Protein AF-0000000084496172 (afdb_homodimer)

Radius of gyration: 30.67 Å; Cα contacts (8 Å, |Δi|>4): 1629; chains: 2; bounding box: 56×95×80 Å

Nearest PDB structures (foldseek):
  6nhi-assembly1_A-2  TM=8.237E-01  e=1.685E-39  Elizabethkingia meningoseptica
  4yrc-assembly1_A  TM=8.584E-01  e=1.586E-34  Trypanosoma cruzi strain CL Brener
  4yrk-assembly1_A  TM=8.515E-01  e=6.785E-34  Trypanosoma cruzi strain CL Brener
  4yrp-assembly1_A  TM=8.514E-01  e=1.720E-33  Trypanosoma cruzi strain CL Brener
  4yrl-assembly1_A-2  TM=8.604E-01  e=9.283E-33  Trypanosoma cruzi strain CL Brener

Solvent-accessible surface area (backbone atoms only — not comparable to full-atom values): 44711 Å² total; per-residue (Å²): 110,81,64,54,89,81,67,70,35,88,40,45,61,71,30,52,42,74,58,30,51,52,49,50,50,53,50,48,51,45,48,56,46,42,36,28,58,48,31,35,46,39,46,68,57,52,64,33,40,35,69,66,64,64,33,92,53,28,60,42,75,69,48,59,70,16,49,42,49,35,48,50,94,84,64,46,62,27,20,47,37,64,57,71,60,63,58,46,32,50,50,53,57,74,36,78,80,64,64,72,54,39,43,34,30,36,74,48,74,27,30,36,62,59,85,70,49,94,71,36,51,24,51,43,40,41,40,35,38,40,39,36,49,40,80,59,46,62,58,56,40,50,52,52,51,49,49,52,53,37,32,52,76,70,72,46,64,58,34,34,38,30,29,31,46,29,27,47,53,24,49,41,45,72,39,65,45,56,79,89,44,44,68,60,51,41,45,46,47,53,38,32,87,80,64,30,67,68,51,40,52,50,52,44,51,73,73,64,56,52,69,69,32,52,50,48,49,50,50,53,74,66,40,89,51,54,72,41,74,73,64,48,48,71,53,25,76,77,27,69,40,21,33,52,22,48,53,49,50,52,53,29,48,50,45,29,51,73,64,68,42,47,92,40,42,42,73,34,69,59,61,50,64,80,46,70,37,54,63,29,47,33,39,37,28,30,46,64,82,48,84,49,80,59,66,41,24,37,39,32,22,31,26,49,35,35,18,49,52,59,34,44,90,49,71,44,33,26,38,36,40,35,34,34,50,57,35,47,47,49,53,37,59,69,68,66,61,55,78,72,84,66,48,77,42,56,35,40,38,41,48,49,95,27,61,64,60,45,52,41,49,45,52,53,46,37,75,74,68,39,18,31,30,67,58,73,45,91,68,53,67,69,58,51,51,48,50,34,57,75,52,56,37,47,29,38,30,60,35,36,63,65,28,53,75,67,26,30,42,42,39,32,30,64,82,83,64,48,72,46,80,44,80,45,88,60,88,132,110,78,64,53,88,80,66,70,36,88,41,44,61,72,29,52,41,73,59,30,50,52,48,48,51,53,50,49,50,46,49,53,46,42,36,28,57,48,32,35,45,42,47,65,57,52,63,33,41,35,68,69,64,63,34,90,51,27,60,40,74,70,47,60,70,16,50,42,48,34,46,52,93,84,65,44,64,27,20,48,35,62,56,70,60,63,58,47,32,49,52,52,56,75,37,78,79,64,62,71,55,38,44,33,31,36,75,46,73,27,29,36,62,58,85,69,51,94,71,37,50,25,52,44,40,40,40,33,37,38,38,36,48,41,80,59,46,62,58,56,39,51,53,52,51,50,49,52,53,37,32,52,75,69,70,47,64,56,34,33,38,31,30,33,48,28,27,49,53,25,48,41,46,73,39,64,46,55,78,88,45,45,68,60,51,41,45,48,47,50,38,33,88,81,63,29,68,69,52,40,53,51,51,45,51,73,73,63,56,53,70,68,32,52,50,48,50,49,48,53,74,65,41,89,51,55,72,40,74,73,61,47,49,72,53,26,77,77,28,68,40,22,34,52,23,48,52,49,49,52,50,28,48,52,44,29,50,72,62,70,42,48,90,41,44,41,72,34,73,58,61,52,65,82,45,70,36,53,62,28,47,33,38,37,29,30,45,65,81,48,85,48,80,60,63,41,26,38,40,33,21,31,26,50,35,34,17,48,51,59,34,44,89,48,72,44,34,25,38,35,40,33,35,34,51,56,35,46,47,50,52,37,59,70,68,66,61,56,76,75,84,65,48,77,42,54,34,40,37,41,49,49,94,28,62,63,58,44,52,42,50,46,52,53,46,38,76,75,69,39,18,30,30,68,58,72,45,89,68,54,68,69,59,51,52,49,49,34,57,75,51,56,38,46,29,37,30,60,36,36,65,65,27,53,74,66,27,31,42,42,39,31,30,64,82,82,63,50,72,44,79,44,82,44,86,62,88,130

Secondary structure (DSSP, 8-state):
-------PPTT---B-HHHHHHHHHHHHHHHHHHHHTTPEE-B--SEEEHHHHTSTTSS-HHHHHT--EEE-TT--EEEE-S-SHHHHHHHHHH-TTSPSSEEEEEEEEEE--S--BTTB-SEEEEEEEEEES--STHHHHHHHHHHHHHHHHTT--EEEEEEEHHHHHHHHHHTT--GGGHHHHHHHHTTHHHH-HHHHHHHHHHHT--HHHHHHHHHHHH-TTTTSGGGGHHHHTT-HHHHHHHHHHHHHHHHHHHHT-TTTEEE-TT--TT-TT--SEEEEEEETT-SS-S-SEEEEE-TTHHHHHHTS-----EEEEEEEHHHHHHHHHHTT-------S-SEEEEESS-HHHHHHHHHHHHHTT--EEE--S---HHHHHHHHHHTT-SEEEEE-HHHHHHTEEEEEETTT--EEEEE-----/-------PPTT---B-HHHHHHHHHHHHHHHHHHHHTTPEE-B--SEEEHHHHTSTTSS-HHHHHT--EEE-TT--EEEE-S-SHHHHHHHHHH-TTSPSSEEEEEEEEEE--S--BTTB-SEEEEEEEEEES--STHHHHHHHHHHHHHHHHTT--EEEEEEEHHHHHHHHHHTT--GGGHHHHHHHHTTHHHH-HHHHHHHHHHHT--HHHHHHHHHHHH-TTTTSGGGGHHHHTT-HHHHHHHHHHHHHHHHHHHHT-TTTEEE-TT--TT-TT--SEEEEEEETT-SS-S-SEEEEE-TTHHHHHHTS-----EEEEEEEHHHHHHHHHHTT-------S-SEEEEESS-HHHHHHHHHHHHHTT--EEE--S---HHHHHHHHHHTT-SEEEEE-HHHHHHTEEEEEETTT--EEEEE-----

Structure (mmCIF, N/CA/C/O backbone):
data_AF-0000000084496172-model_v1
#
loop_
_entity.id
_entity.type
_entity.pdbx_description
1 polymer 'Histidine--tRNA ligase'
#
loop_
_atom_site.group_PDB
_atom_site.id
_atom_site.type_symbol
_atom_site.label_atom_id
_atom_site.label_alt_id
_atom_site.label_comp_id
_atom_site.label_asym_id
_atom_site.label_entity_id
_atom_site.label_seq_id
_atom_site.pdbx_PDB_ins_code
_atom_site.Cartn_x
_atom_site.Cartn_y
_atom_site.Cartn_z
_atom_site.occupancy
_atom_site.B_iso_or_equiv
_atom_site.auth_seq_id
_atom_site.auth_comp_id
_atom_site.auth_asym_id
_atom_site.auth_atom_id
_atom_site.pdbx_PDB_model_num
ATOM 1 N N . MET A 1 1 ? 13.523 -9.641 -33.438 1 44.16 1 MET A N 1
ATOM 2 C CA . MET A 1 1 ? 12.398 -9.008 -32.75 1 44.16 1 MET A CA 1
ATOM 3 C C . MET A 1 1 ? 12.805 -7.676 -32.125 1 44.16 1 MET A C 1
ATOM 5 O O . MET A 1 1 ? 13.953 -7.512 -31.703 1 44.16 1 MET A O 1
ATOM 9 N N . ARG A 1 2 ? 12.211 -6.703 -32.5 1 50.66 2 ARG A N 1
ATOM 10 C CA . ARG A 1 2 ? 12.594 -5.344 -32.125 1 50.66 2 ARG A CA 1
ATOM 11 C C . ARG A 1 2 ? 12.672 -5.188 -30.609 1 50.66 2 ARG A C 1
ATOM 13 O O . ARG A 1 2 ? 11.734 -5.551 -29.891 1 50.66 2 ARG A O 1
ATOM 20 N N . LYS A 1 3 ? 13.977 -4.965 -30.109 1 61.38 3 LYS A N 1
ATOM 21 C CA . LYS A 1 3 ? 14.219 -4.703 -28.703 1 61.38 3 LYS A CA 1
ATOM 22 C C . LYS A 1 3 ? 13.312 -3.588 -28.188 1 61.38 3 LYS A C 1
ATOM 24 O O . LYS A 1 3 ? 13.25 -2.51 -28.781 1 61.38 3 LYS A O 1
ATOM 29 N N . MET A 1 4 ? 12.375 -4.051 -27.281 1 73.19 4 MET A N 1
ATOM 30 C CA . MET A 1 4 ? 11.516 -3.033 -26.672 1 73.19 4 MET A CA 1
ATOM 31 C C . MET A 1 4 ? 12.32 -2.133 -25.75 1 73.19 4 MET A C 1
ATOM 33 O O . MET A 1 4 ? 13.289 -2.578 -25.125 1 73.19 4 MET A O 1
ATOM 37 N N . ASN A 1 5 ? 12.188 -0.819 -25.922 1 82.12 5 ASN A N 1
ATOM 38 C CA . ASN A 1 5 ? 12.773 0.101 -24.953 1 82.12 5 ASN A CA 1
ATOM 39 C C . ASN A 1 5 ? 12.133 -0.043 -23.578 1 82.12 5 ASN A C 1
ATOM 41 O O . ASN A 1 5 ? 11.117 0.586 -23.297 1 82.12 5 ASN A O 1
ATOM 45 N N . ILE A 1 6 ? 12.711 -0.988 -22.781 1 90.19 6 ILE A N 1
ATOM 46 C CA . ILE A 1 6 ? 12.172 -1.268 -21.453 1 90.19 6 ILE A CA 1
ATOM 47 C C . ILE A 1 6 ? 12.711 -0.246 -20.453 1 90.19 6 ILE A C 1
ATOM 49 O O . ILE A 1 6 ? 13.922 -0.149 -20.25 1 90.19 6 ILE A O 1
ATOM 53 N N . GLN A 1 7 ? 11.836 0.554 -19.953 1 93.81 7 GLN A N 1
ATOM 54 C CA . GLN A 1 7 ? 12.203 1.57 -18.984 1 93.81 7 GLN A CA 1
ATOM 55 C C . GLN A 1 7 ? 11 1.988 -18.141 1 93.81 7 GLN A C 1
ATOM 57 O O . GLN A 1 7 ? 9.852 1.734 -18.516 1 93.81 7 GLN A O 1
ATOM 62 N N . ASN A 1 8 ? 11.258 2.527 -17.047 1 96.12 8 ASN A N 1
ATOM 63 C CA . ASN A 1 8 ? 10.211 3.139 -16.25 1 96.12 8 ASN A CA 1
ATOM 64 C C . ASN A 1 8 ? 9.703 4.434 -16.875 1 96.12 8 ASN A C 1
ATOM 66 O O . ASN A 1 8 ? 10.445 5.125 -17.562 1 96.12 8 ASN A O 1
ATOM 70 N N . VAL A 1 9 ? 8.445 4.691 -16.641 1 96.75 9 VAL A N 1
ATOM 71 C CA . VAL A 1 9 ? 7.926 6.008 -17 1 96.75 9 VAL A CA 1
ATOM 72 C C . VAL A 1 9 ? 8.719 7.086 -16.266 1 96.75 9 VAL A C 1
ATOM 74 O O . VAL A 1 9 ? 9.094 6.91 -15.102 1 96.75 9 VAL A O 1
ATOM 77 N N . LYS A 1 10 ? 8.922 8.188 -16.984 1 93.75 10 LYS A N 1
ATOM 78 C CA . LYS A 1 10 ? 9.609 9.312 -16.359 1 93.75 10 LYS A CA 1
ATOM 79 C C . LYS A 1 10 ? 8.93 9.711 -15.047 1 93.75 10 LYS A C 1
ATOM 81 O O . LYS A 1 10 ? 7.711 9.852 -14.992 1 93.75 10 LYS A O 1
ATOM 86 N N . GLY A 1 11 ? 9.703 9.867 -13.992 1 95.75 11 GLY A N 1
ATOM 87 C CA . GLY A 1 11 ? 9.164 10.289 -12.711 1 95.75 11 GLY A CA 1
ATOM 88 C C . GLY A 1 11 ? 8.672 9.125 -11.867 1 95.75 11 GLY A C 1
ATOM 89 O O . GLY A 1 11 ? 8.094 9.328 -10.797 1 95.75 11 GLY A O 1
ATOM 90 N N . THR A 1 12 ? 8.82 7.879 -12.32 1 97.19 12 THR A N 1
ATOM 91 C CA . THR A 1 12 ? 8.492 6.684 -11.547 1 97.19 12 THR A CA 1
ATOM 92 C C . THR A 1 12 ? 9.734 5.832 -11.32 1 97.19 12 THR A C 1
ATOM 94 O O . THR A 1 12 ? 10.75 6.004 -12.008 1 97.19 12 THR A O 1
ATOM 97 N N . GLN A 1 13 ? 9.703 4.984 -10.305 1 95.19 13 GLN A N 1
ATOM 98 C CA . GLN A 1 13 ? 10.883 4.18 -10.008 1 95.19 13 GLN A CA 1
ATOM 99 C C . GLN A 1 13 ? 10.492 2.816 -9.453 1 95.19 13 GLN A C 1
ATOM 101 O O . GLN A 1 13 ? 9.477 2.686 -8.766 1 95.19 13 GLN A O 1
ATOM 106 N N . ASP A 1 14 ? 11.297 1.806 -9.812 1 97.69 14 ASP A N 1
ATOM 107 C CA . ASP A 1 14 ? 11.25 0.52 -9.125 1 97.69 14 ASP A CA 1
ATOM 108 C C . ASP A 1 14 ? 12.008 0.577 -7.797 1 97.69 14 ASP A C 1
ATOM 110 O O . ASP A 1 14 ? 13.07 1.196 -7.711 1 97.69 14 ASP A O 1
ATOM 114 N N . TYR A 1 15 ? 11.453 0.007 -6.816 1 97.31 15 TYR A N 1
ATOM 115 C CA . TYR A 1 15 ? 12.195 -0.184 -5.578 1 97.31 15 TYR A CA 1
ATOM 116 C C . TYR A 1 15 ? 12.578 -1.647 -5.391 1 97.31 15 TYR A C 1
ATOM 118 O O . TYR A 1 15 ? 11.742 -2.477 -5.039 1 97.31 15 TYR A O 1
ATOM 126 N N . LEU A 1 16 ? 13.836 -1.941 -5.598 1 96.69 16 LEU A N 1
ATOM 127 C CA . LEU A 1 16 ? 14.391 -3.281 -5.438 1 96.69 16 LEU A CA 1
ATOM 128 C C . LEU A 1 16 ? 14.438 -3.68 -3.967 1 96.69 16 LEU A C 1
ATOM 130 O O . LEU A 1 16 ? 14.148 -2.863 -3.09 1 96.69 16 LEU A O 1
ATOM 134 N N . PRO A 1 17 ? 14.75 -4.855 -3.598 1 94.69 17 PRO A N 1
ATOM 135 C CA . PRO A 1 17 ? 14.539 -5.406 -2.256 1 94.69 17 PRO A CA 1
ATOM 136 C C . PRO A 1 17 ? 15.188 -4.559 -1.163 1 94.69 17 PRO A C 1
ATOM 138 O O . PRO A 1 17 ? 14.547 -4.238 -0.162 1 94.69 17 PRO A O 1
ATOM 141 N N . ASN A 1 18 ? 16.438 -4.164 -1.331 1 91.62 18 ASN A N 1
ATOM 142 C CA . ASN A 1 18 ? 17.094 -3.383 -0.296 1 91.62 18 ASN A CA 1
ATOM 143 C C . ASN A 1 18 ? 16.375 -2.059 -0.047 1 91.62 18 ASN A C 1
ATOM 145 O O . ASN A 1 18 ? 16.141 -1.686 1.102 1 91.62 18 ASN A O 1
ATOM 149 N N . ALA A 1 19 ? 16.078 -1.377 -1.138 1 93.94 19 ALA A N 1
ATOM 150 C CA . ALA A 1 19 ? 15.352 -0.112 -1.031 1 93.94 19 ALA A CA 1
ATOM 151 C C . ALA A 1 19 ? 13.969 -0.322 -0.433 1 93.94 19 ALA A C 1
ATOM 153 O O . ALA A 1 19 ? 13.539 0.439 0.437 1 93.94 19 ALA A O 1
ATOM 154 N N . GLU A 1 20 ? 13.25 -1.341 -0.913 1 96.06 20 GLU A N 1
ATOM 155 C CA . GLU A 1 20 ? 11.883 -1.57 -0.469 1 96.06 20 GLU A CA 1
ATOM 156 C C . GLU A 1 20 ? 11.836 -2.01 0.992 1 96.06 20 GLU A C 1
ATOM 158 O O . GLU A 1 20 ? 10.891 -1.693 1.715 1 96.06 20 GLU A O 1
ATOM 163 N N . MET A 1 21 ? 12.844 -2.729 1.462 1 93.94 21 MET A N 1
ATOM 164 C CA . MET A 1 21 ? 12.922 -3.107 2.871 1 93.94 21 MET A CA 1
ATOM 165 C C . MET A 1 21 ? 12.992 -1.872 3.762 1 93.94 21 MET A C 1
ATOM 167 O O . MET A 1 21 ? 12.336 -1.81 4.801 1 93.94 21 MET A O 1
ATOM 171 N N . VAL A 1 22 ? 13.82 -0.904 3.336 1 94.56 22 VAL A N 1
ATOM 172 C CA . VAL A 1 22 ? 13.945 0.335 4.098 1 94.56 22 VAL A CA 1
ATOM 173 C C . VAL A 1 22 ? 12.617 1.09 4.074 1 94.56 22 VAL A C 1
ATOM 175 O O . VAL A 1 22 ? 12.148 1.565 5.109 1 94.56 22 VAL A O 1
ATOM 178 N N . ARG A 1 23 ? 12 1.19 2.906 1 96.44 23 ARG A N 1
ATOM 179 C CA . ARG A 1 23 ? 10.727 1.89 2.764 1 96.44 23 ARG A CA 1
ATOM 180 C C . ARG A 1 23 ? 9.648 1.245 3.627 1 96.44 23 ARG A C 1
ATOM 182 O O . ARG A 1 23 ? 8.836 1.942 4.238 1 96.44 23 ARG A O 1
ATOM 189 N N . LYS A 1 24 ? 9.633 -0.032 3.664 1 95.94 24 LYS A N 1
ATOM 190 C CA . LYS A 1 24 ? 8.672 -0.75 4.492 1 95.94 24 LYS A CA 1
ATOM 191 C C . LYS A 1 24 ? 8.906 -0.476 5.973 1 95.94 24 LYS A C 1
ATOM 193 O O . LYS A 1 24 ? 7.949 -0.37 6.75 1 95.94 24 LYS A O 1
ATOM 198 N N . GLU A 1 25 ? 10.141 -0.403 6.387 1 94.81 25 GLU A N 1
ATOM 199 C CA . GLU A 1 25 ? 10.453 -0.078 7.777 1 94.81 25 GLU A CA 1
ATOM 200 C C . GLU A 1 25 ? 9.961 1.32 8.141 1 94.81 25 GLU A C 1
ATOM 202 O O . GLU A 1 25 ? 9.391 1.526 9.211 1 94.81 25 GLU A O 1
ATOM 207 N N . ILE A 1 26 ? 10.219 2.279 7.258 1 97.25 26 ILE A N 1
ATOM 208 C CA . ILE A 1 26 ? 9.727 3.637 7.469 1 97.25 26 ILE A CA 1
ATOM 209 C C . ILE A 1 26 ? 8.203 3.617 7.602 1 97.25 26 ILE A C 1
ATOM 211 O O . ILE A 1 26 ? 7.648 4.215 8.523 1 97.25 26 ILE A O 1
ATOM 215 N N . THR A 1 27 ? 7.566 2.928 6.664 1 98.25 27 THR A N 1
ATOM 216 C CA . THR A 1 27 ? 6.109 2.832 6.656 1 98.25 27 THR A CA 1
ATOM 217 C C . THR A 1 27 ? 5.602 2.234 7.965 1 98.25 27 THR A C 1
ATOM 219 O O . THR A 1 27 ? 4.617 2.713 8.531 1 98.25 27 THR A O 1
ATOM 222 N N . LYS A 1 28 ? 6.238 1.233 8.414 1 97.12 28 LYS A N 1
ATOM 223 C CA . LYS A 1 28 ? 5.863 0.571 9.656 1 97.12 28 LYS A CA 1
ATOM 224 C C . LYS A 1 28 ? 5.957 1.531 10.844 1 97.12 28 LYS A C 1
ATOM 226 O O . LYS A 1 28 ? 5.039 1.603 11.664 1 97.12 28 LYS A O 1
ATOM 231 N N . ILE A 1 29 ? 7.016 2.246 10.922 1 97.81 29 ILE A N 1
ATOM 232 C CA . ILE A 1 29 ? 7.238 3.188 12.016 1 97.81 29 ILE A CA 1
ATOM 233 C C . ILE A 1 29 ? 6.16 4.27 11.984 1 97.81 29 ILE A C 1
ATOM 235 O O . ILE A 1 29 ? 5.582 4.605 13.023 1 97.81 29 ILE A O 1
ATOM 239 N N . LEU A 1 30 ? 5.871 4.824 10.828 1 98.75 30 LEU A N 1
ATOM 240 C CA . LEU A 1 30 ? 4.836 5.84 10.695 1 98.75 30 LEU A CA 1
ATOM 241 C C . LEU A 1 30 ? 3.477 5.289 11.109 1 98.75 30 LEU A C 1
ATOM 243 O O . LEU A 1 30 ? 2.77 5.902 11.906 1 98.75 30 LEU A O 1
ATOM 247 N N . GLU A 1 31 ? 3.166 4.18 10.594 1 98.38 31 GLU A N 1
ATOM 248 C CA . GLU A 1 31 ? 1.865 3.582 10.875 1 98.38 31 GLU A CA 1
ATOM 249 C C . GLU A 1 31 ? 1.7 3.303 12.367 1 98.38 31 GLU A C 1
ATOM 251 O O . GLU A 1 31 ? 0.648 3.586 12.945 1 98.38 31 GLU A O 1
ATOM 256 N N . GLU A 1 32 ? 2.723 2.686 12.961 1 97.81 32 GLU A N 1
ATOM 257 C CA . GLU A 1 32 ? 2.666 2.404 14.391 1 97.81 32 GLU A CA 1
ATOM 258 C C . GLU A 1 32 ? 2.477 3.686 15.203 1 97.81 32 GLU A C 1
ATOM 260 O O . GLU A 1 32 ? 1.755 3.693 16.203 1 97.81 32 GLU A O 1
ATOM 265 N N . THR A 1 33 ? 3.127 4.727 14.781 1 98.69 33 THR A N 1
ATOM 266 C CA . THR A 1 33 ? 2.973 6.012 15.461 1 98.69 33 THR A CA 1
ATOM 267 C C . THR A 1 33 ? 1.552 6.543 15.297 1 98.69 33 THR A C 1
ATOM 269 O O . THR A 1 33 ? 0.954 7.039 16.25 1 98.69 33 THR A O 1
ATOM 272 N N . PHE A 1 34 ? 0.99 6.469 14.062 1 98.69 34 PHE A N 1
ATOM 273 C CA . PHE A 1 34 ? -0.376 6.914 13.812 1 98.69 34 PHE A CA 1
ATOM 274 C C . PHE A 1 34 ? -1.355 6.184 14.727 1 98.69 34 PHE A C 1
ATOM 276 O O . PHE A 1 34 ? -2.24 6.805 15.32 1 98.69 34 PHE A O 1
ATOM 283 N N . VAL A 1 35 ? -1.142 4.914 14.852 1 97.5 35 VAL A N 1
ATOM 284 C CA . VAL A 1 35 ? -2.014 4.078 15.664 1 97.5 35 VAL A CA 1
ATOM 285 C C . VAL A 1 35 ? -1.889 4.477 17.141 1 97.5 35 VAL A C 1
ATOM 287 O O . VAL A 1 35 ? -2.883 4.5 17.859 1 97.5 35 VAL A O 1
ATOM 290 N N . GLN A 1 36 ? -0.702 4.812 17.547 1 98 36 GLN A N 1
ATOM 291 C CA . GLN A 1 36 ? -0.458 5.238 18.922 1 98 36 GLN A CA 1
ATOM 292 C C . GLN A 1 36 ? -1.277 6.48 19.266 1 98 36 GLN A C 1
ATOM 294 O O . GLN A 1 36 ? -1.621 6.699 20.438 1 98 36 GLN A O 1
ATOM 299 N N . TYR A 1 37 ? -1.605 7.23 18.281 1 98.31 37 TYR A N 1
ATOM 300 C CA . TYR A 1 37 ? -2.354 8.469 18.484 1 98.31 37 TYR A CA 1
ATOM 301 C C . TYR A 1 37 ? -3.842 8.25 18.234 1 98.31 37 TYR A C 1
ATOM 303 O O . TYR A 1 37 ? -4.609 9.211 18.141 1 98.31 37 TYR A O 1
ATOM 311 N N . GLY A 1 38 ? -4.23 7.008 18.047 1 95.69 38 GLY A N 1
ATOM 312 C CA . GLY A 1 38 ? -5.641 6.668 17.938 1 95.69 38 GLY A CA 1
ATOM 313 C C . GLY A 1 38 ? -6.191 6.832 16.531 1 95.69 38 GLY A C 1
ATOM 314 O O . GLY A 1 38 ? -7.406 6.863 16.344 1 95.69 38 GLY A O 1
ATOM 315 N N . CYS A 1 39 ? -5.34 6.988 15.523 1 97.44 39 CYS A N 1
ATOM 316 C CA . CYS A 1 39 ? -5.789 7.113 14.141 1 97.44 39 CYS A CA 1
ATOM 317 C C . CYS A 1 39 ? -6.203 5.762 13.578 1 97.44 39 CYS A C 1
ATOM 319 O O . CYS A 1 39 ? -5.531 4.754 13.812 1 97.44 39 CYS A O 1
ATOM 321 N N . LYS A 1 40 ? -7.289 5.742 12.875 1 96.38 40 LYS A N 1
ATOM 322 C CA . LYS A 1 40 ? -7.805 4.516 12.273 1 96.38 40 LYS A CA 1
ATOM 323 C C . LYS A 1 40 ? -7.461 4.449 10.789 1 96.38 40 LYS A C 1
ATOM 325 O O . LYS A 1 40 ? -7.422 5.477 10.109 1 96.38 40 LYS A O 1
ATOM 330 N N . PRO A 1 41 ? -7.215 3.254 10.289 1 97.44 41 PRO A N 1
ATOM 331 C CA . PRO A 1 41 ? -6.852 3.127 8.875 1 97.44 41 PRO A CA 1
ATOM 332 C C . PRO A 1 41 ? -8.031 3.373 7.938 1 97.44 41 PRO A C 1
ATOM 334 O O . PRO A 1 41 ? -9.172 3.051 8.281 1 97.44 41 PRO A O 1
ATOM 337 N N . LEU A 1 42 ? -7.777 3.957 6.816 1 98.31 42 LEU A N 1
ATOM 338 C CA . LEU A 1 42 ? -8.711 4.242 5.738 1 98.31 42 LEU A CA 1
ATOM 339 C C . LEU A 1 42 ? -8.039 4.113 4.375 1 98.31 42 LEU A C 1
ATOM 341 O O . LEU A 1 42 ? -6.867 4.48 4.223 1 98.31 42 LEU A O 1
ATOM 345 N N . GLU A 1 43 ? -8.68 3.543 3.416 1 98.5 43 GLU A N 1
ATOM 346 C CA . GLU A 1 43 ? -8.141 3.467 2.059 1 98.5 43 GLU A CA 1
ATOM 347 C C . GLU A 1 43 ? -9.148 3.98 1.038 1 98.5 43 GLU A C 1
ATOM 349 O O . GLU A 1 43 ? -10.32 3.578 1.052 1 98.5 43 GLU A O 1
ATOM 354 N N . THR A 1 44 ? -8.727 4.863 0.205 1 98.75 44 THR A N 1
ATOM 355 C CA . THR A 1 44 ? -9.57 5.426 -0.844 1 98.75 44 THR A CA 1
ATOM 356 C C . THR A 1 44 ? -9.047 5.039 -2.225 1 98.75 44 THR A C 1
ATOM 358 O O . THR A 1 44 ? -7.875 4.68 -2.371 1 98.75 44 THR A O 1
ATOM 361 N N . PRO A 1 45 ? -9.844 5.078 -3.23 1 98.56 45 PRO A N 1
ATOM 362 C CA . PRO A 1 45 ? -9.438 4.684 -4.582 1 98.56 45 PRO A CA 1
ATOM 363 C C . PRO A 1 45 ? -8.438 5.66 -5.203 1 98.56 45 PRO A C 1
ATOM 365 O O . PRO A 1 45 ? -8.469 6.855 -4.898 1 98.56 45 PRO A O 1
ATOM 368 N N . ILE A 1 46 ? -7.621 5.098 -6.066 1 98.81 46 ILE A N 1
ATOM 369 C CA . ILE A 1 46 ? -6.707 5.879 -6.891 1 98.81 46 ILE A CA 1
ATOM 370 C C . ILE A 1 46 ? -7.477 6.523 -8.047 1 98.81 46 ILE A C 1
ATOM 372 O O . ILE A 1 46 ? -7.23 7.68 -8.391 1 98.81 46 ILE A O 1
ATOM 376 N N . LEU A 1 47 ? -8.391 5.805 -8.641 1 98.69 47 LEU A N 1
ATOM 377 C CA . LEU A 1 47 ? -9.266 6.309 -9.695 1 98.69 47 LEU A CA 1
ATOM 378 C C . LEU A 1 47 ? -10.398 7.137 -9.109 1 98.69 47 LEU A C 1
ATOM 380 O O . LEU A 1 47 ? -11.148 6.656 -8.25 1 98.69 47 LEU A O 1
ATOM 384 N N . ASN A 1 48 ? -10.547 8.367 -9.539 1 98 48 ASN A N 1
ATOM 385 C CA . ASN A 1 48 ? -11.641 9.258 -9.156 1 98 48 ASN A CA 1
ATOM 386 C C . ASN A 1 48 ? -12.258 9.945 -10.367 1 98 48 ASN A C 1
ATOM 388 O O . ASN A 1 48 ? -11.656 9.984 -11.445 1 98 48 ASN A O 1
ATOM 392 N N . TYR A 1 49 ? -13.516 10.375 -10.195 1 97 49 TYR A N 1
ATOM 393 C CA . TYR A 1 49 ? -14.062 11.25 -11.227 1 97 49 TYR A CA 1
ATOM 394 C C . TYR A 1 49 ? -13.297 12.562 -11.289 1 97 49 TYR A C 1
ATOM 396 O O . TYR A 1 49 ? -12.969 13.141 -10.258 1 97 49 TYR A O 1
ATOM 404 N N . THR A 1 50 ? -13.031 13.008 -12.516 1 95.81 50 THR A N 1
ATOM 405 C CA . THR A 1 50 ? -12.281 14.242 -12.719 1 95.81 50 THR A CA 1
ATOM 406 C C . THR A 1 50 ? -12.953 15.414 -12 1 95.81 50 THR A C 1
ATOM 408 O O . THR A 1 50 ? -12.273 16.266 -11.414 1 95.81 50 THR A O 1
ATOM 411 N N . GLU A 1 51 ? -14.234 15.469 -12.039 1 93.69 51 GLU A N 1
ATOM 412 C CA . GLU A 1 51 ? -15.008 16.562 -11.438 1 93.69 51 GLU A CA 1
ATOM 413 C C . GLU A 1 51 ? -14.742 16.656 -9.938 1 93.69 51 GLU A C 1
ATOM 415 O O . GLU A 1 51 ? -14.656 17.766 -9.398 1 93.69 51 GLU A O 1
ATOM 420 N N . LEU A 1 52 ? -14.57 15.555 -9.297 1 94.31 52 LEU A N 1
ATOM 421 C CA . LEU A 1 52 ? -14.297 15.539 -7.863 1 94.31 52 LEU A CA 1
ATOM 422 C C . LEU A 1 52 ? -12.945 16.156 -7.559 1 94.31 52 LEU A C 1
ATOM 424 O O . LEU A 1 52 ? -12.836 17.031 -6.688 1 94.31 52 LEU A O 1
ATOM 428 N N . LEU A 1 53 ? -11.953 15.75 -8.312 1 93.62 53 LEU A N 1
ATOM 429 C CA . LEU A 1 53 ? -10.586 16.203 -8.062 1 93.62 53 LEU A CA 1
ATOM 430 C C . LEU A 1 53 ? -10.391 17.641 -8.5 1 93.62 53 LEU A C 1
ATOM 432 O O . LEU A 1 53 ? -9.523 18.344 -7.98 1 93.62 53 LEU A O 1
ATOM 436 N N . ALA A 1 54 ? -11.227 18.109 -9.398 1 90 54 ALA A N 1
ATOM 437 C CA . ALA A 1 54 ? -11.117 19.469 -9.938 1 90 54 ALA A CA 1
ATOM 438 C C . ALA A 1 54 ? -12 20.438 -9.156 1 90 54 ALA A C 1
ATOM 440 O O . ALA A 1 54 ? -12.156 21.594 -9.555 1 90 54 ALA A O 1
ATOM 441 N N . SER A 1 55 ? -12.562 19.953 -8.18 1 85.44 55 SER A N 1
ATOM 442 C CA . SER A 1 55 ? -13.406 20.844 -7.387 1 85.44 55 SER A CA 1
ATOM 443 C C . SER A 1 55 ? -12.609 22.031 -6.855 1 85.44 55 SER A C 1
ATOM 445 O O . SER A 1 55 ? -11.398 21.938 -6.652 1 85.44 55 SER A O 1
ATOM 447 N N . LYS A 1 56 ? -13.266 23.141 -6.625 1 74.69 56 LYS A N 1
ATOM 448 C CA . LYS A 1 56 ? -12.617 24.375 -6.176 1 74.69 56 LYS A CA 1
ATOM 449 C C . LYS A 1 56 ? -12.031 24.203 -4.777 1 74.69 56 LYS A C 1
ATOM 451 O O . LYS A 1 56 ? -11.25 25.047 -4.32 1 74.69 56 LYS A O 1
ATOM 456 N N . TYR A 1 57 ? -12.375 23.219 -4.164 1 69.44 57 TYR A N 1
ATOM 457 C CA . TYR A 1 57 ? -11.914 22.938 -2.809 1 69.44 57 TYR A CA 1
ATOM 458 C C . TYR A 1 57 ? -10.664 22.062 -2.822 1 69.44 57 TYR A C 1
ATOM 460 O O . TYR A 1 57 ? -10.133 21.719 -1.767 1 69.44 57 TYR A O 1
ATOM 468 N N . GLY A 1 58 ? -10.25 21.75 -4.031 1 68.81 58 GLY A N 1
ATOM 469 C CA . GLY A 1 58 ? -9.078 20.906 -4.188 1 68.81 58 GLY A CA 1
ATOM 470 C C . GLY A 1 58 ? -7.785 21.688 -4.285 1 68.81 58 GLY A C 1
ATOM 471 O O . GLY A 1 58 ? -7.617 22.703 -3.605 1 68.81 58 GLY A O 1
ATOM 472 N N . GLY A 1 59 ? -6.723 21.188 -4.914 1 64.62 59 GLY A N 1
ATOM 473 C CA . GLY A 1 59 ? -5.324 21.594 -4.926 1 64.62 59 GLY A CA 1
ATOM 474 C C . GLY A 1 59 ? -5.09 22.922 -5.617 1 64.62 59 GLY A C 1
ATOM 475 O O . GLY A 1 59 ? -3.992 23.469 -5.555 1 64.62 59 GLY A O 1
ATOM 476 N N . GLY A 1 60 ? -6.078 23.578 -6.137 1 70.75 60 GLY A N 1
ATOM 477 C CA . GLY A 1 60 ? -5.855 24.828 -6.82 1 70.75 60 GLY A CA 1
ATOM 478 C C . GLY A 1 60 ? -5.52 24.672 -8.289 1 70.75 60 GLY A C 1
ATOM 479 O O . GLY A 1 60 ? -5.441 23.547 -8.789 1 70.75 60 GLY A O 1
ATOM 480 N N . ALA A 1 61 ? -5.289 25.781 -8.938 1 72 61 ALA A N 1
ATOM 481 C CA . ALA A 1 61 ? -5.113 25.812 -10.391 1 72 61 ALA A CA 1
ATOM 482 C C . ALA A 1 61 ? -3.83 25.094 -10.805 1 72 61 ALA A C 1
ATOM 484 O O . ALA A 1 61 ? -3.801 24.391 -11.812 1 72 61 ALA A O 1
ATOM 485 N N . GLU A 1 62 ? -2.854 25.172 -10.031 1 74.88 62 GLU A N 1
ATOM 486 C CA . GLU A 1 62 ? -1.563 24.594 -10.398 1 74.88 62 GLU A CA 1
ATOM 487 C C . GLU A 1 62 ? -1.612 23.062 -10.359 1 74.88 62 GLU A C 1
ATOM 489 O O . GLU A 1 62 ? -1.074 22.391 -11.242 1 74.88 62 GLU A O 1
ATOM 494 N N . ILE A 1 63 ? -2.23 22.516 -9.391 1 83.12 63 ILE A N 1
ATOM 495 C CA . ILE A 1 63 ? -2.291 21.062 -9.25 1 83.12 63 ILE A CA 1
ATOM 496 C C . ILE A 1 63 ? -3.166 20.469 -10.352 1 83.12 63 ILE A C 1
ATOM 498 O O . ILE A 1 63 ? -2.92 19.359 -10.82 1 83.12 63 ILE A O 1
ATOM 502 N N . LEU A 1 64 ? -4.141 21.234 -10.75 1 86.19 64 LEU A N 1
ATOM 503 C CA . LEU A 1 64 ? -5.051 20.766 -11.789 1 86.19 64 LEU A CA 1
ATOM 504 C C . LEU A 1 64 ? -4.316 20.578 -13.109 1 86.19 64 LEU A C 1
ATOM 506 O O . LEU A 1 64 ? -4.652 19.688 -13.891 1 86.19 64 LEU A O 1
ATOM 510 N N . GLU A 1 65 ? -3.262 21.375 -13.195 1 88 65 GLU A N 1
ATOM 511 C CA . GLU A 1 65 ? -2.459 21.266 -14.406 1 88 65 GLU A CA 1
ATOM 512 C C . GLU A 1 65 ? -1.622 19.984 -14.398 1 88 65 GLU A C 1
ATOM 514 O O . GLU A 1 65 ? -1.227 19.484 -15.453 1 88 65 GLU A O 1
ATOM 519 N N . GLU A 1 66 ? -1.422 19.453 -13.25 1 92.75 66 GLU A N 1
ATOM 520 C CA . GLU A 1 66 ? -0.543 18.297 -13.117 1 92.75 66 GLU A CA 1
ATOM 521 C C . GLU A 1 66 ? -1.347 17.016 -12.914 1 92.75 66 GLU A C 1
ATOM 523 O O . GLU A 1 66 ? -0.781 15.969 -12.602 1 92.75 66 GLU A O 1
ATOM 528 N N . MET A 1 67 ? -2.633 17.156 -13.164 1 95.19 67 MET A N 1
ATOM 529 C CA . MET A 1 67 ? -3.5 15.992 -12.938 1 95.19 67 MET A CA 1
ATOM 530 C C . MET A 1 67 ? -3.422 15.023 -14.109 1 95.19 67 MET A C 1
ATOM 532 O O . MET A 1 67 ? -3.484 15.438 -15.266 1 95.19 67 MET A O 1
ATOM 536 N N . TYR A 1 68 ? -3.191 13.703 -13.859 1 97.69 68 TYR A N 1
ATOM 537 C CA . TYR A 1 68 ? -3.344 12.68 -14.883 1 97.69 68 TYR A CA 1
ATOM 538 C C . TYR A 1 68 ? -4.816 12.383 -15.141 1 97.69 68 TYR A C 1
ATOM 540 O O . TYR A 1 68 ? -5.535 11.953 -14.242 1 97.69 68 TYR A O 1
ATOM 548 N N . THR A 1 69 ? -5.227 12.578 -16.328 1 96.94 69 THR A N 1
ATOM 549 C CA . THR A 1 69 ? -6.617 12.312 -16.688 1 96.94 69 THR A CA 1
ATOM 550 C C . THR A 1 69 ? -6.723 11.109 -17.625 1 96.94 69 THR A C 1
ATOM 552 O O . THR A 1 69 ? -5.773 10.797 -18.344 1 96.94 69 THR A O 1
ATOM 555 N N . LEU A 1 70 ? -7.809 10.398 -17.516 1 97.62 70 LEU A N 1
ATOM 556 C CA . LEU A 1 70 ? -8.086 9.242 -18.375 1 97.62 70 LEU A CA 1
ATOM 557 C C . LEU A 1 70 ? -9.594 9.023 -18.516 1 97.62 70 LEU A C 1
ATOM 559 O O . LEU A 1 70 ? -10.391 9.781 -17.953 1 97.62 70 LEU A O 1
ATOM 563 N N . SER A 1 71 ? -9.945 8.117 -19.328 1 95.94 71 SER A N 1
ATOM 564 C CA . SER A 1 71 ? -11.336 7.707 -19.5 1 95.94 71 SER A CA 1
ATOM 565 C C . SER A 1 71 ? -11.477 6.188 -19.438 1 95.94 71 SER A C 1
ATOM 567 O O . SER A 1 71 ? -10.492 5.461 -19.594 1 95.94 71 SER A O 1
ATOM 569 N N . ASP A 1 72 ? -12.641 5.797 -19.125 1 95.06 72 ASP A N 1
ATOM 570 C CA . ASP A 1 72 ? -12.898 4.363 -19.156 1 95.06 72 ASP A CA 1
ATOM 571 C C . ASP A 1 72 ? -13.695 3.98 -20.406 1 95.06 72 ASP A C 1
ATOM 573 O O . ASP A 1 72 ? -13.914 4.812 -21.281 1 95.06 72 ASP A O 1
ATOM 577 N N . ARG A 1 73 ? -14.039 2.672 -20.484 1 92.12 73 ARG A N 1
ATOM 578 C CA . ARG A 1 73 ? -14.758 2.16 -21.656 1 92.12 73 ARG A CA 1
ATOM 579 C C . ARG A 1 73 ? -16.141 2.801 -21.781 1 92.12 73 ARG A C 1
ATOM 581 O O . ARG A 1 73 ? -16.703 2.867 -22.875 1 92.12 73 ARG A O 1
ATOM 588 N N . GLY A 1 74 ? -16.672 3.309 -20.672 1 92.5 74 GLY A N 1
ATOM 589 C CA . GLY A 1 74 ? -17.938 4.043 -20.672 1 92.5 74 GLY A CA 1
ATOM 590 C C . GLY A 1 74 ? -17.766 5.516 -20.984 1 92.5 74 GLY A C 1
ATOM 591 O O . GLY A 1 74 ? -18.719 6.293 -20.891 1 92.5 74 GLY A O 1
ATOM 592 N N . GLU A 1 75 ? -16.547 5.922 -21.219 1 94.38 75 GLU A N 1
ATOM 593 C CA . GLU A 1 75 ? -16.188 7.281 -21.609 1 94.38 75 GLU A CA 1
ATOM 594 C C . GLU A 1 75 ? -16.422 8.266 -20.453 1 94.38 75 GLU A C 1
ATOM 596 O O . GLU A 1 75 ? -16.828 9.406 -20.688 1 94.38 75 GLU A O 1
ATOM 601 N N . ARG A 1 76 ? -16.328 7.832 -19.312 1 95.38 76 ARG A N 1
ATOM 602 C CA . ARG A 1 76 ? -16.391 8.719 -18.156 1 95.38 76 ARG A CA 1
ATOM 603 C C . ARG A 1 76 ? -15.062 9.43 -17.938 1 95.38 76 ARG A C 1
ATOM 605 O O . ARG A 1 76 ? -14 8.852 -18.172 1 95.38 76 ARG A O 1
ATOM 612 N N . ASP A 1 77 ? -15.172 10.695 -17.484 1 96.88 77 ASP A N 1
ATOM 613 C CA . ASP A 1 77 ? -13.977 11.484 -17.219 1 96.88 77 ASP A CA 1
ATOM 614 C C . ASP A 1 77 ? -13.383 11.133 -15.852 1 96.88 77 ASP A C 1
ATOM 616 O O . ASP A 1 77 ? -13.953 11.461 -14.812 1 96.88 77 ASP A O 1
ATOM 620 N N . LEU A 1 78 ? -12.242 10.469 -15.914 1 98.12 78 LEU A N 1
ATOM 621 C CA . LEU A 1 78 ? -11.578 10.008 -14.703 1 98.12 78 LEU A CA 1
ATOM 622 C C . LEU A 1 78 ? -10.203 10.664 -14.547 1 98.12 78 LEU A C 1
ATOM 624 O O . LEU A 1 78 ? -9.664 11.219 -15.508 1 98.12 78 LEU A O 1
ATOM 628 N N . ALA A 1 79 ? -9.688 10.641 -13.352 1 97.62 79 ALA A N 1
ATOM 629 C CA . ALA A 1 79 ? -8.344 11.125 -13.055 1 97.62 79 ALA A CA 1
ATOM 630 C C . ALA A 1 79 ? -7.715 10.336 -11.914 1 97.62 79 ALA A C 1
ATOM 632 O O . ALA A 1 79 ? -8.422 9.742 -11.102 1 97.62 79 ALA A O 1
ATOM 633 N N . LEU A 1 80 ? -6.406 10.258 -11.977 1 98.5 80 LEU A N 1
ATOM 634 C CA . LEU A 1 80 ? -5.68 9.719 -10.828 1 98.5 80 LEU A CA 1
ATOM 635 C C . LEU A 1 80 ? -5.594 10.742 -9.711 1 98.5 80 LEU A C 1
ATOM 637 O O . LEU A 1 80 ? -5.379 11.93 -9.969 1 98.5 80 LEU A O 1
ATOM 641 N N . ARG A 1 81 ? -5.812 10.289 -8.469 1 98.06 81 ARG A N 1
ATOM 642 C CA . ARG A 1 81 ? -5.711 11.219 -7.352 1 98.06 81 ARG A CA 1
ATOM 643 C C . ARG A 1 81 ? -4.312 11.828 -7.273 1 98.06 81 ARG A C 1
ATOM 645 O O . ARG A 1 81 ? -3.318 11.141 -7.508 1 98.06 81 ARG A O 1
ATOM 652 N N . TYR A 1 82 ? -4.195 13.133 -6.914 1 96.44 82 TYR A N 1
ATOM 653 C CA . TYR A 1 82 ? -2.914 13.812 -6.789 1 96.44 82 TYR A CA 1
ATOM 654 C C . TYR A 1 82 ? -2.553 14.039 -5.328 1 96.44 82 TYR A C 1
ATOM 656 O O . TYR A 1 82 ? -1.484 14.57 -5.02 1 96.44 82 TYR A O 1
ATOM 664 N N . ASP A 1 83 ? -3.443 13.727 -4.438 1 95.44 83 ASP A N 1
ATOM 665 C CA . ASP A 1 83 ? -3.248 13.734 -2.99 1 95.44 83 ASP A CA 1
ATOM 666 C C . ASP A 1 83 ? -4.246 12.812 -2.297 1 95.44 83 ASP A C 1
ATOM 668 O O . ASP A 1 83 ? -5.043 12.141 -2.957 1 95.44 83 ASP A O 1
ATOM 672 N N . LEU A 1 84 ? -4.172 12.703 -1.02 1 97.69 84 LEU A N 1
ATOM 673 C CA . LEU A 1 84 ? -5.078 11.852 -0.258 1 97.69 84 LEU A CA 1
ATOM 674 C C . LEU A 1 84 ? -6.141 12.688 0.452 1 97.69 84 LEU A C 1
ATOM 676 O O . LEU A 1 84 ? -7.02 12.141 1.121 1 97.69 84 LEU A O 1
ATOM 680 N N . THR A 1 85 ? -6.145 14 0.283 1 96.12 85 THR A N 1
ATOM 681 C CA . THR A 1 85 ? -7.004 14.922 1.024 1 96.12 85 THR A CA 1
ATOM 682 C C . THR A 1 85 ? -8.414 14.938 0.442 1 96.12 85 THR A C 1
ATOM 684 O O . THR A 1 85 ? -9.391 14.781 1.174 1 96.12 85 THR A O 1
ATOM 687 N N . ILE A 1 86 ? -8.531 15.078 -0.857 1 95.06 86 ILE A N 1
ATOM 688 C CA . ILE A 1 86 ? -9.828 15.234 -1.496 1 95.06 86 ILE A CA 1
ATOM 689 C C . ILE A 1 86 ? -10.602 13.914 -1.41 1 95.06 86 ILE A C 1
ATOM 691 O O . ILE A 1 86 ? -11.789 13.906 -1.086 1 95.06 86 ILE A O 1
ATOM 695 N N . PRO A 1 87 ? -9.922 12.773 -1.689 1 97.25 87 PRO A N 1
ATOM 696 C CA . PRO A 1 87 ? -10.648 11.516 -1.493 1 97.25 87 PRO A CA 1
ATOM 697 C C . PRO A 1 87 ? -11.141 11.336 -0.059 1 97.25 87 PRO A C 1
ATOM 699 O O . PRO A 1 87 ? -12.227 10.805 0.159 1 97.25 87 PRO A O 1
ATOM 702 N N . PHE A 1 88 ? -10.352 11.789 0.898 1 97.94 88 PHE A N 1
ATOM 703 C CA . PHE A 1 88 ? -10.805 11.703 2.285 1 97.94 88 PHE A CA 1
ATOM 704 C C . PHE A 1 88 ? -12.031 12.578 2.51 1 97.94 88 PHE A C 1
ATOM 706 O O . PHE A 1 88 ? -12.992 12.148 3.145 1 97.94 88 PHE A O 1
ATOM 713 N N . ALA A 1 89 ? -11.938 13.812 2.031 1 96.5 89 ALA A N 1
ATOM 714 C CA . ALA A 1 89 ? -13.086 14.703 2.146 1 96.5 89 ALA A CA 1
ATOM 715 C C . ALA A 1 89 ? -14.344 14.062 1.559 1 96.5 89 ALA A C 1
ATOM 717 O O . ALA A 1 89 ? -15.43 14.172 2.133 1 96.5 89 ALA A O 1
ATOM 718 N N . LYS A 1 90 ? -14.18 13.398 0.444 1 96.94 90 LYS A N 1
ATOM 719 C CA . LYS A 1 90 ? -15.289 12.68 -0.184 1 96.94 90 LYS A CA 1
ATOM 720 C C . LYS A 1 90 ? -15.852 11.617 0.753 1 96.94 90 LYS A C 1
ATOM 722 O O . LYS A 1 90 ? -17.078 11.469 0.872 1 96.94 90 LYS A O 1
ATOM 727 N N . VAL A 1 91 ? -14.992 10.844 1.414 1 98.31 91 VAL A N 1
ATOM 728 C CA . VAL A 1 91 ? -15.422 9.773 2.309 1 98.31 91 VAL A CA 1
ATOM 729 C C . VAL A 1 91 ? -16.297 10.352 3.426 1 98.31 91 VAL A C 1
ATOM 731 O O . VAL A 1 91 ? -17.359 9.805 3.734 1 98.31 91 VAL A O 1
ATOM 734 N N . VAL A 1 92 ? -15.836 11.43 4.043 1 97.69 92 VAL A N 1
ATOM 735 C CA . VAL A 1 92 ? -16.578 12.023 5.152 1 97.69 92 VAL A CA 1
ATOM 736 C C . VAL A 1 92 ? -17.922 12.555 4.648 1 97.69 92 VAL A C 1
ATOM 738 O O . VAL A 1 92 ? -18.953 12.359 5.293 1 97.69 92 VAL A O 1
ATOM 741 N N . ALA A 1 93 ? -17.922 13.195 3.486 1 95.75 93 ALA A N 1
ATOM 742 C CA . ALA A 1 93 ? -19.141 13.734 2.902 1 95.75 93 ALA A CA 1
ATOM 743 C C . ALA A 1 93 ? -20.141 12.625 2.617 1 95.75 93 ALA A C 1
ATOM 745 O O . ALA A 1 93 ? -21.359 12.82 2.791 1 95.75 93 ALA A O 1
ATOM 746 N N . MET A 1 94 ? -19.656 11.477 2.203 1 96.06 94 MET A N 1
ATOM 747 C CA . MET A 1 94 ? -20.516 10.367 1.796 1 96.06 94 MET A CA 1
ATOM 748 C C . MET A 1 94 ? -20.984 9.57 3.008 1 96.06 94 MET A C 1
ATOM 750 O O . MET A 1 94 ? -21.891 8.742 2.896 1 96.06 94 MET A O 1
ATOM 754 N N . ASN A 1 95 ? -20.359 9.797 4.168 1 96.31 95 ASN A N 1
ATOM 755 C CA . ASN A 1 95 ? -20.656 8.992 5.352 1 96.31 95 ASN A CA 1
ATOM 756 C C . ASN A 1 95 ? -20.969 9.867 6.559 1 96.31 95 ASN A C 1
ATOM 758 O O . ASN A 1 95 ? -20.219 9.891 7.531 1 96.31 95 ASN A O 1
ATOM 762 N N . PRO A 1 96 ? -22.109 10.438 6.594 1 92.25 96 PRO A N 1
ATOM 763 C CA . PRO A 1 96 ? -22.484 11.352 7.68 1 92.25 96 PRO A CA 1
ATOM 764 C C . PRO A 1 96 ? -22.547 10.656 9.039 1 92.25 96 PRO A C 1
ATOM 766 O O . PRO A 1 96 ? -22.547 11.32 10.078 1 92.25 96 PRO A O 1
ATOM 769 N N . ALA A 1 97 ? -22.547 9.336 9.047 1 92.25 97 ALA A N 1
ATOM 770 C CA . ALA A 1 97 ? -22.672 8.57 10.289 1 92.25 97 ALA A CA 1
ATOM 771 C C . ALA A 1 97 ? -21.312 8.453 10.984 1 92.25 97 ALA A C 1
ATOM 773 O O . ALA A 1 97 ? -21.234 8.039 12.148 1 92.25 97 ALA A O 1
ATOM 774 N N . ILE A 1 98 ? -20.266 8.867 10.367 1 93.62 98 ILE A N 1
ATOM 775 C CA . ILE A 1 98 ? -18.953 8.844 11.008 1 93.62 98 ILE A CA 1
ATOM 776 C C . ILE A 1 98 ? -18.984 9.695 12.273 1 93.62 98 ILE A C 1
ATOM 778 O O . ILE A 1 98 ? -19.375 10.859 12.234 1 93.62 98 ILE A O 1
ATOM 782 N N . ARG A 1 99 ? -18.562 9.109 13.328 1 89.44 99 ARG A N 1
ATOM 783 C CA . ARG A 1 99 ? -18.562 9.82 14.602 1 89.44 99 ARG A CA 1
ATOM 784 C C . ARG A 1 99 ? -17.406 10.812 14.68 1 89.44 99 ARG A C 1
ATOM 786 O O . ARG A 1 99 ? -16.266 10.469 14.375 1 89.44 99 ARG A O 1
ATOM 793 N N . MET A 1 100 ? -17.719 11.992 15.148 1 92.88 100 MET A N 1
ATOM 794 C CA . MET A 1 100 ? -16.719 13.039 15.297 1 92.88 100 MET A CA 1
ATOM 795 C C . MET A 1 100 ? -16.25 13.148 16.75 1 92.88 100 MET A C 1
ATOM 797 O O . MET A 1 100 ? -17.031 12.914 17.672 1 92.88 100 MET A O 1
ATOM 801 N N . PRO A 1 101 ? -15.078 13.508 17.047 1 95.62 101 PRO A N 1
ATOM 802 C CA . PRO A 1 101 ? -13.992 13.664 16.078 1 95.62 101 PRO A CA 1
ATOM 803 C C . PRO A 1 101 ? -13.539 12.336 15.477 1 95.62 101 PRO A C 1
ATOM 805 O O . PRO A 1 101 ? -13.609 11.305 16.141 1 95.62 101 PRO A O 1
ATOM 808 N N . PHE A 1 102 ? -13.156 12.375 14.266 1 96.31 102 PHE A N 1
ATOM 809 C CA . PHE A 1 102 ? -12.68 11.211 13.531 1 96.31 102 PHE A CA 1
ATOM 810 C C . PHE A 1 102 ? -11.227 11.391 13.102 1 96.31 102 PHE A C 1
ATOM 812 O O . PHE A 1 102 ? -10.891 12.359 12.422 1 96.31 102 PHE A O 1
ATOM 819 N N . LYS A 1 103 ? -10.328 10.492 13.555 1 97.56 103 LYS A N 1
ATOM 820 C CA . LYS A 1 103 ? -8.914 10.469 13.188 1 97.56 103 LYS A CA 1
ATOM 821 C C . LYS A 1 103 ? -8.609 9.297 12.266 1 97.56 103 LYS A C 1
ATOM 823 O O . LYS A 1 103 ? -8.836 8.141 12.625 1 97.56 103 LYS A O 1
ATOM 828 N N . ARG A 1 104 ? -8.031 9.609 11.125 1 98.44 104 ARG A N 1
ATOM 829 C CA . ARG A 1 104 ? -7.715 8.531 10.195 1 98.44 104 ARG A CA 1
ATOM 830 C C . ARG A 1 104 ? -6.293 8.664 9.664 1 98.44 104 ARG A C 1
ATOM 832 O O . ARG A 1 104 ? -5.711 9.75 9.695 1 98.44 104 ARG A O 1
ATOM 839 N N . TYR A 1 105 ? -5.723 7.543 9.227 1 98.75 105 TYR A N 1
ATOM 840 C CA . TYR A 1 105 ? -4.508 7.594 8.414 1 98.75 105 TYR A CA 1
ATOM 841 C C . TYR A 1 105 ? -4.668 6.785 7.137 1 98.75 105 TYR A C 1
ATOM 843 O O . TYR A 1 105 ? -5.5 5.875 7.066 1 98.75 105 TYR A O 1
ATOM 851 N N . GLU A 1 106 ? -3.967 7.176 6.156 1 98.88 106 GLU A N 1
ATOM 852 C CA . GLU A 1 106 ? -3.857 6.465 4.887 1 98.88 106 GLU A CA 1
ATOM 853 C C . GLU A 1 106 ? -2.455 6.598 4.297 1 98.88 106 GLU A C 1
ATOM 855 O O . GLU A 1 106 ? -1.877 7.688 4.301 1 98.88 106 GLU A O 1
ATOM 860 N N . ILE A 1 107 ? -1.907 5.477 3.93 1 98.75 107 ILE A N 1
ATOM 861 C CA . ILE A 1 107 ? -0.647 5.438 3.195 1 98.75 107 ILE A CA 1
ATOM 862 C C . ILE A 1 107 ? -0.889 4.918 1.781 1 98.75 107 ILE A C 1
ATOM 864 O O . ILE A 1 107 ? -1.353 3.789 1.599 1 98.75 107 ILE A O 1
ATOM 868 N N . GLY A 1 108 ? -0.667 5.715 0.815 1 98.5 108 GLY A N 1
ATOM 869 C CA . GLY A 1 108 ? -0.982 5.293 -0.541 1 98.5 108 GLY A CA 1
ATOM 870 C C . GLY A 1 108 ? -0.319 6.148 -1.601 1 98.5 108 GLY A C 1
ATOM 871 O O . GLY A 1 108 ? 0.155 7.25 -1.31 1 98.5 108 GLY A O 1
ATOM 872 N N . LYS A 1 109 ? -0.272 5.66 -2.861 1 98.56 109 LYS A N 1
ATOM 873 C CA . LYS A 1 109 ? 0.317 6.34 -4.012 1 98.56 109 LYS A CA 1
ATOM 874 C C . LYS A 1 109 ? -0.555 7.508 -4.465 1 98.56 109 LYS A C 1
ATOM 876 O O . LYS A 1 109 ? -1.784 7.418 -4.441 1 98.56 109 LYS A O 1
ATOM 881 N N . VAL A 1 110 ? 0.071 8.555 -4.887 1 98.19 110 VAL A N 1
ATOM 882 C CA . VAL A 1 110 ? -0.56 9.703 -5.539 1 98.19 110 VAL A CA 1
ATOM 883 C C . VAL A 1 110 ? 0.247 10.102 -6.77 1 98.19 110 VAL A C 1
ATOM 885 O O . VAL A 1 110 ? 1.384 9.656 -6.949 1 98.19 110 VAL A O 1
ATOM 888 N N . PHE A 1 111 ? -0.33 10.938 -7.625 1 98.06 111 PHE A N 1
ATOM 889 C CA . PHE A 1 111 ? 0.232 11.164 -8.953 1 98.06 111 PHE A CA 1
ATOM 890 C C . PHE A 1 111 ? 0.198 12.648 -9.312 1 98.06 111 PHE A C 1
ATOM 892 O O . PHE A 1 111 ? -0.839 13.297 -9.18 1 98.06 111 PHE A O 1
ATOM 899 N N . ARG A 1 112 ? 1.28 13.18 -9.719 1 96.44 112 ARG A N 1
ATOM 900 C CA . ARG A 1 112 ? 1.378 14.547 -10.234 1 96.44 112 ARG A CA 1
ATOM 901 C C . ARG A 1 112 ? 2.25 14.594 -11.477 1 96.44 112 ARG A C 1
ATOM 903 O O . ARG A 1 112 ? 3.443 14.289 -11.422 1 96.44 112 ARG A O 1
ATOM 910 N N . ASP A 1 113 ? 1.676 14.977 -12.57 1 96.38 113 ASP A N 1
ATOM 911 C CA . ASP A 1 113 ? 2.369 15.07 -13.852 1 96.38 113 ASP A CA 1
ATOM 912 C C . ASP A 1 113 ? 3.146 16.375 -13.961 1 96.38 113 ASP A C 1
ATOM 914 O O . ASP A 1 113 ? 2.93 17.156 -14.883 1 96.38 113 ASP A O 1
ATOM 918 N N . GLY A 1 114 ? 4.027 16.594 -13.07 1 92.69 114 GLY A N 1
ATOM 919 C CA . GLY A 1 114 ? 4.82 17.812 -13 1 92.69 114 GLY A CA 1
ATOM 920 C C . GLY A 1 114 ? 6.301 17.578 -13.219 1 92.69 114 GLY A C 1
ATOM 921 O O . GLY A 1 114 ? 6.707 16.484 -13.617 1 92.69 114 GLY A O 1
ATOM 922 N N . PRO A 1 115 ? 7.062 18.625 -13.055 1 89.31 115 PRO A N 1
ATOM 923 C CA . PRO A 1 115 ? 8.516 18.469 -13.195 1 89.31 115 PRO A CA 1
ATOM 924 C C . PRO A 1 115 ? 9.109 17.531 -12.148 1 89.31 115 PRO A C 1
ATOM 926 O O . PRO A 1 115 ? 8.617 17.453 -11.023 1 89.31 115 PRO A O 1
ATOM 929 N N . ILE A 1 116 ? 10.203 16.906 -12.57 1 89.12 116 ILE A N 1
ATOM 930 C CA . ILE A 1 116 ? 10.852 15.93 -11.703 1 89.12 116 ILE A CA 1
ATOM 931 C C . ILE A 1 116 ? 12.102 16.547 -11.078 1 89.12 116 ILE A C 1
ATOM 933 O O . ILE A 1 116 ? 12.844 17.266 -11.75 1 89.12 116 ILE A O 1
ATOM 937 N N . LYS A 1 117 ? 12.32 16.422 -9.805 1 79.88 117 LYS A N 1
ATOM 938 C CA . LYS A 1 117 ? 13.523 16.797 -9.078 1 79.88 117 LYS A CA 1
ATOM 939 C C . LYS A 1 117 ? 13.898 15.727 -8.055 1 79.88 117 LYS A C 1
ATOM 941 O O . LYS A 1 117 ? 13.219 14.703 -7.938 1 79.88 117 LYS A O 1
ATOM 946 N N . ALA A 1 118 ? 15.078 15.938 -7.453 1 73.88 118 ALA A N 1
ATOM 947 C CA . ALA A 1 118 ? 15.477 14.984 -6.422 1 73.88 118 ALA A CA 1
ATOM 948 C C . ALA A 1 118 ? 14.414 14.875 -5.332 1 73.88 118 ALA A C 1
ATOM 950 O O . ALA A 1 118 ? 14.039 15.883 -4.719 1 73.88 118 ALA A O 1
ATOM 951 N N . GLY A 1 119 ? 13.82 13.711 -5.18 1 75.12 119 GLY A N 1
ATOM 952 C CA . GLY A 1 119 ? 12.812 13.492 -4.156 1 75.12 119 GLY A CA 1
ATOM 953 C C . GLY A 1 119 ? 11.406 13.812 -4.621 1 75.12 119 GLY A C 1
ATOM 954 O O . GLY A 1 119 ? 10.438 13.609 -3.889 1 75.12 119 GLY A O 1
ATOM 955 N N . ARG A 1 120 ? 11.352 14.43 -5.848 1 84.19 120 ARG A N 1
ATOM 956 C CA . ARG A 1 120 ? 10.039 14.742 -6.418 1 84.19 120 ARG A CA 1
ATOM 957 C C . ARG A 1 120 ? 9.75 13.852 -7.625 1 84.19 120 ARG A C 1
ATOM 959 O O . ARG A 1 120 ? 10.352 14.016 -8.688 1 84.19 120 ARG A O 1
ATOM 966 N N . PHE A 1 121 ? 8.781 13 -7.414 1 95.19 121 PHE A N 1
ATOM 967 C CA . PHE A 1 121 ? 8.398 12.039 -8.438 1 95.19 121 PHE A CA 1
ATOM 968 C C . PHE A 1 121 ? 6.984 12.312 -8.938 1 95.19 121 PHE A C 1
ATOM 970 O O . PHE A 1 121 ? 6.277 13.156 -8.375 1 95.19 121 PHE A O 1
ATOM 977 N N . ARG A 1 122 ? 6.672 11.75 -10.039 1 97.62 122 ARG A N 1
ATOM 978 C CA . ARG A 1 122 ? 5.32 11.883 -10.57 1 97.62 122 ARG A CA 1
ATOM 979 C C . ARG A 1 122 ? 4.387 10.836 -9.969 1 97.62 122 ARG A C 1
ATOM 981 O O . ARG A 1 122 ? 3.164 11 -10.008 1 97.62 122 ARG A O 1
ATOM 988 N N . GLU A 1 123 ? 4.918 9.773 -9.555 1 98.25 123 GLU A N 1
ATOM 989 C CA . GLU A 1 123 ? 4.281 8.75 -8.727 1 98.25 123 GLU A CA 1
ATOM 990 C C . GLU A 1 123 ? 5.016 8.57 -7.406 1 98.25 123 GLU A C 1
ATOM 992 O O . GLU A 1 123 ? 6.188 8.188 -7.387 1 98.25 123 GLU A O 1
ATOM 997 N N . PHE A 1 124 ? 4.363 8.906 -6.301 1 97.56 124 PHE A N 1
ATOM 998 C CA . PHE A 1 124 ? 5.031 8.828 -5.008 1 97.56 124 PHE A CA 1
ATOM 999 C C . PHE A 1 124 ? 4.043 8.484 -3.904 1 97.56 124 PHE A C 1
ATOM 1001 O O . PHE A 1 124 ? 2.836 8.406 -4.148 1 97.56 124 PHE A O 1
ATOM 1008 N N . THR A 1 125 ? 4.523 8.18 -2.725 1 98.31 125 THR A N 1
ATOM 1009 C CA . THR A 1 125 ? 3.68 7.68 -1.644 1 98.31 125 THR A CA 1
ATOM 1010 C C . THR A 1 125 ? 3.486 8.75 -0.573 1 98.31 125 THR A C 1
ATOM 1012 O O . THR A 1 125 ? 4.461 9.297 -0.047 1 98.31 125 THR A O 1
ATOM 1015 N N . GLN A 1 126 ? 2.242 9.078 -0.292 1 98.31 126 GLN A N 1
ATOM 1016 C CA . GLN A 1 126 ? 1.889 9.938 0.829 1 98.31 126 GLN A CA 1
ATOM 1017 C C . GLN A 1 126 ? 1.441 9.125 2.035 1 98.31 126 GLN A C 1
ATOM 1019 O O . GLN A 1 126 ? 0.801 8.078 1.883 1 98.31 126 GLN A O 1
ATOM 1024 N N . CYS A 1 127 ? 1.814 9.539 3.176 1 98.88 127 CYS A N 1
ATOM 1025 C CA . CYS A 1 127 ? 1.348 9.023 4.457 1 98.88 127 CYS A CA 1
ATOM 1026 C C . CYS A 1 127 ? 0.59 10.094 5.234 1 98.88 127 CYS A C 1
ATOM 1028 O O . CYS A 1 127 ? 1.194 10.883 5.965 1 98.88 127 CYS A O 1
ATOM 1030 N N . ASP A 1 128 ? -0.739 9.977 5.168 1 98.88 128 ASP A N 1
ATOM 1031 C CA . ASP A 1 128 ? -1.56 11.094 5.633 1 98.88 128 ASP A CA 1
ATOM 1032 C C . ASP A 1 128 ? -2.271 10.742 6.941 1 98.88 128 ASP A C 1
ATOM 1034 O O . ASP A 1 128 ? -2.717 9.609 7.125 1 98.88 128 ASP A O 1
ATOM 1038 N N . VAL A 1 129 ? -2.365 11.703 7.785 1 98.88 129 VAL A N 1
ATOM 1039 C CA . VAL A 1 129 ? -3.242 11.688 8.953 1 98.88 129 VAL A CA 1
ATOM 1040 C C . VAL A 1 129 ? -4.16 12.914 8.922 1 98.88 129 VAL A C 1
ATOM 1042 O O . VAL A 1 129 ? -3.707 14.031 8.68 1 98.88 129 VAL A O 1
ATOM 1045 N N . ASP A 1 130 ? -5.441 12.672 9.141 1 98.81 130 ASP A N 1
ATOM 1046 C CA . ASP A 1 130 ? -6.398 13.773 9.219 1 98.81 130 ASP A CA 1
ATOM 1047 C C . ASP A 1 130 ? -7.316 13.617 10.43 1 98.81 130 ASP A C 1
ATOM 1049 O O . ASP A 1 130 ? -7.617 12.5 10.844 1 98.81 130 ASP A O 1
ATOM 1053 N N . ILE A 1 131 ? -7.695 14.75 10.984 1 98.62 131 ILE A N 1
ATOM 1054 C CA . ILE A 1 131 ? -8.656 14.844 12.078 1 98.62 131 ILE A CA 1
ATOM 1055 C C . ILE A 1 131 ? -9.82 15.742 11.664 1 98.62 131 ILE A C 1
ATOM 1057 O O . ILE A 1 131 ? -9.625 16.906 11.32 1 98.62 131 ILE A O 1
ATOM 1061 N N . VAL A 1 132 ? -11.016 15.234 11.672 1 98.19 132 VAL A N 1
ATOM 1062 C CA . VAL A 1 132 ? -12.195 16.047 11.391 1 98.19 132 VAL A CA 1
ATOM 1063 C C . VAL A 1 132 ? -13.07 16.141 12.648 1 98.19 132 VAL A C 1
ATOM 1065 O O . VAL A 1 132 ? -13.203 15.18 13.398 1 98.19 132 VAL A O 1
ATOM 1068 N N . GLY A 1 133 ? -13.57 17.328 12.906 1 96.94 133 GLY A N 1
ATOM 1069 C CA . GLY A 1 133 ? -14.508 17.531 14 1 96.94 133 GLY A CA 1
ATOM 1070 C C . GLY A 1 133 ? -13.883 18.219 15.203 1 96.94 133 GLY A C 1
ATOM 1071 O O . GLY A 1 133 ? -14.422 18.156 16.312 1 96.94 133 GLY A O 1
ATOM 1072 N N . VAL A 1 134 ? -12.758 18.844 15.07 1 97.56 134 VAL A N 1
ATOM 1073 C CA . VAL A 1 134 ? -12.086 19.516 16.172 1 97.56 134 VAL A CA 1
ATOM 1074 C C . VAL A 1 134 ? -11.789 20.969 15.781 1 97.56 134 VAL A C 1
ATOM 1076 O O . VAL A 1 134 ? -10.938 21.219 14.914 1 97.56 134 VAL A O 1
ATOM 1079 N N . GLU A 1 135 ? -12.359 21.906 16.406 1 95.56 135 GLU A N 1
ATOM 1080 C CA . GLU A 1 135 ? -12.227 23.328 16.062 1 95.56 135 GLU A CA 1
ATOM 1081 C C . GLU A 1 135 ? -10.969 23.938 16.688 1 95.56 135 GLU A C 1
ATOM 1083 O O . GLU A 1 135 ? -10.32 24.781 16.078 1 95.56 135 GLU A O 1
ATOM 1088 N N . SER A 1 136 ? -10.688 23.5 17.891 1 96.12 136 SER A N 1
ATOM 1089 C CA . SER A 1 136 ? -9.578 24.094 18.641 1 96.12 136 SER A CA 1
ATOM 1090 C C . SER A 1 136 ? -8.242 23.719 18 1 96.12 136 SER A C 1
ATOM 1092 O O . SER A 1 136 ? -8.141 22.734 17.266 1 96.12 136 SER A O 1
ATOM 1094 N N . GLN A 1 137 ? -7.172 24.484 18.312 1 98.19 137 GLN A N 1
ATOM 1095 C CA . GLN A 1 137 ? -5.836 24.297 17.766 1 98.19 137 GLN A CA 1
ATOM 1096 C C . GLN A 1 137 ? -5.133 23.109 18.422 1 98.19 137 GLN A C 1
ATOM 1098 O O . GLN A 1 137 ? -4.027 22.734 18.016 1 98.19 137 GLN A O 1
ATOM 1103 N N . ILE A 1 138 ? -5.816 22.438 19.344 1 98.25 138 ILE A N 1
ATOM 1104 C CA . ILE A 1 138 ? -5.238 21.266 20 1 98.25 138 ILE A CA 1
ATOM 1105 C C . ILE A 1 138 ? -4.988 20.172 18.984 1 98.25 138 ILE A C 1
ATOM 1107 O O . ILE A 1 138 ? -4.055 19.375 19.125 1 98.25 138 ILE A O 1
ATOM 1111 N N . ALA A 1 139 ? -5.836 20.141 17.922 1 98.44 139 ALA A N 1
ATOM 1112 C CA . ALA A 1 139 ? -5.656 19.141 16.859 1 98.44 139 ALA A CA 1
ATOM 1113 C C . ALA A 1 139 ? -4.332 19.359 16.141 1 98.44 139 ALA A C 1
ATOM 1115 O O . ALA A 1 139 ? -3.611 18.391 15.852 1 98.44 139 ALA A O 1
ATOM 1116 N N . GLU A 1 140 ? -3.998 20.625 15.859 1 98.75 140 GLU A N 1
ATOM 1117 C CA . GLU A 1 140 ? -2.709 20.938 15.258 1 98.75 140 GLU A CA 1
ATOM 1118 C C . GLU A 1 140 ? -1.555 20.531 16.172 1 98.75 140 GLU A C 1
ATOM 1120 O O . GLU A 1 140 ? -0.578 19.938 15.711 1 98.75 140 GLU A O 1
ATOM 1125 N N . ALA A 1 141 ? -1.715 20.875 17.406 1 98.69 141 ALA A N 1
ATOM 1126 C CA . ALA A 1 141 ? -0.663 20.547 18.359 1 98.69 141 ALA A CA 1
ATOM 1127 C C . ALA A 1 141 ? -0.426 19.031 18.422 1 98.69 141 ALA A C 1
ATOM 1129 O O . ALA A 1 141 ? 0.719 18.578 18.5 1 98.69 141 ALA A O 1
ATOM 1130 N N . GLU A 1 142 ? -1.496 18.297 18.453 1 98.69 142 GLU A N 1
ATOM 1131 C CA . GLU A 1 142 ? -1.374 16.844 18.516 1 98.69 142 GLU A CA 1
ATOM 1132 C C . GLU A 1 142 ? -0.665 16.312 17.266 1 98.69 142 GLU A C 1
ATOM 1134 O O . GLU A 1 142 ? 0.205 15.438 17.375 1 98.69 142 GLU A O 1
ATOM 1139 N N . LEU A 1 143 ? -1.056 16.797 16.094 1 98.81 143 LEU A N 1
ATOM 1140 C CA . LEU A 1 143 ? -0.449 16.328 14.852 1 98.81 143 LEU A CA 1
ATOM 1141 C C . LEU A 1 143 ? 1.03 16.703 14.797 1 98.81 143 LEU A C 1
ATOM 1143 O O . LEU A 1 143 ? 1.853 15.906 14.32 1 98.81 143 LEU A O 1
ATOM 1147 N N . MET A 1 144 ? 1.334 17.891 15.234 1 98.81 144 MET A N 1
ATOM 1148 C CA . MET A 1 144 ? 2.729 18.328 15.258 1 98.81 144 MET A CA 1
ATOM 1149 C C . MET A 1 144 ? 3.551 17.469 16.203 1 98.81 144 MET A C 1
ATOM 1151 O O . MET A 1 144 ? 4.66 17.047 15.867 1 98.81 144 MET A O 1
ATOM 1155 N N . LYS A 1 145 ? 3.01 17.188 17.422 1 98.81 145 LYS A N 1
ATOM 1156 C CA . LYS A 1 145 ? 3.691 16.312 18.359 1 98.81 145 LYS A CA 1
ATOM 1157 C C . LYS A 1 145 ? 3.863 14.906 17.797 1 98.81 145 LYS A C 1
ATOM 1159 O O . LYS A 1 145 ? 4.918 14.289 17.953 1 98.81 145 LYS A O 1
ATOM 1164 N N . MET A 1 146 ? 2.846 14.406 17.125 1 98.81 146 MET A N 1
ATOM 1165 C CA . MET A 1 146 ? 2.902 13.094 16.484 1 98.81 146 MET A CA 1
ATOM 1166 C C . MET A 1 146 ? 4.027 13.039 15.461 1 98.81 146 MET A C 1
ATOM 1168 O O . MET A 1 146 ? 4.766 12.055 15.391 1 98.81 146 MET A O 1
ATOM 1172 N N . ALA A 1 147 ? 4.133 14.102 14.68 1 98.88 147 ALA A N 1
ATOM 1173 C CA . ALA A 1 147 ? 5.191 14.172 13.68 1 98.88 147 ALA A CA 1
ATOM 1174 C C . ALA A 1 147 ? 6.57 14.117 14.328 1 98.88 147 ALA A C 1
ATOM 1176 O O . ALA A 1 147 ? 7.453 13.391 13.867 1 98.88 147 ALA A O 1
ATOM 1177 N N . LEU A 1 148 ? 6.742 14.859 15.383 1 98.75 148 LEU A N 1
ATOM 1178 C CA . LEU A 1 148 ? 8.023 14.859 16.094 1 98.75 148 LEU A CA 1
ATOM 1179 C C . LEU A 1 148 ? 8.344 13.477 16.641 1 98.75 148 LEU A C 1
ATOM 1181 O O . LEU A 1 148 ? 9.484 13.016 16.562 1 98.75 148 LEU A O 1
ATOM 1185 N N . ASP A 1 149 ? 7.352 12.805 17.203 1 98.75 149 ASP A N 1
ATOM 1186 C CA . ASP A 1 149 ? 7.551 11.453 17.734 1 98.75 149 ASP A CA 1
ATOM 1187 C C . ASP A 1 149 ? 7.938 10.484 16.609 1 98.75 149 ASP A C 1
ATOM 1189 O O . ASP A 1 149 ? 8.828 9.648 16.797 1 98.75 149 ASP A O 1
ATOM 1193 N N . ALA A 1 150 ? 7.262 10.586 15.492 1 98.62 150 ALA A N 1
ATOM 1194 C CA . ALA A 1 150 ? 7.562 9.719 14.352 1 98.62 150 ALA A CA 1
ATOM 1195 C C . ALA A 1 150 ? 9 9.914 13.883 1 98.62 150 ALA A C 1
ATOM 1197 O O . ALA A 1 150 ? 9.727 8.938 13.68 1 98.62 150 ALA A O 1
ATOM 1198 N N . PHE A 1 151 ? 9.422 11.133 13.719 1 98.19 151 PHE A N 1
ATOM 1199 C CA . PHE A 1 151 ? 10.742 11.406 13.18 1 98.19 151 PHE A CA 1
ATOM 1200 C C . PHE A 1 151 ? 11.828 11.07 14.195 1 98.19 151 PHE A C 1
ATOM 1202 O O . PHE A 1 151 ? 12.938 10.688 13.828 1 98.19 151 PHE A O 1
ATOM 1209 N N . LYS A 1 152 ? 11.5 11.203 15.484 1 97.62 152 LYS A N 1
ATOM 1210 C CA . LYS A 1 152 ? 12.422 10.727 16.516 1 97.62 152 LYS A CA 1
ATOM 1211 C C . LYS A 1 152 ? 12.688 9.227 16.359 1 97.62 152 LYS A C 1
ATOM 1213 O O . LYS A 1 152 ? 13.828 8.781 16.422 1 97.62 152 LYS A O 1
ATOM 1218 N N . LYS A 1 153 ? 11.625 8.484 16.172 1 97.19 153 LYS A N 1
ATOM 1219 C CA . LYS A 1 153 ? 11.758 7.039 15.977 1 97.19 153 LYS A CA 1
ATOM 1220 C C . LYS A 1 153 ? 12.547 6.723 14.711 1 97.19 153 LYS A C 1
ATOM 1222 O O . LYS A 1 153 ? 13.25 5.711 14.656 1 97.19 153 LYS A O 1
ATOM 1227 N N . LEU A 1 154 ? 12.453 7.543 13.711 1 96.31 154 LEU A N 1
ATOM 1228 C CA . LEU A 1 154 ? 13.172 7.367 12.453 1 96.31 154 LEU A CA 1
ATOM 1229 C C . LEU A 1 154 ? 14.602 7.887 12.57 1 96.31 154 LEU A C 1
ATOM 1231 O O . LEU A 1 154 ? 15.375 7.812 11.609 1 96.31 154 LEU A O 1
ATOM 1235 N N . GLU A 1 155 ? 14.914 8.516 13.711 1 94.69 155 GLU A N 1
ATOM 1236 C CA . GLU A 1 155 ? 16.234 9.078 13.992 1 94.69 155 GLU A CA 1
ATOM 1237 C C . GLU A 1 155 ? 16.562 10.203 13.023 1 94.69 155 GLU A C 1
ATOM 1239 O O . GLU A 1 155 ? 17.688 10.273 12.5 1 94.69 155 GLU A O 1
ATOM 1244 N N . LEU A 1 156 ? 15.648 11 12.711 1 95.38 156 LEU A N 1
ATOM 1245 C CA . LEU A 1 156 ? 15.812 12.211 11.914 1 95.38 156 LEU A CA 1
ATOM 1246 C C . LEU A 1 156 ? 15.5 13.453 12.742 1 95.38 156 LEU A C 1
ATOM 1248 O O . LEU A 1 156 ? 14.414 13.57 13.305 1 95.38 156 LEU A O 1
ATOM 1252 N N . ASN A 1 157 ? 16.391 14.328 12.852 1 96.19 157 ASN A N 1
ATOM 1253 C CA . ASN A 1 157 ? 16.156 15.609 13.516 1 96.19 157 ASN A CA 1
ATOM 1254 C C . ASN A 1 157 ? 15.43 16.594 12.602 1 96.19 157 ASN A C 1
ATOM 1256 O O . ASN A 1 157 ? 15.922 16.922 11.523 1 96.19 157 ASN A O 1
ATOM 1260 N N . VAL A 1 158 ? 14.273 17.109 13.062 1 98 158 VAL A N 1
ATOM 1261 C CA . VAL A 1 158 ? 13.461 17.938 12.172 1 98 158 VAL A CA 1
ATOM 1262 C C . VAL A 1 158 ? 13.039 19.203 12.883 1 98 158 VAL A C 1
ATOM 1264 O O . VAL A 1 158 ? 13.117 19.297 14.109 1 98 158 VAL A O 1
ATOM 1267 N N . ILE A 1 159 ? 12.672 20.172 12.086 1 98.19 159 ILE A N 1
ATOM 1268 C CA . ILE A 1 159 ? 12.047 21.406 12.523 1 98.19 159 ILE A CA 1
ATOM 1269 C C . ILE A 1 159 ? 10.711 21.594 11.812 1 98.19 159 ILE A C 1
ATOM 1271 O O . ILE A 1 159 ? 10.617 21.406 10.602 1 98.19 159 ILE A O 1
ATOM 1275 N N . ILE A 1 160 ? 9.711 21.938 12.609 1 98.62 160 ILE A N 1
ATOM 1276 C CA . ILE A 1 160 ? 8.406 22.234 12.039 1 98.62 160 ILE A CA 1
ATOM 1277 C C . ILE A 1 160 ? 8.195 23.75 11.992 1 98.62 160 ILE A C 1
ATOM 1279 O O . ILE A 1 160 ? 8.266 24.422 13.023 1 98.62 160 ILE A O 1
ATOM 1283 N N . GLN A 1 161 ? 8.008 24.25 10.812 1 97.25 161 GLN A N 1
ATOM 1284 C CA . GLN A 1 161 ? 7.613 25.656 10.648 1 97.25 161 GLN A CA 1
ATOM 1285 C C . GLN A 1 161 ? 6.109 25.781 10.445 1 97.25 161 GLN A C 1
ATOM 1287 O O . GLN A 1 161 ? 5.504 24.969 9.734 1 97.25 161 GLN A O 1
ATOM 1292 N N . TYR A 1 162 ? 5.535 26.688 11.164 1 97.94 162 TYR A N 1
ATOM 1293 C CA . TYR A 1 162 ? 4.09 26.812 11.023 1 97.94 162 TYR A CA 1
ATOM 1294 C C . TYR A 1 162 ? 3.691 28.281 10.867 1 97.94 162 TYR A C 1
ATOM 1296 O O . TYR A 1 162 ? 4.465 29.172 11.203 1 97.94 162 TYR A O 1
ATOM 1304 N N . ASN A 1 163 ? 2.602 28.516 10.234 1 97 163 ASN A N 1
ATOM 1305 C CA . ASN A 1 163 ? 1.941 29.797 10.031 1 97 163 ASN A CA 1
ATOM 1306 C C . ASN A 1 163 ? 0.422 29.656 10.031 1 97 163 ASN A C 1
ATOM 1308 O O . ASN A 1 163 ? -0.108 28.625 10.438 1 97 163 ASN A O 1
ATOM 1312 N N . ASN A 1 164 ? -0.21 30.719 9.773 1 97.38 164 ASN A N 1
ATOM 1313 C CA . ASN A 1 164 ? -1.668 30.734 9.711 1 97.38 164 ASN A CA 1
ATOM 1314 C C . ASN A 1 164 ? -2.168 31.484 8.477 1 97.38 164 ASN A C 1
ATOM 1316 O O . ASN A 1 164 ? -1.813 32.656 8.266 1 97.38 164 ASN A O 1
ATOM 1320 N N . ARG A 1 165 ? -2.939 30.797 7.742 1 94.94 165 ARG A N 1
ATOM 1321 C CA . ARG A 1 165 ? -3.432 31.344 6.48 1 94.94 165 ARG A CA 1
ATOM 1322 C C . ARG A 1 165 ? -4.23 32.625 6.715 1 94.94 165 ARG A C 1
ATOM 1324 O O . ARG A 1 165 ? -4.125 33.562 5.938 1 94.94 165 ARG A O 1
ATOM 1331 N N . LYS A 1 166 ? -5.098 32.719 7.754 1 96.25 166 LYS A N 1
ATOM 1332 C CA . LYS A 1 166 ? -5.863 33.938 8.07 1 96.25 166 LYS A CA 1
ATOM 1333 C C . LYS A 1 166 ? -4.941 35.094 8.383 1 96.25 166 LYS A C 1
ATOM 1335 O O . LYS A 1 166 ? -5.188 36.219 7.934 1 96.25 166 LYS A O 1
ATOM 1340 N N . LEU A 1 167 ? -3.93 34.781 9.117 1 97 167 LEU A N 1
ATOM 1341 C CA . LEU A 1 167 ? -2.99 35.844 9.469 1 97 167 LEU A CA 1
ATOM 1342 C C . LEU A 1 167 ? -2.338 36.438 8.227 1 97 167 LEU A C 1
ATOM 1344 O O . LEU A 1 167 ? -2.307 37.656 8.055 1 97 167 LEU A O 1
ATOM 1348 N N . LEU A 1 168 ? -1.8 35.594 7.371 1 95.06 168 LEU A N 1
ATOM 1349 C CA . LEU A 1 168 ? -1.094 36.031 6.176 1 95.06 168 LEU A CA 1
ATOM 1350 C C . LEU A 1 168 ? -2.031 36.812 5.242 1 95.06 168 LEU A C 1
ATOM 1352 O O . LEU A 1 168 ? -1.695 37.875 4.77 1 95.06 168 LEU A O 1
ATOM 1356 N N . THR A 1 169 ? -3.168 36.25 4.992 1 94.06 169 THR A N 1
ATOM 1357 C CA . THR A 1 169 ? -4.16 36.875 4.129 1 94.06 169 THR A CA 1
ATOM 1358 C C . THR A 1 169 ? -4.609 38.219 4.723 1 94.06 169 THR A C 1
ATOM 1360 O O . THR A 1 169 ? -4.727 39.219 4.008 1 94.06 169 THR A O 1
ATOM 1363 N N . GLY A 1 170 ? -4.875 38.219 5.996 1 96.38 170 GLY A N 1
ATOM 1364 C CA . GLY A 1 170 ? -5.281 39.438 6.68 1 96.38 170 GLY A CA 1
ATOM 1365 C C . GLY A 1 170 ? -4.238 40.531 6.609 1 96.38 170 GLY A C 1
ATOM 1366 O O . GLY A 1 170 ? -4.574 41.719 6.438 1 96.38 170 GLY A O 1
ATOM 1367 N N . MET A 1 171 ? -2.998 40.188 6.766 1 96.69 171 MET A N 1
ATOM 1368 C CA . MET A 1 171 ? -1.917 41.156 6.664 1 96.69 171 MET A CA 1
ATOM 1369 C C . MET A 1 171 ? -1.86 41.781 5.262 1 96.69 171 MET A C 1
ATOM 1371 O O . MET A 1 171 ? -1.661 42.969 5.109 1 96.69 171 MET A O 1
ATOM 1375 N N . LEU A 1 172 ? -2.029 40.906 4.289 1 95.69 172 LEU A N 1
ATOM 1376 C CA . LEU A 1 172 ? -2.014 41.406 2.914 1 95.69 172 LEU A CA 1
ATOM 1377 C C . LEU A 1 172 ? -3.189 42.344 2.658 1 95.69 172 LEU A C 1
ATOM 1379 O O . LEU A 1 172 ? -3.047 43.344 1.955 1 95.69 172 LEU A O 1
ATOM 1383 N N . GLU A 1 173 ? -4.324 42 3.227 1 95.94 173 GLU A N 1
ATOM 1384 C CA . GLU A 1 173 ? -5.465 42.906 3.156 1 95.94 173 GLU A CA 1
ATOM 1385 C C . GLU A 1 173 ? -5.16 44.25 3.852 1 95.94 173 GLU A C 1
ATOM 1387 O O . GLU A 1 173 ? -5.492 45.312 3.338 1 95.94 173 GLU A O 1
ATOM 1392 N N . PHE A 1 174 ? -4.602 44.062 4.957 1 96 174 PHE A N 1
ATOM 1393 C CA . PHE A 1 174 ? -4.23 45.25 5.746 1 96 174 PHE A CA 1
ATOM 1394 C C . PHE A 1 174 ? -3.275 46.156 4.969 1 96 174 PHE A C 1
ATOM 1396 O O . PHE A 1 174 ? -3.311 47.375 5.113 1 96 174 PHE A O 1
ATOM 1403 N N . PHE A 1 175 ? -2.449 45.531 4.121 1 95.88 175 PHE A N 1
ATOM 1404 C CA . PHE A 1 175 ? -1.525 46.25 3.268 1 95.88 175 PHE A CA 1
ATOM 1405 C C . PHE A 1 175 ? -2.225 46.75 2 1 95.88 175 PHE A C 1
ATOM 1407 O O . PHE A 1 175 ? -1.568 47.156 1.041 1 95.88 175 PHE A O 1
ATOM 1414 N N . GLU A 1 176 ? -3.453 46.562 1.883 1 94.31 176 GLU A N 1
ATOM 1415 C CA . GLU A 1 176 ? -4.305 47.094 0.811 1 94.31 176 GLU A CA 1
ATOM 1416 C C . GLU A 1 176 ? -4.086 46.312 -0.483 1 94.31 176 GLU A C 1
ATOM 1418 O O . GLU A 1 176 ? -4.117 46.875 -1.573 1 94.31 176 GLU A O 1
ATOM 1423 N N . THR A 1 177 ? -3.748 45.125 -0.28 1 94.81 177 THR A N 1
ATOM 1424 C CA . THR A 1 177 ? -3.711 44.219 -1.441 1 94.81 177 THR A CA 1
ATOM 1425 C C . THR A 1 177 ? -5.125 43.938 -1.931 1 94.81 177 THR A C 1
ATOM 1427 O O . THR A 1 177 ? -5.996 43.562 -1.14 1 94.81 177 THR A O 1
ATOM 1430 N N . ASP A 1 178 ? -5.316 43.969 -3.236 1 91.94 178 ASP A N 1
ATOM 1431 C CA . ASP A 1 178 ? -6.605 43.625 -3.814 1 91.94 178 ASP A CA 1
ATOM 1432 C C . ASP A 1 178 ? -6.945 42.156 -3.527 1 91.94 178 ASP A C 1
ATOM 1434 O O . ASP A 1 178 ? -6.102 41.281 -3.684 1 91.94 178 ASP A O 1
ATOM 1438 N N . ASN A 1 179 ? -8.172 41.969 -3.121 1 89.25 179 ASN A N 1
ATOM 1439 C CA . ASN A 1 179 ? -8.633 40.625 -2.75 1 89.25 179 ASN A CA 1
ATOM 1440 C C . ASN A 1 179 ? -8.414 39.625 -3.879 1 89.25 179 ASN A C 1
ATOM 1442 O O . ASN A 1 179 ? -8.078 38.469 -3.631 1 89.25 179 ASN A O 1
ATOM 1446 N N . LYS A 1 180 ? -8.516 40.062 -5.047 1 89 180 LYS A N 1
ATOM 1447 C CA . LYS A 1 180 ? -8.391 39.188 -6.211 1 89 180 LYS A CA 1
ATOM 1448 C C . LYS A 1 180 ? -6.945 38.75 -6.43 1 89 180 LYS A C 1
ATOM 1450 O O . LYS A 1 180 ? -6.68 37.75 -7.113 1 89 180 LYS A O 1
ATOM 1455 N N . GLN A 1 181 ? -6.055 39.469 -5.82 1 91.75 181 GLN A N 1
ATOM 1456 C CA . GLN A 1 181 ? -4.641 39.219 -6.066 1 91.75 181 GLN A CA 1
ATOM 1457 C C . GLN A 1 181 ? -3.996 38.531 -4.879 1 91.75 181 GLN A C 1
ATOM 1459 O O . GLN A 1 181 ? -2.834 38.125 -4.945 1 91.75 181 GLN A O 1
ATOM 1464 N N . ILE A 1 182 ? -4.719 38.344 -3.875 1 90.25 182 ILE A N 1
ATOM 1465 C CA . ILE A 1 182 ? -4.152 37.844 -2.627 1 90.25 182 ILE A CA 1
ATOM 1466 C C . ILE A 1 182 ? -3.521 36.469 -2.861 1 90.25 182 ILE A C 1
ATOM 1468 O O . ILE A 1 182 ? -2.375 36.219 -2.475 1 90.25 182 ILE A O 1
ATOM 1472 N N . ASN A 1 183 ? -4.215 35.562 -3.496 1 84.94 183 ASN A N 1
ATOM 1473 C CA . ASN A 1 183 ? -3.686 34.219 -3.719 1 84.94 183 ASN A CA 1
ATOM 1474 C C . ASN A 1 183 ? -2.404 34.25 -4.547 1 84.94 183 ASN A C 1
ATOM 1476 O O . ASN A 1 183 ? -1.479 33.5 -4.297 1 84.94 183 ASN A O 1
ATOM 1480 N N . LYS A 1 184 ? -2.352 35.062 -5.488 1 87.69 184 LYS A N 1
ATOM 1481 C CA . LYS A 1 184 ? -1.155 35.219 -6.312 1 87.69 184 LYS A CA 1
ATOM 1482 C C . LYS A 1 184 ? 0.017 35.75 -5.492 1 87.69 184 LYS A C 1
ATOM 1484 O O . LYS A 1 184 ? 1.153 35.281 -5.664 1 87.69 184 LYS A O 1
ATOM 1489 N N . VAL A 1 185 ? -0.301 36.719 -4.668 1 90.88 185 VAL A N 1
ATOM 1490 C CA . VAL A 1 185 ? 0.732 37.281 -3.818 1 90.88 185 VAL A CA 1
ATOM 1491 C C . VAL A 1 185 ? 1.27 36.25 -2.855 1 90.88 185 VAL A C 1
ATOM 1493 O O . VAL A 1 185 ? 2.479 36.156 -2.625 1 90.88 185 VAL A O 1
ATOM 1496 N N . VAL A 1 186 ? 0.391 35.438 -2.309 1 86.94 186 VAL A N 1
ATOM 1497 C CA . VAL A 1 186 ? 0.781 34.344 -1.401 1 86.94 186 VAL A CA 1
ATOM 1498 C C . VAL A 1 186 ? 1.736 33.406 -2.111 1 86.94 186 VAL A C 1
ATOM 1500 O O . VAL A 1 186 ? 2.75 33 -1.542 1 86.94 186 VAL A O 1
ATOM 1503 N N . LEU A 1 187 ? 1.478 33.031 -3.295 1 83.69 187 LEU A N 1
ATOM 1504 C CA . LEU A 1 187 ? 2.316 32.125 -4.078 1 83.69 187 LEU A CA 1
ATOM 1505 C C . LEU A 1 187 ? 3.697 32.75 -4.309 1 83.69 187 LEU A C 1
ATOM 1507 O O . LEU A 1 187 ? 4.699 32.031 -4.316 1 83.69 187 LEU A O 1
ATOM 1511 N N . ILE A 1 188 ? 3.719 34.031 -4.52 1 87.75 188 ILE A N 1
ATOM 1512 C CA . ILE A 1 188 ? 4.977 34.75 -4.727 1 87.75 188 ILE A CA 1
ATOM 1513 C C . ILE A 1 188 ? 5.785 34.75 -3.43 1 87.75 188 ILE A C 1
ATOM 1515 O O . ILE A 1 188 ? 6.996 34.531 -3.447 1 87.75 188 ILE A O 1
ATOM 1519 N N . LEU A 1 189 ? 5.117 35 -2.314 1 87.88 189 LEU A N 1
ATOM 1520 C CA . LEU A 1 189 ? 5.781 35.031 -1.016 1 87.88 189 LEU A CA 1
ATOM 1521 C C . LEU A 1 189 ? 6.348 33.656 -0.646 1 87.88 189 LEU A C 1
ATOM 1523 O O . LEU A 1 189 ? 7.355 33.562 0.061 1 87.88 189 LEU A O 1
ATOM 1527 N N . ASP A 1 190 ? 5.668 32.594 -1.086 1 83.44 190 ASP A N 1
ATOM 1528 C CA . ASP A 1 190 ? 6.09 31.203 -0.821 1 83.44 190 ASP A CA 1
ATOM 1529 C C . ASP A 1 190 ? 7.488 30.953 -1.374 1 83.44 190 ASP A C 1
ATOM 1531 O O . ASP A 1 190 ? 8.188 30.047 -0.903 1 83.44 190 ASP A O 1
ATOM 1535 N N . LYS A 1 191 ? 7.965 31.828 -2.305 1 84.62 191 LYS A N 1
ATOM 1536 C CA . LYS A 1 191 ? 9.258 31.656 -2.967 1 84.62 191 LYS A CA 1
ATOM 1537 C C . LYS A 1 191 ? 10.352 32.438 -2.25 1 84.62 191 LYS A C 1
ATOM 1539 O O . LYS A 1 191 ? 11.523 32.375 -2.625 1 84.62 191 LYS A O 1
ATOM 1544 N N . LEU A 1 192 ? 10.023 33.156 -1.267 1 87.69 192 LEU A N 1
ATOM 1545 C CA . LEU A 1 192 ? 10.922 34.125 -0.64 1 87.69 192 LEU A CA 1
ATOM 1546 C C . LEU A 1 192 ? 12.25 33.469 -0.267 1 87.69 192 LEU A C 1
ATOM 1548 O O . LEU A 1 192 ? 13.312 34 -0.586 1 87.69 192 LEU A O 1
ATOM 1552 N N . GLU A 1 193 ? 12.172 32.312 0.369 1 81.5 193 GLU A N 1
ATOM 1553 C CA . GLU A 1 193 ? 13.383 31.641 0.825 1 81.5 193 GLU A CA 1
ATOM 1554 C C . GLU A 1 193 ? 14.227 31.172 -0.354 1 81.5 193 GLU A C 1
ATOM 1556 O O . GLU A 1 193 ? 15.461 31.172 -0.28 1 81.5 193 GLU A O 1
ATOM 1561 N N . LYS A 1 194 ? 13.648 30.844 -1.351 1 81.38 194 LYS A N 1
ATOM 1562 C CA . LYS A 1 194 ? 14.32 30.25 -2.504 1 81.38 194 LYS A CA 1
ATOM 1563 C C . LYS A 1 194 ? 14.93 31.328 -3.398 1 81.38 194 LYS A C 1
ATOM 1565 O O . LYS A 1 194 ? 16.047 31.156 -3.908 1 81.38 194 LYS A O 1
ATOM 1570 N N . VAL A 1 195 ? 14.172 32.5 -3.615 1 89.5 195 VAL A N 1
ATOM 1571 C CA . VAL A 1 195 ? 14.578 33.406 -4.672 1 89.5 195 VAL A CA 1
ATOM 1572 C C . VAL A 1 195 ? 15.078 34.719 -4.051 1 89.5 195 VAL A C 1
ATOM 1574 O O . VAL A 1 195 ? 15.703 35.531 -4.73 1 89.5 195 VAL A O 1
ATOM 1577 N N . GLY A 1 196 ? 14.711 35 -2.883 1 91.44 196 GLY A N 1
ATOM 1578 C CA . GLY A 1 196 ? 15.203 36.188 -2.189 1 91.44 196 GLY A CA 1
ATOM 1579 C C . GLY A 1 196 ? 14.242 37.375 -2.264 1 91.44 196 GLY A C 1
ATOM 1580 O O . GLY A 1 196 ? 13.32 37.375 -3.078 1 91.44 196 GLY A O 1
ATOM 1581 N N . LEU A 1 197 ? 14.57 38.375 -1.478 1 93.56 197 LEU A N 1
ATOM 1582 C CA . LEU A 1 197 ? 13.695 39.531 -1.294 1 93.56 197 LEU A CA 1
ATOM 1583 C C . LEU A 1 197 ? 13.562 40.312 -2.59 1 93.56 197 LEU A C 1
ATOM 1585 O O . LEU A 1 197 ? 12.453 40.656 -2.998 1 93.56 197 LEU A O 1
ATOM 1589 N N . GLU A 1 198 ? 14.648 40.562 -3.25 1 94.81 198 GLU A N 1
ATOM 1590 C CA . GLU A 1 198 ? 14.641 41.375 -4.457 1 94.81 198 GLU A CA 1
ATOM 1591 C C . GLU A 1 198 ? 13.789 40.719 -5.551 1 94.81 198 GLU A C 1
ATOM 1593 O O . GLU A 1 198 ? 13.008 41.406 -6.219 1 94.81 198 GLU A O 1
ATOM 1598 N N . ALA A 1 199 ? 13.977 39.531 -5.668 1 95.31 199 ALA A N 1
ATOM 1599 C CA . ALA A 1 199 ? 13.211 38.781 -6.68 1 95.31 199 ALA A CA 1
ATOM 1600 C C . ALA A 1 199 ? 11.719 38.812 -6.359 1 95.31 199 ALA A C 1
ATOM 1602 O O . ALA A 1 199 ? 10.891 38.938 -7.254 1 95.31 199 ALA A O 1
ATOM 1603 N N . VAL A 1 200 ? 11.375 38.688 -5.121 1 94.69 200 VAL A N 1
ATOM 1604 C CA . VAL A 1 200 ? 9.984 38.656 -4.684 1 94.69 200 VAL A CA 1
ATOM 1605 C C . VAL A 1 200 ? 9.359 40.031 -4.934 1 94.69 200 VAL A C 1
ATOM 1607 O O . VAL A 1 200 ? 8.266 40.125 -5.488 1 94.69 200 VAL A O 1
ATOM 1610 N N . LEU A 1 201 ? 10.078 41.094 -4.652 1 95.56 201 LEU A N 1
ATOM 1611 C CA . LEU A 1 201 ? 9.555 42.438 -4.855 1 95.56 201 LEU A CA 1
ATOM 1612 C C . LEU A 1 201 ? 9.375 42.719 -6.34 1 95.56 201 LEU A C 1
ATOM 1614 O O . LEU A 1 201 ? 8.406 43.375 -6.734 1 95.56 201 LEU A O 1
ATOM 1618 N N . SER A 1 202 ? 10.273 42.25 -7.09 1 96.25 202 SER A N 1
ATOM 1619 C CA . SER A 1 202 ? 10.172 42.406 -8.539 1 96.25 202 SER A CA 1
ATOM 1620 C C . SER A 1 202 ? 8.938 41.719 -9.086 1 96.25 202 SER A C 1
ATOM 1622 O O . SER A 1 202 ? 8.234 42.25 -9.938 1 96.25 202 SER A O 1
ATOM 1624 N N . GLU A 1 203 ? 8.703 40.5 -8.594 1 95.69 203 GLU A N 1
ATOM 1625 C CA . GLU A 1 203 ? 7.535 39.75 -9.039 1 95.69 203 GLU A CA 1
ATOM 1626 C C . GLU A 1 203 ? 6.242 40.438 -8.609 1 95.69 203 GLU A C 1
ATOM 1628 O O . GLU A 1 203 ? 5.254 40.438 -9.344 1 95.69 203 GLU A O 1
ATOM 1633 N N . LEU A 1 204 ? 6.238 41.031 -7.453 1 95.88 204 LEU A N 1
ATOM 1634 C CA . LEU A 1 204 ? 5.066 41.75 -6.973 1 95.88 204 LEU A CA 1
ATOM 1635 C C . LEU A 1 204 ? 4.797 42.969 -7.832 1 95.88 204 LEU A C 1
ATOM 1637 O O . LEU A 1 204 ? 3.641 43.312 -8.109 1 95.88 204 LEU A O 1
ATOM 1641 N N . THR A 1 205 ? 5.84 43.625 -8.273 1 95.69 205 THR A N 1
ATOM 1642 C CA . THR A 1 205 ? 5.719 44.781 -9.156 1 95.69 205 THR A CA 1
ATOM 1643 C C . THR A 1 205 ? 5.141 44.344 -10.508 1 95.69 205 THR A C 1
ATOM 1645 O O . THR A 1 205 ? 4.254 45.031 -11.039 1 95.69 205 THR A O 1
ATOM 1648 N N . LYS A 1 206 ? 5.578 43.312 -10.977 1 95.75 206 LYS A N 1
ATOM 1649 C CA . LYS A 1 206 ? 5.105 42.781 -12.266 1 95.75 206 LYS A CA 1
ATOM 1650 C C . LYS A 1 206 ? 3.635 42.406 -12.195 1 95.75 206 LYS A C 1
ATOM 1652 O O . LYS A 1 206 ? 2.92 42.469 -13.195 1 95.75 206 LYS A O 1
ATOM 1657 N N . LEU A 1 207 ? 3.236 41.938 -11.016 1 94.19 207 LEU A N 1
ATOM 1658 C CA . LEU A 1 207 ? 1.847 41.562 -10.805 1 94.19 207 LEU A CA 1
ATOM 1659 C C . LEU A 1 207 ? 0.923 42.781 -10.867 1 94.19 207 LEU A C 1
ATOM 1661 O O . LEU A 1 207 ? -0.287 42.625 -11.055 1 94.19 207 LEU A O 1
ATOM 1665 N N . GLY A 1 208 ? 1.479 44.062 -10.734 1 93.5 208 GLY A N 1
ATOM 1666 C CA . GLY A 1 208 ? 0.711 45.281 -10.867 1 93.5 208 GLY A CA 1
ATOM 1667 C C . GLY A 1 208 ? 0.231 45.844 -9.539 1 93.5 208 GLY A C 1
ATOM 1668 O O . GLY A 1 208 ? -0.741 46.594 -9.484 1 93.5 208 GLY A O 1
ATOM 1669 N N . LEU A 1 209 ? 0.804 45.406 -8.469 1 95 209 LEU A N 1
ATOM 1670 C CA . LEU A 1 209 ? 0.437 45.969 -7.172 1 95 209 LEU A CA 1
ATOM 1671 C C . LEU A 1 209 ? 0.842 47.438 -7.074 1 95 209 LEU A C 1
ATOM 1673 O O . LEU A 1 209 ? 1.819 47.875 -7.695 1 95 209 LEU A O 1
ATOM 1677 N N . GLN A 1 210 ? 0.106 48.156 -6.324 1 94.69 210 GLN A N 1
ATOM 1678 C CA . GLN A 1 210 ? 0.451 49.562 -6.074 1 94.69 210 GLN A CA 1
ATOM 1679 C C . GLN A 1 210 ? 1.784 49.688 -5.344 1 94.69 210 GLN A C 1
ATOM 1681 O O . GLN A 1 210 ? 2.115 48.844 -4.508 1 94.69 210 GLN A O 1
ATOM 1686 N N . ALA A 1 211 ? 2.496 50.719 -5.625 1 95 211 ALA A N 1
ATOM 1687 C CA . ALA A 1 211 ? 3.803 50.969 -5.02 1 95 211 ALA A CA 1
ATOM 1688 C C . ALA A 1 211 ? 3.697 51.031 -3.498 1 95 211 ALA A C 1
ATOM 1690 O O . ALA A 1 211 ? 4.582 50.562 -2.783 1 95 211 ALA A O 1
ATOM 1691 N N . SER A 1 212 ? 2.67 51.656 -3.062 1 96.12 212 SER A N 1
ATOM 1692 C CA . SER A 1 212 ? 2.467 51.781 -1.622 1 96.12 212 SER A CA 1
ATOM 1693 C C . SER A 1 212 ? 2.283 50.406 -0.98 1 96.12 212 SER A C 1
ATOM 1695 O O . SER A 1 212 ? 2.82 50.156 0.098 1 96.12 212 SER A O 1
ATOM 1697 N N . THR A 1 213 ? 1.524 49.562 -1.622 1 96.38 213 THR A N 1
ATOM 1698 C CA . THR A 1 213 ? 1.297 48.188 -1.15 1 96.38 213 THR A CA 1
ATOM 1699 C C . THR A 1 213 ? 2.605 47.406 -1.107 1 96.38 213 THR A C 1
ATOM 1701 O O . THR A 1 213 ? 2.891 46.719 -0.125 1 96.38 213 THR A O 1
ATOM 1704 N N . ILE A 1 214 ? 3.391 47.5 -2.119 1 96.81 214 ILE A N 1
ATOM 1705 C CA . ILE A 1 214 ? 4.66 46.781 -2.223 1 96.81 214 ILE A CA 1
ATOM 1706 C C . ILE A 1 214 ? 5.59 47.25 -1.095 1 96.81 214 ILE A C 1
ATOM 1708 O O . ILE A 1 214 ? 6.293 46.406 -0.501 1 96.81 214 ILE A O 1
ATOM 1712 N N . LYS A 1 215 ? 5.59 48.531 -0.855 1 96.31 215 LYS A N 1
ATOM 1713 C CA . LYS A 1 215 ? 6.434 49.062 0.209 1 96.31 215 LYS A CA 1
ATOM 1714 C C . LYS A 1 215 ? 6.035 48.5 1.567 1 96.31 215 LYS A C 1
ATOM 1716 O O . LYS A 1 215 ? 6.895 48.188 2.393 1 96.31 215 LYS A O 1
ATOM 1721 N N . LEU A 1 216 ? 4.738 48.469 1.805 1 95.94 216 LEU A N 1
ATOM 1722 C CA . LEU A 1 216 ? 4.246 47.906 3.061 1 95.94 216 LEU A CA 1
ATOM 1723 C C . LEU A 1 216 ? 4.629 46.438 3.189 1 95.94 216 LEU A C 1
ATOM 1725 O O . LEU A 1 216 ? 5.039 46 4.266 1 95.94 216 LEU A O 1
ATOM 1729 N N . ILE A 1 217 ? 4.508 45.656 2.129 1 95.88 217 ILE A N 1
ATOM 1730 C CA . ILE A 1 217 ? 4.883 44.25 2.123 1 95.88 217 ILE A CA 1
ATOM 1731 C C . ILE A 1 217 ? 6.383 44.125 2.371 1 95.88 217 ILE A C 1
ATOM 1733 O O . ILE A 1 217 ? 6.816 43.281 3.148 1 95.88 217 ILE A O 1
ATOM 1737 N N . GLU A 1 218 ? 7.133 44.906 1.717 1 96.12 218 GLU A N 1
ATOM 1738 C CA . GLU A 1 218 ? 8.578 44.906 1.912 1 96.12 218 GLU A CA 1
ATOM 1739 C C . GLU A 1 218 ? 8.938 45.156 3.375 1 96.12 218 GLU A C 1
ATOM 1741 O O . GLU A 1 218 ? 9.797 44.469 3.932 1 96.12 218 GLU A O 1
ATOM 1746 N N . GLN A 1 219 ? 8.344 46.156 3.932 1 95.75 219 GLN A N 1
ATOM 1747 C CA . GLN A 1 219 ? 8.594 46.469 5.336 1 95.75 219 GLN A CA 1
ATOM 1748 C C . GLN A 1 219 ? 8.258 45.25 6.227 1 95.75 219 GLN A C 1
ATOM 1750 O O . GLN A 1 219 ? 8.977 44.969 7.188 1 95.75 219 GLN A O 1
ATOM 1755 N N . PHE A 1 220 ? 7.164 44.625 5.945 1 95.5 220 PHE A N 1
ATOM 1756 C CA . PHE A 1 220 ? 6.754 43.438 6.668 1 95.5 220 PHE A CA 1
ATOM 1757 C C . PHE A 1 220 ? 7.82 42.344 6.57 1 95.5 220 PHE A C 1
ATOM 1759 O O . PHE A 1 220 ? 8.195 41.75 7.578 1 95.5 220 PHE A O 1
ATOM 1766 N N . LEU A 1 221 ? 8.391 42.188 5.395 1 94.12 221 LEU A N 1
ATOM 1767 C CA . LEU A 1 221 ? 9.336 41.094 5.121 1 94.12 221 LEU A CA 1
ATOM 1768 C C . LEU A 1 221 ? 10.672 41.344 5.809 1 94.12 221 LEU A C 1
ATOM 1770 O O . LEU A 1 221 ? 11.367 40.406 6.203 1 94.12 221 LEU A O 1
ATOM 1774 N N . ILE A 1 222 ? 11.008 42.594 6.039 1 94.38 222 ILE A N 1
ATOM 1775 C CA . ILE A 1 222 ? 12.359 42.875 6.508 1 94.38 222 ILE A CA 1
ATOM 1776 C C . ILE A 1 222 ? 12.32 43.281 7.984 1 94.38 222 ILE A C 1
ATOM 1778 O O . ILE A 1 222 ? 13.359 43.375 8.641 1 94.38 222 ILE A O 1
ATOM 1782 N N . ASP A 1 223 ? 11.125 43.5 8.477 1 95.31 223 ASP A N 1
ATOM 1783 C CA . ASP A 1 223 ? 11.031 43.938 9.859 1 95.31 223 ASP A CA 1
ATOM 1784 C C . ASP A 1 223 ? 11.641 42.938 10.812 1 95.31 223 ASP A C 1
ATOM 1786 O O . ASP A 1 223 ? 11.383 41.719 10.695 1 95.31 223 ASP A O 1
ATOM 1790 N N . LYS A 1 224 ? 12.391 43.344 11.781 1 93.75 224 LYS A N 1
ATOM 1791 C CA . LYS A 1 224 ? 13.094 42.469 12.703 1 93.75 224 LYS A CA 1
ATOM 1792 C C . LYS A 1 224 ? 12.125 41.812 13.688 1 93.75 224 LYS A C 1
ATOM 1794 O O . LYS A 1 224 ? 12.438 40.781 14.273 1 93.75 224 LYS A O 1
ATOM 1799 N N . ASN A 1 225 ? 10.93 42.375 13.852 1 94.75 225 ASN A N 1
ATOM 1800 C CA . ASN A 1 225 ? 9.969 41.875 14.836 1 94.75 225 ASN A CA 1
ATOM 1801 C C . ASN A 1 225 ? 8.852 41.094 14.18 1 94.75 225 ASN A C 1
ATOM 1803 O O . ASN A 1 225 ? 7.879 40.719 14.836 1 94.75 225 ASN A O 1
ATOM 1807 N N . ASN A 1 226 ? 8.984 40.812 12.914 1 93.75 226 ASN A N 1
ATOM 1808 C CA . ASN A 1 226 ? 7.883 40.219 12.156 1 93.75 226 ASN A CA 1
ATOM 1809 C C . ASN A 1 226 ? 7.629 38.781 12.57 1 93.75 226 ASN A C 1
ATOM 1811 O O . ASN A 1 226 ? 6.66 38.156 12.117 1 93.75 226 ASN A O 1
ATOM 1815 N N . LYS A 1 227 ? 8.414 38.188 13.5 1 94.25 227 LYS A N 1
ATOM 1816 C CA . LYS A 1 227 ? 8.195 36.844 13.984 1 94.25 227 LYS A CA 1
ATOM 1817 C C . LYS A 1 227 ? 7.555 36.844 15.367 1 94.25 227 LYS A C 1
ATOM 1819 O O . LYS A 1 227 ? 7.266 35.781 15.93 1 94.25 227 LYS A O 1
ATOM 1824 N N . ASN A 1 228 ? 7.363 38.062 15.867 1 96.31 228 ASN A N 1
ATOM 1825 C CA . ASN A 1 228 ? 6.703 38.219 17.156 1 96.31 228 ASN A CA 1
ATOM 1826 C C . ASN A 1 228 ? 5.211 38.5 16.984 1 96.31 228 ASN A C 1
ATOM 1828 O O . ASN A 1 228 ? 4.809 39.281 16.141 1 96.31 228 ASN A O 1
ATOM 1832 N N . TYR A 1 229 ? 4.426 37.875 17.859 1 96.94 229 TYR A N 1
ATOM 1833 C CA . TYR A 1 229 ? 2.977 38.031 17.781 1 96.94 229 TYR A CA 1
ATOM 1834 C C . TYR A 1 229 ? 2.572 39.5 17.984 1 96.94 229 TYR A C 1
ATOM 1836 O O . TYR A 1 229 ? 1.583 39.969 17.406 1 96.94 229 TYR A O 1
ATOM 1844 N N . SER A 1 230 ? 3.369 40.219 18.781 1 96.69 230 SER A N 1
ATOM 1845 C CA . SER A 1 230 ? 3.055 41.594 19.078 1 96.69 230 SER A CA 1
ATOM 1846 C C . SER A 1 230 ? 3.102 42.469 17.828 1 96.69 230 SER A C 1
ATOM 1848 O O . SER A 1 230 ? 2.434 43.5 17.75 1 96.69 230 SER A O 1
ATOM 1850 N N . TYR A 1 231 ? 3.877 42.031 16.859 1 97.25 231 TYR A N 1
ATOM 1851 C CA . TYR A 1 231 ? 3.992 42.75 15.602 1 97.25 231 TYR A CA 1
ATOM 1852 C C . TYR A 1 231 ? 2.641 42.844 14.898 1 97.25 231 TYR A C 1
ATOM 1854 O O . TYR A 1 231 ? 2.354 43.844 14.219 1 97.25 231 TYR A O 1
ATOM 1862 N N . PHE A 1 232 ? 1.78 41.938 15.109 1 98.06 232 PHE A N 1
ATOM 1863 C CA . PHE A 1 232 ? 0.543 41.812 14.344 1 98.06 232 PHE A CA 1
ATOM 1864 C C . PHE A 1 232 ? -0.624 42.438 15.094 1 98.06 232 PHE A C 1
ATOM 1866 O O . PHE A 1 232 ? -1.717 42.594 14.547 1 98.06 232 PHE A O 1
ATOM 1873 N N . GLU A 1 233 ? -0.458 42.875 16.344 1 97.31 233 GLU A N 1
ATOM 1874 C CA . GLU A 1 233 ? -1.524 43.344 17.219 1 97.31 233 GLU A CA 1
ATOM 1875 C C . GLU A 1 233 ? -2.207 44.562 16.641 1 97.31 233 GLU A C 1
ATOM 1877 O O . GLU A 1 233 ? -3.436 44.688 16.656 1 97.31 233 GLU A O 1
ATOM 1882 N N . PRO A 1 234 ? -1.399 45.562 16.141 1 96.56 234 PRO A N 1
ATOM 1883 C CA . PRO A 1 234 ? -2.068 46.719 15.555 1 96.56 234 PRO A CA 1
ATOM 1884 C C . PRO A 1 234 ? -2.992 46.344 14.398 1 96.56 234 PRO A C 1
ATOM 1886 O O . PRO A 1 234 ? -4.113 46.844 14.312 1 96.56 234 PRO A O 1
ATOM 1889 N N . ALA A 1 235 ? -2.539 45.531 13.539 1 97.25 235 ALA A N 1
ATOM 1890 C CA . ALA A 1 235 ? -3.35 45.062 12.406 1 97.25 235 ALA A CA 1
ATOM 1891 C C . ALA A 1 235 ? -4.562 44.281 12.883 1 97.25 235 ALA A C 1
ATOM 1893 O O . ALA A 1 235 ? -5.629 44.344 12.266 1 97.25 235 ALA A O 1
ATOM 1894 N N . SER A 1 236 ? -4.41 43.5 13.977 1 97.81 236 SER A N 1
ATOM 1895 C CA . SER A 1 236 ? -5.484 42.656 14.492 1 97.81 236 SER A CA 1
ATOM 1896 C C . SER A 1 236 ? -6.672 43.469 14.953 1 97.81 236 SER A C 1
ATOM 1898 O O . SER A 1 236 ? -7.805 43 14.984 1 97.81 236 SER A O 1
ATOM 1900 N N . LYS A 1 237 ? -6.492 44.719 15.273 1 97.44 237 LYS A N 1
ATOM 1901 C CA . LYS A 1 237 ? -7.555 45.625 15.719 1 97.44 237 LYS A CA 1
ATOM 1902 C C . LYS A 1 237 ? -8.367 46.125 14.531 1 97.44 237 LYS A C 1
ATOM 1904 O O . LYS A 1 237 ? -9.516 46.562 14.695 1 97.44 237 LYS A O 1
ATOM 1909 N N . LYS A 1 238 ? -7.809 46.031 13.375 1 97.25 238 LYS A N 1
ATOM 1910 C CA . LYS A 1 238 ? -8.43 46.656 12.211 1 97.25 238 LYS A CA 1
ATOM 1911 C C . LYS A 1 238 ? -8.875 45.594 11.203 1 97.25 238 LYS A C 1
ATOM 1913 O O . LYS A 1 238 ? -9.68 45.875 10.312 1 97.25 238 LYS A O 1
ATOM 1918 N N . ASN A 1 239 ? -8.32 44.406 11.32 1 97.56 239 ASN A N 1
ATOM 1919 C CA . ASN A 1 239 ? -8.602 43.344 10.383 1 97.56 239 ASN A CA 1
ATOM 1920 C C . ASN A 1 239 ? -9 42.062 11.094 1 97.56 239 ASN A C 1
ATOM 1922 O O . ASN A 1 239 ? -8.203 41.5 11.852 1 97.56 239 ASN A O 1
ATOM 1926 N N . ASP A 1 240 ? -10.172 41.562 10.766 1 97.69 240 ASP A N 1
ATOM 1927 C CA . ASP A 1 240 ? -10.742 40.406 11.469 1 97.69 240 ASP A CA 1
ATOM 1928 C C . ASP A 1 240 ? -9.938 39.156 11.188 1 97.69 240 ASP A C 1
ATOM 1930 O O . ASP A 1 240 ? -9.82 38.281 12.055 1 97.69 240 ASP A O 1
ATOM 1934 N N . LEU A 1 241 ? -9.469 39 9.992 1 97.31 241 LEU A N 1
ATOM 1935 C CA . LEU A 1 241 ? -8.664 37.812 9.664 1 97.31 241 LEU A CA 1
ATOM 1936 C C . LEU A 1 241 ? -7.375 37.781 10.469 1 97.31 241 LEU A C 1
ATOM 1938 O O . LEU A 1 241 ? -6.977 36.75 10.977 1 97.31 241 LEU A O 1
ATOM 1942 N N . VAL A 1 242 ? -6.715 38.938 10.586 1 98.19 242 VAL A N 1
ATOM 1943 C CA . VAL A 1 242 ? -5.496 39.031 11.383 1 98.19 242 VAL A CA 1
ATOM 1944 C C . VAL A 1 242 ? -5.809 38.656 12.836 1 98.19 242 VAL A C 1
ATOM 1946 O O . VAL A 1 242 ? -5.055 37.906 13.469 1 98.19 242 VAL A O 1
ATOM 1949 N N . LYS A 1 243 ? -6.941 39.188 13.32 1 98.5 243 LYS A N 1
ATOM 1950 C CA . LYS A 1 243 ? -7.352 38.906 14.695 1 98.5 243 LYS A CA 1
ATOM 1951 C C . LYS A 1 243 ? -7.539 37.406 14.914 1 98.5 243 LYS A C 1
ATOM 1953 O O . LYS A 1 243 ? -6.98 36.844 15.859 1 98.5 243 LYS A O 1
ATOM 1958 N N . GLN A 1 244 ? -8.273 36.812 14.039 1 98.25 244 GLN A N 1
ATOM 1959 C CA . GLN A 1 244 ? -8.547 35.375 14.148 1 98.25 244 GLN A CA 1
ATOM 1960 C C . GLN A 1 244 ? -7.262 34.562 14.031 1 98.25 244 GLN A C 1
ATOM 1962 O O . GLN A 1 244 ? -7.039 33.625 14.812 1 98.25 244 GLN A O 1
ATOM 1967 N N . GLY A 1 245 ? -6.449 34.875 13.023 1 98.31 245 GLY A N 1
ATOM 1968 C CA . GLY A 1 245 ? -5.191 34.156 12.828 1 98.31 245 GLY A CA 1
ATOM 1969 C C . GLY A 1 245 ? -4.262 34.25 14.023 1 98.31 245 GLY A C 1
ATOM 1970 O O . GLY A 1 245 ? -3.648 33.25 14.414 1 98.31 245 GLY A O 1
ATOM 1971 N N . LEU A 1 246 ? -4.16 35.406 14.562 1 98.44 246 LEU A N 1
ATOM 1972 C CA . LEU A 1 246 ? -3.305 35.656 15.727 1 98.44 246 LEU A CA 1
ATOM 1973 C C . LEU A 1 246 ? -3.801 34.844 16.938 1 98.44 246 LEU A C 1
ATOM 1975 O O . LEU A 1 246 ? -3 34.281 17.672 1 98.44 246 LEU A O 1
ATOM 1979 N N . GLU A 1 247 ? -5.102 34.875 17.156 1 98.38 247 GLU A N 1
ATOM 1980 C CA . GLU A 1 247 ? -5.688 34.094 18.25 1 98.38 247 GLU A CA 1
ATOM 1981 C C . GLU A 1 247 ? -5.398 32.625 18.109 1 98.38 247 GLU A C 1
ATOM 1983 O O . GLU A 1 247 ? -5.047 31.938 19.094 1 98.38 247 GLU A O 1
ATOM 1988 N N . GLU A 1 248 ? -5.551 32.094 16.906 1 98.62 248 GLU A N 1
ATOM 1989 C CA . GLU A 1 248 ? -5.281 30.672 16.641 1 98.62 248 GLU A CA 1
ATOM 1990 C C . GLU A 1 248 ? -3.807 30.344 16.859 1 98.62 248 GLU A C 1
ATOM 1992 O O . GLU A 1 248 ? -3.477 29.297 17.422 1 98.62 248 GLU A O 1
ATOM 1997 N N . LEU A 1 249 ? -2.951 31.219 16.438 1 98.62 249 LEU A N 1
ATOM 1998 C CA . LEU A 1 249 ? -1.516 31.016 16.609 1 98.62 249 LEU A CA 1
ATOM 1999 C C . LEU A 1 249 ? -1.142 31.016 18.094 1 98.62 249 LEU A C 1
ATOM 2001 O O . LEU A 1 249 ? -0.35 30.188 18.531 1 98.62 249 LEU A O 1
ATOM 2005 N N . LYS A 1 250 ? -1.685 31.953 18.828 1 98.38 250 LYS A N 1
ATOM 2006 C CA . LYS A 1 250 ? -1.398 32.031 20.25 1 98.38 250 LYS A CA 1
ATOM 2007 C C . LYS A 1 250 ? -1.888 30.781 20.969 1 98.38 250 LYS A C 1
ATOM 2009 O O . LYS A 1 250 ? -1.209 30.266 21.875 1 98.38 250 LYS A O 1
ATOM 2014 N N . GLU A 1 251 ? -3.07 30.359 20.594 1 98.31 251 GLU A N 1
ATOM 2015 C CA . GLU A 1 251 ? -3.586 29.125 21.188 1 98.31 251 GLU A CA 1
ATOM 2016 C C . GLU A 1 251 ? -2.666 27.938 20.891 1 98.31 251 GLU A C 1
ATOM 2018 O O . GLU A 1 251 ? -2.35 27.156 21.781 1 98.31 251 GLU A O 1
ATOM 2023 N N . LEU A 1 252 ? -2.254 27.766 19.641 1 98.69 252 LEU A N 1
ATOM 2024 C CA . LEU A 1 252 ? -1.35 26.703 19.25 1 98.69 252 LEU A CA 1
ATOM 2025 C C . LEU A 1 252 ? -0.041 26.781 20.016 1 98.69 252 LEU A C 1
ATOM 2027 O O . LEU A 1 252 ? 0.446 25.766 20.531 1 98.69 252 LEU A O 1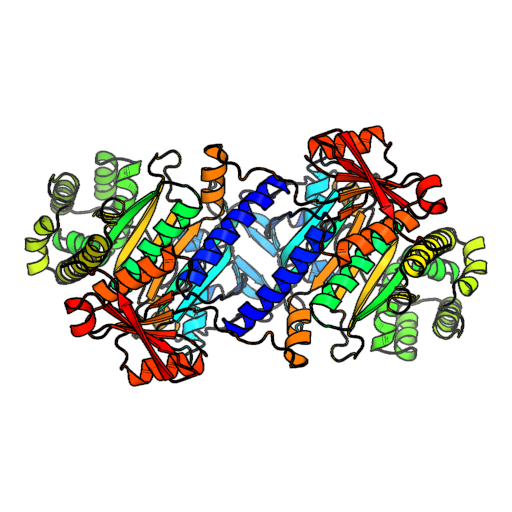
ATOM 2031 N N . ASP A 1 253 ? 0.476 27.969 20.094 1 98.06 253 ASP A N 1
ATOM 2032 C CA . ASP A 1 253 ? 1.74 28.188 20.797 1 98.06 253 ASP A CA 1
ATOM 2033 C C . ASP A 1 253 ? 1.639 27.766 22.25 1 98.06 253 ASP A C 1
ATOM 2035 O O . ASP A 1 253 ? 2.592 27.219 22.812 1 98.06 253 ASP A O 1
ATOM 2039 N N . MET A 1 254 ? 0.528 28.062 22.859 1 97.62 254 MET A N 1
ATOM 2040 C CA . MET A 1 254 ? 0.297 27.656 24.234 1 97.62 254 MET A CA 1
ATOM 2041 C C . MET A 1 254 ? 0.425 26.156 24.406 1 97.62 254 MET A C 1
ATOM 2043 O O . MET A 1 254 ? 1.08 25.672 25.328 1 97.62 254 MET A O 1
ATOM 2047 N N . TYR A 1 255 ? -0.196 25.344 23.531 1 98.19 255 TYR A N 1
ATOM 2048 C CA . TYR A 1 255 ? -0.096 23.875 23.578 1 98.19 255 TYR A CA 1
ATOM 2049 C C . TYR A 1 255 ? 1.34 23.422 23.344 1 98.19 255 TYR A C 1
ATOM 2051 O O . TYR A 1 255 ? 1.826 22.516 24.031 1 98.19 255 TYR A O 1
ATOM 2059 N N . LEU A 1 256 ? 2.043 24.031 22.359 1 98.5 256 LEU A N 1
ATOM 2060 C CA . LEU A 1 256 ? 3.408 23.641 22.016 1 98.5 256 LEU A CA 1
ATOM 2061 C C . LEU A 1 256 ? 4.348 23.906 23.203 1 98.5 256 LEU A C 1
ATOM 2063 O O . LEU A 1 256 ? 5.223 23.078 23.484 1 98.5 256 LEU A O 1
ATOM 2067 N N . GLU A 1 257 ? 4.152 25.031 23.828 1 97.69 257 GLU A N 1
ATOM 2068 C CA . GLU A 1 257 ? 4.949 25.375 25 1 97.69 257 GLU A CA 1
ATOM 2069 C C . GLU A 1 257 ? 4.691 24.391 26.141 1 97.69 257 GLU A C 1
ATOM 2071 O O . GLU A 1 257 ? 5.629 23.969 26.828 1 97.69 257 GLU A O 1
ATOM 2076 N N . TYR A 1 258 ? 3.428 24.125 26.328 1 97.62 258 TYR A N 1
ATOM 2077 C CA . TYR A 1 258 ? 3.074 23.219 27.422 1 97.62 258 TYR A CA 1
ATOM 2078 C C . TYR A 1 258 ? 3.66 21.828 27.188 1 97.62 258 TYR A C 1
ATOM 2080 O O . TYR A 1 258 ? 4.012 21.125 28.141 1 97.62 258 TYR A O 1
ATOM 2088 N N . LEU A 1 259 ? 3.789 21.391 25.938 1 97.69 259 LEU A N 1
ATOM 2089 C CA . LEU A 1 259 ? 4.379 20.109 25.562 1 97.69 259 LEU A CA 1
ATOM 2090 C C . LEU A 1 259 ? 5.902 20.188 25.562 1 97.69 259 LEU A C 1
ATOM 2092 O O . LEU A 1 259 ? 6.586 19.172 25.453 1 97.69 259 LEU A O 1
ATOM 2096 N N . ASP A 1 260 ? 6.484 21.391 25.656 1 96.81 260 ASP A N 1
ATOM 2097 C CA . ASP A 1 260 ? 7.918 21.656 25.656 1 96.81 260 ASP A CA 1
ATOM 2098 C C . ASP A 1 260 ? 8.531 21.281 24.297 1 96.81 260 ASP A C 1
ATOM 2100 O O . ASP A 1 260 ? 9.562 20.609 24.25 1 96.81 260 ASP A O 1
ATOM 2104 N N . ILE A 1 261 ? 7.781 21.656 23.219 1 97.25 261 ILE A N 1
ATOM 2105 C CA . ILE A 1 261 ? 8.312 21.328 21.906 1 97.25 261 ILE A CA 1
ATOM 2106 C C . ILE A 1 261 ? 8.469 22.609 21.078 1 97.25 261 ILE A C 1
ATOM 2108 O O . ILE A 1 261 ? 8.672 22.547 19.859 1 97.25 261 ILE A O 1
ATOM 2112 N N . ASN A 1 262 ? 8.398 23.719 21.672 1 93.75 262 ASN A N 1
ATOM 2113 C CA . ASN A 1 262 ? 8.516 25 20.984 1 93.75 262 ASN A CA 1
ATOM 2114 C C . ASN A 1 262 ? 9.906 25.188 20.391 1 93.75 262 ASN A C 1
ATOM 2116 O O . ASN A 1 262 ? 10.094 25.984 19.484 1 93.75 262 ASN A O 1
ATOM 2120 N N . GLY A 1 263 ? 10.898 24.422 20.859 1 95.25 263 GLY A N 1
ATOM 2121 C CA . GLY A 1 263 ? 12.234 24.484 20.297 1 95.25 263 GLY A CA 1
ATOM 2122 C C . GLY A 1 263 ? 12.312 23.891 18.906 1 95.25 263 GLY A C 1
ATOM 2123 O O . GLY A 1 263 ? 13.164 24.281 18.094 1 95.25 263 GLY A O 1
ATOM 2124 N N . GLN A 1 264 ? 11.398 23.016 18.594 1 97.81 264 GLN A N 1
ATOM 2125 C CA . GLN A 1 264 ? 11.398 22.359 17.297 1 97.81 264 GLN A CA 1
ATOM 2126 C C . GLN A 1 264 ? 10.25 22.859 16.422 1 97.81 264 GLN A C 1
ATOM 2128 O O . GLN A 1 264 ? 10.133 22.469 15.258 1 97.81 264 GLN A O 1
ATOM 2133 N N . CYS A 1 265 ? 9.391 23.641 16.953 1 98.38 265 CYS A N 1
ATOM 2134 C CA . CYS A 1 265 ? 8.281 24.25 16.219 1 98.38 265 CYS A CA 1
ATOM 2135 C C . CYS A 1 265 ? 8.438 25.766 16.141 1 98.38 265 CYS A C 1
ATOM 2137 O O . CYS A 1 265 ? 8.336 26.453 17.156 1 98.38 265 CYS A O 1
ATOM 2139 N N . VAL A 1 266 ? 8.578 26.234 14.93 1 97.06 266 VAL A N 1
ATOM 2140 C CA . VAL A 1 266 ? 8.961 27.641 14.773 1 97.06 266 VAL A CA 1
ATOM 2141 C C . VAL A 1 266 ? 7.91 28.375 13.938 1 97.06 266 VAL A C 1
ATOM 2143 O O . VAL A 1 266 ? 7.562 27.938 12.836 1 97.06 266 VAL A O 1
ATOM 2146 N N . PHE A 1 267 ? 7.484 29.469 14.477 1 97.38 267 PHE A N 1
ATOM 2147 C CA . PHE A 1 267 ? 6.574 30.344 13.727 1 97.38 267 PHE A CA 1
ATOM 2148 C C . PHE A 1 267 ? 7.312 31.062 12.602 1 97.38 267 PHE A C 1
ATOM 2150 O O . PHE A 1 267 ? 8.336 31.703 12.836 1 97.38 267 PHE A O 1
ATOM 2157 N N . ASN A 1 268 ? 6.871 30.859 11.375 1 95.12 268 ASN A N 1
ATOM 2158 C CA . ASN A 1 268 ? 7.355 31.547 10.18 1 95.12 268 ASN A CA 1
ATOM 2159 C C . ASN A 1 268 ? 6.227 32.281 9.453 1 95.12 268 ASN A C 1
ATOM 2161 O O . ASN A 1 268 ? 5.477 31.672 8.688 1 95.12 268 ASN A O 1
ATOM 2165 N N . PRO A 1 269 ? 6.129 33.594 9.656 1 93.81 269 PRO A N 1
ATOM 2166 C CA . PRO A 1 269 ? 4.996 34.344 9.117 1 93.81 269 PRO A CA 1
ATOM 2167 C C . PRO A 1 269 ? 4.961 34.312 7.586 1 93.81 269 PRO A C 1
ATOM 2169 O O . PRO A 1 269 ? 3.973 34.75 6.988 1 93.81 269 PRO A O 1
ATOM 2172 N N . PHE A 1 270 ? 5.945 33.781 6.914 1 89.88 270 PHE A N 1
ATOM 2173 C CA . PHE A 1 270 ? 6.027 33.812 5.457 1 89.88 270 PHE A CA 1
ATOM 2174 C C . PHE A 1 270 ? 5.742 32.438 4.852 1 89.88 270 PHE A C 1
ATOM 2176 O O . PHE A 1 270 ? 5.688 32.312 3.631 1 89.88 270 PHE A O 1
ATOM 2183 N N . LEU A 1 271 ? 5.531 31.516 5.727 1 91.88 271 LEU A N 1
ATOM 2184 C CA . LEU A 1 271 ? 5.129 30.203 5.238 1 91.88 271 LEU A CA 1
ATOM 2185 C C . LEU A 1 271 ? 3.74 30.25 4.605 1 91.88 271 LEU A C 1
ATOM 2187 O O . LEU A 1 271 ? 2.773 30.656 5.262 1 91.88 271 LEU A O 1
ATOM 2191 N N . ALA A 1 272 ? 3.486 29.969 3.35 1 83.88 272 ALA A N 1
ATOM 2192 C CA . ALA A 1 272 ? 2.215 30.188 2.664 1 83.88 272 ALA A CA 1
ATOM 2193 C C . ALA A 1 272 ? 1.682 28.891 2.07 1 83.88 272 ALA A C 1
ATOM 2195 O O . ALA A 1 272 ? 0.478 28.75 1.841 1 83.88 272 ALA A O 1
ATOM 2196 N N . ARG A 1 273 ? 2.414 27.906 1.808 1 74.31 273 ARG A N 1
ATOM 2197 C CA . ARG A 1 273 ? 1.994 26.688 1.15 1 74.31 273 ARG A CA 1
ATOM 2198 C C . ARG A 1 273 ? 1.007 26.969 0.025 1 74.31 273 ARG A C 1
ATOM 2200 O O . ARG A 1 273 ? -0.207 26.859 0.215 1 74.31 273 ARG A O 1
ATOM 2207 N N . GLY A 1 274 ? 1.224 27.141 -1.09 1 64.69 274 GLY A N 1
ATOM 2208 C CA . GLY A 1 274 ? 0.496 27.672 -2.23 1 64.69 274 GLY A CA 1
ATOM 2209 C C . GLY A 1 274 ? -0.792 26.922 -2.518 1 64.69 274 GLY A C 1
ATOM 2210 O O . GLY A 1 274 ? -1.14 26.703 -3.68 1 64.69 274 GLY A O 1
ATOM 2211 N N . LEU A 1 275 ? -1.496 26.406 -1.476 1 66.94 275 LEU A N 1
ATOM 2212 C CA . LEU A 1 275 ? -2.758 25.734 -1.783 1 66.94 275 LEU A CA 1
ATOM 2213 C C . LEU A 1 275 ? -3.939 26.531 -1.238 1 66.94 275 LEU A C 1
ATOM 2215 O O . LEU A 1 275 ? -3.865 27.094 -0.139 1 66.94 275 LEU A O 1
ATOM 2219 N N . GLU A 1 276 ? -4.953 26.531 -1.96 1 76.5 276 GLU A N 1
ATOM 2220 C CA . GLU A 1 276 ? -6.145 27.312 -1.641 1 76.5 276 GLU A CA 1
ATOM 2221 C C . GLU A 1 276 ? -7.047 26.562 -0.66 1 76.5 276 GLU A C 1
ATOM 2223 O O . GLU A 1 276 ? -8.008 27.141 -0.139 1 76.5 276 GLU A O 1
ATOM 2228 N N . ILE A 1 277 ? -6.648 25.469 -0.285 1 84.12 277 ILE A N 1
ATOM 2229 C CA . ILE A 1 277 ? -7.547 24.625 0.496 1 84.12 277 ILE A CA 1
ATOM 2230 C C . ILE A 1 277 ? -7.473 25.031 1.969 1 84.12 277 ILE A C 1
ATOM 2232 O O . ILE A 1 277 ? -8.406 24.781 2.732 1 84.12 277 ILE A O 1
ATOM 2236 N N . TYR A 1 278 ? -6.414 25.672 2.344 1 91.06 278 TYR A N 1
ATOM 2237 C CA . TYR A 1 278 ? -6.156 25.859 3.766 1 91.06 278 TYR A CA 1
ATOM 2238 C C . TYR A 1 278 ? -6.945 27.047 4.309 1 91.06 278 TYR A C 1
ATOM 2240 O O . TYR A 1 278 ? -7.066 28.078 3.637 1 91.06 278 TYR A O 1
ATOM 2248 N N . THR A 1 279 ? -7.441 26.938 5.535 1 93.75 279 THR A N 1
ATOM 2249 C CA . THR A 1 279 ? -8.328 27.938 6.121 1 93.75 279 THR A CA 1
ATOM 2250 C C . THR A 1 279 ? -7.773 28.438 7.449 1 93.75 279 THR A C 1
ATOM 2252 O O . THR A 1 279 ? -8.359 29.312 8.078 1 93.75 279 THR A O 1
ATOM 2255 N N . GLY A 1 280 ? -6.645 27.891 7.887 1 96.31 280 GLY A N 1
ATOM 2256 C CA . GLY A 1 280 ? -6.074 28.281 9.164 1 96.31 280 GLY A CA 1
ATOM 2257 C C . GLY A 1 280 ? -4.594 27.969 9.281 1 96.31 280 GLY A C 1
ATOM 2258 O O . GLY A 1 280 ? -3.803 28.359 8.422 1 96.31 280 GLY A O 1
ATOM 2259 N N . THR A 1 281 ? -4.23 27.219 10.336 1 98.19 281 THR A N 1
ATOM 2260 C CA . THR A 1 281 ? -2.838 26.859 10.594 1 98.19 281 THR A CA 1
ATOM 2261 C C . THR A 1 281 ? -2.291 25.984 9.469 1 98.19 281 THR A C 1
ATOM 2263 O O . THR A 1 281 ? -2.979 25.078 8.992 1 98.19 281 THR A O 1
ATOM 2266 N N . ILE A 1 282 ? -1.091 26.266 9.023 1 96.88 282 ILE A N 1
ATOM 2267 C CA . ILE A 1 282 ? -0.344 25.453 8.086 1 96.88 282 ILE A CA 1
ATOM 2268 C C . ILE A 1 282 ? 1.04 25.141 8.648 1 96.88 282 ILE A C 1
ATOM 2270 O O . ILE A 1 282 ? 1.544 25.875 9.508 1 96.88 282 ILE A O 1
ATOM 2274 N N . TYR A 1 283 ? 1.624 24.078 8.25 1 97.75 283 TYR A N 1
ATOM 2275 C CA . TYR A 1 283 ? 2.971 23.75 8.711 1 97.75 283 TYR A CA 1
ATOM 2276 C C . TYR A 1 283 ? 3.713 22.922 7.676 1 97.75 283 TYR A C 1
ATOM 2278 O O . TYR A 1 283 ? 3.094 22.266 6.832 1 97.75 283 TYR A O 1
ATOM 2286 N N . GLU A 1 284 ? 5.016 22.984 7.727 1 96.69 284 GLU A N 1
ATOM 2287 C CA . GLU A 1 284 ? 5.965 22.188 6.949 1 96.69 284 GLU A CA 1
ATOM 2288 C C . GLU A 1 284 ? 7.078 21.625 7.84 1 96.69 284 GLU A C 1
ATOM 2290 O O . GLU A 1 284 ? 7.477 22.266 8.812 1 96.69 284 GLU A O 1
ATOM 2295 N N . ILE A 1 285 ? 7.504 20.5 7.516 1 97.88 285 ILE A N 1
ATOM 2296 C CA . ILE A 1 285 ? 8.555 19.812 8.266 1 97.88 285 ILE A CA 1
ATOM 2297 C C . ILE A 1 285 ? 9.836 19.766 7.441 1 97.88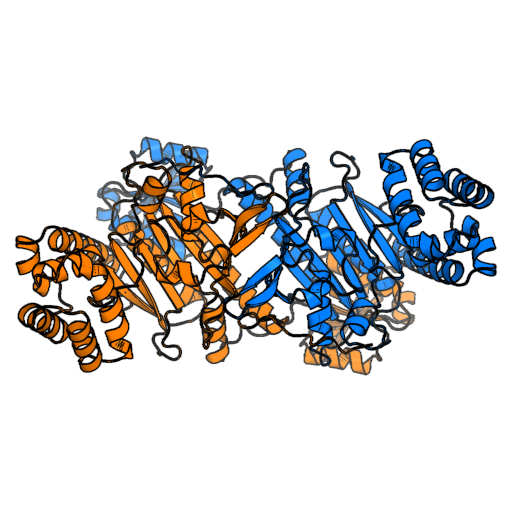 285 ILE A C 1
ATOM 2299 O O . ILE A 1 285 ? 9.828 19.312 6.297 1 97.88 285 ILE A O 1
ATOM 2303 N N . PHE A 1 286 ? 10.898 20.219 8.047 1 96.19 286 PHE A N 1
ATOM 2304 C CA . PHE A 1 286 ? 12.195 20.234 7.379 1 96.19 286 PHE A CA 1
ATOM 2305 C C . PHE A 1 286 ? 13.234 19.453 8.188 1 96.19 286 PHE A C 1
ATOM 2307 O O . PHE A 1 286 ? 13.141 19.375 9.414 1 96.19 286 PHE A O 1
ATOM 2314 N N . LEU A 1 287 ? 14.211 18.922 7.477 1 95.25 287 LEU A N 1
ATOM 2315 C CA . LEU A 1 287 ? 15.375 18.406 8.18 1 95.25 287 LEU A CA 1
ATOM 2316 C C . LEU A 1 287 ? 16.156 19.547 8.828 1 95.25 287 LEU A C 1
ATOM 2318 O O . LEU A 1 287 ? 16.422 20.578 8.195 1 95.25 287 LEU A O 1
ATOM 2322 N N . ALA A 1 288 ? 16.531 19.312 10.023 1 95 288 ALA A N 1
ATOM 2323 C CA . ALA A 1 288 ? 17.25 20.359 10.758 1 95 288 ALA A CA 1
ATOM 2324 C C . ALA A 1 288 ? 18.594 20.656 10.117 1 95 288 ALA A C 1
ATOM 2326 O O . ALA A 1 288 ? 19.062 21.797 10.133 1 95 288 ALA A O 1
ATOM 2327 N N . ASP A 1 289 ? 19.219 19.641 9.539 1 90.94 289 ASP A N 1
ATOM 2328 C CA . ASP A 1 289 ? 20.547 19.797 8.961 1 90.94 289 ASP A CA 1
ATOM 2329 C C . ASP A 1 289 ? 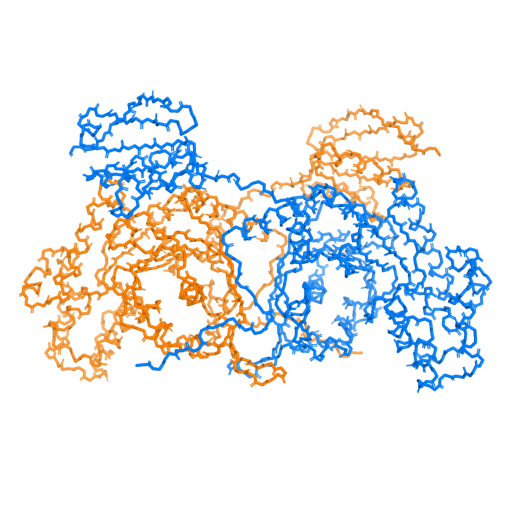20.453 20.359 7.543 1 90.94 289 ASP A C 1
ATOM 2331 O O . ASP A 1 289 ? 21.484 20.672 6.93 1 90.94 289 ASP A O 1
ATOM 2335 N N . GLN A 1 290 ? 19.328 20.453 6.961 1 85.81 290 GLN A N 1
ATOM 2336 C CA . GLN A 1 290 ? 19.031 21.062 5.672 1 85.81 290 GLN A CA 1
ATOM 2337 C C . GLN A 1 290 ? 19.734 20.328 4.535 1 85.81 290 GLN A C 1
ATOM 2339 O O . GLN A 1 290 ? 20.047 20.922 3.5 1 85.81 290 GLN A O 1
ATOM 2344 N N . LEU A 1 291 ? 20.078 19.062 4.852 1 83.81 291 LEU A N 1
ATOM 2345 C CA . LEU A 1 291 ? 20.625 18.234 3.773 1 83.81 291 LEU A CA 1
ATOM 2346 C C . LEU A 1 291 ? 19.656 18.188 2.598 1 83.81 291 LEU A C 1
ATOM 2348 O O . LEU A 1 291 ? 20.078 18.125 1.44 1 83.81 291 LEU A O 1
ATOM 2352 N N . ILE A 1 292 ? 18.469 18.062 2.973 1 85.81 292 ILE A N 1
ATOM 2353 C CA . ILE A 1 292 ? 17.375 18.219 2.02 1 85.81 292 ILE A CA 1
ATOM 2354 C C . ILE A 1 292 ? 16.594 19.484 2.33 1 85.81 292 ILE A C 1
ATOM 2356 O O . ILE A 1 292 ? 16.078 19.656 3.438 1 85.81 292 ILE A O 1
ATOM 2360 N N . LYS A 1 293 ? 16.484 20.344 1.346 1 85.12 293 LYS A N 1
ATOM 2361 C CA . LYS A 1 293 ? 15.906 21.656 1.563 1 85.12 293 LYS A CA 1
ATOM 2362 C C . LYS A 1 293 ? 14.383 21.609 1.457 1 85.12 293 LYS A C 1
ATOM 2364 O O . LYS A 1 293 ? 13.688 22.453 2.029 1 85.12 293 LYS A O 1
ATOM 2369 N N . SER A 1 294 ? 13.953 20.625 0.698 1 87.56 294 SER A N 1
ATOM 2370 C CA . SER A 1 294 ? 12.508 20.5 0.548 1 87.56 294 SER A CA 1
ATOM 2371 C C . SER A 1 294 ? 11.867 19.938 1.812 1 87.56 294 SER A C 1
ATOM 2373 O O . SER A 1 294 ? 12.531 19.266 2.602 1 87.56 294 SER A O 1
ATOM 2375 N N . SER A 1 295 ? 10.648 20.312 2.002 1 92.25 295 SER A N 1
ATOM 2376 C CA . SER A 1 295 ? 9.93 19.766 3.143 1 92.25 295 SER A CA 1
ATOM 2377 C C . SER A 1 295 ? 9.758 18.25 3.012 1 92.25 295 SER A C 1
ATOM 2379 O O . SER A 1 295 ? 9.594 17.734 1.905 1 92.25 295 SER A O 1
ATOM 2381 N N . ILE A 1 296 ? 9.781 17.547 4.102 1 94.94 296 ILE A N 1
ATOM 2382 C CA . ILE A 1 296 ? 9.625 16.094 4.09 1 94.94 296 ILE A CA 1
ATOM 2383 C C . ILE A 1 296 ? 8.242 15.727 4.625 1 94.94 296 ILE A C 1
ATOM 2385 O O . ILE A 1 296 ? 7.887 14.547 4.691 1 94.94 296 ILE A O 1
ATOM 2389 N N . GLY A 1 297 ? 7.457 16.703 4.973 1 95.94 297 GLY A N 1
ATOM 2390 C CA . GLY A 1 297 ? 6.066 16.625 5.387 1 95.94 297 GLY A CA 1
ATOM 2391 C C . GLY A 1 297 ? 5.391 17.969 5.488 1 95.94 297 GLY A C 1
ATOM 2392 O O . GLY A 1 297 ? 6.062 19 5.598 1 95.94 297 GLY A O 1
ATOM 2393 N N . SER A 1 298 ? 4.09 18 5.406 1 96.5 298 SER A N 1
ATOM 2394 C CA . SER A 1 298 ? 3.354 19.25 5.48 1 96.5 298 SER A CA 1
ATOM 2395 C C . SER A 1 298 ? 1.873 19 5.754 1 96.5 298 SER A C 1
ATOM 2397 O O . SER A 1 298 ? 1.407 17.859 5.711 1 96.5 298 SER A O 1
ATOM 2399 N N . GLY A 1 299 ? 1.177 20.078 6.094 1 96.31 299 GLY A N 1
ATOM 2400 C CA . GLY A 1 299 ? -0.254 19.984 6.336 1 96.31 299 GLY A CA 1
ATOM 2401 C C . GLY A 1 299 ? -0.857 21.281 6.832 1 96.31 299 GLY A C 1
ATOM 2402 O O . GLY A 1 299 ? -0.249 22.344 6.691 1 96.31 299 GLY A O 1
ATOM 2403 N N . GLY A 1 300 ? -2.086 21.172 7.262 1 97.19 300 GLY A N 1
ATOM 2404 C CA . GLY A 1 300 ? -2.799 22.328 7.773 1 97.19 300 GLY A CA 1
ATOM 2405 C C . GLY A 1 300 ? -4.297 22.109 7.863 1 97.19 300 GLY A C 1
ATOM 2406 O O . GLY A 1 300 ? -4.793 21.016 7.574 1 97.19 300 GLY A O 1
ATOM 2407 N N . ARG A 1 301 ? -4.895 23.203 8.336 1 97.62 301 ARG A N 1
ATOM 2408 C CA . ARG A 1 301 ? -6.344 23.188 8.516 1 97.62 301 ARG A CA 1
ATOM 2409 C C . ARG A 1 301 ? -7.062 23.531 7.219 1 97.62 301 ARG A C 1
ATOM 2411 O O . ARG A 1 301 ? -6.695 24.5 6.539 1 97.62 301 ARG A O 1
ATOM 2418 N N . TYR A 1 302 ? -8.094 22.75 6.848 1 95.25 302 TYR A N 1
ATOM 2419 C CA . TYR A 1 302 ? -8.883 22.969 5.641 1 95.25 302 TYR A CA 1
ATOM 2420 C C . TYR A 1 302 ? -10.359 22.703 5.898 1 95.25 302 TYR A C 1
ATOM 2422 O O . TYR A 1 302 ? -10.922 21.734 5.402 1 95.25 302 TYR A O 1
ATOM 2430 N N . ASP A 1 303 ? -11.062 23.625 6.434 1 96.25 303 ASP A N 1
ATOM 2431 C CA . ASP A 1 303 ? -12.383 23.453 7.027 1 96.25 303 ASP A CA 1
ATOM 2432 C C . ASP A 1 303 ? -13.477 23.469 5.957 1 96.25 303 ASP A C 1
ATOM 2434 O O . ASP A 1 303 ? -14.617 23.094 6.219 1 96.25 303 ASP A O 1
ATOM 2438 N N . ASN A 1 304 ? -13.141 23.859 4.77 1 93.06 304 ASN A N 1
ATOM 2439 C CA . ASN A 1 304 ? -14.203 24.125 3.811 1 93.06 304 ASN A CA 1
ATOM 2440 C C . ASN A 1 304 ? -14.344 23 2.795 1 93.06 304 ASN A C 1
ATOM 2442 O O . ASN A 1 304 ? -15.32 22.953 2.047 1 93.06 304 ASN A O 1
ATOM 2446 N N . ALA A 1 305 ? -13.414 22.094 2.77 1 92.25 305 ALA A N 1
ATOM 2447 C CA . ALA A 1 305 ? -13.367 21.094 1.701 1 92.25 305 ALA A CA 1
ATOM 2448 C C . ALA A 1 305 ? -14.586 20.188 1.754 1 92.25 305 ALA A C 1
ATOM 2450 O O . ALA A 1 305 ? -15.25 19.969 0.739 1 92.25 305 ALA A O 1
ATOM 2451 N N . ILE A 1 306 ? -14.93 19.641 2.932 1 94.69 306 ILE A N 1
ATOM 2452 C CA . ILE A 1 306 ? -16 18.656 3.088 1 94.69 306 ILE A CA 1
ATOM 2453 C C . ILE A 1 306 ? -17.344 19.328 2.797 1 94.69 306 ILE A C 1
ATOM 2455 O O . ILE A 1 306 ? -18.141 18.812 2.002 1 94.69 306 ILE A O 1
ATOM 2459 N N . GLY A 1 307 ? -17.641 20.453 3.443 1 92.62 307 GLY A N 1
ATOM 2460 C CA . GLY A 1 307 ? -18.875 21.172 3.16 1 92.62 307 GLY A CA 1
ATOM 2461 C C . GLY A 1 307 ? -19 21.578 1.705 1 92.62 307 GLY A C 1
ATOM 2462 O O . GLY A 1 307 ? -20.094 21.531 1.132 1 92.62 307 GLY A O 1
ATOM 2463 N N . GLY A 1 308 ? -17.891 22.016 1.156 1 89.81 308 GLY A N 1
ATOM 2464 C CA . GLY A 1 308 ? -17.859 22.375 -0.254 1 89.81 308 GLY A CA 1
ATOM 2465 C C . GLY A 1 308 ? -18.266 21.219 -1.161 1 89.81 308 GLY A C 1
ATOM 2466 O O . GLY A 1 308 ? -19.047 21.406 -2.098 1 89.81 308 GLY A O 1
ATOM 2467 N N . LEU A 1 309 ? -17.75 20.094 -0.915 1 90.81 309 LEU A N 1
ATOM 2468 C CA . LEU A 1 309 ? -18.094 18.922 -1.714 1 90.81 309 LEU A CA 1
ATOM 2469 C C . LEU A 1 309 ? -19.578 18.562 -1.553 1 90.81 309 LEU A C 1
ATOM 2471 O O . LEU A 1 309 ? -20.203 18.047 -2.486 1 90.81 309 LEU A O 1
ATOM 2475 N N . MET A 1 310 ? -20.047 18.797 -0.369 1 90.94 310 MET A N 1
ATOM 2476 C CA . MET A 1 310 ? -21.453 18.516 -0.084 1 90.94 310 MET A CA 1
ATOM 2477 C C . MET A 1 310 ? -22.359 19.562 -0.705 1 90.94 310 MET A C 1
ATOM 2479 O O . MET A 1 310 ? -23.578 19.391 -0.739 1 90.94 310 MET A O 1
ATOM 2483 N N . GLY A 1 311 ? -21.812 20.625 -1.194 1 87.5 311 GLY A N 1
ATOM 2484 C CA . GLY A 1 311 ? -22.609 21.703 -1.771 1 87.5 311 GLY A CA 1
ATOM 2485 C C . GLY A 1 311 ? -23.266 22.578 -0.729 1 87.5 311 GLY A C 1
ATOM 2486 O O . GLY A 1 311 ? -24.328 23.156 -0.983 1 87.5 311 GLY A O 1
ATOM 2487 N N . THR A 1 312 ? -22.719 22.484 0.427 1 88.38 312 THR A N 1
ATOM 2488 C CA . THR A 1 312 ? -23.266 23.297 1.514 1 88.38 312 THR A CA 1
ATOM 2489 C C . THR A 1 312 ? -22.234 24.328 1.987 1 88.38 312 THR A C 1
ATOM 2491 O O . THR A 1 312 ? -21.094 24.312 1.55 1 88.38 312 THR A O 1
ATOM 2494 N N . ASN A 1 313 ? -22.719 25.203 2.811 1 85.88 313 ASN A N 1
ATOM 2495 C CA . ASN A 1 313 ? -21.828 26.188 3.42 1 85.88 313 ASN A CA 1
ATOM 2496 C C . ASN A 1 313 ? -21.391 25.75 4.816 1 85.88 313 ASN A C 1
ATOM 2498 O O . ASN A 1 313 ? -20.812 26.547 5.57 1 85.88 313 ASN A O 1
ATOM 2502 N N . GLU A 1 314 ? -21.656 24.484 4.988 1 88.44 314 GLU A N 1
ATOM 2503 C CA . GLU A 1 314 ? -21.25 23.969 6.289 1 88.44 314 GLU A CA 1
ATOM 2504 C C . GLU A 1 314 ? -19.734 23.812 6.383 1 88.44 314 GLU A C 1
ATOM 2506 O O . GLU A 1 314 ? -19.094 23.469 5.395 1 88.44 314 GLU A O 1
ATOM 2511 N N . SER A 1 315 ? -19.266 24.188 7.543 1 91.12 315 SER A N 1
ATOM 2512 C CA . SER A 1 315 ? -17.844 23.984 7.812 1 91.12 315 SER A CA 1
ATOM 2513 C C . SER A 1 315 ? -17.609 22.75 8.672 1 91.12 315 SER A C 1
ATOM 2515 O O . SER A 1 315 ? -18.328 22.531 9.656 1 91.12 315 SER A O 1
ATOM 2517 N N . PHE A 1 316 ? -16.719 21.953 8.203 1 95.19 316 PHE A N 1
ATOM 2518 C CA . PHE A 1 316 ? -16.219 20.812 8.984 1 95.19 316 PHE A CA 1
ATOM 2519 C C . PHE A 1 316 ? -14.789 21.062 9.438 1 95.19 316 PHE A C 1
ATOM 2521 O O . PHE A 1 316 ? -13.859 21.062 8.625 1 95.19 316 PHE A O 1
ATOM 2528 N N . SER A 1 317 ? -14.609 21.375 10.711 1 97.25 317 SER A N 1
ATOM 2529 C CA . SER A 1 317 ? -13.266 21.594 11.227 1 97.25 317 SER A CA 1
ATOM 2530 C C . SER A 1 317 ? -12.367 20.391 10.945 1 97.25 317 SER A C 1
ATOM 2532 O O . SER A 1 317 ? -12.539 19.328 11.531 1 97.25 317 SER A O 1
ATOM 2534 N N . THR A 1 318 ? -11.406 20.547 9.992 1 97.88 318 THR A N 1
ATOM 2535 C CA . THR A 1 318 ? -10.555 19.453 9.539 1 97.88 318 THR A CA 1
ATOM 2536 C C . THR A 1 318 ? -9.102 19.891 9.445 1 97.88 318 THR A C 1
ATOM 2538 O O . THR A 1 318 ? -8.812 20.984 8.93 1 97.88 318 THR A O 1
ATOM 2541 N N . VAL A 1 319 ? -8.219 19.156 10.039 1 98.44 319 VAL A N 1
ATOM 2542 C CA . VAL A 1 319 ? -6.793 19.438 9.961 1 98.44 319 VAL A CA 1
ATOM 2543 C C . VAL A 1 319 ? -6.039 18.156 9.609 1 98.44 319 VAL A C 1
ATOM 2545 O O . VAL A 1 319 ? -6.449 17.062 10 1 98.44 319 VAL A O 1
ATOM 2548 N N . GLY A 1 320 ? -4.965 18.266 8.797 1 98.19 320 GLY A N 1
ATOM 2549 C CA . GLY A 1 320 ? -4.211 17.094 8.391 1 98.19 320 GLY A CA 1
ATOM 2550 C C . GLY A 1 320 ? -2.717 17.344 8.297 1 98.19 320 GLY A C 1
ATOM 2551 O O . GLY A 1 320 ? -2.27 18.484 8.352 1 98.19 320 GLY A O 1
ATOM 2552 N N . ILE A 1 321 ? -2.006 16.281 8.219 1 98.56 321 ILE A N 1
ATOM 2553 C CA . ILE A 1 321 ? -0.563 16.281 8.008 1 98.56 321 ILE A CA 1
ATOM 2554 C C . ILE A 1 321 ? -0.175 15.109 7.098 1 98.56 321 ILE A C 1
ATOM 2556 O O . ILE A 1 321 ? -0.756 14.031 7.188 1 98.56 321 ILE A O 1
ATOM 2560 N N . SER A 1 322 ? 0.732 15.352 6.191 1 98.19 322 SER A N 1
ATOM 2561 C CA . SER A 1 322 ? 1.198 14.352 5.23 1 98.19 322 SER A CA 1
ATOM 2562 C C . SER A 1 322 ? 2.711 14.18 5.305 1 98.19 322 SER A C 1
ATOM 2564 O O . SER A 1 322 ? 3.449 15.164 5.398 1 98.19 322 SER A O 1
ATOM 2566 N N . PHE A 1 323 ? 3.143 12.961 5.332 1 98.5 323 PHE A N 1
ATOM 2567 C CA . PHE A 1 323 ? 4.551 12.602 5.258 1 98.5 323 PHE A CA 1
ATOM 2568 C C . PHE A 1 323 ? 4.895 12.023 3.885 1 98.5 323 PHE A C 1
ATOM 2570 O O . PHE A 1 323 ? 4.176 11.164 3.371 1 98.5 323 PHE A O 1
ATOM 2577 N N . GLY A 1 324 ? 5.93 12.547 3.301 1 97.25 324 GLY A N 1
ATOM 2578 C CA . GLY A 1 324 ? 6.387 11.977 2.043 1 97.25 324 GLY A CA 1
ATOM 2579 C C . GLY A 1 324 ? 7.316 10.789 2.229 1 97.25 324 GLY A C 1
ATOM 2580 O O . GLY A 1 324 ? 8.492 10.961 2.557 1 97.25 324 GLY A O 1
ATOM 2581 N N . LEU A 1 325 ? 6.875 9.617 1.935 1 97.62 325 LEU A N 1
ATOM 2582 C CA . LEU A 1 325 ? 7.672 8.422 2.156 1 97.62 325 LEU A CA 1
ATOM 2583 C C . LEU A 1 325 ? 8.961 8.469 1.346 1 97.62 325 LEU A C 1
ATOM 2585 O O . LEU A 1 325 ? 10.039 8.133 1.855 1 97.62 325 LEU A O 1
ATOM 2589 N N . ASP A 1 326 ? 8.891 8.891 0.126 1 95.62 326 ASP A N 1
ATOM 2590 C CA . ASP A 1 326 ? 10.023 8.852 -0.792 1 95.62 326 ASP A CA 1
ATOM 2591 C C . ASP A 1 326 ? 11.109 9.844 -0.369 1 95.62 326 ASP A C 1
ATOM 2593 O O . ASP A 1 326 ? 12.305 9.547 -0.462 1 95.62 326 ASP A O 1
ATOM 2597 N N . VAL A 1 327 ? 10.688 11.016 0.06 1 94.31 327 VAL A N 1
ATOM 2598 C CA . VAL A 1 327 ? 11.68 12.008 0.489 1 94.31 327 VAL A CA 1
ATOM 2599 C C . VAL A 1 327 ? 12.297 11.578 1.816 1 94.31 327 VAL A C 1
ATOM 2601 O O . VAL A 1 327 ? 13.484 11.797 2.053 1 94.31 327 VAL A O 1
ATOM 2604 N N . ILE A 1 328 ? 11.523 11.008 2.719 1 95.69 328 ILE A N 1
ATOM 2605 C CA . ILE A 1 328 ? 12.047 10.492 3.979 1 95.69 328 ILE A CA 1
ATOM 2606 C C . ILE A 1 328 ? 13.055 9.375 3.701 1 95.69 328 ILE A C 1
ATOM 2608 O O . ILE A 1 328 ? 14.117 9.32 4.328 1 95.69 328 ILE A O 1
ATOM 2612 N N . TYR A 1 329 ? 12.688 8.461 2.754 1 95 329 TYR A N 1
ATOM 2613 C CA . TYR A 1 329 ? 13.617 7.418 2.328 1 95 329 TYR A CA 1
ATOM 2614 C C . TYR A 1 329 ? 14.938 8.016 1.864 1 95 329 TYR A C 1
ATOM 2616 O O . TYR A 1 329 ? 16.016 7.535 2.24 1 95 329 TYR A O 1
ATOM 2624 N N . SER A 1 330 ? 14.844 9.062 1.062 1 92.12 330 SER A N 1
ATOM 2625 C CA . SER A 1 330 ? 16.047 9.727 0.568 1 92.12 330 SER A CA 1
ATOM 2626 C C . SER A 1 330 ? 16.859 10.32 1.714 1 92.12 330 SER A C 1
ATOM 2628 O O . SER A 1 330 ? 18.094 10.234 1.711 1 92.12 330 SER A O 1
ATOM 2630 N N . ALA A 1 331 ? 16.203 10.898 2.682 1 92.12 331 ALA A N 1
ATOM 2631 C CA . ALA A 1 331 ? 16.875 11.5 3.832 1 92.12 331 ALA A CA 1
ATOM 2632 C C . ALA A 1 331 ? 17.625 10.445 4.633 1 92.12 331 ALA A C 1
ATOM 2634 O O . ALA A 1 331 ? 18.781 10.664 5.039 1 92.12 331 ALA A O 1
ATOM 2635 N N . ILE A 1 332 ? 17.031 9.328 4.836 1 92.5 332 ILE A N 1
ATOM 2636 C CA . ILE A 1 332 ? 17.609 8.258 5.648 1 92.5 332 ILE A CA 1
ATOM 2637 C C . ILE A 1 332 ? 18.797 7.641 4.914 1 92.5 332 ILE A C 1
ATOM 2639 O O . ILE A 1 332 ? 19.828 7.379 5.52 1 92.5 332 ILE A O 1
ATOM 2643 N N . THR A 1 333 ? 18.625 7.391 3.609 1 88.62 333 THR A N 1
ATOM 2644 C CA . THR A 1 333 ? 19.672 6.727 2.848 1 88.62 333 THR A CA 1
ATOM 2645 C C . THR A 1 333 ? 20.859 7.664 2.633 1 88.62 333 THR A C 1
ATOM 2647 O O . THR A 1 333 ? 22 7.211 2.521 1 88.62 333 THR A O 1
ATOM 2650 N N . SER A 1 334 ? 20.625 8.906 2.607 1 84.44 334 SER A N 1
ATOM 2651 C CA . SER A 1 334 ? 21.703 9.875 2.443 1 84.44 334 SER A CA 1
ATOM 2652 C C . SER A 1 334 ? 22.5 10.047 3.734 1 84.44 334 SER A C 1
ATOM 2654 O O . SER A 1 334 ? 23.688 10.398 3.701 1 84.44 334 SER A O 1
ATOM 2656 N N . SER A 1 335 ? 21.906 9.883 4.816 1 78.06 335 SER A N 1
ATOM 2657 C CA . SER A 1 335 ? 22.562 10.078 6.105 1 78.06 335 SER A CA 1
ATOM 2658 C C . SER A 1 335 ? 23.391 8.852 6.5 1 78.06 335 SER A C 1
ATOM 2660 O O . SER A 1 335 ? 24.156 8.891 7.469 1 78.06 335 SER A O 1
ATOM 2662 N N . GLY A 1 336 ? 23.391 7.852 5.656 1 71.31 336 GLY A N 1
ATOM 2663 C CA . GLY A 1 336 ? 24.125 6.641 5.961 1 71.31 336 GLY A CA 1
ATOM 2664 C C . GLY A 1 336 ? 23.469 5.773 7.008 1 71.31 336 GLY A C 1
ATOM 2665 O O . GLY A 1 336 ? 24.016 4.75 7.418 1 71.31 336 GLY A O 1
ATOM 2666 N N . ASN A 1 337 ? 22.422 6.242 7.66 1 62.12 337 ASN A N 1
ATOM 2667 C CA . ASN A 1 337 ? 21.688 5.496 8.68 1 62.12 337 ASN A CA 1
ATOM 2668 C C . ASN A 1 337 ? 20.859 4.371 8.062 1 62.12 337 ASN A C 1
ATOM 2670 O O . ASN A 1 337 ? 19.656 4.531 7.836 1 62.12 337 ASN A O 1
ATOM 2674 N N . ILE A 1 338 ? 21.453 3.504 7.375 1 63.06 338 ILE A N 1
ATOM 2675 C CA . ILE A 1 338 ? 20.688 2.463 6.707 1 63.06 338 ILE A CA 1
ATOM 2676 C C . ILE A 1 338 ? 20.25 1.408 7.719 1 63.06 338 ILE A C 1
ATOM 2678 O O . ILE A 1 338 ? 21.062 0.934 8.516 1 63.06 338 ILE A O 1
ATOM 2682 N N . PHE A 1 339 ? 18.922 1.356 7.957 1 61.34 339 PHE A N 1
ATOM 2683 C CA . PHE A 1 339 ? 18.406 0.236 8.734 1 61.34 339 PHE A CA 1
ATOM 2684 C C . PHE A 1 339 ? 19.156 -1.045 8.406 1 61.34 339 PHE A C 1
ATOM 2686 O O . PHE A 1 339 ? 19.484 -1.301 7.246 1 61.34 339 PHE A O 1
ATOM 2693 N N . LEU A 1 340 ? 20.141 -1.319 9.273 1 56.72 340 LEU A N 1
ATOM 2694 C CA . LEU A 1 340 ? 21.031 -2.469 9.109 1 56.72 340 LEU A CA 1
ATOM 2695 C C . LEU A 1 340 ? 20.297 -3.631 8.453 1 56.72 340 LEU A C 1
ATOM 2697 O O . LEU A 1 340 ? 19.125 -3.898 8.781 1 56.72 340 LEU A O 1
ATOM 2701 N N . GLU A 1 341 ? 20.828 -3.982 7.297 1 58.34 341 GLU A N 1
ATOM 2702 C CA . GLU A 1 341 ? 20.469 -5.102 6.426 1 58.34 341 GLU A CA 1
ATOM 2703 C C . GLU A 1 341 ? 20.547 -6.426 7.18 1 58.34 341 GLU A C 1
ATOM 2705 O O . GLU A 1 341 ? 21.625 -7.004 7.332 1 58.34 341 GLU A O 1
ATOM 2710 N N . ASN A 1 342 ? 19.844 -6.613 8.383 1 60.94 342 ASN A N 1
ATOM 2711 C CA . ASN A 1 342 ? 19.875 -7.992 8.859 1 60.94 342 ASN A CA 1
ATOM 2712 C C . ASN A 1 342 ? 18.984 -8.891 8 1 60.94 342 ASN A C 1
ATOM 2714 O O . ASN A 1 342 ? 17.953 -8.453 7.496 1 60.94 342 ASN A O 1
ATOM 2718 N N . SER A 1 343 ? 19.656 -9.953 7.637 1 74 343 SER A N 1
ATOM 2719 C CA . SER A 1 343 ? 18.875 -10.945 6.902 1 74 343 SER A CA 1
ATOM 2720 C C . SER A 1 343 ? 17.656 -11.383 7.695 1 74 343 SER A C 1
ATOM 2722 O O . SER A 1 343 ? 17.719 -11.539 8.914 1 74 343 SER A O 1
ATOM 2724 N N . ASN A 1 344 ? 16.516 -11.375 7.066 1 85.56 344 ASN A N 1
ATOM 2725 C CA . ASN A 1 344 ? 15.297 -11.883 7.684 1 85.56 344 ASN A CA 1
ATOM 2726 C C . ASN A 1 344 ? 15.219 -13.406 7.594 1 85.56 344 ASN A C 1
ATOM 2728 O O . ASN A 1 344 ? 14.203 -14 7.961 1 85.56 344 ASN A O 1
ATOM 2732 N N . VAL A 1 345 ? 16.422 -14.086 7.199 1 93.69 345 VAL A N 1
ATOM 2733 C CA . VAL A 1 345 ? 16.422 -15.531 7.027 1 93.69 345 VAL A CA 1
ATOM 2734 C C . VAL A 1 345 ? 17.062 -16.188 8.242 1 93.69 345 VAL A C 1
ATOM 2736 O O . VAL A 1 345 ? 18.234 -15.938 8.555 1 93.69 345 VAL A O 1
ATOM 2739 N N . ASP A 1 346 ? 16.344 -17.094 8.898 1 95.75 346 ASP A N 1
ATOM 2740 C CA . ASP A 1 346 ? 16.859 -17.828 10.055 1 95.75 346 ASP A CA 1
ATOM 2741 C C . ASP A 1 346 ? 17.703 -19.016 9.609 1 95.75 346 ASP A C 1
ATOM 2743 O O . ASP A 1 346 ? 18.734 -19.312 10.219 1 95.75 346 ASP A O 1
ATOM 2747 N N . PHE A 1 347 ? 17.234 -19.734 8.562 1 97.38 347 PHE A N 1
ATOM 2748 C CA . PHE A 1 347 ? 17.922 -20.922 8.047 1 97.38 347 PHE A CA 1
ATOM 2749 C C . PHE A 1 347 ? 17.984 -20.891 6.523 1 97.38 347 PHE A C 1
ATOM 2751 O O . PHE A 1 347 ? 17 -20.578 5.863 1 97.38 347 PHE A O 1
ATOM 2758 N N . TYR A 1 348 ? 19.156 -21.125 6.02 1 97.25 348 TYR A N 1
ATOM 2759 C CA . TYR A 1 348 ? 19.359 -21.359 4.594 1 97.25 348 TYR A CA 1
ATOM 2760 C C . TYR A 1 348 ? 19.688 -22.828 4.332 1 97.25 348 TYR A C 1
ATOM 2762 O O . TYR A 1 348 ? 20.703 -23.344 4.812 1 97.25 348 TYR A O 1
ATOM 2770 N N . ILE A 1 349 ? 18.812 -23.547 3.584 1 97.69 349 ILE A N 1
ATOM 2771 C CA . ILE A 1 349 ? 18.969 -24.969 3.355 1 97.69 349 ILE A CA 1
ATOM 2772 C C . ILE A 1 349 ? 19.516 -25.219 1.951 1 97.69 349 ILE A C 1
ATOM 2774 O O . ILE A 1 349 ? 18.969 -24.719 0.968 1 97.69 349 ILE A O 1
ATOM 2778 N N . ILE A 1 350 ? 20.562 -26.016 1.862 1 96.38 350 ILE A N 1
ATOM 2779 C CA . ILE A 1 350 ? 21.203 -26.375 0.604 1 96.38 350 ILE A CA 1
ATOM 2780 C C . ILE A 1 350 ? 21.062 -27.875 0.363 1 96.38 350 ILE A C 1
ATOM 2782 O O . ILE A 1 350 ? 21.734 -28.688 1.026 1 96.38 350 ILE A O 1
ATOM 2786 N N . PRO A 1 351 ? 20.281 -28.266 -0.599 1 96.25 351 PRO A N 1
ATOM 2787 C CA . PRO A 1 351 ? 20.156 -29.688 -0.912 1 96.25 351 PRO A CA 1
ATOM 2788 C C . PRO A 1 351 ? 21.312 -30.219 -1.742 1 96.25 351 PRO A C 1
ATOM 2790 O O . PRO A 1 351 ? 21.75 -29.562 -2.689 1 96.25 351 PRO A O 1
ATOM 2793 N N . LEU A 1 352 ? 21.828 -31.281 -1.425 1 94.5 352 LEU A N 1
ATOM 2794 C CA . LEU A 1 352 ? 22.734 -32.062 -2.25 1 94.5 352 LEU A CA 1
ATOM 2795 C C . LEU A 1 352 ? 22.078 -33.344 -2.742 1 94.5 352 LEU A C 1
ATOM 2797 O O . LEU A 1 352 ? 22.203 -34.406 -2.119 1 94.5 352 LEU A O 1
ATOM 2801 N N . ASN A 1 353 ? 21.391 -33.188 -3.863 1 93 353 ASN A N 1
ATOM 2802 C CA . ASN A 1 353 ? 20.609 -34.281 -4.465 1 93 353 ASN A CA 1
ATOM 2803 C C . ASN A 1 353 ? 19.5 -34.75 -3.539 1 93 353 ASN A C 1
ATOM 2805 O O . ASN A 1 353 ? 19.203 -35.938 -3.467 1 93 353 ASN A O 1
ATOM 2809 N N . THR A 1 354 ? 18.938 -33.844 -2.721 1 95.62 354 THR A N 1
ATOM 2810 C CA . THR A 1 354 ? 17.891 -34.156 -1.754 1 95.62 354 THR A CA 1
ATOM 2811 C C . THR A 1 354 ? 16.812 -33.062 -1.77 1 95.62 354 THR A C 1
ATOM 2813 O O . THR A 1 354 ? 16.406 -32.562 -0.717 1 95.62 354 THR A O 1
ATOM 2816 N N . LYS A 1 355 ? 16.344 -32.75 -2.904 1 95.81 355 LYS A N 1
ATOM 2817 C CA . LYS A 1 355 ? 15.43 -31.641 -3.076 1 95.81 355 LYS A CA 1
ATOM 2818 C C . LYS A 1 355 ? 14.133 -31.859 -2.305 1 95.81 355 LYS A C 1
ATOM 2820 O O . LYS A 1 355 ? 13.703 -31 -1.534 1 95.81 355 LYS A O 1
ATOM 2825 N N . LYS A 1 356 ? 13.5 -33.031 -2.455 1 96.31 356 LYS A N 1
ATOM 2826 C CA . LYS A 1 356 ? 12.203 -33.25 -1.81 1 96.31 356 LYS A CA 1
ATOM 2827 C C . LYS A 1 356 ? 12.359 -33.344 -0.294 1 96.31 356 LYS A C 1
ATOM 2829 O O . LYS A 1 356 ? 11.523 -32.812 0.451 1 96.31 356 LYS A O 1
ATOM 2834 N N . GLU A 1 357 ? 13.5 -33.938 0.185 1 97.31 357 GLU A N 1
ATOM 2835 C CA . GLU A 1 357 ? 13.773 -34.031 1.616 1 97.31 357 GLU A CA 1
ATOM 2836 C C . GLU A 1 357 ? 14.023 -32.656 2.211 1 97.31 357 GLU A C 1
ATOM 2838 O O . GLU A 1 357 ? 13.555 -32.344 3.311 1 97.31 357 GLU A O 1
ATOM 2843 N N . SER A 1 358 ? 14.773 -31.844 1.463 1 97.5 358 SER A N 1
ATOM 2844 C CA . SER A 1 358 ? 15.062 -30.484 1.91 1 97.5 358 SER A CA 1
ATOM 2845 C C . SER A 1 358 ? 13.797 -29.641 1.943 1 97.5 358 SER A C 1
ATOM 2847 O O . SER A 1 358 ? 13.625 -28.797 2.828 1 97.5 358 SER A O 1
ATOM 2849 N N . LEU A 1 359 ? 12.93 -29.859 0.923 1 98 359 LEU A N 1
ATOM 2850 C CA . LEU A 1 359 ? 11.641 -29.172 0.884 1 98 359 LEU A CA 1
ATOM 2851 C C . LEU A 1 359 ? 10.812 -29.516 2.121 1 98 359 LEU A C 1
ATOM 2853 O O . LEU A 1 359 ? 10.172 -28.641 2.701 1 98 359 LEU A O 1
ATOM 2857 N N . LEU A 1 360 ? 10.805 -30.766 2.527 1 98.19 360 LEU A N 1
ATOM 2858 C CA . LEU A 1 360 ? 10.078 -31.203 3.715 1 98.19 360 LEU A CA 1
ATOM 2859 C C . LEU A 1 360 ? 10.641 -30.547 4.973 1 98.19 360 LEU A C 1
ATOM 2861 O O . LEU A 1 360 ? 9.883 -30.094 5.828 1 98.19 360 LEU A O 1
ATOM 2865 N N . LEU A 1 361 ? 11.977 -30.5 5.09 1 98.12 361 LEU A N 1
ATOM 2866 C CA . LEU A 1 361 ? 12.602 -29.891 6.254 1 98.12 361 LEU A CA 1
ATOM 2867 C C . LEU A 1 361 ? 12.281 -28.406 6.324 1 98.12 361 LEU A C 1
ATOM 2869 O O . LEU A 1 361 ? 12.008 -27.859 7.402 1 98.12 361 LEU A O 1
ATOM 2873 N N . ALA A 1 362 ? 12.398 -27.75 5.172 1 98.44 362 ALA A N 1
ATOM 2874 C CA . ALA A 1 362 ? 12.055 -26.328 5.125 1 98.44 362 ALA A CA 1
ATOM 2875 C C . ALA A 1 362 ? 10.633 -26.094 5.637 1 98.44 362 ALA A C 1
ATOM 2877 O O . ALA A 1 362 ? 10.398 -25.188 6.43 1 98.44 362 ALA A O 1
ATOM 2878 N N . SER A 1 363 ? 9.719 -26.906 5.156 1 98.12 363 SER A N 1
ATOM 2879 C CA . SER A 1 363 ? 8.328 -26.812 5.586 1 98.12 363 SER A CA 1
ATOM 2880 C C . SER A 1 363 ? 8.203 -27.016 7.094 1 98.12 363 SER A C 1
ATOM 2882 O O . SER A 1 363 ? 7.48 -26.266 7.762 1 98.12 363 SER A O 1
ATOM 2884 N N . TYR A 1 364 ? 8.891 -27.969 7.605 1 97.62 364 TYR A N 1
ATOM 2885 C CA . TYR A 1 364 ? 8.867 -28.266 9.031 1 97.62 364 TYR A CA 1
ATOM 2886 C C . TYR A 1 364 ? 9.367 -27.078 9.852 1 97.62 364 TYR A C 1
ATOM 2888 O O . TYR A 1 364 ? 8.719 -26.672 10.812 1 97.62 364 TYR A O 1
ATOM 2896 N N . LEU A 1 365 ? 10.5 -26.516 9.453 1 98 365 LEU A N 1
ATOM 2897 C CA . LEU A 1 365 ? 11.086 -25.391 10.188 1 98 365 LEU A CA 1
ATOM 2898 C C . LEU A 1 365 ? 10.188 -24.172 10.133 1 98 365 LEU A C 1
ATOM 2900 O O . LEU A 1 365 ? 10.102 -23.406 11.094 1 98 365 LEU A O 1
ATOM 2904 N N . ARG A 1 366 ? 9.469 -23.984 9.031 1 98.19 366 ARG A N 1
ATOM 2905 C CA . ARG A 1 366 ? 8.547 -22.859 8.898 1 98.19 366 ARG A CA 1
ATOM 2906 C C . ARG A 1 366 ? 7.352 -23.031 9.828 1 98.19 366 ARG A C 1
ATOM 2908 O O . ARG A 1 366 ? 6.836 -22.047 10.359 1 98.19 366 ARG A O 1
ATOM 2915 N N . THR A 1 367 ? 6.875 -24.25 10.062 1 96.62 367 THR A N 1
ATOM 2916 C CA . THR A 1 367 ? 5.773 -24.484 10.992 1 96.62 367 THR A CA 1
ATOM 2917 C C . THR A 1 367 ? 6.184 -24.109 12.414 1 96.62 367 THR A C 1
ATOM 2919 O O . THR A 1 367 ? 5.332 -23.828 13.258 1 96.62 367 THR A O 1
ATOM 2922 N N . LYS A 1 368 ? 7.48 -24.109 12.68 1 96.81 368 LYS A N 1
ATOM 2923 C CA . LYS A 1 368 ? 7.996 -23.734 13.992 1 96.81 368 LYS A CA 1
ATOM 2924 C C . LYS A 1 368 ? 8.164 -22.219 14.094 1 96.81 368 LYS A C 1
ATOM 2926 O O . LYS A 1 368 ? 8.57 -21.703 15.141 1 96.81 368 LYS A O 1
ATOM 2931 N N . GLY A 1 369 ? 7.934 -21.531 12.992 1 96.5 369 GLY A N 1
ATOM 2932 C CA . GLY A 1 369 ? 7.926 -20.078 13.031 1 96.5 369 GLY A CA 1
ATOM 2933 C C . GLY A 1 369 ? 9.172 -19.453 12.43 1 96.5 369 GLY A C 1
ATOM 2934 O O . GLY A 1 369 ? 9.32 -18.234 12.414 1 96.5 369 GLY A O 1
ATOM 2935 N N . TYR A 1 370 ? 10.102 -20.234 11.836 1 97.56 370 TYR A N 1
ATOM 2936 C CA . TYR A 1 370 ? 11.359 -19.719 11.32 1 97.56 370 TYR A CA 1
ATOM 2937 C C . TYR A 1 370 ? 11.211 -19.234 9.883 1 97.56 370 TYR A C 1
ATOM 2939 O O . TYR A 1 370 ? 10.43 -19.812 9.117 1 97.56 370 TYR A O 1
ATOM 2947 N N . ASN A 1 371 ? 11.906 -18.203 9.547 1 97.88 371 ASN A N 1
ATOM 2948 C CA . ASN A 1 371 ? 12.102 -17.812 8.156 1 97.88 371 ASN A CA 1
ATOM 2949 C C . ASN A 1 371 ? 13.148 -18.703 7.477 1 97.88 371 ASN A C 1
ATOM 2951 O O . ASN A 1 371 ? 14.32 -18.672 7.859 1 97.88 371 ASN A O 1
ATOM 2955 N N . VAL A 1 372 ? 12.734 -19.453 6.449 1 98.12 372 VAL A N 1
ATOM 2956 C CA . VAL A 1 372 ? 13.625 -20.453 5.863 1 98.12 372 VAL A CA 1
ATOM 2957 C C . VAL A 1 372 ? 13.734 -20.234 4.359 1 98.12 372 VAL A C 1
ATOM 2959 O O . VAL A 1 372 ? 12.719 -20.219 3.65 1 98.12 372 VAL A O 1
ATOM 2962 N N . GLU A 1 373 ? 14.883 -20.031 3.883 1 97.06 373 GLU A N 1
ATOM 2963 C CA . GLU A 1 373 ? 15.141 -20 2.445 1 97.06 373 GLU A CA 1
ATOM 2964 C C . GLU A 1 373 ? 15.719 -21.344 1.974 1 97.06 373 GLU A C 1
ATOM 2966 O O . GLU A 1 373 ? 16.719 -21.812 2.521 1 97.06 373 GLU A O 1
ATOM 2971 N N . LEU A 1 374 ? 15.078 -21.953 1.06 1 97.5 374 LEU A N 1
ATOM 2972 C CA . LEU A 1 374 ? 15.547 -23.188 0.426 1 97.5 374 LEU A CA 1
ATOM 2973 C C . LEU A 1 374 ? 16.234 -22.875 -0.901 1 97.5 374 LEU A C 1
ATOM 2975 O O . LEU A 1 374 ? 15.68 -22.172 -1.745 1 97.5 374 LEU A O 1
ATOM 2979 N N . GLU A 1 375 ? 17.469 -23.359 -1.022 1 95.69 375 GLU A N 1
ATOM 2980 C CA . GLU A 1 375 ? 18.141 -23.234 -2.309 1 95.69 375 GLU A CA 1
ATOM 2981 C C . GLU A 1 375 ? 17.484 -24.094 -3.375 1 95.69 375 GLU A C 1
ATOM 2983 O O . GLU A 1 375 ? 17.562 -25.328 -3.336 1 95.69 375 GLU A O 1
ATOM 2988 N N . LEU A 1 376 ? 16.844 -23.438 -4.328 1 93.94 376 LEU A N 1
ATOM 2989 C CA . LEU A 1 376 ? 16.047 -24.141 -5.328 1 93.94 376 LEU A CA 1
ATOM 2990 C C . LEU A 1 376 ? 16.844 -24.328 -6.621 1 93.94 376 LEU A C 1
ATOM 2992 O O . LEU A 1 376 ? 16.453 -25.109 -7.484 1 93.94 376 LEU A O 1
ATOM 2996 N N . GLY A 1 377 ? 17.875 -23.609 -6.625 1 86.75 377 GLY A N 1
ATOM 2997 C CA . GLY A 1 377 ? 18.703 -23.703 -7.82 1 86.75 377 GLY A CA 1
ATOM 2998 C C . GLY A 1 377 ? 19.672 -24.859 -7.781 1 86.75 377 GLY A C 1
ATOM 2999 O O . GLY A 1 377 ? 19.656 -25.656 -6.844 1 86.75 377 GLY A O 1
ATOM 3000 N N . ASN A 1 378 ? 20.406 -25.234 -8.781 1 80.06 378 ASN A N 1
ATOM 3001 C CA . ASN A 1 378 ? 21.422 -26.281 -8.867 1 80.06 378 ASN A CA 1
ATOM 3002 C C . ASN A 1 378 ? 22.812 -25.734 -8.617 1 80.06 378 ASN A C 1
ATOM 3004 O O . ASN A 1 378 ? 23.781 -26.203 -9.219 1 80.06 378 ASN A O 1
ATOM 3008 N N . LYS A 1 379 ? 22.844 -24.844 -7.645 1 79.88 379 LYS A N 1
ATOM 3009 C CA . LYS A 1 379 ? 24.141 -24.234 -7.383 1 79.88 379 LYS A CA 1
ATOM 3010 C C . LYS A 1 379 ? 25.094 -25.219 -6.703 1 79.88 379 LYS A C 1
ATOM 3012 O O . LYS A 1 379 ? 24.656 -26.078 -5.938 1 79.88 379 LYS A O 1
ATOM 3017 N N . LYS A 1 380 ? 26.328 -24.891 -7.047 1 89 380 LYS A N 1
ATOM 3018 C CA . LYS A 1 380 ? 27.375 -25.578 -6.277 1 89 380 LYS A CA 1
ATOM 3019 C C . LYS A 1 380 ? 27.375 -25.109 -4.824 1 89 380 LYS A C 1
ATOM 3021 O O . LYS A 1 380 ? 27.016 -23.969 -4.531 1 89 380 LYS A O 1
ATOM 3026 N N . ILE A 1 381 ? 27.734 -25.953 -3.977 1 90.5 381 ILE A N 1
ATOM 3027 C CA . ILE A 1 381 ? 27.734 -25.688 -2.543 1 90.5 381 ILE A CA 1
ATOM 3028 C C . ILE A 1 381 ? 28.547 -24.422 -2.252 1 90.5 381 ILE A C 1
ATOM 3030 O O . ILE A 1 381 ? 28.125 -23.594 -1.441 1 90.5 381 ILE A O 1
ATOM 3034 N N . SER A 1 382 ? 29.641 -24.25 -2.951 1 91.56 382 SER A N 1
ATOM 3035 C CA . SER A 1 382 ? 30.5 -23.109 -2.711 1 91.56 382 SER A CA 1
ATOM 3036 C C . SER A 1 382 ? 29.797 -21.797 -3.031 1 91.56 382 SER A C 1
ATOM 3038 O O . SER A 1 382 ? 29.906 -20.812 -2.285 1 91.56 382 SER A O 1
ATOM 3040 N N . LYS A 1 383 ? 29.109 -21.828 -4.082 1 91.69 383 LYS A N 1
ATOM 3041 C CA . LYS A 1 383 ? 28.375 -20.625 -4.488 1 91.69 383 LYS A CA 1
ATOM 3042 C C . LYS A 1 383 ? 27.219 -20.328 -3.531 1 91.69 383 LYS A C 1
ATOM 3044 O O . LYS A 1 383 ? 26.922 -19.172 -3.262 1 91.69 383 LYS A O 1
ATOM 3049 N N . ALA A 1 384 ? 26.625 -21.391 -3.049 1 92.44 384 ALA A N 1
ATOM 3050 C CA . ALA A 1 384 ? 25.531 -21.234 -2.086 1 92.44 384 ALA A CA 1
ATOM 3051 C C . ALA A 1 384 ? 26.047 -20.656 -0.767 1 92.44 384 ALA A C 1
ATOM 3053 O O . ALA A 1 384 ? 25.406 -19.812 -0.158 1 92.44 384 ALA A O 1
ATOM 3054 N N . LEU A 1 385 ? 27.141 -21.109 -0.38 1 91.12 385 LEU A N 1
ATOM 3055 C CA . LEU A 1 385 ? 27.75 -20.625 0.852 1 91.12 385 LEU A CA 1
ATOM 3056 C C . LEU A 1 385 ? 28.188 -19.172 0.699 1 91.12 385 LEU A C 1
ATOM 3058 O O . LEU A 1 385 ? 28.094 -18.391 1.643 1 91.12 385 LEU A O 1
ATOM 3062 N N . ASP A 1 386 ? 28.656 -18.859 -0.466 1 91 386 ASP A N 1
ATOM 3063 C CA . ASP A 1 386 ? 29.016 -17.469 -0.758 1 91 386 ASP A CA 1
ATOM 3064 C C . ASP A 1 386 ? 27.797 -16.547 -0.663 1 91 386 ASP A C 1
ATOM 3066 O O . ASP A 1 386 ? 27.891 -15.445 -0.133 1 91 386 ASP A O 1
ATOM 3070 N N . LYS A 1 387 ? 26.781 -17.062 -1.213 1 88.94 387 LYS A N 1
ATOM 3071 C CA . LYS A 1 387 ? 25.531 -16.312 -1.113 1 88.94 387 LYS A CA 1
ATOM 3072 C C . LYS A 1 387 ? 25.125 -16.109 0.345 1 88.94 387 LYS A C 1
ATOM 3074 O O . LYS A 1 387 ? 24.734 -15.008 0.735 1 88.94 387 LYS A O 1
ATOM 3079 N N . ALA A 1 388 ? 25.172 -17.125 1.117 1 90.69 388 ALA A N 1
ATOM 3080 C CA . ALA A 1 388 ? 24.828 -17.062 2.533 1 90.69 388 ALA A CA 1
ATOM 3081 C C . ALA A 1 388 ? 25.688 -16.031 3.264 1 90.69 388 ALA A C 1
ATOM 3083 O O . ALA A 1 388 ? 25.188 -15.289 4.109 1 90.69 388 ALA A O 1
ATOM 3084 N N . ASN A 1 389 ? 26.922 -15.977 2.887 1 88.94 389 ASN A N 1
ATOM 3085 C CA . ASN A 1 389 ? 27.844 -15.016 3.49 1 88.94 389 ASN A CA 1
ATOM 3086 C C . ASN A 1 389 ? 27.484 -13.586 3.094 1 88.94 389 ASN A C 1
ATOM 3088 O O . ASN A 1 389 ? 27.453 -12.688 3.941 1 88.94 389 ASN A O 1
ATOM 3092 N N . LYS A 1 390 ? 27.281 -13.445 1.865 1 85.75 390 LYS A N 1
ATOM 3093 C CA . LYS A 1 390 ? 26.969 -12.117 1.341 1 85.75 390 LYS A CA 1
ATOM 3094 C C . LYS A 1 390 ? 25.672 -11.578 1.935 1 85.75 390 LYS A C 1
ATOM 3096 O O . LYS A 1 390 ? 25.547 -10.383 2.184 1 85.75 390 LYS A O 1
ATOM 3101 N N . GLU A 1 391 ? 24.781 -12.5 2.137 1 87.62 391 GLU A N 1
ATOM 3102 C CA . GLU A 1 391 ? 23.469 -12.086 2.65 1 87.62 391 GLU A CA 1
ATOM 3103 C C . GLU A 1 391 ? 23.438 -12.148 4.176 1 87.62 391 GLU A C 1
ATOM 3105 O O . GLU A 1 391 ? 22.391 -11.938 4.785 1 87.62 391 GLU A O 1
ATOM 3110 N N . LYS A 1 392 ? 24.5 -12.508 4.812 1 88.31 392 LYS A N 1
ATOM 3111 C CA . LYS A 1 392 ? 24.703 -12.523 6.258 1 88.31 392 LYS A CA 1
ATOM 3112 C C . LYS A 1 392 ? 23.703 -13.477 6.934 1 88.31 392 LYS A C 1
ATOM 3114 O O . LYS A 1 392 ? 23.109 -13.125 7.953 1 88.31 392 LYS A O 1
ATOM 3119 N N . VAL A 1 393 ? 23.531 -14.648 6.289 1 92.44 393 VAL A N 1
ATOM 3120 C CA . VAL A 1 393 ? 22.703 -15.688 6.906 1 92.44 393 VAL A CA 1
ATOM 3121 C C . VAL A 1 393 ? 23.5 -16.375 8.016 1 92.44 393 VAL A C 1
ATOM 3123 O O . VAL A 1 393 ? 24.625 -16.812 7.797 1 92.44 393 VAL A O 1
ATOM 3126 N N . ARG A 1 394 ? 22.938 -16.531 9.148 1 90.12 394 ARG A N 1
ATOM 3127 C CA . ARG A 1 394 ? 23.672 -17.031 10.305 1 90.12 394 ARG A CA 1
ATOM 3128 C C . ARG A 1 394 ? 23.734 -18.547 10.305 1 90.12 394 ARG A C 1
ATOM 3130 O O . ARG A 1 394 ? 24.75 -19.141 10.664 1 90.12 394 ARG A O 1
ATOM 3137 N N . ASN A 1 395 ? 22.625 -19.203 9.906 1 96.19 395 ASN A N 1
ATOM 3138 C CA . ASN A 1 395 ? 22.547 -20.656 9.992 1 96.19 395 ASN A CA 1
ATOM 3139 C C . ASN A 1 395 ? 22.328 -21.297 8.625 1 96.19 395 ASN A C 1
ATOM 3141 O O . ASN A 1 395 ? 21.344 -21.016 7.949 1 96.19 395 ASN A O 1
ATOM 3145 N N . VAL A 1 396 ? 23.219 -22.172 8.312 1 97.31 396 VAL A N 1
ATOM 3146 C CA . VAL A 1 396 ? 23.141 -22.906 7.047 1 97.31 396 VAL A CA 1
ATOM 3147 C C . VAL A 1 396 ? 22.969 -24.391 7.32 1 97.31 396 VAL A C 1
ATOM 3149 O O . VAL A 1 396 ? 23.594 -24.938 8.227 1 97.31 396 VAL A O 1
ATOM 3152 N N . ILE A 1 397 ? 22.109 -25.031 6.559 1 97.81 397 ILE A N 1
ATOM 3153 C CA . ILE A 1 397 ? 21.875 -26.469 6.648 1 97.81 397 ILE A CA 1
ATOM 3154 C C . ILE A 1 397 ? 22.188 -27.125 5.305 1 97.81 397 ILE A C 1
ATOM 3156 O O . ILE A 1 397 ? 21.594 -26.766 4.285 1 97.81 397 ILE A O 1
ATOM 3160 N N . ILE A 1 398 ? 23.062 -28.016 5.289 1 95.25 398 ILE A N 1
ATOM 3161 C CA . ILE A 1 398 ? 23.344 -28.812 4.098 1 95.25 398 ILE A CA 1
ATOM 3162 C C . ILE A 1 398 ? 22.766 -30.219 4.262 1 95.25 398 ILE A C 1
ATOM 3164 O O . ILE A 1 398 ? 23.062 -30.906 5.242 1 95.25 398 ILE A O 1
ATOM 3168 N N . ILE A 1 399 ? 21.922 -30.641 3.348 1 96.31 399 ILE A N 1
ATOM 3169 C CA . ILE A 1 399 ? 21.281 -31.953 3.438 1 96.31 399 ILE A CA 1
ATOM 3170 C C . ILE A 1 399 ? 21.766 -32.844 2.293 1 96.31 399 ILE A C 1
ATOM 3172 O O . ILE A 1 399 ? 21.453 -32.594 1.128 1 96.31 399 ILE A O 1
ATOM 3176 N N . GLY A 1 400 ? 22.484 -33.781 2.576 1 95 400 GLY A N 1
ATOM 3177 C CA . GLY A 1 400 ? 22.875 -34.812 1.638 1 95 400 GLY A CA 1
ATOM 3178 C C . GLY A 1 400 ? 22.219 -36.156 1.933 1 95 400 GLY A C 1
ATOM 3179 O O . GLY A 1 400 ? 21.297 -36.25 2.75 1 95 400 GLY A O 1
ATOM 3180 N N . GLU A 1 401 ? 22.688 -37.125 1.265 1 95.38 401 GLU A N 1
ATOM 3181 C CA . GLU A 1 401 ? 22.125 -38.469 1.394 1 95.38 401 GLU A CA 1
ATOM 3182 C C . GLU A 1 401 ? 22.359 -39.031 2.793 1 95.38 401 GLU A C 1
ATOM 3184 O O . GLU A 1 401 ? 21.5 -39.719 3.33 1 95.38 401 GLU A O 1
ATOM 3189 N N . ASP A 1 402 ? 23.484 -38.719 3.357 1 94.81 402 ASP A N 1
ATOM 3190 C CA . ASP A 1 402 ? 23.812 -39.219 4.691 1 94.81 402 ASP A CA 1
ATOM 3191 C C . ASP A 1 402 ? 22.859 -38.625 5.738 1 94.81 402 ASP A C 1
ATOM 3193 O O . ASP A 1 402 ? 22.406 -39.375 6.625 1 94.81 402 ASP A O 1
ATOM 3197 N N . GLU A 1 403 ? 22.609 -37.344 5.633 1 95.31 403 GLU A N 1
ATOM 3198 C CA . GLU A 1 403 ? 21.672 -36.719 6.551 1 95.31 403 GLU A CA 1
ATOM 3199 C C . GLU A 1 403 ? 20.297 -37.375 6.469 1 95.31 403 GLU A C 1
ATOM 3201 O O . GLU A 1 403 ? 19.656 -37.625 7.496 1 95.31 403 GLU A O 1
ATOM 3206 N N . VAL A 1 404 ? 19.844 -37.656 5.246 1 96.5 404 VAL A N 1
ATOM 3207 C CA . VAL A 1 404 ? 18.531 -38.25 5.02 1 96.5 404 VAL A CA 1
ATOM 3208 C C . VAL A 1 404 ? 18.5 -39.688 5.594 1 96.5 404 VAL A C 1
ATOM 3210 O O . VAL A 1 404 ? 17.562 -40.031 6.312 1 96.5 404 VAL A O 1
ATOM 3213 N N . LYS A 1 405 ? 19.531 -40.406 5.332 1 95.81 405 LYS A N 1
ATOM 3214 C CA . LYS A 1 405 ? 19.625 -41.781 5.793 1 95.81 405 LYS A CA 1
ATOM 3215 C C . LYS A 1 405 ? 19.641 -41.844 7.316 1 95.81 405 LYS A C 1
ATOM 3217 O O . LYS A 1 405 ? 19.016 -42.75 7.91 1 95.81 405 LYS A O 1
ATOM 3222 N N . ASN A 1 406 ? 20.328 -40.906 7.957 1 95.69 406 ASN A N 1
ATOM 3223 C CA . ASN A 1 406 ? 20.531 -40.938 9.406 1 95.69 406 ASN A CA 1
ATOM 3224 C C . ASN A 1 406 ? 19.422 -40.156 10.125 1 95.69 406 ASN A C 1
ATOM 3226 O O . ASN A 1 406 ? 19.406 -40.094 11.352 1 95.69 406 ASN A O 1
ATOM 3230 N N . ASN A 1 407 ? 18.484 -39.594 9.344 1 96.62 407 ASN A N 1
ATOM 3231 C CA . ASN A 1 407 ? 17.391 -38.812 9.906 1 96.62 407 ASN A CA 1
ATOM 3232 C C . ASN A 1 407 ? 17.906 -37.719 10.82 1 96.62 407 ASN A C 1
ATOM 3234 O O . ASN A 1 407 ? 17.484 -37.594 11.961 1 96.62 407 ASN A O 1
ATOM 3238 N N . GLN A 1 408 ? 18.875 -37 10.227 1 96.25 408 GLN A N 1
ATOM 3239 C CA . GLN A 1 408 ? 19.469 -35.875 10.914 1 96.25 408 GLN A CA 1
ATOM 3240 C C . GLN A 1 408 ? 19.859 -34.781 9.922 1 96.25 408 GLN A C 1
ATOM 3242 O O . GLN A 1 408 ? 19.953 -35.031 8.719 1 96.25 408 GLN A O 1
ATOM 3247 N N . PHE A 1 409 ? 19.906 -33.594 10.414 1 95.69 409 PHE A N 1
ATOM 3248 C CA . PHE A 1 409 ? 20.5 -32.531 9.633 1 95.69 409 PHE A CA 1
ATOM 3249 C C . PHE A 1 409 ? 21.453 -31.703 10.477 1 95.69 409 PHE A C 1
ATOM 3251 O O . PHE A 1 409 ? 21.344 -31.672 11.703 1 95.69 409 PHE A O 1
ATOM 3258 N N . LYS A 1 410 ? 22.438 -31.125 9.859 1 94.5 410 LYS A N 1
ATOM 3259 C CA . LYS A 1 410 ? 23.469 -30.344 10.523 1 94.5 410 LYS A CA 1
ATOM 3260 C C . LYS A 1 410 ? 23.266 -28.844 10.289 1 94.5 410 LYS A C 1
ATOM 3262 O O . LYS A 1 410 ? 23 -28.422 9.164 1 94.5 410 LYS A O 1
ATOM 3267 N N . ILE A 1 411 ? 23.344 -28.125 11.359 1 96.94 411 ILE A N 1
ATOM 3268 C CA . ILE A 1 411 ? 23.266 -26.672 11.312 1 96.94 411 ILE A CA 1
ATOM 3269 C C . ILE A 1 411 ? 24.672 -26.078 11.469 1 96.94 411 ILE A C 1
ATOM 3271 O O . ILE A 1 411 ? 25.359 -26.359 12.453 1 96.94 411 ILE A O 1
ATOM 3275 N N . LYS A 1 412 ? 25.078 -25.312 10.516 1 95.5 412 LYS A N 1
ATOM 3276 C CA . LYS A 1 412 ? 26.359 -24.625 10.578 1 95.5 412 LYS A CA 1
ATOM 3277 C C . LYS A 1 412 ? 26.172 -23.141 10.898 1 95.5 412 LYS A C 1
ATOM 3279 O O . LYS A 1 412 ? 25.453 -22.438 10.18 1 95.5 412 LYS A O 1
ATOM 3284 N N . ASP A 1 413 ? 26.75 -22.719 11.945 1 94.75 413 ASP A N 1
ATOM 3285 C CA . ASP A 1 413 ? 26.797 -21.297 12.258 1 94.75 413 ASP A CA 1
ATOM 3286 C C . ASP A 1 413 ? 27.859 -20.578 11.43 1 94.75 413 ASP A C 1
ATOM 3288 O O . ASP A 1 413 ? 29.047 -20.844 11.586 1 94.75 413 ASP A O 1
ATOM 3292 N N . MET A 1 414 ? 27.453 -19.703 10.641 1 92.25 414 MET A N 1
ATOM 3293 C CA . MET A 1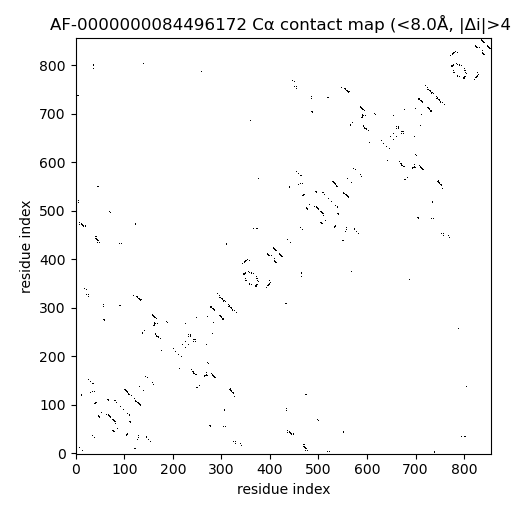 414 ? 28.359 -19.078 9.68 1 92.25 414 MET A CA 1
ATOM 3294 C C . MET A 1 414 ? 29.281 -18.078 10.367 1 92.25 414 MET A C 1
ATOM 3296 O O . MET A 1 414 ? 30.312 -17.719 9.828 1 92.25 414 MET A O 1
ATOM 3300 N N . GLY A 1 415 ? 28.906 -17.641 11.516 1 89.06 415 GLY A N 1
ATOM 3301 C CA . GLY A 1 415 ? 29.766 -16.766 12.281 1 89.06 415 GLY A CA 1
ATOM 3302 C C . GLY A 1 415 ? 30.891 -17.484 12.992 1 89.06 415 GLY A C 1
ATOM 3303 O O . GLY A 1 415 ? 32.062 -17.203 12.758 1 89.06 415 GLY A O 1
ATOM 3304 N N . SER A 1 416 ? 30.578 -18.5 13.797 1 92.12 416 SER A N 1
ATOM 3305 C CA . SER A 1 416 ? 31.547 -19.203 14.625 1 92.12 416 SER A CA 1
ATOM 3306 C C . SER A 1 416 ? 32.125 -20.406 13.883 1 92.12 416 SER A C 1
ATOM 3308 O O . SER A 1 416 ? 33.219 -20.875 14.219 1 92.12 416 SER A O 1
ATOM 3310 N N . GLY A 1 417 ? 31.375 -20.922 12.898 1 91.06 417 GLY A N 1
ATOM 3311 C CA . GLY A 1 417 ? 31.781 -22.141 12.211 1 91.06 417 GLY A CA 1
ATOM 3312 C C . GLY A 1 417 ? 31.344 -23.406 12.922 1 91.06 417 GLY A C 1
ATOM 3313 O O . GLY A 1 417 ? 31.469 -24.5 12.391 1 91.06 417 GLY A O 1
ATOM 3314 N N . GLU A 1 418 ? 30.734 -23.203 14.031 1 94.5 418 GLU A N 1
ATOM 3315 C CA . GLU A 1 418 ? 30.281 -24.359 14.812 1 94.5 418 GLU A CA 1
ATOM 3316 C C . GLU A 1 418 ? 29.141 -25.078 14.102 1 94.5 418 GLU A C 1
ATOM 3318 O O . GLU A 1 418 ? 28.312 -24.453 13.438 1 94.5 418 GLU A O 1
ATOM 3323 N N . GLU A 1 419 ? 29.172 -26.375 14.266 1 94.5 419 GLU A N 1
ATOM 3324 C CA . GLU A 1 419 ? 28.141 -27.219 13.68 1 94.5 419 GLU A CA 1
ATOM 3325 C C . GLU A 1 419 ? 27.375 -28 14.75 1 94.5 419 GLU A C 1
ATOM 3327 O O . GLU A 1 419 ? 27.953 -28.422 15.75 1 94.5 419 GLU A O 1
ATOM 3332 N N . LYS A 1 420 ? 26.094 -28.062 14.578 1 94.88 420 LYS A N 1
ATOM 3333 C CA . LYS A 1 420 ? 25.219 -28.797 15.484 1 94.88 420 LYS A CA 1
ATOM 3334 C C . LYS A 1 420 ? 24.297 -29.75 14.719 1 94.88 420 LYS A C 1
ATOM 3336 O O . LYS A 1 420 ? 23.781 -29.391 13.656 1 94.88 420 LYS A O 1
ATOM 3341 N N . ASN A 1 421 ? 24.141 -30.969 15.281 1 95 421 ASN A N 1
ATOM 3342 C CA . ASN A 1 421 ? 23.25 -31.938 14.672 1 95 421 ASN A CA 1
ATOM 3343 C C . ASN A 1 421 ? 21.875 -31.922 15.328 1 95 421 ASN A C 1
ATOM 3345 O O . ASN A 1 421 ? 21.766 -31.781 16.547 1 95 421 ASN A O 1
ATOM 3349 N N . GLU A 1 422 ? 20.828 -32.031 14.531 1 96.56 422 GLU A N 1
ATOM 3350 C CA . GLU A 1 422 ? 19.453 -32.125 15.008 1 96.56 422 GLU A CA 1
ATOM 3351 C C . GLU A 1 422 ? 18.734 -33.312 14.344 1 96.56 422 GLU A C 1
ATOM 3353 O O . GLU A 1 422 ? 18.984 -33.625 13.172 1 96.56 422 GLU A O 1
ATOM 3358 N N . ASP A 1 423 ? 17.875 -33.906 15.102 1 96.25 423 ASP A N 1
ATOM 3359 C CA . ASP A 1 423 ? 17.125 -35.031 14.57 1 96.25 423 ASP A CA 1
ATOM 3360 C C . ASP A 1 423 ? 15.922 -34.594 13.758 1 96.25 423 ASP A C 1
ATOM 3362 O O . ASP A 1 423 ? 15.289 -33.562 14.086 1 96.25 423 ASP A O 1
ATOM 3366 N N . PHE A 1 424 ? 15.672 -35.281 12.68 1 96.56 424 PHE A N 1
ATOM 3367 C CA . PHE A 1 424 ? 14.516 -35.062 11.82 1 96.56 424 PHE A CA 1
ATOM 3368 C C . PHE A 1 424 ? 14.211 -36.312 11 1 96.56 424 PHE A C 1
ATOM 3370 O O . PHE A 1 424 ? 15.094 -36.844 10.328 1 96.56 424 PHE A O 1
ATOM 3377 N N . MET A 1 425 ? 12.938 -36.75 11.055 1 95.06 425 MET A N 1
ATOM 3378 C CA . MET A 1 425 ? 12.555 -37.969 10.344 1 95.06 425 MET A CA 1
ATOM 3379 C C . MET A 1 425 ? 12.141 -37.656 8.914 1 95.06 425 MET A C 1
ATOM 3381 O O . MET A 1 425 ? 11.094 -37.031 8.68 1 95.06 425 MET A O 1
ATOM 3385 N N . PHE A 1 426 ? 12.953 -38.062 7.961 1 94.94 426 PHE A N 1
ATOM 3386 C CA . PHE A 1 426 ? 12.609 -37.938 6.551 1 94.94 426 PHE A CA 1
ATOM 3387 C C . PHE A 1 426 ? 11.711 -39.094 6.102 1 94.94 426 PHE A C 1
ATOM 3389 O O . PHE A 1 426 ? 11.648 -40.125 6.758 1 94.94 426 PHE A O 1
ATOM 3396 N N . LYS A 1 427 ? 10.969 -38.844 5.055 1 88.69 427 LYS A N 1
ATOM 3397 C CA . LYS A 1 427 ? 10.102 -39.906 4.527 1 88.69 427 LYS A CA 1
ATOM 3398 C C . LYS A 1 427 ? 10.883 -40.844 3.629 1 88.69 427 LYS A C 1
ATOM 3400 O O . LYS A 1 427 ? 11.766 -40.438 2.883 1 88.69 427 LYS A O 1
ATOM 3405 N N . LYS A 1 428 ? 10.672 -42.188 3.824 1 74.19 428 LYS A N 1
ATOM 3406 C CA . LYS A 1 428 ? 11.344 -43.25 3.053 1 74.19 428 LYS A CA 1
ATOM 3407 C C . LYS A 1 428 ? 10.602 -43.531 1.755 1 74.19 428 LYS A C 1
ATOM 3409 O O . LYS A 1 428 ? 9.375 -43.406 1.696 1 74.19 428 LYS A O 1
ATOM 3414 N N . MET B 1 1 ? -25.172 26.344 -4.789 1 44.75 1 MET B N 1
ATOM 3415 C CA . MET B 1 1 ? -24.016 25.703 -5.422 1 44.75 1 MET B CA 1
ATOM 3416 C C . MET B 1 1 ? -24.359 24.266 -5.816 1 44.75 1 MET B C 1
ATOM 3418 O O . MET B 1 1 ? -25.156 23.609 -5.145 1 44.75 1 MET B O 1
ATOM 3422 N N . ARG B 1 2 ? -24.266 23.984 -6.98 1 50.84 2 ARG B N 1
ATOM 3423 C CA . ARG B 1 2 ? -24.688 22.703 -7.539 1 50.84 2 ARG B CA 1
ATOM 3424 C C . ARG B 1 2 ? -24.047 21.547 -6.809 1 50.84 2 ARG B C 1
ATOM 3426 O O . ARG B 1 2 ? -22.812 21.5 -6.66 1 50.84 2 ARG B O 1
ATOM 3433 N N . LYS B 1 3 ? -24.953 20.75 -6.043 1 61 3 LYS B N 1
ATOM 3434 C CA . LYS B 1 3 ? -24.516 19.547 -5.355 1 61 3 LYS B CA 1
ATOM 3435 C C . LYS B 1 3 ? -23.75 18.625 -6.297 1 61 3 LYS B C 1
ATOM 3437 O O . LYS B 1 3 ? -24.219 18.312 -7.395 1 61 3 LYS B O 1
ATOM 3442 N N . MET B 1 4 ? -22.406 18.516 -5.977 1 73.5 4 MET B N 1
ATOM 3443 C CA . MET B 1 4 ? -21.609 17.578 -6.777 1 73.5 4 MET B CA 1
ATOM 3444 C C . MET B 1 4 ? -22.047 16.141 -6.52 1 73.5 4 MET B C 1
ATOM 3446 O O . MET B 1 4 ? -22.453 15.805 -5.41 1 73.5 4 MET B O 1
ATOM 3450 N N . ASN B 1 5 ? -22.297 15.391 -7.578 1 82.31 5 ASN B N 1
ATOM 3451 C CA . ASN B 1 5 ? -22.516 13.961 -7.418 1 82.31 5 ASN B CA 1
ATOM 3452 C C . ASN B 1 5 ? -21.281 13.25 -6.891 1 82.31 5 ASN B C 1
ATOM 3454 O O . ASN B 1 5 ? -20.406 12.867 -7.668 1 82.31 5 ASN B O 1
ATOM 3458 N N . ILE B 1 6 ? -21.172 13.234 -5.539 1 90.31 6 ILE B N 1
ATOM 3459 C CA . ILE B 1 6 ? -20 12.625 -4.895 1 90.31 6 ILE B CA 1
ATOM 3460 C C . ILE B 1 6 ? -20.188 11.117 -4.809 1 90.31 6 ILE B C 1
ATOM 3462 O O . ILE B 1 6 ? -21.125 10.633 -4.172 1 90.31 6 ILE B O 1
ATOM 3466 N N . GLN B 1 7 ? -19.391 10.422 -5.523 1 94 7 GLN B N 1
ATOM 3467 C CA . GLN B 1 7 ? -19.438 8.961 -5.523 1 94 7 GLN B CA 1
ATOM 3468 C C . GLN B 1 7 ? -18.109 8.359 -5.957 1 94 7 GLN B C 1
ATOM 3470 O O . GLN B 1 7 ? -17.266 9.047 -6.539 1 94 7 GLN B O 1
ATOM 3475 N N . ASN B 1 8 ? -17.922 7.176 -5.625 1 96.25 8 ASN B N 1
ATOM 3476 C CA . ASN B 1 8 ? -16.781 6.43 -6.133 1 96.25 8 ASN B CA 1
ATOM 3477 C C . ASN B 1 8 ? -16.938 6.082 -7.609 1 96.25 8 ASN B C 1
ATOM 3479 O O . ASN B 1 8 ? -18.062 5.922 -8.094 1 96.25 8 ASN B O 1
ATOM 3483 N N . VAL B 1 9 ? -15.82 6.02 -8.281 1 96.81 9 VAL B N 1
ATOM 3484 C CA . VAL B 1 9 ? -15.852 5.465 -9.633 1 96.81 9 VAL B CA 1
ATOM 3485 C C . VAL B 1 9 ? -16.406 4.039 -9.594 1 96.81 9 VAL B C 1
ATOM 3487 O O . VAL B 1 9 ? -16.094 3.277 -8.672 1 96.81 9 VAL B O 1
ATOM 3490 N N . LYS B 1 10 ? -17.172 3.727 -10.625 1 93.75 10 LYS B N 1
ATOM 3491 C CA . LYS B 1 10 ? -17.703 2.369 -10.727 1 93.75 10 LYS B CA 1
ATOM 3492 C C . LYS B 1 10 ? -16.578 1.338 -10.648 1 93.75 10 LYS B C 1
ATOM 3494 O O . LYS B 1 10 ? -15.555 1.471 -11.32 1 93.75 10 LYS B O 1
ATOM 3499 N N . GLY B 1 11 ? -16.75 0.333 -9.82 1 95.69 11 GLY B N 1
ATOM 3500 C CA . GLY B 1 11 ? -15.75 -0.722 -9.695 1 95.69 11 GLY B CA 1
ATOM 3501 C C . GLY B 1 11 ? -14.664 -0.396 -8.688 1 95.69 11 GLY B C 1
ATOM 3502 O O . GLY B 1 11 ? -13.695 -1.151 -8.539 1 95.69 11 GLY B O 1
ATOM 3503 N N . THR B 1 12 ? -14.734 0.744 -7.988 1 97.19 12 THR B N 1
ATOM 3504 C CA . THR B 1 12 ? -13.812 1.105 -6.914 1 97.19 12 THR B CA 1
ATOM 3505 C C . THR B 1 12 ? -14.555 1.258 -5.594 1 97.19 12 THR B C 1
ATOM 3507 O O . THR B 1 12 ? -15.781 1.377 -5.578 1 97.19 12 THR B O 1
ATOM 3510 N N . GLN B 1 13 ? -13.844 1.15 -4.492 1 95.19 13 GLN B N 1
ATOM 3511 C CA . GLN B 1 13 ? -14.516 1.237 -3.199 1 95.19 13 GLN B CA 1
ATOM 3512 C C . GLN B 1 13 ? -13.609 1.874 -2.15 1 95.19 13 GLN B C 1
ATOM 3514 O O . GLN B 1 13 ? -12.383 1.706 -2.191 1 95.19 13 GLN B O 1
ATOM 3519 N N . ASP B 1 14 ? -14.242 2.648 -1.257 1 97.69 14 ASP B N 1
ATOM 3520 C CA . ASP B 1 14 ? -13.578 3.074 -0.029 1 97.69 14 ASP B CA 1
ATOM 3521 C C . ASP B 1 14 ? -13.578 1.958 1.012 1 97.69 14 ASP B C 1
ATOM 3523 O O . ASP B 1 14 ? -14.562 1.233 1.153 1 97.69 14 ASP B O 1
ATOM 3527 N N . TYR B 1 15 ? -12.508 1.802 1.662 1 97.25 15 TYR B N 1
ATOM 3528 C CA . TYR B 1 15 ? -12.477 0.915 2.82 1 97.25 15 TYR B CA 1
ATOM 3529 C C . TYR B 1 15 ? -12.391 1.712 4.117 1 97.25 15 TYR B C 1
ATOM 3531 O O . TYR B 1 15 ? -11.32 2.227 4.465 1 97.25 15 TYR B O 1
ATOM 3539 N N . LEU B 1 16 ? -13.477 1.774 4.832 1 96.69 16 LEU B N 1
ATOM 3540 C CA . LEU B 1 16 ? -13.57 2.467 6.113 1 96.69 16 LEU B CA 1
ATOM 3541 C C . LEU B 1 16 ? -12.805 1.713 7.195 1 96.69 16 LEU B C 1
ATOM 3543 O O . LEU B 1 16 ? -12.305 0.609 6.957 1 96.69 16 LEU B O 1
ATOM 3547 N N . PRO B 1 17 ? -12.625 2.201 8.344 1 94.62 17 PRO B N 1
ATOM 3548 C CA . PRO B 1 17 ? -11.672 1.7 9.336 1 94.62 17 PRO B CA 1
ATOM 3549 C C . PRO B 1 17 ? -11.875 0.22 9.656 1 94.62 17 PRO B C 1
ATOM 3551 O O . PRO B 1 17 ? -10.906 -0.552 9.648 1 94.62 17 PRO B O 1
ATOM 3554 N N . ASN B 1 18 ? -13.094 -0.206 9.906 1 91.56 18 ASN B N 1
ATOM 3555 C CA . ASN B 1 18 ? -13.32 -1.607 10.242 1 91.56 18 ASN B CA 1
ATOM 3556 C C . ASN B 1 18 ? -12.883 -2.533 9.109 1 91.56 18 ASN B C 1
ATOM 3558 O O . ASN B 1 18 ? -12.203 -3.529 9.344 1 91.56 18 ASN B O 1
ATOM 3562 N N . ALA B 1 19 ? -13.312 -2.18 7.91 1 93.88 19 ALA B N 1
ATOM 3563 C CA . ALA B 1 19 ? -12.93 -2.967 6.742 1 93.88 19 ALA B CA 1
ATOM 3564 C C . ALA B 1 19 ? -11.422 -2.93 6.523 1 93.88 19 ALA B C 1
ATOM 3566 O O . ALA B 1 19 ? -10.805 -3.961 6.254 1 93.88 19 ALA B O 1
ATOM 3567 N N . GLU B 1 20 ? -10.828 -1.746 6.625 1 96 20 GLU B N 1
ATOM 3568 C CA . GLU B 1 20 ? -9.406 -1.592 6.348 1 96 20 GLU B CA 1
ATOM 3569 C C . GLU B 1 20 ? -8.555 -2.285 7.406 1 96 20 GLU B C 1
ATOM 3571 O O . GLU B 1 20 ? -7.477 -2.793 7.109 1 96 20 GLU B O 1
ATOM 3576 N N . MET B 1 21 ? -9.016 -2.336 8.641 1 93.88 21 MET B N 1
ATOM 3577 C CA . MET B 1 21 ? -8.305 -3.066 9.688 1 93.88 21 MET B CA 1
ATOM 3578 C C . MET B 1 21 ? -8.203 -4.551 9.344 1 93.88 21 MET B C 1
ATOM 3580 O O . MET B 1 21 ? -7.152 -5.164 9.531 1 93.88 21 MET B O 1
ATOM 3584 N N . VAL B 1 22 ? -9.328 -5.102 8.859 1 94.5 22 VAL B N 1
ATOM 3585 C CA . VAL B 1 22 ? -9.328 -6.508 8.469 1 94.5 22 VAL B CA 1
ATOM 3586 C C . VAL B 1 22 ? -8.391 -6.719 7.285 1 94.5 22 VAL B C 1
ATOM 3588 O O . VAL B 1 22 ? -7.59 -7.656 7.281 1 94.5 22 VAL B O 1
ATOM 3591 N N . ARG B 1 23 ? -8.461 -5.852 6.289 1 96.38 23 ARG B N 1
ATOM 3592 C CA . ARG B 1 23 ? -7.613 -5.953 5.105 1 96.38 23 ARG B CA 1
ATOM 3593 C C . ARG B 1 23 ? -6.137 -5.867 5.48 1 96.38 23 ARG B C 1
ATOM 3595 O O . ARG B 1 23 ? -5.305 -6.59 4.93 1 96.38 23 ARG B O 1
ATOM 3602 N N . LYS B 1 24 ? -5.824 -5.008 6.367 1 95.94 24 LYS B N 1
ATOM 3603 C CA . LYS B 1 24 ? -4.445 -4.871 6.828 1 95.94 24 LYS B CA 1
ATOM 3604 C C . LYS B 1 24 ? -3.977 -6.137 7.543 1 95.94 24 LYS B C 1
ATOM 3606 O O . LYS B 1 24 ? -2.816 -6.531 7.418 1 95.94 24 LYS B O 1
ATOM 3611 N N . GLU B 1 25 ? -4.836 -6.734 8.328 1 94.75 25 GLU B N 1
ATOM 3612 C CA . GLU B 1 25 ? -4.484 -7.988 9 1 94.75 25 GLU B CA 1
ATOM 3613 C C . GLU B 1 25 ? -4.203 -9.094 7.984 1 94.75 25 GLU B C 1
ATOM 3615 O O . GLU B 1 25 ? -3.244 -9.852 8.141 1 94.75 25 GLU B O 1
ATOM 3620 N N . ILE B 1 26 ? -5.059 -9.203 6.98 1 97.19 26 ILE B N 1
ATOM 3621 C CA . ILE B 1 26 ? -4.84 -10.18 5.918 1 97.19 26 ILE B CA 1
ATOM 3622 C C . ILE B 1 26 ? -3.488 -9.922 5.254 1 97.19 26 ILE B C 1
ATOM 3624 O O . ILE B 1 26 ? -2.699 -10.852 5.062 1 97.19 26 ILE B O 1
ATOM 3628 N N . THR B 1 27 ? -3.262 -8.656 4.914 1 98.19 27 THR B N 1
ATOM 3629 C CA . THR B 1 27 ? -2.016 -8.266 4.262 1 98.19 27 THR B CA 1
ATOM 3630 C C . THR B 1 27 ? -0.813 -8.641 5.121 1 98.19 27 THR B C 1
ATOM 3632 O O . THR B 1 27 ? 0.188 -9.148 4.609 1 98.19 27 THR B O 1
ATOM 3635 N N . LYS B 1 28 ? -0.914 -8.398 6.359 1 97.19 28 LYS B N 1
ATOM 3636 C CA . LYS B 1 28 ? 0.16 -8.719 7.293 1 97.19 28 LYS B CA 1
ATOM 3637 C C . LYS B 1 28 ? 0.449 -10.219 7.309 1 97.19 28 LYS B C 1
ATOM 3639 O O . LYS B 1 28 ? 1.608 -10.633 7.246 1 97.19 28 LYS B O 1
ATOM 3644 N N . ILE B 1 29 ? -0.566 -11 7.375 1 97.75 29 ILE B N 1
ATOM 3645 C CA . ILE B 1 29 ? -0.426 -12.453 7.418 1 97.75 29 ILE B CA 1
ATOM 3646 C C . ILE B 1 29 ? 0.23 -12.945 6.129 1 97.75 29 ILE B C 1
ATOM 3648 O O . ILE B 1 29 ? 1.153 -13.758 6.168 1 97.75 29 ILE B O 1
ATOM 3652 N N . LEU B 1 30 ? -0.221 -12.461 4.992 1 98.75 30 LEU B N 1
ATOM 3653 C CA . LEU B 1 30 ? 0.362 -12.844 3.709 1 98.75 30 LEU B CA 1
ATOM 3654 C C . LEU B 1 30 ? 1.833 -12.453 3.643 1 98.75 30 LEU B C 1
ATOM 3656 O O . LEU B 1 30 ? 2.686 -13.273 3.301 1 98.75 30 LEU B O 1
ATOM 3660 N N . GLU B 1 31 ? 2.09 -11.266 3.977 1 98.38 31 GLU B N 1
ATOM 3661 C CA . GLU B 1 31 ? 3.457 -10.758 3.902 1 98.38 31 GLU B CA 1
ATOM 3662 C C . GLU B 1 31 ? 4.391 -11.562 4.809 1 98.38 31 GLU B C 1
ATOM 3664 O O . GLU B 1 31 ? 5.496 -11.922 4.402 1 98.38 31 GLU B O 1
ATOM 3669 N N . GLU B 1 32 ? 3.957 -11.766 6.051 1 97.81 32 GLU B N 1
ATOM 3670 C CA . GLU B 1 32 ? 4.77 -12.547 6.98 1 97.81 32 GLU B CA 1
ATOM 3671 C C . GLU B 1 32 ? 5.043 -13.945 6.43 1 97.81 32 GLU B C 1
ATOM 3673 O O . GLU B 1 32 ? 6.141 -14.484 6.602 1 97.81 32 GLU B O 1
ATOM 3678 N N . THR B 1 33 ? 4.055 -14.523 5.812 1 98.69 33 THR B N 1
ATOM 3679 C CA . THR B 1 33 ? 4.23 -15.844 5.211 1 98.69 33 THR B CA 1
ATOM 3680 C C . THR B 1 33 ? 5.23 -15.781 4.059 1 98.69 33 THR B C 1
ATOM 3682 O O . THR B 1 33 ? 6.094 -16.656 3.932 1 98.69 33 THR B O 1
ATOM 3685 N N . PHE B 1 34 ? 5.125 -14.75 3.184 1 98.69 34 PHE B N 1
ATOM 3686 C CA . PHE B 1 34 ? 6.059 -14.586 2.074 1 98.69 34 PHE B CA 1
ATOM 3687 C C . PHE B 1 34 ? 7.492 -14.492 2.584 1 98.69 34 PHE B C 1
ATOM 3689 O O . PHE B 1 34 ? 8.391 -15.141 2.039 1 98.69 34 PHE B O 1
ATOM 3696 N N . VAL B 1 35 ? 7.648 -13.758 3.625 1 97.56 35 VAL B N 1
ATOM 3697 C CA . VAL B 1 35 ? 8.969 -13.547 4.211 1 97.56 35 VAL B CA 1
ATOM 3698 C C . VAL B 1 35 ? 9.492 -14.867 4.777 1 97.56 35 VAL B C 1
ATOM 3700 O O . VAL B 1 35 ? 10.688 -15.164 4.66 1 97.56 35 VAL B O 1
ATOM 3703 N N . GLN B 1 36 ? 8.625 -15.641 5.355 1 98.06 36 GLN B N 1
ATOM 3704 C CA . GLN B 1 36 ? 9 -16.938 5.91 1 98.06 36 GLN B CA 1
ATOM 3705 C C . GLN B 1 36 ? 9.586 -17.844 4.836 1 98.06 36 GLN B C 1
ATOM 3707 O O . GLN B 1 36 ? 10.398 -18.719 5.133 1 98.06 36 GLN B O 1
ATOM 3712 N N . TYR B 1 37 ? 9.203 -17.609 3.635 1 98.31 37 TYR B N 1
ATOM 3713 C CA . TYR B 1 37 ? 9.656 -18.438 2.523 1 98.31 37 TYR B CA 1
ATOM 3714 C C . TYR B 1 37 ? 10.844 -17.797 1.811 1 98.31 37 TYR B C 1
ATOM 3716 O O . TYR B 1 37 ? 11.242 -18.234 0.732 1 98.31 37 TYR B O 1
ATOM 3724 N N . GLY B 1 38 ? 11.359 -16.719 2.371 1 95.75 38 GLY B N 1
ATOM 3725 C CA . GLY B 1 38 ? 12.57 -16.094 1.859 1 95.75 38 GLY B CA 1
ATOM 3726 C C . GLY B 1 38 ? 12.312 -15.117 0.729 1 95.75 38 GLY B C 1
ATOM 3727 O O . GLY B 1 38 ? 13.234 -14.742 0.004 1 95.75 38 GLY B O 1
ATOM 3728 N N . CYS B 1 39 ? 11.055 -14.711 0.506 1 97.5 39 CYS B N 1
ATOM 3729 C CA . CYS B 1 39 ? 10.734 -13.742 -0.537 1 97.5 39 CYS B CA 1
ATOM 3730 C C . CYS B 1 39 ? 11.102 -12.328 -0.104 1 97.5 39 CYS B C 1
ATOM 3732 O O . CYS B 1 39 ? 10.875 -11.953 1.047 1 97.5 39 CYS B O 1
ATOM 3734 N N . LYS B 1 40 ? 11.688 -11.594 -1 1 96.44 40 LYS B N 1
ATOM 3735 C CA . LYS B 1 40 ? 12.086 -10.219 -0.724 1 96.44 40 LYS B CA 1
ATOM 3736 C C . LYS B 1 40 ? 11.086 -9.227 -1.306 1 96.44 40 LYS B C 1
ATOM 3738 O O . LYS B 1 40 ? 10.5 -9.477 -2.357 1 96.44 40 LYS B O 1
ATOM 3743 N N . PRO B 1 41 ? 10.891 -8.109 -0.631 1 97.44 41 PRO B N 1
ATOM 3744 C CA . PRO B 1 41 ? 9.922 -7.129 -1.122 1 97.44 41 PRO B CA 1
ATOM 3745 C C . PRO B 1 41 ? 10.406 -6.395 -2.371 1 97.44 41 PRO B C 1
ATOM 3747 O O . PRO B 1 41 ? 11.609 -6.156 -2.525 1 97.44 41 PRO B O 1
ATOM 3750 N N . LEU B 1 42 ? 9.523 -6.078 -3.25 1 98.38 42 LEU B N 1
ATOM 3751 C CA . LEU B 1 42 ? 9.719 -5.328 -4.484 1 98.38 42 LEU B CA 1
ATOM 3752 C C . LEU B 1 42 ? 8.508 -4.457 -4.793 1 98.38 42 LEU B C 1
ATOM 3754 O O . LEU B 1 42 ? 7.367 -4.875 -4.578 1 98.38 42 LEU B O 1
ATOM 3758 N N . GLU B 1 43 ? 8.711 -3.258 -5.211 1 98.5 43 GLU B N 1
ATOM 3759 C CA . GLU B 1 43 ? 7.609 -2.391 -5.617 1 98.5 43 GLU B CA 1
ATOM 3760 C C . GLU B 1 43 ? 7.84 -1.816 -7.012 1 98.5 43 GLU B C 1
ATOM 3762 O O . GLU B 1 43 ? 8.922 -1.29 -7.301 1 98.5 43 GLU B O 1
ATOM 3767 N N . THR B 1 44 ? 6.879 -1.938 -7.859 1 98.75 44 THR B N 1
ATOM 3768 C CA . THR B 1 44 ? 6.949 -1.42 -9.219 1 98.75 44 THR B CA 1
ATOM 3769 C C . THR B 1 44 ? 5.914 -0.322 -9.438 1 98.75 44 THR B C 1
ATOM 3771 O O . THR B 1 44 ? 4.934 -0.233 -8.695 1 98.75 44 THR B O 1
ATOM 3774 N N . PRO B 1 45 ? 6.086 0.521 -10.383 1 98.56 45 PRO B N 1
ATOM 3775 C CA . PRO B 1 45 ? 5.168 1.636 -10.633 1 98.56 45 PRO B CA 1
ATOM 3776 C C . PRO B 1 45 ? 3.807 1.175 -11.148 1 98.56 45 PRO B C 1
ATOM 3778 O O . PRO B 1 45 ? 3.717 0.153 -11.836 1 98.56 45 PRO B O 1
ATOM 3781 N N . ILE B 1 46 ? 2.809 1.976 -10.82 1 98.88 46 ILE B N 1
ATOM 3782 C CA . ILE B 1 46 ? 1.462 1.81 -11.352 1 98.88 46 ILE B CA 1
ATOM 3783 C C . ILE B 1 46 ? 1.405 2.338 -12.789 1 98.88 46 ILE B C 1
ATOM 3785 O O . ILE B 1 46 ? 0.772 1.729 -13.656 1 98.88 46 ILE B O 1
ATOM 3789 N N . LEU B 1 47 ? 2.041 3.445 -13.047 1 98.69 47 LEU B N 1
ATOM 3790 C CA . LEU B 1 47 ? 2.152 4.02 -14.383 1 98.69 47 LEU B CA 1
ATOM 3791 C C . LEU B 1 47 ? 3.217 3.297 -15.203 1 98.69 47 LEU B C 1
ATOM 3793 O O . LEU B 1 47 ? 4.371 3.195 -14.781 1 98.69 47 LEU B O 1
ATOM 3797 N N . ASN B 1 48 ? 2.857 2.773 -16.359 1 98 48 ASN B N 1
ATOM 3798 C CA . ASN B 1 48 ? 3.768 2.135 -17.297 1 98 48 ASN B CA 1
ATOM 3799 C C . ASN B 1 48 ? 3.545 2.641 -18.719 1 98 48 ASN B C 1
ATOM 3801 O O . ASN B 1 48 ? 2.502 3.225 -19.016 1 98 48 ASN B O 1
ATOM 3805 N N . TYR B 1 49 ? 4.59 2.492 -19.547 1 97 49 TYR B N 1
ATOM 3806 C CA . TYR B 1 49 ? 4.348 2.719 -20.969 1 97 49 TYR B CA 1
ATOM 3807 C C . TYR B 1 49 ? 3.379 1.686 -21.531 1 97 49 TYR B C 1
ATOM 3809 O O . TYR B 1 49 ? 3.48 0.497 -21.219 1 97 49 TYR B O 1
ATOM 3817 N N . THR B 1 50 ? 2.461 2.154 -22.359 1 95.75 50 THR B N 1
ATOM 3818 C CA . THR B 1 50 ? 1.455 1.274 -22.953 1 95.75 50 THR B CA 1
ATOM 3819 C C . THR B 1 50 ? 2.115 0.125 -23.703 1 95.75 50 THR B C 1
ATOM 3821 O O . THR B 1 50 ? 1.648 -1.014 -23.641 1 95.75 50 THR B O 1
ATOM 3824 N N . GLU B 1 51 ? 3.17 0.396 -24.391 1 93.69 51 GLU B N 1
ATOM 3825 C CA . GLU B 1 51 ? 3.871 -0.596 -25.203 1 93.69 51 GLU B CA 1
ATOM 3826 C C . GLU B 1 51 ? 4.367 -1.758 -24.344 1 93.69 51 GLU B C 1
ATOM 3828 O O . GLU B 1 51 ? 4.316 -2.914 -24.781 1 93.69 51 GLU B O 1
ATOM 3833 N N . LEU B 1 52 ? 4.781 -1.476 -23.172 1 94.31 52 LEU B N 1
ATOM 3834 C CA . LEU B 1 52 ? 5.266 -2.508 -22.25 1 94.31 52 LEU B CA 1
ATOM 3835 C C . LEU B 1 52 ? 4.137 -3.451 -21.859 1 94.31 52 LEU B C 1
ATOM 3837 O O . LEU B 1 52 ? 4.281 -4.672 -21.938 1 94.31 52 LEU B O 1
ATOM 3841 N N . LEU B 1 53 ? 3.016 -2.869 -21.484 1 93.69 53 LEU B N 1
ATOM 3842 C CA . LEU B 1 53 ? 1.891 -3.652 -20.984 1 93.69 53 LEU B CA 1
ATOM 3843 C C . LEU B 1 53 ? 1.198 -4.395 -22.125 1 93.69 53 LEU B C 1
ATOM 3845 O O . LEU B 1 53 ? 0.57 -5.434 -21.906 1 93.69 53 LEU B O 1
ATOM 3849 N N . ALA B 1 54 ? 1.349 -3.908 -23.328 1 90.06 54 ALA B N 1
ATOM 3850 C CA . ALA B 1 54 ? 0.694 -4.5 -24.5 1 90.06 54 ALA B CA 1
ATOM 3851 C C . ALA B 1 54 ? 1.609 -5.508 -25.188 1 90.06 54 ALA B C 1
ATOM 3853 O O . ALA B 1 54 ? 1.293 -6 -26.266 1 90.06 54 ALA B O 1
ATOM 3854 N N . SER B 1 55 ? 2.672 -5.73 -24.609 1 85.56 55 SER B N 1
ATOM 3855 C CA . SER B 1 55 ? 3.58 -6.703 -25.219 1 85.56 55 SER B CA 1
ATOM 3856 C C . SER B 1 55 ? 2.91 -8.062 -25.375 1 85.56 55 SER B C 1
ATOM 3858 O O . SER B 1 55 ? 2.004 -8.406 -24.609 1 85.56 55 SER B O 1
ATOM 3860 N N . LYS B 1 56 ? 3.324 -8.844 -26.328 1 75.12 56 LYS B N 1
ATOM 3861 C CA . LYS B 1 56 ? 2.736 -10.148 -26.625 1 75.12 56 LYS B CA 1
ATOM 3862 C C . LYS B 1 56 ? 2.959 -11.125 -25.469 1 75.12 56 LYS B C 1
ATOM 3864 O O . LYS B 1 56 ? 2.344 -12.188 -25.422 1 75.12 56 LYS B O 1
ATOM 3869 N N . TYR B 1 57 ? 3.771 -10.781 -24.625 1 70 57 TYR B N 1
ATOM 3870 C CA . TYR B 1 57 ? 4.109 -11.633 -23.484 1 70 57 TYR B CA 1
ATOM 3871 C C . TYR B 1 57 ? 3.25 -11.281 -22.281 1 70 57 TYR B C 1
ATOM 3873 O O . TYR B 1 57 ? 3.398 -11.883 -21.203 1 70 57 TYR B O 1
ATOM 3881 N N . GLY B 1 58 ? 2.377 -10.336 -22.5 1 69.44 58 GLY B N 1
ATOM 3882 C CA . GLY B 1 58 ? 1.502 -9.898 -21.438 1 69.44 58 GLY B CA 1
ATOM 3883 C C . GLY B 1 58 ? 0.184 -10.648 -21.391 1 69.44 58 GLY B C 1
ATOM 3884 O O . GLY B 1 58 ? 0.142 -11.852 -21.656 1 69.44 58 GLY B O 1
ATOM 3885 N N . GLY B 1 59 ? -0.901 -10.094 -20.844 1 64.69 59 GLY B N 1
ATOM 3886 C CA . GLY B 1 59 ? -2.176 -10.664 -20.438 1 64.69 59 GLY B CA 1
ATOM 3887 C C . GLY B 1 59 ? -3.004 -11.164 -21.609 1 64.69 59 GLY B C 1
ATOM 3888 O O . GLY B 1 59 ? -4.012 -11.852 -21.406 1 64.69 59 GLY B O 1
ATOM 3889 N N . GLY B 1 60 ? -2.578 -11.031 -22.828 1 71.06 60 GLY B N 1
ATOM 3890 C CA . GLY B 1 60 ? -3.379 -11.484 -23.953 1 71.06 60 GLY B CA 1
ATOM 3891 C C . GLY B 1 60 ? -4.359 -10.438 -24.453 1 71.06 60 GLY B C 1
ATOM 3892 O O . GLY B 1 60 ? -4.43 -9.336 -23.891 1 71.06 60 GLY B O 1
ATOM 3893 N N . ALA B 1 61 ? -5.113 -10.812 -25.438 1 72.44 61 ALA B N 1
ATOM 3894 C CA . ALA B 1 61 ? -5.988 -9.875 -26.156 1 72.44 61 ALA B CA 1
ATOM 3895 C C . ALA B 1 61 ? -7.117 -9.391 -25.25 1 72.44 61 ALA B C 1
ATOM 3897 O O . ALA B 1 61 ? -7.488 -8.211 -25.281 1 72.44 61 ALA B O 1
ATOM 3898 N N . GLU B 1 62 ? -7.586 -10.18 -24.422 1 75 62 GLU B N 1
ATOM 3899 C CA . GLU B 1 62 ? -8.727 -9.82 -23.578 1 75 62 GLU B CA 1
ATOM 3900 C C . GLU B 1 62 ? -8.336 -8.789 -22.531 1 75 62 GLU B C 1
ATOM 3902 O O . GLU B 1 62 ? -9.078 -7.836 -22.266 1 75 62 GLU B O 1
ATOM 3907 N N . ILE B 1 63 ? -7.207 -8.938 -21.922 1 83.25 63 ILE B N 1
ATOM 3908 C CA . ILE B 1 63 ? -6.773 -8.023 -20.891 1 83.25 63 ILE B CA 1
ATOM 3909 C C . ILE B 1 63 ? -6.445 -6.66 -21.5 1 83.25 63 ILE B C 1
ATOM 3911 O O . ILE B 1 63 ? -6.641 -5.625 -20.859 1 83.25 63 ILE B O 1
ATOM 3915 N N . LEU B 1 64 ? -5.984 -6.699 -22.719 1 86.25 64 LEU B N 1
ATOM 3916 C CA . LEU B 1 64 ? -5.621 -5.457 -23.391 1 86.25 64 LEU B CA 1
ATOM 3917 C C . LEU B 1 64 ? -6.848 -4.582 -23.609 1 86.25 64 LEU B C 1
ATOM 3919 O O . LEU B 1 64 ? -6.75 -3.352 -23.594 1 86.25 64 LEU B O 1
ATOM 3923 N N . GLU B 1 65 ? -7.957 -5.305 -23.688 1 87.88 65 GLU B N 1
ATOM 3924 C CA . GLU B 1 65 ? -9.203 -4.562 -23.875 1 87.88 65 GLU B CA 1
ATOM 3925 C C . GLU B 1 65 ? -9.625 -3.869 -22.578 1 87.88 65 GLU B C 1
ATOM 3927 O O . GLU B 1 65 ? -10.367 -2.885 -22.609 1 87.88 65 GLU B O 1
ATOM 3932 N N . GLU B 1 66 ? -9.109 -4.336 -21.5 1 92.75 66 GLU B N 1
ATOM 3933 C CA . GLU B 1 66 ? -9.531 -3.82 -20.203 1 92.75 66 GLU B CA 1
ATOM 3934 C C . GLU B 1 66 ? -8.469 -2.9 -19.609 1 92.75 66 GLU B C 1
ATOM 3936 O O . GLU B 1 66 ? -8.57 -2.508 -18.438 1 92.75 66 GLU B O 1
ATOM 3941 N N . MET B 1 67 ? -7.527 -2.551 -20.453 1 95.25 67 MET B N 1
ATOM 3942 C CA . MET B 1 67 ? -6.43 -1.72 -19.969 1 95.25 67 MET B CA 1
ATOM 3943 C C . MET B 1 67 ? -6.852 -0.256 -19.891 1 95.25 67 MET B C 1
ATOM 3945 O O . MET B 1 67 ? -7.449 0.274 -20.828 1 95.25 67 MET B O 1
ATOM 3949 N N . TYR B 1 68 ? -6.648 0.438 -18.734 1 97.69 68 TYR B N 1
ATOM 3950 C CA . TYR B 1 68 ? -6.801 1.887 -18.656 1 97.69 68 TYR B CA 1
ATOM 3951 C C . TYR B 1 68 ? -5.621 2.594 -19.312 1 97.69 68 TYR B C 1
ATOM 3953 O O . TYR B 1 68 ? -4.473 2.416 -18.906 1 97.69 68 TYR B O 1
ATOM 3961 N N . THR B 1 69 ? -5.883 3.375 -20.266 1 96.94 69 THR B N 1
ATOM 3962 C CA . THR B 1 69 ? -4.824 4.105 -20.953 1 96.94 69 THR B CA 1
ATOM 3963 C C . THR B 1 69 ? -4.934 5.602 -20.688 1 96.94 69 THR B C 1
ATOM 3965 O O . THR B 1 69 ? -6.02 6.109 -20.391 1 96.94 69 THR B O 1
ATOM 3968 N N . LEU B 1 70 ? -3.828 6.266 -20.672 1 97.62 70 LEU B N 1
ATOM 3969 C CA . LEU B 1 70 ? -3.754 7.707 -20.469 1 97.62 70 LEU B CA 1
ATOM 3970 C C . LEU B 1 70 ? -2.508 8.289 -21.125 1 97.62 70 LEU B C 1
ATOM 3972 O O . LEU B 1 70 ? -1.729 7.559 -21.734 1 97.62 70 LEU B O 1
ATOM 3976 N N . SER B 1 71 ? -2.393 9.555 -21.094 1 96 71 SER B N 1
ATOM 3977 C CA . SER B 1 71 ? -1.223 10.273 -21.594 1 96 71 SER B CA 1
ATOM 3978 C C . SER B 1 71 ? -0.737 11.305 -20.578 1 96 71 SER B C 1
ATOM 3980 O O . SER B 1 71 ? -1.482 11.695 -19.688 1 96 71 SER B O 1
ATOM 3982 N N . ASP B 1 72 ? 0.484 11.602 -20.703 1 95.12 72 ASP B N 1
ATOM 3983 C CA . ASP B 1 72 ? 0.999 12.68 -19.859 1 95.12 72 ASP B CA 1
ATOM 3984 C C . ASP B 1 72 ? 1.148 13.977 -20.641 1 95.12 72 ASP B C 1
ATOM 3986 O O . ASP B 1 72 ? 0.721 14.055 -21.797 1 95.12 72 ASP B O 1
ATOM 3990 N N . ARG B 1 73 ? 1.682 15.016 -19.953 1 92.31 73 ARG B N 1
ATOM 3991 C CA . ARG B 1 73 ? 1.82 16.328 -20.578 1 92.31 73 ARG B CA 1
ATOM 3992 C C . ARG B 1 73 ? 2.787 16.281 -21.75 1 92.31 73 ARG B C 1
ATOM 3994 O O . ARG B 1 73 ? 2.717 17.125 -22.656 1 92.31 73 ARG B O 1
ATOM 4001 N N . GLY B 1 74 ? 3.68 15.273 -21.781 1 92.75 74 GLY B N 1
ATOM 4002 C CA . GLY B 1 74 ? 4.574 15.055 -22.906 1 92.75 74 GLY B CA 1
ATOM 4003 C C . GLY B 1 74 ? 3.957 14.219 -24 1 92.75 74 GLY B C 1
ATOM 4004 O O . GLY B 1 74 ? 4.641 13.828 -24.953 1 92.75 74 GLY B O 1
ATOM 4005 N N . GLU B 1 75 ? 2.736 13.828 -23.812 1 94.5 75 GLU B N 1
ATOM 4006 C CA . GLU B 1 75 ? 1.942 13.086 -24.781 1 94.5 75 GLU B CA 1
ATOM 4007 C C . GLU B 1 75 ? 2.48 11.672 -24.969 1 94.5 75 GLU B C 1
ATOM 4009 O O . GLU B 1 75 ? 2.465 11.133 -26.078 1 94.5 75 GLU B O 1
ATOM 4014 N N . ARG B 1 76 ? 3.062 11.164 -24.016 1 95.31 76 ARG B N 1
ATOM 4015 C CA . ARG B 1 76 ? 3.486 9.766 -24.047 1 95.31 76 ARG B CA 1
ATOM 4016 C C . ARG B 1 76 ? 2.314 8.836 -23.766 1 95.31 76 ARG B C 1
ATOM 4018 O O . ARG B 1 76 ? 1.429 9.164 -22.969 1 95.31 76 ARG B O 1
ATOM 4025 N N . ASP B 1 77 ? 2.354 7.672 -24.453 1 96.88 77 ASP B N 1
ATOM 4026 C CA . ASP B 1 77 ? 1.301 6.676 -24.266 1 96.88 77 ASP B CA 1
ATOM 4027 C C . ASP B 1 77 ? 1.543 5.844 -23.016 1 96.88 77 ASP B C 1
ATOM 4029 O O . ASP B 1 77 ? 2.459 5.02 -22.969 1 96.88 77 ASP B O 1
ATOM 4033 N N . LEU B 1 78 ? 0.683 6.094 -22.031 1 98.12 78 LEU B N 1
ATOM 4034 C CA . LEU B 1 78 ? 0.821 5.426 -20.734 1 98.12 78 LEU B CA 1
ATOM 4035 C C . LEU B 1 78 ? -0.403 4.566 -20.438 1 98.12 78 LEU B C 1
ATOM 4037 O O . LEU B 1 78 ? -1.451 4.73 -21.062 1 98.12 78 LEU B O 1
ATOM 4041 N N . ALA B 1 79 ? -0.235 3.641 -19.547 1 97.62 79 ALA B N 1
ATOM 4042 C CA . ALA B 1 79 ? -1.325 2.797 -19.062 1 97.62 79 ALA B CA 1
ATOM 4043 C C . ALA B 1 79 ? -1.122 2.418 -17.594 1 97.62 79 ALA B C 1
ATOM 4045 O O . ALA B 1 79 ? 0.006 2.426 -17.094 1 97.62 79 ALA B O 1
ATOM 4046 N N . LEU B 1 80 ? -2.242 2.227 -16.922 1 98.5 80 LEU B N 1
ATOM 4047 C CA . LEU B 1 80 ? -2.172 1.648 -15.586 1 98.5 80 LEU B CA 1
ATOM 4048 C C . LEU B 1 80 ? -1.929 0.144 -15.656 1 98.5 80 LEU B C 1
ATOM 4050 O O . LEU B 1 80 ? -2.5 -0.543 -16.5 1 98.5 80 LEU B O 1
ATOM 4054 N N . ARG B 1 81 ? -1.025 -0.344 -14.789 1 98.06 81 ARG B N 1
ATOM 4055 C CA . ARG B 1 81 ? -0.774 -1.781 -14.789 1 98.06 81 ARG B CA 1
ATOM 4056 C C . ARG B 1 81 ? -2.049 -2.561 -14.477 1 98.06 81 ARG B C 1
ATOM 4058 O O . ARG B 1 81 ? -2.848 -2.143 -13.633 1 98.06 81 ARG B O 1
ATOM 4065 N N . TYR B 1 82 ? -2.262 -3.73 -15.125 1 96.5 82 TYR B N 1
ATOM 4066 C CA . TYR B 1 82 ? -3.436 -4.566 -14.898 1 96.5 82 TYR B CA 1
ATOM 4067 C C . TYR B 1 82 ? -3.072 -5.812 -14.102 1 96.5 82 TYR B C 1
ATOM 4069 O O . TYR B 1 82 ? -3.939 -6.625 -13.773 1 96.5 82 TYR B O 1
ATOM 4077 N N . ASP B 1 83 ? -1.812 -6.016 -13.844 1 95.44 83 ASP B N 1
ATOM 4078 C CA . ASP B 1 83 ? -1.271 -7.062 -12.984 1 95.44 83 ASP B CA 1
ATOM 4079 C C . ASP B 1 83 ? 0.116 -6.684 -12.469 1 95.44 83 ASP B C 1
ATOM 4081 O O . ASP B 1 83 ? 0.61 -5.59 -12.742 1 95.44 83 ASP B O 1
ATOM 4085 N N . LEU B 1 84 ? 0.709 -7.508 -11.688 1 97.69 84 LEU B N 1
ATOM 4086 C CA . LEU B 1 84 ? 2.035 -7.246 -11.141 1 97.69 84 LEU B CA 1
ATOM 4087 C C . LEU B 1 84 ? 3.094 -8.078 -11.852 1 97.69 84 LEU B C 1
ATOM 4089 O O . LEU B 1 84 ? 4.281 -7.98 -11.539 1 97.69 84 LEU B O 1
ATOM 4093 N N . THR B 1 85 ? 2.725 -8.859 -12.859 1 96.12 85 THR B N 1
ATOM 4094 C CA . THR B 1 85 ? 3.605 -9.812 -13.523 1 96.12 85 THR B CA 1
ATOM 4095 C C . THR B 1 85 ? 4.508 -9.109 -14.531 1 96.12 85 THR B C 1
ATOM 4097 O O . THR B 1 85 ? 5.727 -9.281 -14.508 1 96.12 85 THR B O 1
ATOM 4100 N N . ILE B 1 86 ? 3.936 -8.289 -15.375 1 95.06 86 ILE B N 1
ATOM 4101 C CA . ILE B 1 86 ? 4.688 -7.664 -16.453 1 95.06 86 ILE B CA 1
ATOM 4102 C C . ILE B 1 86 ? 5.668 -6.648 -15.883 1 95.06 86 ILE B C 1
ATOM 4104 O O . ILE B 1 86 ? 6.832 -6.605 -16.281 1 95.06 86 ILE B O 1
ATOM 4108 N N . PRO B 1 87 ? 5.219 -5.82 -14.914 1 97.25 87 PRO B N 1
ATOM 4109 C CA . PRO B 1 87 ? 6.199 -4.93 -14.289 1 97.25 87 PRO B CA 1
ATOM 4110 C C . PRO B 1 87 ? 7.359 -5.688 -13.648 1 97.25 87 PRO B C 1
ATOM 4112 O O . PRO B 1 87 ? 8.5 -5.23 -13.695 1 97.25 87 PRO B O 1
ATOM 4115 N N . PHE B 1 88 ? 7.066 -6.828 -13.062 1 97.88 88 PHE B N 1
ATOM 4116 C CA . PHE B 1 88 ? 8.141 -7.633 -12.484 1 97.88 88 PHE B CA 1
ATOM 4117 C C . PHE B 1 88 ? 9.094 -8.117 -13.57 1 97.88 88 PHE B C 1
ATOM 4119 O O . PHE B 1 88 ? 10.312 -8.047 -13.406 1 97.88 88 PHE B O 1
ATOM 4126 N N . ALA B 1 89 ? 8.516 -8.648 -14.633 1 96.56 89 ALA B N 1
ATOM 4127 C CA . ALA B 1 89 ? 9.344 -9.086 -15.75 1 96.56 89 ALA B CA 1
ATOM 4128 C C . ALA B 1 89 ? 10.258 -7.965 -16.234 1 96.56 89 ALA B C 1
ATOM 4130 O O . ALA B 1 89 ? 11.43 -8.195 -16.531 1 96.56 89 ALA B O 1
ATOM 4131 N N . LYS B 1 90 ? 9.719 -6.781 -16.297 1 96.88 90 LYS B N 1
ATOM 4132 C CA . LYS B 1 90 ? 10.5 -5.605 -16.672 1 96.88 90 LYS B CA 1
ATOM 4133 C C . LYS B 1 90 ? 11.672 -5.395 -15.711 1 96.88 90 LYS B C 1
ATOM 4135 O O . LYS B 1 90 ? 12.789 -5.105 -16.141 1 96.88 90 LYS B O 1
ATOM 4140 N N . VAL B 1 91 ? 11.438 -5.504 -14.414 1 98.31 91 VAL B N 1
ATOM 4141 C CA . VAL B 1 91 ? 12.477 -5.289 -13.406 1 98.31 91 VAL B CA 1
ATOM 4142 C C . VAL B 1 91 ? 13.625 -6.262 -13.633 1 98.31 91 VAL B C 1
ATOM 4144 O O . VAL B 1 91 ? 14.797 -5.863 -13.617 1 98.31 91 VAL B O 1
ATOM 4147 N N . VAL B 1 92 ? 13.305 -7.535 -13.828 1 97.69 92 VAL B N 1
ATOM 4148 C CA . VAL B 1 92 ? 14.344 -8.547 -14.008 1 97.69 92 VAL B CA 1
ATOM 4149 C C . VAL B 1 92 ? 15.109 -8.273 -15.305 1 97.69 92 VAL B C 1
ATOM 4151 O O . VAL B 1 92 ? 16.328 -8.359 -15.336 1 97.69 92 VAL B O 1
ATOM 4154 N N . ALA B 1 93 ? 14.398 -7.914 -16.359 1 95.69 93 ALA B N 1
ATOM 4155 C CA . ALA B 1 93 ? 15.023 -7.613 -17.641 1 95.69 93 ALA B CA 1
ATOM 4156 C C . ALA B 1 93 ? 15.977 -6.43 -17.516 1 95.69 93 ALA B C 1
ATOM 4158 O O . ALA B 1 93 ? 17.047 -6.414 -18.156 1 95.69 93 ALA B O 1
ATOM 4159 N N . MET B 1 94 ? 15.617 -5.465 -16.703 1 95.94 94 MET B N 1
ATOM 4160 C CA . MET B 1 94 ? 16.375 -4.227 -16.578 1 95.94 94 MET B CA 1
ATOM 4161 C C . MET B 1 94 ? 17.547 -4.41 -15.609 1 95.94 94 MET B C 1
ATOM 4163 O O . MET B 1 94 ? 18.438 -3.559 -15.531 1 95.94 94 MET B O 1
ATOM 4167 N N . ASN B 1 95 ? 17.547 -5.496 -14.852 1 96.31 95 ASN B N 1
ATOM 4168 C CA . ASN B 1 95 ? 18.547 -5.688 -13.805 1 96.31 95 ASN B CA 1
ATOM 4169 C C . ASN B 1 95 ? 19.219 -7.055 -13.922 1 96.31 95 ASN B C 1
ATOM 4171 O O . ASN B 1 95 ? 19.047 -7.91 -13.047 1 96.31 95 ASN B O 1
ATOM 4175 N N . PRO B 1 96 ? 20.078 -7.223 -14.852 1 92.31 96 PRO B N 1
ATOM 4176 C CA . PRO B 1 96 ? 20.719 -8.516 -15.078 1 92.31 96 PRO B CA 1
ATOM 4177 C C . PRO B 1 96 ? 21.594 -8.953 -13.906 1 92.31 96 PRO B C 1
ATOM 4179 O O . PRO B 1 96 ? 21.969 -10.133 -13.805 1 92.31 96 PRO B O 1
ATOM 4182 N N . ALA B 1 97 ? 21.875 -8.047 -12.984 1 92.25 97 ALA B N 1
ATOM 4183 C CA . ALA B 1 97 ? 22.75 -8.352 -11.852 1 92.25 97 ALA B CA 1
ATOM 4184 C C . ALA B 1 97 ? 21.969 -9.047 -10.734 1 92.25 97 ALA B C 1
ATOM 4186 O O . ALA B 1 97 ? 22.562 -9.578 -9.789 1 92.25 97 ALA B O 1
ATOM 4187 N N . ILE B 1 98 ? 20.688 -9.156 -10.836 1 93.75 98 ILE B N 1
ATOM 4188 C CA . ILE B 1 98 ? 19.906 -9.867 -9.844 1 93.75 98 ILE B CA 1
ATOM 4189 C C . ILE B 1 98 ? 20.359 -11.328 -9.766 1 93.75 98 ILE B C 1
ATOM 4191 O O . ILE B 1 98 ? 20.422 -12.016 -10.789 1 93.75 98 ILE B O 1
ATOM 4195 N N . ARG B 1 99 ? 20.656 -11.727 -8.594 1 89.5 99 ARG B N 1
ATOM 4196 C CA . ARG B 1 99 ? 21.125 -13.094 -8.414 1 89.5 99 ARG B CA 1
ATOM 4197 C C . ARG B 1 99 ? 19.984 -14.094 -8.492 1 89.5 99 ARG B C 1
ATOM 4199 O O . ARG B 1 99 ? 18.938 -13.906 -7.848 1 89.5 99 ARG B O 1
ATOM 4206 N N . MET B 1 100 ? 20.203 -15.172 -9.211 1 92.81 100 MET B N 1
ATOM 4207 C CA . MET B 1 100 ? 19.203 -16.219 -9.367 1 92.81 100 MET B CA 1
ATOM 4208 C C . MET B 1 100 ? 19.5 -17.391 -8.438 1 92.81 100 MET B C 1
ATOM 4210 O O . MET B 1 100 ? 20.672 -17.703 -8.156 1 92.81 100 MET B O 1
ATOM 4214 N N . PRO B 1 101 ? 18.594 -18.094 -7.945 1 95.62 101 PRO B N 1
ATOM 4215 C CA . PRO B 1 101 ? 17.156 -17.781 -8.039 1 95.62 101 PRO B CA 1
ATOM 4216 C C . PRO B 1 101 ? 16.781 -16.562 -7.215 1 95.62 101 PRO B C 1
ATOM 4218 O O . PRO B 1 101 ? 17.391 -16.281 -6.176 1 95.62 101 PRO B O 1
ATOM 4221 N N . PHE B 1 102 ? 15.844 -15.844 -7.699 1 96.31 102 PHE B N 1
ATOM 4222 C CA . PHE B 1 102 ? 15.336 -14.633 -7.059 1 96.31 102 PHE B CA 1
ATOM 4223 C C . PHE B 1 102 ? 13.867 -14.781 -6.699 1 96.31 102 PHE B C 1
ATOM 4225 O O . PHE B 1 102 ? 13.031 -15.055 -7.566 1 96.31 102 PHE B O 1
ATOM 4232 N N . LYS B 1 103 ? 13.539 -14.672 -5.402 1 97.62 103 LYS B N 1
ATOM 4233 C CA . LYS B 1 103 ? 12.172 -14.711 -4.891 1 97.62 103 LYS B CA 1
ATOM 4234 C C . LYS B 1 103 ? 11.711 -13.336 -4.426 1 97.62 103 LYS B C 1
ATOM 4236 O O . LYS B 1 103 ? 12.336 -12.734 -3.547 1 97.62 103 LYS B O 1
ATOM 4241 N N . ARG B 1 104 ? 10.594 -12.898 -4.969 1 98.44 104 ARG B N 1
ATOM 4242 C CA . ARG B 1 104 ? 10.109 -11.578 -4.566 1 98.44 104 ARG B CA 1
ATOM 4243 C C . ARG B 1 104 ? 8.625 -11.617 -4.246 1 98.44 104 ARG B C 1
ATOM 4245 O O . ARG B 1 104 ? 7.906 -12.516 -4.691 1 98.44 104 ARG B O 1
ATOM 4252 N N . TYR B 1 105 ? 8.172 -10.664 -3.426 1 98.75 105 TYR B N 1
ATOM 4253 C CA . TYR B 1 105 ? 6.738 -10.414 -3.295 1 98.75 105 TYR B CA 1
ATOM 4254 C C . TYR B 1 105 ? 6.426 -8.938 -3.5 1 98.75 105 TYR B C 1
ATOM 4256 O O . TYR B 1 105 ? 7.293 -8.078 -3.326 1 98.75 105 TYR B O 1
ATOM 4264 N N . GLU B 1 106 ? 5.27 -8.68 -3.947 1 98.88 106 GLU B N 1
ATOM 4265 C CA . GLU B 1 106 ? 4.711 -7.34 -4.078 1 98.88 106 GLU B CA 1
ATOM 4266 C C . GLU B 1 106 ? 3.211 -7.336 -3.797 1 98.88 106 GLU B C 1
ATOM 4268 O O . GLU B 1 106 ? 2.482 -8.211 -4.266 1 98.88 106 GLU B O 1
ATOM 4273 N N . ILE B 1 107 ? 2.818 -6.43 -2.951 1 98.75 107 ILE B N 1
ATOM 4274 C CA . ILE B 1 107 ? 1.405 -6.176 -2.697 1 98.75 107 ILE B CA 1
ATOM 4275 C C . ILE B 1 107 ? 1.03 -4.789 -3.213 1 98.75 107 ILE B C 1
ATOM 4277 O O . ILE B 1 107 ? 1.58 -3.781 -2.76 1 98.75 107 ILE B O 1
ATOM 4281 N N . GLY B 1 108 ? 0.193 -4.723 -4.164 1 98.5 108 GLY B N 1
ATOM 4282 C CA . GLY B 1 108 ? -0.116 -3.428 -4.75 1 98.5 108 GLY B CA 1
ATOM 4283 C C . GLY B 1 108 ? -1.383 -3.436 -5.582 1 98.5 108 GLY B C 1
ATOM 4284 O O . GLY B 1 108 ? -1.878 -4.5 -5.957 1 98.5 108 GLY B O 1
ATOM 4285 N N . LYS B 1 109 ? -1.935 -2.244 -5.891 1 98.56 109 LYS B N 1
ATOM 4286 C CA . LYS B 1 109 ? -3.145 -2.053 -6.684 1 98.56 109 LYS B CA 1
ATOM 4287 C C . LYS B 1 109 ? -2.891 -2.352 -8.156 1 98.56 109 LYS B C 1
ATOM 4289 O O . LYS B 1 109 ? -1.822 -2.033 -8.688 1 98.56 109 LYS B O 1
ATOM 4294 N N . VAL B 1 110 ? -3.859 -2.922 -8.805 1 98.25 110 VAL B N 1
ATOM 4295 C CA . VAL B 1 110 ? -3.898 -3.125 -10.25 1 98.25 110 VAL B CA 1
ATOM 4296 C C . VAL B 1 110 ? -5.27 -2.734 -10.789 1 98.25 110 VAL B C 1
ATOM 4298 O O . VAL B 1 110 ? -6.223 -2.562 -10.016 1 98.25 110 VAL B O 1
ATOM 4301 N N . PHE B 1 111 ? -5.383 -2.58 -12.094 1 98.06 111 PHE B N 1
ATOM 4302 C CA . PHE B 1 111 ? -6.555 -1.943 -12.68 1 98.06 111 PHE B CA 1
ATOM 4303 C C . PHE B 1 111 ? -7.031 -2.709 -13.914 1 98.06 111 PHE B C 1
ATOM 4305 O O . PHE B 1 111 ? -6.234 -3.018 -14.805 1 98.06 111 PHE B O 1
ATOM 4312 N N . ARG B 1 112 ? -8.266 -3.039 -13.969 1 96.44 112 ARG B N 1
ATOM 4313 C CA . ARG B 1 112 ? -8.906 -3.646 -15.133 1 96.44 112 ARG B CA 1
ATOM 4314 C C . ARG B 1 112 ? -10.266 -3.014 -15.406 1 96.44 112 ARG B C 1
ATOM 4316 O O . ARG B 1 112 ? -11.172 -3.107 -14.578 1 96.44 112 ARG B O 1
ATOM 4323 N N . ASP B 1 113 ? -10.398 -2.393 -16.531 1 96.31 113 ASP B N 1
ATOM 4324 C CA . ASP B 1 113 ? -11.633 -1.73 -16.938 1 96.31 113 ASP B CA 1
ATOM 4325 C C . ASP B 1 113 ? -12.625 -2.732 -17.516 1 96.31 113 ASP B C 1
ATOM 4327 O O . ASP B 1 113 ? -13.07 -2.588 -18.656 1 96.31 113 ASP B O 1
ATOM 4331 N N . GLY B 1 114 ? -12.984 -3.68 -16.766 1 92.69 114 GLY B N 1
ATOM 4332 C CA . GLY B 1 114 ? -13.883 -4.746 -17.172 1 92.69 114 GLY B CA 1
ATOM 4333 C C . GLY B 1 114 ? -15.188 -4.758 -16.406 1 92.69 114 GLY B C 1
ATOM 4334 O O . GLY B 1 114 ? -15.484 -3.818 -15.664 1 92.69 114 GLY B O 1
ATOM 4335 N N . PRO B 1 115 ? -15.977 -5.762 -16.672 1 89.06 115 PRO B N 1
ATOM 4336 C CA . PRO B 1 115 ? -17.234 -5.891 -15.938 1 89.06 115 PRO B CA 1
ATOM 4337 C C . PRO B 1 115 ? -17.031 -6.094 -14.438 1 89.06 115 PRO B C 1
ATOM 4339 O O . PRO B 1 115 ? -16.047 -6.719 -14.023 1 89.06 115 PRO B O 1
ATOM 4342 N N . ILE B 1 116 ? -18.016 -5.598 -13.703 1 88.88 116 ILE B N 1
ATOM 4343 C CA . ILE B 1 116 ? -17.922 -5.668 -12.25 1 88.88 116 ILE B CA 1
ATOM 4344 C C . ILE B 1 116 ? -18.812 -6.801 -11.727 1 88.88 116 ILE B C 1
ATOM 4346 O O . ILE B 1 116 ? -19.922 -7.004 -12.227 1 88.88 116 ILE B O 1
ATOM 4350 N N . LYS B 1 117 ? -18.344 -7.648 -10.852 1 79.5 117 LYS B N 1
ATOM 4351 C CA . LYS B 1 117 ? -19.078 -8.672 -10.125 1 79.5 117 LYS B CA 1
ATOM 4352 C C . LYS B 1 117 ? -18.656 -8.727 -8.664 1 79.5 117 LYS B C 1
ATOM 4354 O O . LYS B 1 117 ? -17.812 -7.949 -8.227 1 79.5 117 LYS B O 1
ATOM 4359 N N . ALA B 1 118 ? -19.406 -9.555 -7.91 1 73.75 118 ALA B N 1
ATOM 4360 C CA . ALA B 1 118 ? -19.031 -9.695 -6.504 1 73.75 118 ALA B CA 1
ATOM 4361 C C . ALA B 1 118 ? -17.578 -10.141 -6.371 1 73.75 118 ALA B C 1
ATOM 4363 O O . ALA B 1 118 ? -17.172 -11.164 -6.922 1 73.75 118 ALA B O 1
ATOM 4364 N N . GLY B 1 119 ? -16.75 -9.305 -5.773 1 74.88 119 GLY B N 1
ATOM 4365 C CA . GLY B 1 119 ? -15.352 -9.633 -5.57 1 74.88 119 GLY B CA 1
ATOM 4366 C C . GLY B 1 119 ? -14.469 -9.219 -6.727 1 74.88 119 GLY B C 1
ATOM 4367 O O . GLY B 1 119 ? -13.242 -9.352 -6.656 1 74.88 119 GLY B O 1
ATOM 4368 N N . ARG B 1 120 ? -15.156 -8.789 -7.84 1 84 120 ARG B N 1
ATOM 4369 C CA . ARG B 1 120 ? -14.398 -8.32 -8.992 1 84 120 ARG B CA 1
ATOM 4370 C C . ARG B 1 120 ? -14.539 -6.809 -9.164 1 84 120 ARG B C 1
ATOM 4372 O O . ARG B 1 120 ? -15.602 -6.316 -9.539 1 84 120 ARG B O 1
ATOM 4379 N N . PHE B 1 121 ? -13.438 -6.152 -8.938 1 95.06 121 PHE B N 1
ATOM 4380 C CA . PHE B 1 121 ? -13.391 -4.695 -9.008 1 95.06 121 PHE B CA 1
ATOM 4381 C C . PHE B 1 121 ? -12.508 -4.238 -10.156 1 95.06 121 PHE B C 1
ATOM 4383 O O . PHE B 1 121 ? -11.828 -5.051 -10.789 1 95.06 121 PHE B O 1
ATOM 4390 N N . ARG B 1 122 ? -12.648 -3.018 -10.508 1 97.56 122 ARG B N 1
ATOM 4391 C CA . ARG B 1 122 ? -11.805 -2.443 -11.547 1 97.56 122 ARG B CA 1
ATOM 4392 C C . ARG B 1 122 ? -10.484 -1.938 -10.961 1 97.56 122 ARG B C 1
ATOM 4394 O O . ARG B 1 122 ? -9.516 -1.748 -11.695 1 97.56 122 ARG B O 1
ATOM 4401 N N . GLU B 1 123 ? -10.492 -1.614 -9.75 1 98.25 123 GLU B N 1
ATOM 4402 C CA . GLU B 1 123 ? -9.328 -1.337 -8.922 1 98.25 123 GLU B CA 1
ATOM 4403 C C . GLU B 1 123 ? -9.266 -2.291 -7.73 1 98.25 123 GLU B C 1
ATOM 4405 O O . GLU B 1 123 ? -10.156 -2.299 -6.883 1 98.25 123 GLU B O 1
ATOM 4410 N N . PHE B 1 124 ? -8.25 -3.131 -7.688 1 97.5 124 PHE B N 1
ATOM 4411 C CA . PHE B 1 124 ? -8.156 -4.117 -6.621 1 97.5 124 PHE B CA 1
ATOM 4412 C C . PHE B 1 124 ? -6.703 -4.422 -6.281 1 97.5 124 PHE B C 1
ATOM 4414 O O . PHE B 1 124 ? -5.789 -3.92 -6.938 1 97.5 124 PHE B O 1
ATOM 4421 N N . THR B 1 125 ? -6.469 -5.137 -5.207 1 98.31 125 THR B N 1
ATOM 4422 C CA . THR B 1 125 ? -5.117 -5.348 -4.703 1 98.31 125 THR B CA 1
ATOM 4423 C C . THR B 1 125 ? -4.664 -6.785 -4.965 1 98.31 125 THR B C 1
ATOM 4425 O O . THR B 1 125 ? -5.348 -7.734 -4.578 1 98.31 125 THR B O 1
ATOM 4428 N N . GLN B 1 126 ? -3.547 -6.918 -5.648 1 98.31 126 GLN B N 1
ATOM 4429 C CA . GLN B 1 126 ? -2.891 -8.211 -5.816 1 98.31 126 GLN B CA 1
ATOM 4430 C C . GLN B 1 126 ? -1.74 -8.383 -4.828 1 98.31 126 GLN B C 1
ATOM 4432 O O . GLN B 1 126 ? -1.043 -7.414 -4.512 1 98.31 126 GLN B O 1
ATOM 4437 N N . CYS B 1 127 ? -1.587 -9.539 -4.324 1 98.88 127 CYS B N 1
ATOM 4438 C CA . CYS B 1 127 ? -0.45 -9.961 -3.516 1 98.88 127 CYS B CA 1
ATOM 4439 C C . CYS B 1 127 ? 0.331 -11.07 -4.211 1 98.88 127 CYS B C 1
ATOM 4441 O O . CYS B 1 127 ? 0 -12.25 -4.074 1 98.88 127 CYS B O 1
ATOM 4443 N N . ASP B 1 128 ? 1.447 -10.648 -4.82 1 98.88 128 ASP B N 1
ATOM 4444 C CA . ASP B 1 128 ? 2.121 -11.555 -5.742 1 98.88 128 ASP B CA 1
ATOM 4445 C C . ASP B 1 128 ? 3.438 -12.055 -5.156 1 98.88 128 ASP B C 1
ATOM 4447 O O . ASP B 1 128 ? 4.156 -11.305 -4.496 1 98.88 128 ASP B O 1
ATOM 4451 N N . VAL B 1 129 ? 3.721 -13.289 -5.418 1 98.88 129 VAL B N 1
ATOM 4452 C CA . VAL B 1 129 ? 5.035 -13.891 -5.215 1 98.88 129 VAL B CA 1
ATOM 4453 C C . VAL B 1 129 ? 5.527 -14.508 -6.523 1 98.88 129 VAL B C 1
ATOM 4455 O O . VAL B 1 129 ? 4.777 -15.219 -7.199 1 98.88 129 VAL B O 1
ATOM 4458 N N . ASP B 1 130 ? 6.766 -14.203 -6.875 1 98.81 130 ASP B N 1
ATOM 4459 C CA . ASP B 1 130 ? 7.367 -14.805 -8.062 1 98.81 130 ASP B CA 1
ATOM 4460 C C . ASP B 1 130 ? 8.766 -15.328 -7.758 1 98.81 130 ASP B C 1
ATOM 4462 O O . ASP B 1 130 ? 9.477 -14.773 -6.918 1 98.81 130 ASP B O 1
ATOM 4466 N N . ILE B 1 131 ? 9.109 -16.422 -8.43 1 98.62 131 ILE B N 1
ATOM 4467 C CA . ILE B 1 131 ? 10.438 -17.031 -8.375 1 98.62 131 ILE B CA 1
ATOM 4468 C C . ILE B 1 131 ? 11.023 -17.109 -9.781 1 98.62 131 ILE B C 1
ATOM 4470 O O . ILE B 1 131 ? 10.43 -17.719 -10.672 1 98.62 131 ILE B O 1
ATOM 4474 N N . VAL B 1 132 ? 12.141 -16.5 -10.008 1 98.19 132 VAL B N 1
ATOM 4475 C CA . VAL B 1 132 ? 12.82 -16.609 -11.297 1 98.19 132 VAL B CA 1
ATOM 4476 C C . VAL B 1 132 ? 14.148 -17.344 -11.125 1 98.19 132 VAL B C 1
ATOM 4478 O O . VAL B 1 132 ? 14.836 -17.172 -10.117 1 98.19 132 VAL B O 1
ATOM 4481 N N . GLY B 1 133 ? 14.438 -18.234 -12.055 1 96.94 133 GLY B N 1
ATOM 4482 C CA . GLY B 1 133 ? 15.719 -18.922 -12.07 1 96.94 133 GLY B CA 1
ATOM 4483 C C . GLY B 1 133 ? 15.625 -20.359 -11.602 1 96.94 133 GLY B C 1
ATOM 4484 O O . GLY B 1 133 ? 16.641 -20.969 -11.227 1 96.94 133 GLY B O 1
ATOM 4485 N N . VAL B 1 134 ? 14.484 -20.938 -11.539 1 97.62 134 VAL B N 1
ATOM 4486 C CA . VAL B 1 134 ? 14.312 -22.328 -11.102 1 97.62 134 VAL B CA 1
ATOM 4487 C C . VAL B 1 134 ? 13.547 -23.109 -12.164 1 97.62 134 VAL B C 1
ATOM 4489 O O . VAL B 1 134 ? 12.352 -22.875 -12.375 1 97.62 134 VAL B O 1
ATOM 4492 N N . GLU B 1 135 ? 14.133 -24.078 -12.758 1 95.62 135 GLU B N 1
ATOM 4493 C CA . GLU B 1 135 ? 13.547 -24.828 -13.859 1 95.62 135 GLU B CA 1
ATOM 4494 C C . GLU B 1 135 ? 12.648 -25.953 -13.328 1 95.62 135 GLU B C 1
ATOM 4496 O O . GLU B 1 135 ? 11.617 -26.266 -13.922 1 95.62 135 GLU B O 1
ATOM 4501 N N . SER B 1 136 ? 13.102 -26.562 -12.25 1 96.19 136 SER B N 1
ATOM 4502 C CA . SER B 1 136 ? 12.398 -27.719 -11.719 1 96.19 136 SER B CA 1
ATOM 4503 C C . SER B 1 136 ? 11.039 -27.328 -11.148 1 96.19 136 SER B C 1
ATOM 4505 O O . SER B 1 136 ? 10.812 -26.172 -10.805 1 96.19 136 SER B O 1
ATOM 4507 N N . GLN B 1 137 ? 10.117 -28.312 -10.984 1 98.25 137 GLN B N 1
ATOM 4508 C CA . GLN B 1 137 ? 8.766 -28.094 -10.492 1 98.25 137 GLN B CA 1
ATOM 4509 C C . GLN B 1 137 ? 8.758 -27.891 -8.984 1 98.25 137 GLN B C 1
ATOM 4511 O O . GLN B 1 137 ? 7.707 -27.594 -8.398 1 98.25 137 GLN B O 1
ATOM 4516 N N . ILE B 1 138 ? 9.93 -27.906 -8.352 1 98.25 138 ILE B N 1
ATOM 4517 C CA . ILE B 1 138 ? 10.023 -27.688 -6.918 1 98.25 138 ILE B CA 1
ATOM 4518 C C . ILE B 1 138 ? 9.555 -26.281 -6.578 1 98.25 138 ILE B C 1
ATOM 4520 O O . ILE B 1 138 ? 9.016 -26.031 -5.496 1 98.25 138 ILE B O 1
ATOM 4524 N N . ALA B 1 139 ? 9.758 -25.328 -7.539 1 98.44 139 ALA B N 1
ATOM 4525 C CA . ALA B 1 139 ? 9.305 -23.953 -7.328 1 98.44 139 ALA B CA 1
ATOM 4526 C C . ALA B 1 139 ? 7.785 -23.891 -7.211 1 98.44 139 ALA B C 1
ATOM 4528 O O . ALA B 1 139 ? 7.254 -23.203 -6.344 1 98.44 139 ALA B O 1
ATOM 4529 N N . GLU B 1 140 ? 7.09 -24.641 -8.07 1 98.75 140 GLU B N 1
ATOM 4530 C CA . GLU B 1 140 ? 5.637 -24.734 -7.98 1 98.75 140 GLU B CA 1
ATOM 4531 C C . GLU B 1 140 ? 5.203 -25.344 -6.648 1 98.75 140 GLU B C 1
ATOM 4533 O O . GLU B 1 140 ? 4.285 -24.828 -5.996 1 98.75 140 GLU B O 1
ATOM 4538 N N . ALA B 1 141 ? 5.863 -26.391 -6.301 1 98.69 141 ALA B N 1
ATOM 4539 C CA . ALA B 1 141 ? 5.52 -27.062 -5.051 1 98.69 141 ALA B CA 1
ATOM 4540 C C . ALA B 1 141 ? 5.684 -26.125 -3.857 1 98.69 141 ALA B C 1
ATOM 4542 O O . ALA B 1 141 ? 4.848 -26.109 -2.951 1 98.69 141 ALA B O 1
ATOM 4543 N N . GLU B 1 142 ? 6.762 -25.391 -3.854 1 98.69 142 GLU B N 1
ATOM 4544 C CA . GLU B 1 142 ? 7.004 -24.453 -2.764 1 98.69 142 GLU B CA 1
ATOM 4545 C C . GLU B 1 142 ? 5.918 -23.375 -2.705 1 98.69 142 GLU B C 1
ATOM 4547 O O . GLU B 1 142 ? 5.43 -23.047 -1.624 1 98.69 142 GLU B O 1
ATOM 4552 N N . LEU B 1 143 ? 5.562 -22.812 -3.865 1 98.81 143 LEU B N 1
ATOM 4553 C CA . LEU B 1 143 ? 4.547 -21.766 -3.91 1 98.81 143 LEU B CA 1
ATOM 4554 C C . LEU B 1 143 ? 3.191 -22.312 -3.467 1 98.81 143 LEU B C 1
ATOM 4556 O O . LEU B 1 143 ? 2.441 -21.625 -2.771 1 98.81 143 LEU B O 1
ATOM 4560 N N . MET B 1 144 ? 2.891 -23.516 -3.906 1 98.81 144 MET B N 1
ATOM 4561 C CA . MET B 1 144 ? 1.63 -24.125 -3.506 1 98.81 144 MET B CA 1
ATOM 4562 C C . MET B 1 144 ? 1.594 -24.375 -2 1 98.81 144 MET B C 1
ATOM 4564 O O . MET B 1 144 ? 0.585 -24.094 -1.349 1 98.81 144 MET B O 1
ATOM 4568 N N . LYS B 1 145 ? 2.703 -24.891 -1.435 1 98.81 145 LYS B N 1
ATOM 4569 C CA . LYS B 1 145 ? 2.789 -25.094 0.009 1 98.81 145 LYS B CA 1
ATOM 4570 C C . LYS B 1 145 ? 2.676 -23.766 0.758 1 98.81 145 LYS B C 1
ATOM 4572 O O . LYS B 1 145 ? 2.002 -23.688 1.788 1 98.81 145 LYS B O 1
ATOM 4577 N N . MET B 1 146 ? 3.309 -22.734 0.255 1 98.81 146 MET B N 1
ATOM 4578 C CA . MET B 1 146 ? 3.236 -21.406 0.842 1 98.81 146 MET B CA 1
ATOM 4579 C C . MET B 1 146 ? 1.795 -20.906 0.886 1 98.81 146 MET B C 1
ATOM 4581 O O . MET B 1 146 ? 1.359 -20.344 1.89 1 98.81 146 MET B O 1
ATOM 4585 N N . ALA B 1 147 ? 1.095 -21.125 -0.207 1 98.88 147 ALA B N 1
ATOM 4586 C CA . ALA B 1 147 ? -0.305 -20.719 -0.271 1 98.88 147 ALA B CA 1
ATOM 4587 C C . ALA B 1 147 ? -1.136 -21.438 0.792 1 98.88 147 ALA B C 1
ATOM 4589 O O . ALA B 1 147 ? -1.94 -20.812 1.484 1 98.88 147 ALA B O 1
ATOM 4590 N N . LEU B 1 148 ? -0.932 -22.719 0.924 1 98.75 148 LEU B N 1
ATOM 4591 C CA . LEU B 1 148 ? -1.668 -23.469 1.924 1 98.75 148 LEU B CA 1
ATOM 4592 C C . LEU B 1 148 ? -1.361 -22.969 3.33 1 98.75 148 LEU B C 1
ATOM 4594 O O . LEU B 1 148 ? -2.264 -22.859 4.164 1 98.75 148 LEU B O 1
ATOM 4598 N N . ASP B 1 149 ? -0.096 -22.688 3.611 1 98.75 149 ASP B N 1
ATOM 4599 C CA . ASP B 1 149 ? 0.29 -22.156 4.918 1 98.75 149 ASP B CA 1
ATOM 4600 C C . ASP B 1 149 ? -0.372 -20.812 5.18 1 98.75 149 ASP B C 1
ATOM 4602 O O . ASP B 1 149 ? -0.847 -20.547 6.289 1 98.75 149 ASP B O 1
ATOM 4606 N N . ALA B 1 150 ? -0.372 -19.953 4.18 1 98.62 150 ALA B N 1
ATOM 4607 C CA . ALA B 1 150 ? -0.989 -18.641 4.32 1 98.62 150 ALA B CA 1
ATOM 4608 C C . ALA B 1 150 ? -2.477 -18.766 4.641 1 98.62 150 ALA B C 1
ATOM 4610 O O . ALA B 1 150 ? -2.975 -18.109 5.562 1 98.62 150 ALA B O 1
ATOM 4611 N N . PHE B 1 151 ? -3.178 -19.578 3.92 1 98.12 151 PHE B N 1
ATOM 4612 C CA . PHE B 1 151 ? -4.621 -19.688 4.098 1 98.12 151 PHE B CA 1
ATOM 4613 C C . PHE B 1 151 ? -4.953 -20.406 5.402 1 98.12 151 PHE B C 1
ATOM 4615 O O . PHE B 1 151 ? -5.988 -20.125 6.016 1 98.12 151 PHE B O 1
ATOM 4622 N N . LYS B 1 152 ? -4.078 -21.312 5.836 1 97.62 152 LYS B N 1
ATOM 4623 C CA . LYS B 1 152 ? -4.25 -21.891 7.164 1 97.62 152 LYS B CA 1
ATOM 4624 C C . LYS B 1 152 ? -4.207 -20.812 8.25 1 97.62 152 LYS B C 1
ATOM 4626 O O . LYS B 1 152 ? -5.047 -20.797 9.148 1 97.62 152 LYS B O 1
ATOM 4631 N N . LYS B 1 153 ? -3.25 -19.938 8.141 1 97.19 153 LYS B N 1
ATOM 4632 C CA . LYS B 1 153 ? -3.137 -18.828 9.094 1 97.19 153 LYS B CA 1
ATOM 4633 C C . LYS B 1 153 ? -4.355 -17.922 9.023 1 97.19 153 LYS B C 1
ATOM 4635 O O . LYS B 1 153 ? -4.762 -17.344 10.039 1 97.19 153 LYS B O 1
ATOM 4640 N N . LEU B 1 154 ? -4.949 -17.781 7.875 1 96.25 154 LEU B N 1
ATOM 4641 C CA . LEU B 1 154 ? -6.133 -16.953 7.68 1 96.25 154 LEU B CA 1
ATOM 4642 C C . LEU B 1 154 ? -7.395 -17.703 8.086 1 96.25 154 LEU B C 1
ATOM 4644 O O . LEU B 1 154 ? -8.5 -17.156 8.008 1 96.25 154 LEU B O 1
ATOM 4648 N N . GLU B 1 155 ? -7.227 -18.984 8.414 1 94.62 155 GLU B N 1
ATOM 4649 C CA . GLU B 1 155 ? -8.32 -19.859 8.828 1 94.62 155 GLU B CA 1
ATOM 4650 C C . GLU B 1 155 ? -9.328 -20.047 7.695 1 94.62 155 GLU B C 1
ATOM 4652 O O . GLU B 1 155 ? -10.539 -19.984 7.922 1 94.62 155 GLU B O 1
ATOM 4657 N N . LEU B 1 156 ? -8.883 -20.188 6.531 1 95.25 156 LEU B N 1
ATOM 4658 C CA . LEU B 1 156 ? -9.68 -20.5 5.355 1 95.25 156 LEU B CA 1
ATOM 4659 C C . LEU B 1 156 ? -9.289 -21.859 4.785 1 95.25 156 LEU B C 1
ATOM 4661 O O . LEU B 1 156 ? -8.117 -22.094 4.469 1 95.25 156 LEU B O 1
ATOM 4665 N N . ASN B 1 157 ? -10.164 -22.75 4.664 1 96.19 157 ASN B N 1
ATOM 4666 C CA . ASN B 1 157 ? -9.93 -24.031 4.02 1 96.19 157 ASN B CA 1
ATOM 4667 C C . ASN B 1 157 ? -9.984 -23.922 2.498 1 96.19 157 ASN B C 1
ATOM 4669 O O . ASN B 1 157 ? -11 -23.516 1.937 1 96.19 157 ASN B O 1
ATOM 4673 N N . VAL B 1 158 ? -8.906 -24.344 1.823 1 97.94 158 VAL B N 1
ATOM 4674 C CA . VAL B 1 158 ? -8.844 -24.109 0.385 1 97.94 158 VAL B CA 1
ATOM 4675 C C . VAL B 1 158 ? -8.414 -25.391 -0.33 1 97.94 158 VAL B C 1
ATOM 4677 O O . VAL B 1 158 ? -7.898 -26.312 0.298 1 97.94 158 VAL B O 1
ATOM 4680 N N . ILE B 1 159 ? -8.711 -25.422 -1.595 1 98.19 159 ILE B N 1
ATOM 4681 C CA . ILE B 1 159 ? -8.242 -26.438 -2.527 1 98.19 159 ILE B CA 1
ATOM 4682 C C . ILE B 1 159 ? -7.508 -25.766 -3.689 1 98.19 159 ILE B C 1
ATOM 4684 O O . ILE B 1 159 ? -7.98 -24.781 -4.246 1 98.19 159 ILE B O 1
ATOM 4688 N N . ILE B 1 160 ? -6.352 -26.344 -3.984 1 98.62 160 ILE B N 1
ATOM 4689 C CA . ILE B 1 160 ? -5.598 -25.859 -5.137 1 98.62 160 ILE B CA 1
ATOM 4690 C C . ILE B 1 160 ? -5.781 -26.828 -6.309 1 98.62 160 ILE B C 1
ATOM 4692 O O . ILE B 1 160 ? -5.48 -28.016 -6.195 1 98.62 160 ILE B O 1
ATOM 4696 N N . GLN B 1 161 ? -6.309 -26.328 -7.387 1 97.25 161 GLN B N 1
ATOM 4697 C CA . GLN B 1 161 ? -6.363 -27.094 -8.625 1 97.25 161 GLN B CA 1
ATOM 4698 C C . GLN B 1 161 ? -5.223 -26.703 -9.562 1 97.25 161 GLN B C 1
ATOM 4700 O O . GLN B 1 161 ? -4.883 -25.516 -9.68 1 97.25 161 GLN B O 1
ATOM 4705 N N . TYR B 1 162 ? -4.586 -27.703 -10.078 1 97.94 162 TYR B N 1
ATOM 4706 C CA . TYR B 1 162 ? -3.465 -27.375 -10.961 1 97.94 162 TYR B CA 1
ATOM 4707 C C . TYR B 1 162 ? -3.529 -28.188 -12.25 1 97.94 162 TYR B C 1
ATOM 4709 O O . TYR B 1 162 ? -4.215 -29.203 -12.312 1 97.94 162 TYR B O 1
ATOM 4717 N N . ASN B 1 163 ? -2.965 -27.656 -13.281 1 97.06 163 ASN B N 1
ATOM 4718 C CA . ASN B 1 163 ? -2.795 -28.266 -14.602 1 97.06 163 ASN B CA 1
ATOM 4719 C C . ASN B 1 163 ? -1.483 -27.828 -15.25 1 97.06 163 ASN B C 1
ATOM 4721 O O . ASN B 1 163 ? -0.604 -27.281 -14.578 1 97.06 163 ASN B O 1
ATOM 4725 N N . ASN B 1 164 ? -1.319 -28.25 -16.422 1 97.44 164 ASN B N 1
ATOM 4726 C CA . ASN B 1 164 ? -0.124 -27.906 -17.188 1 97.44 164 ASN B CA 1
ATOM 4727 C C . ASN B 1 164 ? -0.47 -27.453 -18.609 1 97.44 164 ASN B C 1
ATOM 4729 O O . ASN B 1 164 ? -1.13 -28.188 -19.344 1 97.44 164 ASN B O 1
ATOM 4733 N N . ARG B 1 165 ? -0.025 -26.297 -18.891 1 94.94 165 ARG B N 1
ATOM 4734 C CA . ARG B 1 165 ? -0.351 -25.688 -20.188 1 94.94 165 ARG B CA 1
ATOM 4735 C C . ARG B 1 165 ? 0.153 -26.562 -21.344 1 94.94 165 ARG B C 1
ATOM 4737 O O . ARG B 1 165 ? -0.524 -26.703 -22.359 1 94.94 165 ARG B O 1
ATOM 4744 N N . LYS B 1 166 ? 1.378 -27.156 -21.281 1 96.25 166 LYS B N 1
ATOM 4745 C CA . LYS B 1 166 ? 1.914 -28.031 -22.312 1 96.25 166 LYS B CA 1
ATOM 4746 C C . LYS B 1 166 ? 1.024 -29.266 -22.516 1 96.25 166 LYS B C 1
ATOM 4748 O O . LYS B 1 166 ? 0.763 -29.672 -23.656 1 96.25 166 LYS B O 1
ATOM 4753 N N . LEU B 1 167 ? 0.596 -29.766 -21.406 1 97.06 167 LEU B N 1
ATOM 4754 C CA . LEU B 1 167 ? -0.257 -30.953 -21.5 1 97.06 167 LEU B CA 1
ATOM 4755 C C . LEU B 1 167 ? -1.548 -30.641 -22.25 1 97.06 167 LEU B C 1
ATOM 4757 O O . LEU B 1 167 ? -1.929 -31.359 -23.172 1 97.06 167 LEU B O 1
ATOM 4761 N N . LEU B 1 168 ? -2.236 -29.594 -21.844 1 95.06 168 LEU B N 1
ATOM 4762 C CA . LEU B 1 168 ? -3.516 -29.234 -22.453 1 95.06 168 LEU B CA 1
ATOM 4763 C C . LEU B 1 168 ? -3.348 -28.906 -23.922 1 95.06 168 LEU B C 1
ATOM 4765 O O . LEU B 1 168 ? -4.105 -29.391 -24.766 1 95.06 168 LEU B O 1
ATOM 4769 N N . THR B 1 169 ? -2.383 -28.094 -24.234 1 94.06 169 THR B N 1
ATOM 4770 C CA . THR B 1 169 ? -2.109 -27.719 -25.609 1 94.06 169 THR B CA 1
ATOM 4771 C C . THR B 1 169 ? -1.733 -28.938 -26.438 1 94.06 169 THR B C 1
ATOM 4773 O O . THR B 1 169 ? -2.207 -29.109 -27.562 1 94.06 169 THR B O 1
ATOM 4776 N N . GLY B 1 170 ? -0.881 -29.766 -25.891 1 96.31 170 GLY B N 1
ATOM 4777 C CA . GLY B 1 170 ? -0.476 -30.984 -26.578 1 96.31 170 GLY B CA 1
ATOM 4778 C C . GLY B 1 170 ? -1.634 -31.922 -26.859 1 96.31 170 GLY B C 1
ATOM 4779 O O . GLY B 1 170 ? -1.697 -32.531 -27.922 1 96.31 170 GLY B O 1
ATOM 4780 N N . MET B 1 171 ? -2.539 -32.094 -25.922 1 96.69 171 MET B N 1
ATOM 4781 C CA . MET B 1 171 ? -3.717 -32.906 -26.125 1 96.69 171 MET B CA 1
ATOM 4782 C C . MET B 1 171 ? -4.582 -32.375 -27.266 1 96.69 171 MET B C 1
ATOM 4784 O O . MET B 1 171 ? -5.09 -33.156 -28.078 1 96.69 171 MET B O 1
ATOM 4788 N N . LEU B 1 172 ? -4.727 -31.078 -27.281 1 95.69 172 LEU B N 1
ATOM 4789 C CA . LEU B 1 172 ? -5.52 -30.469 -28.344 1 95.69 172 LEU B CA 1
ATOM 4790 C C . LEU B 1 172 ? -4.863 -30.672 -29.703 1 95.69 172 LEU B C 1
ATOM 4792 O O . LEU B 1 172 ? -5.547 -30.906 -30.688 1 95.69 172 LEU B O 1
ATOM 4796 N N . GLU B 1 173 ? -3.547 -30.594 -29.719 1 95.94 173 GLU B N 1
ATOM 4797 C CA . GLU B 1 173 ? -2.82 -30.922 -30.938 1 95.94 173 GLU B CA 1
ATOM 4798 C C . GLU B 1 173 ? -3.035 -32.375 -31.328 1 95.94 173 GLU B C 1
ATOM 4800 O O . GLU B 1 173 ? -3.244 -32.688 -32.5 1 95.94 173 GLU B O 1
ATOM 4805 N N . PHE B 1 174 ? -2.936 -33.156 -30.359 1 95.94 174 PHE B N 1
ATOM 4806 C CA . PHE B 1 174 ? -3.125 -34.594 -30.562 1 95.94 174 PHE B CA 1
ATOM 4807 C C . PHE B 1 174 ? -4.512 -34.875 -31.125 1 95.94 174 PHE B C 1
ATOM 4809 O O . PHE B 1 174 ? -4.688 -35.812 -31.906 1 95.94 174 PHE B O 1
ATOM 4816 N N . PHE B 1 175 ? -5.484 -34.031 -30.75 1 95.81 175 PHE B N 1
ATOM 4817 C CA . PHE B 1 175 ? -6.848 -34.156 -31.266 1 95.81 175 PHE B CA 1
ATOM 4818 C C . PHE B 1 175 ? -6.98 -33.469 -32.594 1 95.81 175 PHE B C 1
ATOM 4820 O O . PHE B 1 175 ? -8.094 -33.219 -33.062 1 95.81 175 PHE B O 1
ATOM 4827 N N . GLU B 1 176 ? -5.961 -33 -33.156 1 94.31 176 GLU B N 1
ATOM 4828 C CA . GLU B 1 176 ? -5.879 -32.406 -34.5 1 94.31 176 GLU B CA 1
ATOM 4829 C C . GLU B 1 176 ? -6.52 -31.031 -34.562 1 94.31 176 GLU B C 1
ATOM 4831 O O . GLU B 1 176 ? -7.148 -30.672 -35.531 1 94.31 176 GLU B O 1
ATOM 4836 N N . THR B 1 177 ? -6.438 -30.438 -33.438 1 94.81 177 THR B N 1
ATOM 4837 C CA . THR B 1 177 ? -6.84 -29.031 -33.438 1 94.81 177 THR B CA 1
ATOM 4838 C C . THR B 1 177 ? -5.82 -28.172 -34.188 1 94.81 177 THR B C 1
ATOM 4840 O O . THR B 1 177 ? -4.617 -28.266 -33.938 1 94.81 177 THR B O 1
ATOM 4843 N N . ASP B 1 178 ? -6.316 -27.266 -35 1 91.94 178 ASP B N 1
ATOM 4844 C CA . ASP B 1 178 ? -5.426 -26.328 -35.688 1 91.94 178 ASP B CA 1
ATOM 4845 C C . ASP B 1 178 ? -4.676 -25.453 -34.688 1 91.94 178 ASP B C 1
ATOM 4847 O O . ASP B 1 178 ? -5.27 -24.922 -33.75 1 91.94 178 ASP B O 1
ATOM 4851 N N . ASN B 1 179 ? -3.387 -25.312 -34.938 1 89.31 179 ASN B N 1
ATOM 4852 C CA . ASN B 1 179 ? -2.523 -24.547 -34.031 1 89.31 179 ASN B CA 1
ATOM 4853 C C . ASN B 1 179 ? -3.039 -23.125 -33.844 1 89.31 179 ASN B C 1
ATOM 4855 O O . ASN B 1 179 ? -2.943 -22.578 -32.75 1 89.31 179 ASN B O 1
ATOM 4859 N N . LYS B 1 180 ? -3.633 -22.594 -34.812 1 89 180 LYS B N 1
ATOM 4860 C CA . LYS B 1 180 ? -4.113 -21.219 -34.781 1 89 180 LYS B CA 1
ATOM 4861 C C . LYS B 1 180 ? -5.352 -21.094 -33.875 1 89 180 LYS B C 1
ATOM 4863 O O . LYS B 1 180 ? -5.688 -20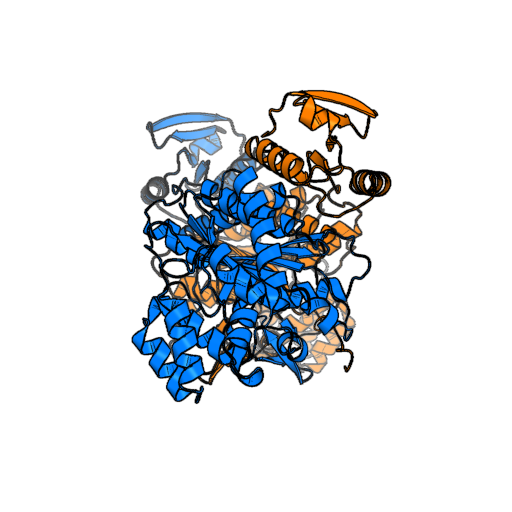 -33.438 1 89 180 LYS B O 1
ATOM 4868 N N . GLN B 1 181 ? -5.953 -22.219 -33.625 1 91.69 181 GLN B N 1
ATOM 4869 C CA . GLN B 1 181 ? -7.215 -22.188 -32.906 1 91.69 181 GLN B CA 1
ATOM 4870 C C . GLN B 1 181 ? -7.02 -22.656 -31.453 1 91.69 181 GLN B C 1
ATOM 4872 O O . GLN B 1 181 ? -7.945 -22.594 -30.656 1 91.69 181 GLN B O 1
ATOM 4877 N N . ILE B 1 182 ? -5.883 -23.078 -31.156 1 90.19 182 ILE B N 1
ATOM 4878 C CA . ILE B 1 182 ? -5.637 -23.719 -29.875 1 90.19 182 ILE B CA 1
ATOM 4879 C C . ILE B 1 182 ? -5.984 -22.75 -28.734 1 90.19 182 ILE B C 1
ATOM 4881 O O . ILE B 1 182 ? -6.715 -23.109 -27.812 1 90.19 182 ILE B O 1
ATOM 4885 N N . ASN B 1 183 ? -5.52 -21.531 -28.797 1 84.94 183 ASN B N 1
ATOM 4886 C CA . ASN B 1 183 ? -5.777 -20.578 -27.734 1 84.94 183 ASN B CA 1
ATOM 4887 C C . ASN B 1 183 ? -7.27 -20.312 -27.562 1 84.94 183 ASN B C 1
ATOM 4889 O O . ASN B 1 183 ? -7.762 -20.172 -26.453 1 84.94 183 ASN B O 1
ATOM 4893 N N . LYS B 1 184 ? -7.945 -20.219 -28.594 1 87.69 184 LYS B N 1
ATOM 4894 C CA . LYS B 1 184 ? -9.391 -20.016 -28.547 1 87.69 184 LYS B CA 1
ATOM 4895 C C . LYS B 1 184 ? -10.094 -21.203 -27.906 1 87.69 184 LYS B C 1
ATOM 4897 O O . LYS B 1 184 ? -11.039 -21.031 -27.141 1 87.69 184 LYS B O 1
ATOM 4902 N N . VAL B 1 185 ? -9.641 -22.391 -28.297 1 90.88 185 VAL B N 1
ATOM 4903 C CA . VAL B 1 185 ? -10.227 -23.594 -27.734 1 90.88 185 VAL B CA 1
ATOM 4904 C C . VAL B 1 185 ? -9.977 -23.656 -26.234 1 90.88 185 VAL B C 1
ATOM 4906 O O . VAL B 1 185 ? -10.867 -24.031 -25.469 1 90.88 185 VAL B O 1
ATOM 4909 N N . VAL B 1 186 ? -8.789 -23.281 -25.812 1 86.94 186 VAL B N 1
ATOM 4910 C CA . VAL B 1 186 ? -8.438 -23.25 -24.391 1 86.94 186 VAL B CA 1
ATOM 4911 C C . VAL B 1 186 ? -9.383 -22.312 -23.656 1 86.94 186 VAL B C 1
ATOM 4913 O O . VAL B 1 186 ? -9.875 -22.656 -22.562 1 86.94 186 VAL B O 1
ATOM 4916 N N . LEU B 1 187 ? -9.664 -21.203 -24.156 1 83.75 187 LEU B N 1
ATOM 4917 C CA . LEU B 1 187 ? -10.555 -20.219 -23.547 1 83.75 187 LEU B CA 1
ATOM 4918 C C . LEU B 1 187 ? -11.969 -20.781 -23.406 1 83.75 187 LEU B C 1
ATOM 4920 O O . LEU B 1 187 ? -12.664 -20.516 -22.422 1 83.75 187 LEU B O 1
ATOM 4924 N N . ILE B 1 188 ? -12.375 -21.547 -24.406 1 87.81 188 ILE B N 1
ATOM 4925 C CA . ILE B 1 188 ? -13.695 -22.156 -24.391 1 87.81 188 ILE B CA 1
ATOM 4926 C C . ILE B 1 188 ? -13.75 -23.234 -23.312 1 87.81 188 ILE B C 1
ATOM 4928 O O . ILE B 1 188 ? -14.719 -23.328 -22.562 1 87.81 188 ILE B O 1
ATOM 4932 N N . LEU B 1 189 ? -12.688 -24.016 -23.203 1 88 189 LEU B N 1
ATOM 4933 C CA . LEU B 1 189 ? -12.617 -25.094 -22.234 1 88 189 LEU B CA 1
ATOM 4934 C C . LEU B 1 189 ? -12.617 -24.547 -20.812 1 88 189 LEU B C 1
ATOM 4936 O O . LEU B 1 189 ? -13.102 -25.188 -19.875 1 88 189 LEU B O 1
ATOM 4940 N N . ASP B 1 190 ? -12.023 -23.344 -20.625 1 83.56 190 ASP B N 1
ATOM 4941 C CA . ASP B 1 190 ? -11.945 -22.672 -19.328 1 83.56 190 ASP B CA 1
ATOM 4942 C C . ASP B 1 190 ? -13.336 -22.422 -18.766 1 83.56 190 ASP B C 1
ATOM 4944 O O . ASP B 1 190 ? -13.508 -22.281 -17.547 1 83.56 190 ASP B O 1
ATOM 4948 N N . LYS B 1 191 ? -14.391 -22.484 -19.625 1 84.88 191 LYS B N 1
ATOM 4949 C CA . LYS B 1 191 ? -15.766 -22.188 -19.219 1 84.88 191 LYS B CA 1
ATOM 4950 C C . LYS B 1 191 ? -16.516 -23.469 -18.844 1 84.88 191 LYS B C 1
ATOM 4952 O O . LYS B 1 191 ? -17.672 -23.406 -18.422 1 84.88 191 LYS B O 1
ATOM 4957 N N . LEU B 1 192 ? -15.922 -24.562 -18.984 1 87.88 192 LEU B N 1
ATOM 4958 C CA . LEU B 1 192 ? -16.578 -25.859 -18.875 1 87.88 192 LEU B CA 1
ATOM 4959 C C . LEU B 1 192 ? -17.375 -25.969 -17.578 1 87.88 192 LEU B C 1
ATOM 4961 O O . LEU B 1 192 ? -18.547 -26.344 -17.594 1 87.88 192 LEU B O 1
ATOM 4965 N N . GLU B 1 193 ? -16.75 -25.578 -16.469 1 81.62 193 GLU B N 1
ATOM 4966 C CA . GLU B 1 193 ? -17.391 -25.688 -15.172 1 81.62 193 GLU B CA 1
ATOM 4967 C C . GLU B 1 193 ? -18.578 -24.734 -15.062 1 81.62 193 GLU B C 1
ATOM 4969 O O . GLU B 1 193 ? -19.594 -25.062 -14.43 1 81.62 193 GLU B O 1
ATOM 4974 N N . LYS B 1 194 ? -18.516 -23.688 -15.664 1 81.69 194 LYS B N 1
ATOM 4975 C CA . LYS B 1 194 ? -19.516 -22.641 -15.539 1 81.69 194 LYS B CA 1
ATOM 4976 C C . LYS B 1 194 ? -20.703 -22.891 -16.469 1 81.69 194 LYS B C 1
ATOM 4978 O O . LYS B 1 194 ? -21.859 -22.672 -16.078 1 81.69 194 LYS B O 1
ATOM 4983 N N . VAL B 1 195 ? -20.422 -23.391 -17.75 1 89.62 195 VAL B N 1
ATOM 4984 C CA . VAL B 1 195 ? -21.484 -23.391 -18.75 1 89.62 195 VAL B CA 1
ATOM 4985 C C . VAL B 1 195 ? -21.891 -24.828 -19.078 1 89.62 195 VAL B C 1
ATOM 4987 O O . VAL B 1 195 ? -22.922 -25.062 -19.703 1 89.62 195 VAL B O 1
ATOM 4990 N N . GLY B 1 196 ? -21.078 -25.75 -18.828 1 91.44 196 GLY B N 1
ATOM 4991 C CA . GLY B 1 196 ? -21.406 -27.156 -19.031 1 91.44 196 GLY B CA 1
ATOM 4992 C C . GLY B 1 196 ? -20.891 -27.703 -20.359 1 91.44 196 GLY B C 1
ATOM 4993 O O . GLY B 1 196 ? -20.516 -26.938 -21.234 1 91.44 196 GLY B O 1
ATOM 4994 N N . LEU B 1 197 ? -21 -29 -20.453 1 93.62 197 LEU B N 1
ATOM 4995 C CA . LEU B 1 197 ? -20.438 -29.719 -21.594 1 93.62 197 LEU B CA 1
ATOM 4996 C C . LEU B 1 197 ? -21.141 -29.344 -22.891 1 93.62 197 LEU B C 1
ATOM 4998 O O . LEU B 1 197 ? -20.469 -29.062 -23.891 1 93.62 197 LEU B O 1
ATOM 5002 N N . GLU B 1 198 ? -22.422 -29.297 -22.875 1 94.88 198 GLU B N 1
ATOM 5003 C CA . GLU B 1 198 ? -23.188 -29.016 -24.094 1 94.88 198 GLU B CA 1
ATOM 5004 C C . GLU B 1 198 ? -22.859 -27.641 -24.656 1 94.88 198 GLU B C 1
ATOM 5006 O O . GLU B 1 198 ? -22.688 -27.469 -25.859 1 94.88 198 GLU B O 1
ATOM 5011 N N . ALA B 1 199 ? -22.812 -26.766 -23.781 1 95.38 199 ALA B N 1
ATOM 5012 C CA . ALA B 1 199 ? -22.5 -25.391 -24.188 1 95.38 199 ALA B CA 1
ATOM 5013 C C . ALA B 1 199 ? -21.094 -25.297 -24.75 1 95.38 199 ALA B C 1
ATOM 5015 O O . ALA B 1 199 ? -20.859 -24.578 -25.734 1 95.38 199 ALA B O 1
ATOM 5016 N N . VAL B 1 200 ? -20.172 -25.984 -24.172 1 94.75 200 VAL B N 1
ATOM 5017 C CA . VAL B 1 200 ? -18.781 -25.984 -24.625 1 94.75 200 VAL B CA 1
ATOM 5018 C C . VAL B 1 200 ? -18.672 -26.609 -26 1 94.75 200 VAL B C 1
ATOM 5020 O O . VAL B 1 200 ? -18.047 -26.047 -26.906 1 94.75 200 VAL B O 1
ATOM 5023 N N . LEU B 1 201 ? -19.375 -27.672 -26.234 1 95.56 201 LEU B N 1
ATOM 5024 C CA . LEU B 1 201 ? -19.328 -28.344 -27.531 1 95.56 201 LEU B CA 1
ATOM 5025 C C . LEU B 1 201 ? -19.969 -27.484 -28.609 1 95.56 201 LEU B C 1
ATOM 5027 O O . LEU B 1 201 ? -19.484 -27.453 -29.734 1 95.56 201 LEU B O 1
ATOM 5031 N N . SER B 1 202 ? -20.984 -26.844 -28.234 1 96.25 202 SER B N 1
ATOM 5032 C CA . SER B 1 202 ? -21.641 -25.938 -29.156 1 96.25 202 SER B CA 1
ATOM 5033 C C . SER B 1 202 ? -20.719 -24.797 -29.578 1 96.25 202 SER B C 1
ATOM 5035 O O . SER B 1 202 ? -20.656 -24.438 -30.75 1 96.25 202 SER B O 1
ATOM 5037 N N . GLU B 1 203 ? -20.016 -24.25 -28.594 1 95.75 203 GLU B N 1
ATOM 5038 C CA . GLU B 1 203 ? -19.078 -23.172 -28.891 1 95.75 203 GLU B CA 1
ATOM 5039 C C . GLU B 1 203 ? -17.922 -23.656 -29.766 1 95.75 203 GLU B C 1
ATOM 5041 O O . GLU B 1 203 ? -17.453 -22.922 -30.625 1 95.75 203 GLU B O 1
ATOM 5046 N N . LEU B 1 204 ? -17.484 -24.859 -29.547 1 95.88 204 LEU B N 1
ATOM 5047 C CA . LEU B 1 204 ? -16.422 -25.422 -30.375 1 95.88 204 LEU B CA 1
ATOM 5048 C C . LEU B 1 204 ? -16.875 -25.625 -31.812 1 95.88 204 LEU B C 1
ATOM 5050 O O . LEU B 1 204 ? -16.109 -25.406 -32.75 1 95.88 204 LEU B O 1
ATOM 5054 N N . THR B 1 205 ? -18.125 -25.984 -31.969 1 95.75 205 THR B N 1
ATOM 5055 C CA . THR B 1 205 ? -18.703 -26.141 -33.281 1 95.75 205 THR B CA 1
ATOM 5056 C C . THR B 1 205 ? -18.781 -24.797 -34 1 95.75 205 THR B C 1
ATOM 5058 O O . THR B 1 205 ? -18.453 -24.703 -35.188 1 95.75 205 THR B O 1
ATOM 5061 N N . LYS B 1 206 ? -19.156 -23.844 -33.312 1 95.81 206 LYS B N 1
ATOM 5062 C CA . LYS B 1 206 ? -19.281 -22.5 -33.875 1 95.81 206 LYS B CA 1
ATOM 5063 C C . LYS B 1 206 ? -17.922 -21.953 -34.281 1 95.81 206 LYS B C 1
ATOM 5065 O O . LYS B 1 206 ? -17.828 -21.141 -35.219 1 95.81 206 LYS B O 1
ATOM 5070 N N . LEU B 1 207 ? -16.906 -22.375 -33.562 1 94.19 207 LEU B N 1
ATOM 5071 C CA . LEU B 1 207 ? -15.547 -21.938 -33.844 1 94.19 207 LEU B CA 1
ATOM 5072 C C . LEU B 1 207 ? -15.07 -22.531 -35.188 1 94.19 207 LEU B C 1
ATOM 5074 O O . LEU B 1 207 ? -14.109 -22.031 -35.781 1 94.19 207 LEU B O 1
ATOM 5078 N N . GLY B 1 208 ? -15.742 -23.625 -35.719 1 93.5 208 GLY B N 1
ATOM 5079 C CA . GLY B 1 208 ? -15.43 -24.203 -37 1 93.5 208 GLY B CA 1
ATOM 5080 C C . GLY B 1 208 ? -14.492 -25.406 -36.906 1 93.5 208 GLY B C 1
ATOM 5081 O O . GLY B 1 208 ? -13.812 -25.75 -37.875 1 93.5 208 GLY B O 1
ATOM 5082 N N . LEU B 1 209 ? -14.367 -25.984 -35.781 1 94.94 209 LEU B N 1
ATOM 5083 C CA . LEU B 1 209 ? -13.547 -27.188 -35.656 1 94.94 209 LEU B CA 1
ATOM 5084 C C . LEU B 1 209 ? -14.164 -28.344 -36.406 1 94.94 209 LEU B C 1
ATOM 5086 O O . LEU B 1 209 ? -15.383 -28.422 -36.562 1 94.94 209 LEU B O 1
ATOM 5090 N N . GLN B 1 210 ? -13.328 -29.203 -36.875 1 94.62 210 GLN B N 1
ATOM 5091 C CA . GLN B 1 210 ? -13.812 -30.422 -37.531 1 94.62 210 GLN B CA 1
ATOM 5092 C C . GLN B 1 210 ? -14.602 -31.297 -36.562 1 94.62 210 GLN B C 1
ATOM 5094 O O . GLN B 1 210 ? -14.281 -31.375 -35.375 1 94.62 210 GLN B O 1
ATOM 5099 N N . ALA B 1 211 ? -15.57 -31.969 -37.094 1 95 211 ALA B N 1
ATOM 5100 C CA . ALA B 1 211 ? -16.422 -32.844 -36.312 1 95 211 ALA B CA 1
ATOM 5101 C C . ALA B 1 211 ? -15.609 -33.906 -35.594 1 95 211 ALA B C 1
ATOM 5103 O O . ALA B 1 211 ? -15.906 -34.281 -34.438 1 95 211 ALA B O 1
ATOM 5104 N N . SER B 1 212 ? -14.672 -34.438 -36.312 1 96.06 212 SER B N 1
ATOM 5105 C CA . SER B 1 212 ? -13.82 -35.469 -35.719 1 96.06 212 SER B CA 1
ATOM 5106 C C . SER B 1 212 ? -13.047 -34.938 -34.531 1 96.06 212 SER B C 1
ATOM 5108 O O . SER B 1 212 ? -12.922 -35.594 -33.5 1 96.06 212 SER B O 1
ATOM 5110 N N . THR B 1 213 ? -12.531 -33.719 -34.656 1 96.44 213 THR B N 1
ATOM 5111 C CA . THR B 1 213 ? -11.805 -33.062 -33.562 1 96.44 213 THR B CA 1
ATOM 5112 C C . THR B 1 213 ? -12.719 -32.844 -32.375 1 96.44 213 THR B C 1
ATOM 5114 O O . THR B 1 213 ? -12.328 -33.125 -31.219 1 96.44 213 THR B O 1
ATOM 5117 N N . ILE B 1 214 ? -13.898 -32.375 -32.594 1 96.81 214 ILE B N 1
ATOM 5118 C CA . ILE B 1 214 ? -14.859 -32.094 -31.531 1 96.81 214 ILE B CA 1
ATOM 5119 C C . ILE B 1 214 ? -15.195 -33.406 -30.781 1 96.81 214 ILE B C 1
ATOM 5121 O O . ILE B 1 214 ? -15.312 -33.406 -29.547 1 96.81 214 ILE B O 1
ATOM 5125 N N . LYS B 1 215 ? -15.359 -34.438 -31.547 1 96.25 215 LYS B N 1
ATOM 5126 C CA . LYS B 1 215 ? -15.664 -35.719 -30.938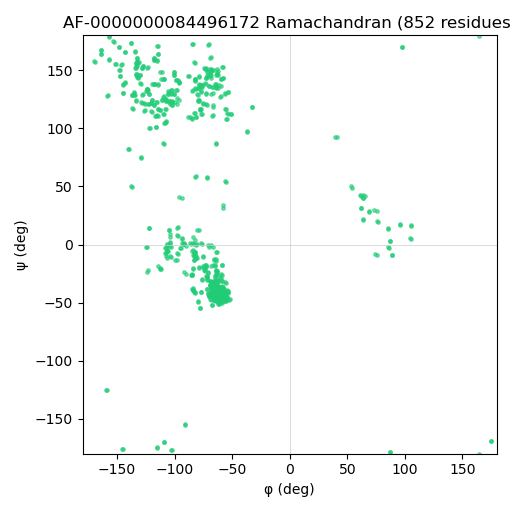 1 96.25 215 LYS B CA 1
ATOM 5127 C C . LYS B 1 215 ? -14.539 -36.188 -30.016 1 96.25 215 LYS B C 1
ATOM 5129 O O . LYS B 1 215 ? -14.797 -36.75 -28.938 1 96.25 215 LYS B O 1
ATOM 5134 N N . LEU B 1 216 ? -13.328 -36.062 -30.5 1 95.94 216 LEU B N 1
ATOM 5135 C CA . LEU B 1 216 ? -12.172 -36.406 -29.688 1 95.94 216 LEU B CA 1
ATOM 5136 C C . LEU B 1 216 ? -12.109 -35.594 -28.406 1 95.94 216 LEU B C 1
ATOM 5138 O O . LEU B 1 216 ? -11.828 -36.094 -27.328 1 95.94 216 LEU B O 1
ATOM 5142 N N . ILE B 1 217 ? -12.352 -34.281 -28.5 1 95.88 217 ILE B N 1
ATOM 5143 C CA . ILE B 1 217 ? -12.359 -33.406 -27.359 1 95.88 217 ILE B CA 1
ATOM 5144 C C . ILE B 1 217 ? -13.477 -33.812 -26.391 1 95.88 217 ILE B C 1
ATOM 5146 O O . ILE B 1 217 ? -13.273 -33.844 -25.172 1 95.88 217 ILE B O 1
ATOM 5150 N N . GLU B 1 218 ? -14.602 -34.062 -26.922 1 96.12 218 GLU B N 1
ATOM 5151 C CA . GLU B 1 218 ? -15.727 -34.531 -26.109 1 96.12 218 GLU B CA 1
ATOM 5152 C C . GLU B 1 218 ? -15.367 -35.781 -25.328 1 96.12 218 GLU B C 1
ATOM 5154 O O . GLU B 1 218 ? -15.664 -35.875 -24.125 1 96.12 218 GLU B O 1
ATOM 5159 N N . GLN B 1 219 ? -14.812 -36.719 -26 1 95.75 219 GLN B N 1
ATOM 5160 C CA . GLN B 1 219 ? -14.406 -37.969 -25.344 1 95.75 219 GLN B CA 1
ATOM 5161 C C . GLN B 1 219 ? -13.43 -37.688 -24.203 1 95.75 219 GLN B C 1
ATOM 5163 O O . GLN B 1 219 ? -13.508 -38.312 -23.141 1 95.75 219 GLN B O 1
ATOM 5168 N N . PHE B 1 220 ? -12.5 -36.812 -24.453 1 95.44 220 PHE B N 1
ATOM 5169 C CA . PHE B 1 220 ? -11.539 -36.406 -23.438 1 95.44 220 PHE B CA 1
ATOM 5170 C C . PHE B 1 220 ? -12.25 -35.812 -22.219 1 95.44 220 PHE B C 1
ATOM 5172 O O . PHE B 1 220 ? -11.945 -36.188 -21.094 1 95.44 220 PHE B O 1
ATOM 5179 N N . LEU B 1 221 ? -13.266 -35 -22.453 1 94.12 221 LEU B N 1
ATOM 5180 C CA . LEU B 1 221 ? -13.953 -34.281 -21.391 1 94.12 221 LEU B CA 1
ATOM 5181 C C . LEU B 1 221 ? -14.805 -35.219 -20.547 1 94.12 221 LEU B C 1
ATOM 5183 O O . LEU B 1 221 ? -14.992 -35 -19.359 1 94.12 221 LEU B O 1
ATOM 5187 N N . ILE B 1 222 ? -15.258 -36.312 -21.125 1 94.31 222 ILE B N 1
ATOM 5188 C CA . ILE B 1 222 ? -16.234 -37.156 -20.422 1 94.31 222 ILE B CA 1
ATOM 5189 C C . ILE B 1 222 ? -15.562 -38.438 -19.922 1 94.31 222 ILE B C 1
ATOM 5191 O O . ILE B 1 222 ? -16.141 -39.156 -19.125 1 94.31 222 ILE B O 1
ATOM 5195 N N . ASP B 1 223 ? -14.359 -38.656 -20.391 1 95.31 223 ASP B N 1
ATOM 5196 C CA . ASP B 1 223 ? -13.703 -39.906 -20.016 1 95.31 223 ASP B CA 1
ATOM 5197 C C . ASP B 1 223 ? -13.523 -39.969 -18.5 1 95.31 223 ASP B C 1
ATOM 5199 O O . ASP B 1 223 ? -13.102 -39.031 -17.859 1 95.31 223 ASP B O 1
ATOM 5203 N N . LYS B 1 224 ? -13.773 -41.094 -17.906 1 93.69 224 LYS B N 1
ATOM 5204 C CA . LYS B 1 224 ? -13.719 -41.281 -16.453 1 93.69 224 LYS B CA 1
ATOM 5205 C C . LYS B 1 224 ? -12.281 -41.312 -15.961 1 93.69 224 LYS B C 1
ATOM 5207 O O . LYS B 1 224 ? -12.023 -41.062 -14.773 1 93.69 224 LYS B O 1
ATOM 5212 N N . ASN B 1 225 ? -11.312 -41.531 -16.859 1 94.69 225 ASN B N 1
ATOM 5213 C CA . ASN B 1 225 ? -9.914 -41.688 -16.469 1 94.69 225 ASN B CA 1
ATOM 5214 C C . ASN B 1 225 ? -9.117 -40.406 -16.797 1 94.69 225 ASN B C 1
ATOM 5216 O O . ASN B 1 225 ? -7.895 -40.406 -16.672 1 94.69 225 ASN B O 1
ATOM 5220 N N . ASN B 1 226 ? -9.781 -39.375 -17.219 1 93.69 226 ASN B N 1
ATOM 5221 C CA . ASN B 1 226 ? -9.094 -38.219 -17.766 1 93.69 226 ASN B CA 1
ATOM 5222 C C . ASN B 1 226 ? -8.367 -37.438 -16.672 1 93.69 226 ASN B C 1
ATOM 5224 O O . ASN B 1 226 ? -7.645 -36.469 -16.953 1 93.69 226 ASN B O 1
ATOM 5228 N N . LYS B 1 227 ? -8.453 -37.875 -15.383 1 94.19 227 LYS B N 1
ATOM 5229 C CA . LYS B 1 227 ? -7.73 -37.219 -14.289 1 94.19 227 LYS B CA 1
ATOM 5230 C C . LYS B 1 227 ? -6.508 -38.031 -13.875 1 94.19 227 LYS B C 1
ATOM 5232 O O . LYS B 1 227 ? -5.762 -37.625 -12.984 1 94.19 227 LYS B O 1
ATOM 5237 N N . ASN B 1 228 ? -6.359 -39.156 -14.547 1 96.25 228 ASN B N 1
ATOM 5238 C CA . ASN B 1 228 ? -5.203 -40 -14.297 1 96.25 228 ASN B CA 1
ATOM 5239 C C . ASN B 1 228 ? -4.086 -39.75 -15.305 1 96.25 228 ASN B C 1
ATOM 5241 O O . ASN B 1 228 ? -4.344 -39.625 -16.5 1 96.25 228 ASN B O 1
ATOM 5245 N N . TYR B 1 229 ? -2.867 -39.781 -14.805 1 96.94 229 TYR B N 1
ATOM 5246 C CA . TYR B 1 229 ? -1.721 -39.5 -15.672 1 96.94 229 TYR B CA 1
ATOM 5247 C C . TYR B 1 229 ? -1.61 -40.562 -16.766 1 96.94 229 TYR B C 1
ATOM 5249 O O . TYR B 1 229 ? -1.161 -40.25 -17.875 1 96.94 229 TYR B O 1
ATOM 5257 N N . SER B 1 230 ? -2.039 -41.781 -16.438 1 96.62 230 SER B N 1
ATOM 5258 C CA . SER B 1 230 ? -1.938 -42.875 -17.391 1 96.62 230 SER B CA 1
ATOM 5259 C C . SER B 1 230 ? -2.787 -42.625 -18.625 1 96.62 230 SER B C 1
ATOM 5261 O O . SER B 1 230 ? -2.492 -43.125 -19.703 1 96.62 230 SER B O 1
ATOM 5263 N N . TYR B 1 231 ? -3.82 -41.844 -18.469 1 97.19 231 TYR B N 1
ATOM 5264 C CA . TYR B 1 231 ? -4.695 -41.5 -19.578 1 97.19 231 TYR B CA 1
ATOM 5265 C C . TYR B 1 231 ? -3.92 -40.781 -20.688 1 97.19 231 TYR B C 1
ATOM 5267 O O . TYR B 1 231 ? -4.227 -40.938 -21.875 1 97.19 231 TYR B O 1
ATOM 5275 N N . PHE B 1 232 ? -2.889 -40.094 -20.359 1 98.06 232 PHE B N 1
ATOM 5276 C CA . PHE B 1 232 ? -2.188 -39.219 -21.281 1 98.06 232 PHE B CA 1
ATOM 5277 C C . PHE B 1 232 ? -0.978 -39.906 -21.891 1 98.06 232 PHE B C 1
ATOM 5279 O O . PHE B 1 232 ? -0.354 -39.375 -22.812 1 98.06 232 PHE B O 1
ATOM 5286 N N . GLU B 1 233 ? -0.602 -41.094 -21.438 1 97.19 233 GLU B N 1
ATOM 5287 C CA . GLU B 1 233 ? 0.625 -41.781 -21.812 1 97.19 233 GLU B CA 1
ATOM 5288 C C . GLU B 1 233 ? 0.649 -42.094 -23.312 1 97.19 233 GLU B C 1
ATOM 5290 O O . GLU B 1 233 ? 1.671 -41.906 -23.969 1 97.19 233 GLU B O 1
ATOM 5295 N N . PRO B 1 234 ? -0.489 -42.594 -23.859 1 96.5 234 PRO B N 1
ATOM 5296 C CA . PRO B 1 234 ? -0.467 -42.844 -25.312 1 96.5 234 PRO B CA 1
ATOM 5297 C C . PRO B 1 234 ? -0.166 -41.594 -26.109 1 96.5 234 PRO B C 1
ATOM 5299 O O . PRO B 1 234 ? 0.623 -41.625 -27.062 1 96.5 234 PRO B O 1
ATOM 5302 N N . ALA B 1 235 ? -0.78 -40.531 -25.781 1 97.19 235 ALA B N 1
ATOM 5303 C CA . ALA B 1 235 ? -0.546 -39.25 -26.469 1 97.19 235 ALA B CA 1
ATOM 5304 C C . ALA B 1 235 ? 0.885 -38.781 -26.266 1 97.19 235 ALA B C 1
ATOM 5306 O O . ALA B 1 235 ? 1.477 -38.156 -27.156 1 97.19 235 ALA B O 1
ATOM 5307 N N . SER B 1 236 ? 1.459 -39.031 -25.062 1 97.75 236 SER B N 1
ATOM 5308 C CA . SER B 1 236 ? 2.803 -38.562 -24.719 1 97.75 236 SER B CA 1
ATOM 5309 C C . SER B 1 236 ? 3.85 -39.188 -25.625 1 97.75 236 SER B C 1
ATOM 5311 O O . SER B 1 236 ? 4.926 -38.625 -25.828 1 97.75 236 SER B O 1
ATOM 5313 N N . LYS B 1 237 ? 3.576 -40.312 -26.234 1 97.44 237 LYS B N 1
ATOM 5314 C CA . LYS B 1 237 ? 4.488 -41 -27.141 1 97.44 237 LYS B CA 1
ATOM 5315 C C . LYS B 1 237 ? 4.488 -40.344 -28.516 1 97.44 237 LYS B C 1
ATOM 5317 O O . LYS B 1 237 ? 5.438 -40.531 -29.297 1 97.44 237 LYS B O 1
ATOM 5322 N N . LYS B 1 238 ? 3.469 -39.625 -28.797 1 97.25 238 LYS B N 1
ATOM 5323 C CA . LYS B 1 238 ? 3.287 -39.094 -30.156 1 97.25 238 LYS B CA 1
ATOM 5324 C C . LYS B 1 238 ? 3.41 -37.594 -30.172 1 97.25 238 LYS B C 1
ATOM 5326 O O . LYS B 1 238 ? 3.605 -37 -31.234 1 97.25 238 LYS B O 1
ATOM 5331 N N . ASN B 1 239 ? 3.248 -36.969 -29.016 1 97.56 239 ASN B N 1
ATOM 5332 C CA . ASN B 1 239 ? 3.26 -35.531 -28.922 1 97.56 239 ASN B CA 1
ATOM 5333 C C . ASN B 1 239 ? 4.234 -35.031 -27.844 1 97.56 239 ASN B C 1
ATOM 5335 O O . ASN B 1 239 ? 4.066 -35.344 -26.672 1 97.56 239 ASN B O 1
ATOM 5339 N N . ASP B 1 240 ? 5.172 -34.219 -28.25 1 97.69 240 ASP B N 1
ATOM 5340 C CA . ASP B 1 240 ? 6.25 -33.781 -27.375 1 97.69 240 ASP B CA 1
ATOM 5341 C C . ASP B 1 240 ? 5.719 -32.875 -26.25 1 97.69 240 ASP B C 1
ATOM 5343 O O . ASP B 1 240 ? 6.234 -32.906 -25.125 1 97.69 240 ASP B O 1
ATOM 5347 N N . LEU B 1 241 ? 4.766 -32.062 -26.547 1 97.31 241 LEU B N 1
ATOM 5348 C CA . LEU B 1 241 ? 4.188 -31.203 -25.516 1 97.31 241 LEU B CA 1
ATOM 5349 C C . LEU B 1 241 ? 3.502 -32.031 -24.438 1 97.31 241 LEU B C 1
ATOM 5351 O O . LEU B 1 241 ? 3.65 -31.734 -23.25 1 97.31 241 LEU B O 1
ATOM 5355 N N . VAL B 1 242 ? 2.752 -33.031 -24.859 1 98.19 242 VAL B N 1
ATOM 5356 C CA . VAL B 1 242 ? 2.098 -33.906 -23.891 1 98.19 242 VAL B CA 1
ATOM 5357 C C . VAL B 1 242 ? 3.148 -34.594 -23.016 1 98.19 242 VAL B C 1
ATOM 5359 O O . VAL B 1 242 ? 2.99 -34.688 -21.797 1 98.19 242 VAL B O 1
ATOM 5362 N N . LYS B 1 243 ? 4.223 -35.031 -23.672 1 98.5 243 LYS B N 1
ATOM 5363 C CA . LYS B 1 243 ? 5.301 -35.719 -22.953 1 98.5 243 LYS B CA 1
ATOM 5364 C C . LYS B 1 243 ? 5.898 -34.781 -21.891 1 98.5 243 LYS B C 1
ATOM 5366 O O . LYS B 1 243 ? 6.02 -35.156 -20.719 1 98.5 243 LYS B O 1
ATOM 5371 N N . GLN B 1 244 ? 6.23 -33.594 -22.297 1 98.25 244 GLN B N 1
ATOM 5372 C CA . GLN B 1 244 ? 6.836 -32.656 -21.375 1 98.25 244 GLN B CA 1
ATOM 5373 C C . GLN B 1 244 ? 5.875 -32.281 -20.25 1 98.25 244 GLN B C 1
ATOM 5375 O O . GLN B 1 244 ? 6.273 -32.219 -19.094 1 98.25 244 GLN B O 1
ATOM 5380 N N . GLY B 1 245 ? 4.621 -31.969 -20.609 1 98.31 245 GLY B N 1
ATOM 5381 C CA . GLY B 1 245 ? 3.623 -31.625 -19.609 1 98.31 245 GLY B CA 1
ATOM 5382 C C . GLY B 1 245 ? 3.402 -32.719 -18.578 1 98.31 245 GLY B C 1
ATOM 5383 O O . GLY B 1 245 ? 3.301 -32.438 -17.391 1 98.31 245 GLY B O 1
ATOM 5384 N N . LEU B 1 246 ? 3.324 -33.906 -19.047 1 98.38 246 LEU B N 1
ATOM 5385 C CA . LEU B 1 246 ? 3.121 -35.062 -18.172 1 98.38 246 LEU B CA 1
ATOM 5386 C C . LEU B 1 246 ? 4.305 -35.25 -17.234 1 98.38 246 LEU B C 1
ATOM 5388 O O . LEU B 1 246 ? 4.121 -35.531 -16.047 1 98.38 246 LEU B O 1
ATOM 5392 N N . GLU B 1 247 ? 5.512 -35.125 -17.75 1 98.38 247 GLU B N 1
ATOM 5393 C CA . GLU B 1 247 ? 6.715 -35.219 -16.922 1 98.38 247 GLU B CA 1
ATOM 5394 C C . GLU B 1 247 ? 6.73 -34.156 -15.828 1 98.38 247 GLU B C 1
ATOM 5396 O O . GLU B 1 247 ? 7.059 -34.469 -14.68 1 98.38 247 GLU B O 1
ATOM 5401 N N . GLU B 1 248 ? 6.383 -32.938 -16.188 1 98.62 248 GLU B N 1
ATOM 5402 C CA . GLU B 1 248 ? 6.336 -31.844 -15.227 1 98.62 248 GLU B CA 1
ATOM 5403 C C . GLU B 1 248 ? 5.273 -32.094 -14.156 1 98.62 248 GLU B C 1
ATOM 5405 O O . GLU B 1 248 ? 5.504 -31.828 -12.969 1 98.62 248 GLU B O 1
ATOM 5410 N N . LEU B 1 249 ? 4.156 -32.594 -14.562 1 98.62 249 LEU B N 1
ATOM 5411 C CA . LEU B 1 249 ? 3.076 -32.875 -13.625 1 98.62 249 LEU B CA 1
ATOM 5412 C C . LEU B 1 249 ? 3.486 -34 -12.648 1 98.62 249 LEU B C 1
ATOM 5414 O O . LEU B 1 249 ? 3.221 -33.906 -11.453 1 98.62 249 LEU B O 1
ATOM 5418 N N . LYS B 1 250 ? 4.09 -35.031 -13.18 1 98.38 250 LYS B N 1
ATOM 5419 C CA . LYS B 1 250 ? 4.539 -36.125 -12.328 1 98.38 250 LYS B CA 1
ATOM 5420 C C . LYS B 1 250 ? 5.582 -35.656 -11.32 1 98.38 250 LYS B C 1
ATOM 5422 O O . LYS B 1 250 ? 5.559 -36.062 -10.164 1 98.38 250 LYS B O 1
ATOM 5427 N N . GLU B 1 251 ? 6.488 -34.844 -11.805 1 98.31 251 GLU B N 1
ATOM 5428 C CA . GLU B 1 251 ? 7.48 -34.281 -10.898 1 98.31 251 GLU B CA 1
ATOM 5429 C C . GLU B 1 251 ? 6.82 -33.469 -9.789 1 98.31 251 GLU B C 1
ATOM 5431 O O . GLU B 1 251 ? 7.164 -33.594 -8.617 1 98.31 251 GLU B O 1
ATOM 5436 N N . LEU B 1 252 ? 5.891 -32.562 -10.141 1 98.69 252 LEU B N 1
ATOM 5437 C CA . LEU B 1 252 ? 5.172 -31.766 -9.164 1 98.69 252 LEU B CA 1
ATOM 5438 C C . LEU B 1 252 ? 4.434 -32.625 -8.164 1 98.69 252 LEU B C 1
ATOM 5440 O O . LEU B 1 252 ? 4.504 -32.406 -6.957 1 98.69 252 LEU B O 1
ATOM 5444 N N . ASP B 1 253 ? 3.781 -33.625 -8.695 1 98.06 253 ASP B N 1
ATOM 5445 C CA . ASP B 1 253 ? 3.01 -34.531 -7.848 1 98.06 253 ASP B CA 1
ATOM 5446 C C . ASP B 1 253 ? 3.906 -35.219 -6.828 1 98.06 253 ASP B C 1
ATOM 5448 O O . ASP B 1 253 ? 3.498 -35.438 -5.688 1 98.06 253 ASP B O 1
ATOM 5452 N N . MET B 1 254 ? 5.07 -35.594 -7.258 1 97.69 254 MET B N 1
ATOM 5453 C CA . MET B 1 254 ? 6.031 -36.219 -6.359 1 97.69 254 MET B CA 1
ATOM 5454 C C . MET B 1 254 ? 6.34 -35.312 -5.168 1 97.69 254 MET B C 1
ATOM 5456 O O . MET B 1 254 ? 6.344 -35.781 -4.023 1 97.69 254 MET B O 1
ATOM 5460 N N . TYR B 1 255 ? 6.605 -34.031 -5.379 1 98.19 255 TYR B N 1
ATOM 5461 C CA . TYR B 1 255 ? 6.867 -33.094 -4.297 1 98.19 255 TYR B CA 1
ATOM 5462 C C . TYR B 1 255 ? 5.648 -32.938 -3.402 1 98.19 255 TYR B C 1
ATOM 5464 O O . TYR B 1 255 ? 5.77 -32.875 -2.176 1 98.19 255 TYR B O 1
ATOM 5472 N N . LEU B 1 256 ? 4.43 -32.812 -4.012 1 98.5 256 LEU B N 1
ATOM 5473 C CA . LEU B 1 256 ? 3.203 -32.625 -3.248 1 98.5 256 LEU B CA 1
ATOM 5474 C C . LEU B 1 256 ? 2.93 -33.812 -2.338 1 98.5 256 LEU B C 1
ATOM 5476 O O . LEU B 1 256 ? 2.518 -33.656 -1.189 1 98.5 256 LEU B O 1
ATOM 5480 N N . GLU B 1 257 ? 3.158 -34.969 -2.879 1 97.69 257 GLU B N 1
ATOM 5481 C CA . GLU B 1 257 ? 2.988 -36.219 -2.098 1 97.69 257 GLU B CA 1
ATOM 5482 C C . GLU B 1 257 ? 3.979 -36.25 -0.938 1 97.69 257 GLU B C 1
ATOM 5484 O O . GLU B 1 257 ? 3.615 -36.625 0.178 1 97.69 257 GLU B O 1
ATOM 5489 N N . TYR B 1 258 ? 5.199 -35.906 -1.265 1 97.69 258 TYR B N 1
ATOM 5490 C CA . TYR B 1 258 ? 6.23 -35.969 -0.235 1 97.69 258 TYR B CA 1
ATOM 5491 C C . TYR B 1 258 ? 5.93 -34.969 0.884 1 97.69 258 TYR B C 1
ATOM 5493 O O . TYR B 1 258 ? 6.254 -35.219 2.047 1 97.69 258 TYR B O 1
ATOM 5501 N N . LEU B 1 259 ? 5.301 -33.844 0.585 1 97.69 259 LEU B N 1
ATOM 5502 C CA . LEU B 1 259 ? 4.906 -32.844 1.562 1 97.69 259 LEU B CA 1
ATOM 5503 C C . LEU B 1 259 ? 3.605 -33.219 2.254 1 97.69 259 LEU B C 1
ATOM 5505 O O . LEU B 1 259 ? 3.193 -32.594 3.223 1 97.69 259 LEU B O 1
ATOM 5509 N N . ASP B 1 260 ? 2.896 -34.25 1.771 1 96.81 260 ASP B N 1
ATOM 5510 C CA . ASP B 1 260 ? 1.619 -34.75 2.281 1 96.81 260 ASP B CA 1
ATOM 5511 C C . ASP B 1 260 ? 0.525 -33.688 2.125 1 96.81 260 ASP B C 1
ATOM 5513 O O . ASP B 1 260 ? -0.22 -33.406 3.068 1 96.81 260 ASP B O 1
ATOM 5517 N N . ILE B 1 261 ? 0.544 -33.031 0.914 1 97.31 261 ILE B N 1
ATOM 5518 C CA . ILE B 1 261 ? -0.479 -32.031 0.696 1 97.31 261 ILE B CA 1
ATOM 5519 C C . ILE B 1 261 ? -1.295 -32.375 -0.547 1 97.31 261 ILE B C 1
ATOM 5521 O O . ILE B 1 261 ? -2.049 -31.531 -1.056 1 97.31 261 ILE B O 1
ATOM 5525 N N . ASN B 1 262 ? -1.183 -33.531 -1.034 1 93.88 262 ASN B N 1
ATOM 5526 C CA . ASN B 1 262 ? -1.9 -33.969 -2.227 1 93.88 262 ASN B CA 1
ATOM 5527 C C . ASN B 1 262 ? -3.408 -34 -1.995 1 93.88 262 ASN B C 1
ATOM 5529 O O . ASN B 1 262 ? -4.188 -33.969 -2.947 1 93.88 262 ASN B O 1
ATOM 5533 N N . GLY B 1 263 ? -3.854 -34 -0.741 1 95.25 263 GLY B N 1
ATOM 5534 C CA . GLY B 1 263 ? -5.273 -33.938 -0.432 1 95.25 263 GLY B CA 1
ATOM 5535 C C . GLY B 1 263 ? -5.898 -32.594 -0.728 1 95.25 263 GLY B C 1
ATOM 5536 O O . GLY B 1 263 ? -7.094 -32.5 -1.01 1 95.25 263 GLY B O 1
ATOM 5537 N N . GLN B 1 264 ? -5.086 -31.578 -0.721 1 97.81 264 GLN B N 1
ATOM 5538 C CA . GLN B 1 264 ? -5.574 -30.234 -0.956 1 97.81 264 GLN B CA 1
ATOM 5539 C C . GLN B 1 264 ? -5.148 -29.719 -2.33 1 97.81 264 GLN B C 1
ATOM 5541 O O . GLN B 1 264 ? -5.535 -28.625 -2.74 1 97.81 264 GLN B O 1
ATOM 5546 N N . CYS B 1 265 ? -4.332 -30.438 -3.018 1 98.31 265 CYS B N 1
ATOM 5547 C CA . CYS B 1 265 ? -3.887 -30.109 -4.367 1 98.31 265 CYS B CA 1
ATOM 5548 C C . CYS B 1 265 ? -4.391 -31.141 -5.375 1 98.31 265 CYS B C 1
ATOM 5550 O O . CYS B 1 265 ? -3.959 -32.281 -5.363 1 98.31 265 CYS B O 1
ATOM 5552 N N . VAL B 1 266 ? -5.215 -30.656 -6.281 1 97 266 VAL B N 1
ATOM 5553 C CA . VAL B 1 266 ? -5.922 -31.594 -7.145 1 97 266 VAL B CA 1
ATOM 5554 C C . VAL B 1 266 ? -5.605 -31.297 -8.609 1 97 266 VAL B C 1
ATOM 5556 O O . VAL B 1 266 ? -5.75 -30.156 -9.062 1 97 266 VAL B O 1
ATOM 5559 N N . PHE B 1 267 ? -5.227 -32.312 -9.297 1 97.38 267 PHE B N 1
ATOM 5560 C CA . PHE B 1 267 ? -5.02 -32.219 -10.734 1 97.38 267 PHE B CA 1
ATOM 5561 C C . PHE B 1 267 ? -6.348 -32.094 -11.469 1 97.38 267 PHE B C 1
ATOM 5563 O O . PHE B 1 267 ? -7.242 -32.906 -11.289 1 97.38 267 PHE B O 1
ATOM 5570 N N . ASN B 1 268 ? -6.535 -31 -12.203 1 95.12 268 ASN B N 1
ATOM 5571 C CA . ASN B 1 268 ? -7.68 -30.75 -13.07 1 95.12 268 ASN B CA 1
ATOM 5572 C C . ASN B 1 268 ? -7.246 -30.516 -14.516 1 95.12 268 ASN B C 1
ATOM 5574 O O . ASN B 1 268 ? -6.84 -29.406 -14.875 1 95.12 268 ASN B O 1
ATOM 5578 N N . PRO B 1 269 ? -7.363 -31.531 -15.359 1 93.81 269 PRO B N 1
ATOM 5579 C CA . PRO B 1 269 ? -6.844 -31.438 -16.719 1 93.81 269 PRO B CA 1
ATOM 5580 C C . PRO B 1 269 ? -7.559 -30.359 -17.547 1 93.81 269 PRO B C 1
ATOM 5582 O O . PRO B 1 269 ? -7.113 -30.031 -18.656 1 93.81 269 PRO B O 1
ATOM 5585 N N . PHE B 1 270 ? -8.594 -29.734 -17.047 1 90 270 PHE B N 1
ATOM 5586 C CA . PHE B 1 270 ? -9.383 -28.781 -17.812 1 90 270 PHE B CA 1
ATOM 5587 C C . PHE B 1 270 ? -9.133 -27.359 -17.328 1 90 270 PHE B C 1
ATOM 5589 O O . PHE B 1 270 ? -9.656 -26.391 -17.906 1 90 270 PHE B O 1
ATOM 5596 N N . LEU B 1 271 ? -8.328 -27.281 -16.312 1 91.88 271 LEU B N 1
ATOM 5597 C CA . LEU B 1 271 ? -7.938 -25.938 -15.867 1 91.88 271 LEU B CA 1
ATOM 5598 C C . LEU B 1 271 ? -7.086 -25.25 -16.922 1 91.88 271 LEU B C 1
ATOM 5600 O O . LEU B 1 271 ? -6.039 -25.766 -17.328 1 91.88 271 LEU B O 1
ATOM 5604 N N . ALA B 1 272 ? -7.422 -24.109 -17.516 1 83.88 272 ALA B N 1
ATOM 5605 C CA . ALA B 1 272 ? -6.73 -23.516 -18.656 1 83.88 272 ALA B CA 1
ATOM 5606 C C . ALA B 1 272 ? -6.281 -22.094 -18.328 1 83.88 272 ALA B C 1
ATOM 5608 O O . ALA B 1 272 ? -5.348 -21.578 -18.953 1 83.88 272 ALA B O 1
ATOM 5609 N N . ARG B 1 273 ? -6.816 -21.391 -17.453 1 74.44 273 ARG B N 1
ATOM 5610 C CA . ARG B 1 273 ? -6.512 -20 -17.156 1 74.44 273 ARG B CA 1
ATOM 5611 C C . ARG B 1 273 ? -6.297 -19.203 -18.438 1 74.44 273 ARG B C 1
ATOM 5613 O O . ARG B 1 273 ? -5.156 -18.984 -18.859 1 74.44 273 ARG B O 1
ATOM 5620 N N . GLY B 1 274 ? -7.055 -18.594 -19.062 1 64.81 274 GLY B N 1
ATOM 5621 C CA . GLY B 1 274 ? -7.117 -18.016 -20.391 1 64.81 274 GLY B CA 1
ATOM 5622 C C . GLY B 1 274 ? -6 -17.031 -20.672 1 64.81 274 GLY B C 1
ATOM 5623 O O . GLY B 1 274 ? -6.215 -16 -21.312 1 64.81 274 GLY B O 1
ATOM 5624 N N . LEU B 1 275 ? -4.777 -17.219 -20.078 1 67.31 275 LEU B N 1
ATOM 5625 C CA . LEU B 1 275 ? -3.717 -16.281 -20.391 1 67.31 275 LEU B CA 1
ATOM 5626 C C . LEU B 1 275 ? -2.627 -16.938 -21.234 1 67.31 275 LEU B C 1
ATOM 5628 O O . LEU B 1 275 ? -2.275 -18.094 -20.984 1 67.31 275 LEU B O 1
ATOM 5632 N N . GLU B 1 276 ? -2.117 -16.234 -22.109 1 76.44 276 GLU B N 1
ATOM 5633 C CA . GLU B 1 276 ? -1.127 -16.719 -23.062 1 76.44 276 GLU B CA 1
ATOM 5634 C C . GLU B 1 276 ? 0.278 -16.688 -22.453 1 76.44 276 GLU B C 1
ATOM 5636 O O . GLU B 1 276 ? 1.221 -17.219 -23.047 1 76.44 276 GLU B O 1
ATOM 5641 N N . ILE B 1 277 ? 0.354 -16.281 -21.312 1 84.19 277 ILE B N 1
ATOM 5642 C CA . ILE B 1 277 ? 1.681 -16.047 -20.75 1 84.19 277 ILE B CA 1
ATOM 5643 C C . ILE B 1 277 ? 2.252 -17.344 -20.203 1 84.19 277 ILE B C 1
ATOM 5645 O O . ILE B 1 277 ? 3.471 -17.484 -20.078 1 84.19 277 ILE B O 1
ATOM 5649 N N . TYR B 1 278 ? 1.404 -18.281 -19.938 1 91.12 278 TYR B N 1
ATOM 5650 C CA . TYR B 1 278 ? 1.838 -19.453 -19.188 1 91.12 278 TYR B CA 1
ATOM 5651 C C . TYR B 1 278 ? 2.51 -20.469 -20.109 1 91.12 278 TYR B C 1
ATOM 5653 O O . TYR B 1 278 ? 2.064 -20.688 -21.234 1 91.12 278 TYR B O 1
ATOM 5661 N N . THR B 1 279 ? 3.557 -21.125 -19.609 1 93.81 279 THR B N 1
ATOM 5662 C CA . THR B 1 279 ? 4.375 -22.016 -20.406 1 93.81 279 THR B CA 1
ATOM 5663 C C . THR B 1 279 ? 4.445 -23.406 -19.781 1 93.81 279 THR B C 1
ATOM 5665 O O . THR B 1 279 ? 5.047 -24.328 -20.344 1 93.81 279 THR B O 1
ATOM 5668 N N . GLY B 1 280 ? 3.812 -23.578 -18.625 1 96.31 280 GLY B N 1
ATOM 5669 C CA . GLY B 1 280 ? 3.873 -24.859 -17.922 1 96.31 280 GLY B CA 1
ATOM 5670 C C . GLY B 1 280 ? 2.748 -25.047 -16.922 1 96.31 280 GLY B C 1
ATOM 5671 O O . GLY B 1 280 ? 1.574 -24.906 -17.266 1 96.31 280 GLY B O 1
ATOM 5672 N N . THR B 1 281 ? 3.119 -25.328 -15.664 1 98.19 281 THR B N 1
ATOM 5673 C CA . THR B 1 281 ? 2.141 -25.562 -14.609 1 98.19 281 THR B CA 1
ATOM 5674 C C . THR B 1 281 ? 1.325 -24.312 -14.336 1 98.19 281 THR B C 1
ATOM 5676 O O . THR B 1 281 ? 1.872 -23.203 -14.297 1 98.19 281 THR B O 1
ATOM 5679 N N . ILE B 1 282 ? 0.026 -24.469 -14.188 1 96.94 282 ILE B N 1
ATOM 5680 C CA . ILE B 1 282 ? -0.883 -23.406 -13.75 1 96.94 282 ILE B CA 1
ATOM 5681 C C . ILE B 1 282 ? -1.704 -23.906 -12.562 1 96.94 282 ILE B C 1
ATOM 5683 O O . ILE B 1 282 ? -1.872 -25.109 -12.367 1 96.94 282 ILE B O 1
ATOM 5687 N N . TYR B 1 283 ? -2.143 -23.016 -11.742 1 97.81 283 TYR B N 1
ATOM 5688 C CA . TYR B 1 283 ? -2.979 -23.406 -10.617 1 97.81 283 TYR B CA 1
ATOM 5689 C C . TYR B 1 283 ? -3.932 -22.281 -10.227 1 97.81 283 TYR B C 1
ATOM 5691 O O . TYR B 1 283 ? -3.678 -21.125 -10.523 1 97.81 283 TYR B O 1
ATOM 5699 N N . GLU B 1 284 ? -5.027 -22.641 -9.617 1 96.69 284 GLU B N 1
ATOM 5700 C CA . GLU B 1 284 ? -6.031 -21.781 -9.016 1 96.69 284 GLU B CA 1
ATOM 5701 C C . GLU B 1 284 ? -6.414 -22.25 -7.621 1 96.69 284 GLU B C 1
ATOM 5703 O O . GLU B 1 284 ? -6.422 -23.453 -7.352 1 96.69 284 GLU B O 1
ATOM 5708 N N . ILE B 1 285 ? -6.672 -21.344 -6.785 1 97.88 285 ILE B N 1
ATOM 5709 C CA . ILE B 1 285 ? -7.039 -21.625 -5.402 1 97.88 285 ILE B CA 1
ATOM 5710 C C . ILE B 1 285 ? -8.516 -21.312 -5.188 1 97.88 285 ILE B C 1
ATOM 5712 O O . ILE B 1 285 ? -8.969 -20.203 -5.484 1 97.88 285 ILE B O 1
ATOM 5716 N N . PHE B 1 286 ? -9.219 -22.266 -4.648 1 96.19 286 PHE B N 1
ATOM 5717 C CA . PHE B 1 286 ? -10.641 -22.109 -4.379 1 96.19 286 PHE B CA 1
ATOM 5718 C C . PHE B 1 286 ? -10.945 -22.359 -2.906 1 96.19 286 PHE B C 1
ATOM 5720 O O . PHE B 1 286 ? -10.242 -23.125 -2.244 1 96.19 286 PHE B O 1
ATOM 5727 N N . LEU B 1 287 ? -11.992 -21.719 -2.438 1 95.19 287 LEU B N 1
ATOM 5728 C CA . LEU B 1 287 ? -12.523 -22.109 -1.134 1 95.19 287 LEU B CA 1
ATOM 5729 C C . LEU B 1 287 ? -13.109 -23.516 -1.187 1 95.19 287 LEU B C 1
ATOM 5731 O O . LEU B 1 287 ? -13.859 -23.844 -2.107 1 95.19 287 LEU B O 1
ATOM 5735 N N . ALA B 1 288 ? -12.781 -24.25 -0.208 1 94.94 288 ALA B N 1
ATOM 5736 C CA . ALA B 1 288 ? -13.25 -25.641 -0.187 1 94.94 288 ALA B CA 1
ATOM 5737 C C . ALA B 1 288 ? -14.766 -25.703 -0.072 1 94.94 288 ALA B C 1
ATOM 5739 O O . ALA B 1 288 ? -15.398 -26.609 -0.627 1 94.94 288 ALA B O 1
ATOM 5740 N N . ASP B 1 289 ? -15.352 -24.734 0.628 1 90.81 289 ASP B N 1
ATOM 5741 C CA . ASP B 1 289 ? -16.797 -24.75 0.858 1 90.81 289 ASP B CA 1
ATOM 5742 C C . ASP B 1 289 ? -17.547 -24.141 -0.329 1 90.81 289 ASP B C 1
ATOM 5744 O O . ASP B 1 289 ? -18.766 -24.172 -0.37 1 90.81 289 ASP B O 1
ATOM 5748 N N . GLN B 1 290 ? -16.891 -23.547 -1.253 1 85.88 290 GLN B N 1
ATOM 5749 C CA . GLN B 1 290 ? -17.406 -23.016 -2.508 1 85.88 290 GLN B CA 1
ATOM 5750 C C . GLN B 1 290 ? -18.406 -21.875 -2.258 1 85.88 290 GLN B C 1
ATOM 5752 O O . GLN B 1 290 ? -19.312 -21.656 -3.061 1 85.88 290 GLN B O 1
ATOM 5757 N N . LEU B 1 291 ? -18.25 -21.312 -1.042 1 83.62 291 LEU B N 1
ATOM 5758 C CA . LEU B 1 291 ? -19.062 -20.125 -0.787 1 83.62 291 LEU B CA 1
ATOM 5759 C C . LEU B 1 291 ? -18.812 -19.062 -1.848 1 83.62 291 LEU B C 1
ATOM 5761 O O . LEU B 1 291 ? -19.719 -18.312 -2.221 1 83.62 291 LEU B O 1
ATOM 5765 N N . ILE B 1 292 ? -17.609 -18.969 -2.146 1 85.69 292 ILE B N 1
ATOM 5766 C CA . ILE B 1 292 ? -17.188 -18.172 -3.293 1 85.69 292 ILE B CA 1
ATOM 5767 C C . ILE B 1 292 ? -16.656 -19.094 -4.391 1 85.69 292 ILE B C 1
ATOM 5769 O O . ILE B 1 292 ? -15.711 -19.844 -4.172 1 85.69 292 ILE B O 1
ATOM 5773 N N . LYS B 1 293 ? -17.234 -18.969 -5.551 1 85.06 293 LYS B N 1
ATOM 5774 C CA . LYS B 1 293 ? -16.922 -19.906 -6.633 1 85.06 293 LYS B CA 1
ATOM 5775 C C . LYS B 1 293 ? -15.68 -19.453 -7.402 1 85.06 293 LYS B C 1
ATOM 5777 O O . LYS B 1 293 ? -15.008 -20.281 -8.023 1 85.06 293 LYS B O 1
ATOM 5782 N N . SER B 1 294 ? -15.484 -18.172 -7.336 1 87.5 294 SER B N 1
ATOM 5783 C CA . SER B 1 294 ? -14.312 -17.656 -8.039 1 87.5 294 SER B CA 1
ATOM 5784 C C . SER B 1 294 ? -13.023 -18 -7.293 1 87.5 294 SER B C 1
ATOM 5786 O O . SER B 1 294 ? -13.047 -18.234 -6.082 1 87.5 294 SER B O 1
ATOM 5788 N N . SER B 1 295 ? -11.984 -18.125 -8.055 1 92.12 295 SER B N 1
ATOM 5789 C CA . SER B 1 295 ? -10.695 -18.359 -7.422 1 92.12 295 SER B CA 1
ATOM 5790 C C . SER B 1 295 ? -10.289 -17.203 -6.527 1 92.12 295 SER B C 1
ATOM 5792 O O . SER B 1 295 ? -10.578 -16.047 -6.836 1 92.12 295 SER B O 1
ATOM 5794 N N . ILE B 1 296 ? -9.617 -17.453 -5.449 1 94.94 296 ILE B N 1
ATOM 5795 C CA . ILE B 1 296 ? -9.164 -16.422 -4.531 1 94.94 296 ILE B CA 1
ATOM 5796 C C . ILE B 1 296 ? -7.66 -16.219 -4.672 1 94.94 296 ILE B C 1
ATOM 5798 O O . ILE B 1 296 ? -7.07 -15.375 -3.996 1 94.94 296 ILE B O 1
ATOM 5802 N N . GLY B 1 297 ? -7.043 -16.969 -5.539 1 95.94 297 GLY B N 1
ATOM 5803 C CA . GLY B 1 297 ? -5.648 -16.891 -5.945 1 95.94 297 GLY B CA 1
ATOM 5804 C C . GLY B 1 297 ? -5.332 -17.75 -7.156 1 95.94 297 GLY B C 1
ATOM 5805 O O . GLY B 1 297 ? -6.07 -18.672 -7.48 1 95.94 297 GLY B O 1
ATOM 5806 N N . SER B 1 298 ? -4.273 -17.406 -7.852 1 96.56 298 SER B N 1
ATOM 5807 C CA . SER B 1 298 ? -3.895 -18.156 -9.047 1 96.56 298 SER B CA 1
ATOM 5808 C C . SER B 1 298 ? -2.459 -17.859 -9.461 1 96.56 298 SER B C 1
ATOM 5810 O O . SER B 1 298 ? -1.837 -16.938 -8.922 1 96.56 298 SER B O 1
ATOM 5812 N N . GLY B 1 299 ? -1.946 -18.672 -10.359 1 96.25 299 GLY B N 1
ATOM 5813 C CA . GLY B 1 299 ? -0.603 -18.469 -10.875 1 96.25 299 GLY B CA 1
ATOM 5814 C C . GLY B 1 299 ? -0.141 -19.578 -11.805 1 96.25 299 GLY B C 1
ATOM 5815 O O . GLY B 1 299 ? -0.957 -20.344 -12.312 1 96.25 299 GLY B O 1
ATOM 5816 N N . GLY B 1 300 ? 1.139 -19.5 -12.086 1 97.19 300 GLY B N 1
ATOM 5817 C CA . GLY B 1 300 ? 1.731 -20.5 -12.969 1 97.19 300 GLY B CA 1
ATOM 5818 C C . GLY B 1 300 ? 3.088 -20.094 -13.508 1 97.19 300 GLY B C 1
ATOM 5819 O O . GLY B 1 300 ? 3.607 -19.031 -13.148 1 97.19 300 GLY B O 1
ATOM 5820 N N . ARG B 1 301 ? 3.586 -21.031 -14.297 1 97.62 301 ARG B N 1
ATOM 5821 C CA . ARG B 1 301 ? 4.902 -20.828 -14.891 1 97.62 301 ARG B CA 1
ATOM 5822 C C . ARG B 1 301 ? 4.797 -20.016 -16.188 1 97.62 301 ARG B C 1
ATOM 5824 O O . ARG B 1 301 ? 3.945 -20.297 -17.031 1 97.62 301 ARG B O 1
ATOM 5831 N N . TYR B 1 302 ? 5.656 -18.984 -16.328 1 95.25 302 TYR B N 1
ATOM 5832 C CA . TYR B 1 302 ? 5.68 -18.141 -17.516 1 95.25 302 TYR B CA 1
ATOM 5833 C C . TYR B 1 302 ? 7.113 -17.797 -17.922 1 95.25 302 TYR B C 1
ATOM 5835 O O . TYR B 1 302 ? 7.555 -16.656 -17.781 1 95.25 302 TYR B O 1
ATOM 5843 N N . ASP B 1 303 ? 7.77 -18.641 -18.609 1 96.31 303 ASP B N 1
ATOM 5844 C CA . ASP B 1 303 ? 9.211 -18.641 -18.828 1 96.31 303 ASP B CA 1
ATOM 5845 C C . ASP B 1 303 ? 9.602 -17.672 -19.938 1 96.31 303 ASP B C 1
ATOM 5847 O O . ASP B 1 303 ? 10.773 -17.344 -20.094 1 96.31 303 ASP B O 1
ATOM 5851 N N . ASN B 1 304 ? 8.648 -17.188 -20.672 1 93.12 304 ASN B N 1
ATOM 5852 C CA . ASN B 1 304 ? 9.016 -16.484 -21.891 1 93.12 304 ASN B CA 1
ATOM 5853 C C . ASN B 1 304 ? 8.883 -14.977 -21.734 1 93.12 304 ASN B C 1
ATOM 5855 O O . ASN B 1 304 ? 9.344 -14.211 -22.578 1 93.12 304 ASN B O 1
ATOM 5859 N N . ALA B 1 305 ? 8.289 -14.539 -20.656 1 92.31 305 ALA B N 1
ATOM 5860 C CA . ALA B 1 305 ? 7.949 -13.125 -20.516 1 92.31 305 ALA B CA 1
ATOM 5861 C C . ALA B 1 305 ? 9.203 -12.266 -20.453 1 92.31 305 ALA B C 1
ATOM 5863 O O . ALA B 1 305 ? 9.32 -11.266 -21.172 1 92.31 305 ALA B O 1
ATOM 5864 N N . ILE B 1 306 ? 10.188 -12.633 -19.625 1 94.69 306 ILE B N 1
ATOM 5865 C CA . ILE B 1 306 ? 11.383 -11.828 -19.391 1 94.69 306 ILE B CA 1
ATOM 5866 C C . ILE B 1 306 ? 12.227 -11.789 -20.672 1 94.69 306 ILE B C 1
ATOM 5868 O O . ILE B 1 306 ? 12.617 -10.711 -21.125 1 94.69 306 ILE B O 1
ATOM 5872 N N . GLY B 1 307 ? 12.547 -12.93 -21.25 1 92.62 307 GLY B N 1
ATOM 5873 C CA . GLY B 1 307 ? 13.281 -12.969 -22.516 1 92.62 307 GLY B CA 1
ATOM 5874 C C . GLY B 1 307 ? 12.578 -12.219 -23.625 1 92.62 307 GLY B C 1
ATOM 5875 O O . GLY B 1 307 ? 13.234 -11.539 -24.422 1 92.62 307 GLY B O 1
ATOM 5876 N N . GLY B 1 308 ? 11.281 -12.383 -23.688 1 89.81 308 GLY B N 1
ATOM 5877 C CA . GLY B 1 308 ? 10.492 -11.664 -24.672 1 89.81 308 GLY B CA 1
ATOM 5878 C C . GLY B 1 308 ? 10.641 -10.156 -24.562 1 89.81 308 GLY B C 1
ATOM 5879 O O . GLY B 1 308 ? 10.797 -9.461 -25.562 1 89.81 308 GLY B O 1
ATOM 5880 N N . LEU B 1 309 ? 10.586 -9.664 -23.391 1 90.94 309 LEU B N 1
ATOM 5881 C CA . LEU B 1 309 ? 10.742 -8.234 -23.172 1 90.94 309 LEU B CA 1
ATOM 5882 C C . LEU B 1 309 ? 12.148 -7.773 -23.562 1 90.94 309 LEU B C 1
ATOM 5884 O O . LEU B 1 309 ? 12.328 -6.641 -24.016 1 90.94 309 LEU B O 1
ATOM 5888 N N . MET B 1 310 ? 13.07 -8.648 -23.328 1 90.94 310 MET B N 1
ATOM 5889 C CA . MET B 1 310 ? 14.461 -8.336 -23.672 1 90.94 310 MET B CA 1
ATOM 5890 C C . MET B 1 310 ? 14.688 -8.438 -25.172 1 90.94 310 MET B C 1
ATOM 5892 O O . MET B 1 310 ? 15.734 -8.031 -25.672 1 90.94 310 MET B O 1
ATOM 5896 N N . GLY B 1 311 ? 13.758 -8.953 -25.891 1 87.44 311 GLY B N 1
ATOM 5897 C CA . GLY B 1 311 ? 13.898 -9.133 -27.328 1 87.44 311 GLY B CA 1
ATOM 5898 C C . GLY B 1 311 ? 14.789 -10.305 -27.703 1 87.44 311 GLY B C 1
ATOM 5899 O O . GLY B 1 311 ? 15.422 -10.305 -28.75 1 87.44 311 GLY B O 1
ATOM 5900 N N . THR B 1 312 ? 14.914 -11.156 -26.734 1 88.31 312 THR B N 1
ATOM 5901 C CA . THR B 1 312 ? 15.727 -12.344 -26.984 1 88.31 312 THR B CA 1
ATOM 5902 C C . THR B 1 312 ? 14.875 -13.609 -26.938 1 88.31 312 THR B C 1
ATOM 5904 O O . THR B 1 312 ? 13.695 -13.547 -26.594 1 88.31 312 THR B O 1
ATOM 5907 N N . ASN B 1 313 ? 15.469 -14.672 -27.328 1 85.75 313 ASN B N 1
ATOM 5908 C CA . ASN B 1 313 ? 14.805 -15.969 -27.25 1 85.75 313 ASN B CA 1
ATOM 5909 C C . ASN B 1 313 ? 15.219 -16.734 -26 1 85.75 313 ASN B C 1
ATOM 5911 O O . ASN B 1 313 ? 14.93 -17.922 -25.859 1 85.75 313 ASN B O 1
ATOM 5915 N N . GLU B 1 314 ? 15.812 -15.922 -25.172 1 88.38 314 GLU B N 1
ATOM 5916 C CA . GLU B 1 314 ? 16.234 -16.547 -23.906 1 88.38 314 GLU B CA 1
ATOM 5917 C C . GLU B 1 314 ? 15.031 -16.828 -23.016 1 88.38 314 GLU B C 1
ATOM 5919 O O . GLU B 1 314 ? 14.07 -16.062 -22.984 1 88.38 314 GLU B O 1
ATOM 5924 N N . SER B 1 315 ? 15.109 -18 -22.422 1 91.06 315 SER B N 1
ATOM 5925 C CA . SER B 1 315 ? 14.086 -18.359 -21.438 1 91.06 315 SER B CA 1
ATOM 5926 C C . SER B 1 315 ? 14.578 -18.156 -20.016 1 91.06 315 SER B C 1
ATOM 5928 O O . SER B 1 315 ? 15.711 -18.516 -19.688 1 91.06 315 SER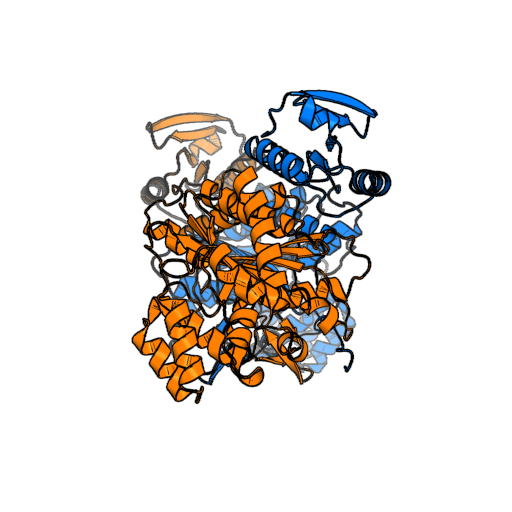 B O 1
ATOM 5930 N N . PHE B 1 316 ? 13.766 -17.469 -19.281 1 95.19 316 PHE B N 1
ATOM 5931 C CA . PHE B 1 316 ? 13.984 -17.328 -17.844 1 95.19 316 PHE B CA 1
ATOM 5932 C C . PHE B 1 316 ? 12.945 -18.141 -17.062 1 95.19 316 PHE B C 1
ATOM 5934 O O . PHE B 1 316 ? 11.766 -17.766 -17.016 1 95.19 316 PHE B O 1
ATOM 5941 N N . SER B 1 317 ? 13.352 -19.266 -16.516 1 97.25 317 SER B N 1
ATOM 5942 C CA . SER B 1 317 ? 12.414 -20.078 -15.734 1 97.25 317 SER B CA 1
ATOM 5943 C C . SER B 1 317 ? 11.781 -19.25 -14.609 1 97.25 317 SER B C 1
ATOM 5945 O O . SER B 1 317 ? 12.453 -18.906 -13.641 1 97.25 317 SER B O 1
ATOM 5947 N N . THR B 1 318 ? 10.477 -18.906 -14.766 1 97.94 318 THR B N 1
ATOM 5948 C CA . THR B 1 318 ? 9.781 -18.031 -13.836 1 97.94 318 THR B CA 1
ATOM 5949 C C . THR B 1 318 ? 8.406 -18.594 -13.477 1 97.94 318 THR B C 1
ATOM 5951 O O . THR B 1 318 ? 7.668 -19.047 -14.359 1 97.94 318 THR B O 1
ATOM 5954 N N . VAL B 1 319 ? 8.117 -18.688 -12.227 1 98.44 319 VAL B N 1
ATOM 5955 C CA . VAL B 1 319 ? 6.812 -19.141 -11.758 1 98.44 319 VAL B CA 1
AT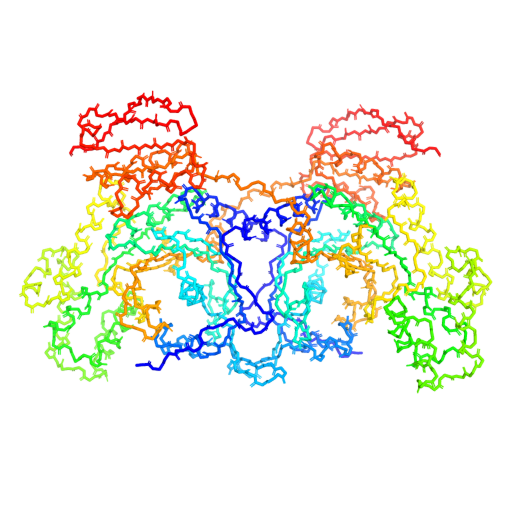OM 5956 C C . VAL B 1 319 ? 6.289 -18.172 -10.688 1 98.44 319 VAL B C 1
ATOM 5958 O O . VAL B 1 319 ? 7.07 -17.594 -9.93 1 98.44 319 VAL B O 1
ATOM 5961 N N . GLY B 1 320 ? 4.961 -17.938 -10.68 1 98.19 320 GLY B N 1
ATOM 5962 C CA . GLY B 1 320 ? 4.387 -17 -9.719 1 98.19 320 GLY B CA 1
ATOM 5963 C C . GLY B 1 320 ? 3.027 -17.438 -9.203 1 98.19 320 GLY B C 1
ATOM 5964 O O . GLY B 1 320 ? 2.418 -18.359 -9.75 1 98.19 320 GLY B O 1
ATOM 5965 N N . ILE B 1 321 ? 2.625 -16.812 -8.164 1 98.56 321 ILE B N 1
ATOM 5966 C CA . ILE B 1 321 ? 1.303 -17 -7.574 1 98.56 321 ILE B CA 1
ATOM 5967 C C . ILE B 1 321 ? 0.787 -15.648 -7.062 1 98.56 321 ILE B C 1
ATOM 5969 O O . ILE B 1 321 ? 1.559 -14.836 -6.547 1 98.56 321 ILE B O 1
ATOM 5973 N N . SER B 1 322 ? -0.478 -15.383 -7.262 1 98.19 322 SER B N 1
ATOM 5974 C CA . SER B 1 322 ? -1.121 -14.141 -6.855 1 98.19 322 SER B CA 1
ATOM 5975 C C . SER B 1 322 ? -2.322 -14.406 -5.953 1 98.19 322 SER B C 1
ATOM 5977 O O . SER B 1 322 ? -3.115 -15.312 -6.219 1 98.19 322 SER B O 1
ATOM 5979 N N . PHE B 1 323 ? -2.406 -13.68 -4.887 1 98.5 323 PHE B N 1
ATOM 5980 C CA . PHE B 1 323 ? -3.551 -13.688 -3.982 1 98.5 323 PHE B CA 1
ATOM 5981 C C . PHE B 1 323 ? -4.387 -12.422 -4.152 1 98.5 323 PHE B C 1
ATOM 5983 O O . PHE B 1 323 ? -3.848 -11.312 -4.184 1 98.5 323 PHE B O 1
ATOM 5990 N N . GLY B 1 324 ? -5.66 -12.609 -4.316 1 97.19 324 GLY B N 1
ATOM 5991 C CA . GLY B 1 324 ? -6.539 -11.453 -4.371 1 97.19 324 GLY B CA 1
ATOM 5992 C C . GLY B 1 324 ? -6.969 -10.961 -3.002 1 97.19 324 GLY B C 1
ATOM 5993 O O . GLY B 1 324 ? -7.836 -11.57 -2.367 1 97.19 324 GLY B O 1
ATOM 5994 N N . LEU B 1 325 ? -6.477 -9.859 -2.564 1 97.56 325 LEU B N 1
ATOM 5995 C CA . LEU B 1 325 ? -6.777 -9.359 -1.227 1 97.56 325 LEU B CA 1
ATOM 5996 C C . LEU B 1 325 ? -8.273 -9.125 -1.061 1 97.56 325 LEU B C 1
ATOM 5998 O O . LEU B 1 325 ? -8.852 -9.477 -0.032 1 97.56 325 LEU B O 1
ATOM 6002 N N . ASP B 1 326 ? -8.898 -8.555 -2.037 1 95.5 326 ASP B N 1
ATOM 6003 C CA . ASP B 1 326 ? -10.297 -8.148 -1.946 1 95.5 326 ASP B CA 1
ATOM 6004 C C . ASP B 1 326 ? -11.227 -9.359 -1.871 1 95.5 326 ASP B C 1
ATOM 6006 O O . ASP B 1 326 ? -12.211 -9.352 -1.131 1 95.5 326 ASP B O 1
ATOM 6010 N N . VAL B 1 327 ? -10.914 -10.383 -2.654 1 94.25 327 VAL B N 1
ATOM 6011 C CA . VAL B 1 327 ? -11.75 -11.578 -2.623 1 94.25 327 VAL B CA 1
ATOM 6012 C C . VAL B 1 327 ? -11.531 -12.328 -1.315 1 94.25 327 VAL B C 1
ATOM 6014 O O . VAL B 1 327 ? -12.469 -12.906 -0.754 1 94.25 327 VAL B O 1
ATOM 6017 N N . ILE B 1 328 ? -10.312 -12.391 -0.815 1 95.62 328 ILE B N 1
ATOM 6018 C CA . ILE B 1 328 ? -10.023 -13.016 0.469 1 95.62 328 ILE B CA 1
ATOM 6019 C C . ILE B 1 328 ? -10.766 -12.273 1.583 1 95.62 328 ILE B C 1
ATOM 6021 O O . ILE B 1 328 ? -11.336 -12.906 2.477 1 95.62 328 ILE B O 1
ATOM 6025 N N . TYR B 1 329 ? -10.719 -10.906 1.527 1 94.94 329 TYR B N 1
ATOM 6026 C CA . TYR B 1 329 ? -11.477 -10.102 2.475 1 94.94 329 TYR B CA 1
ATOM 6027 C C . TYR B 1 329 ? -12.953 -10.484 2.465 1 94.94 329 TYR B C 1
ATOM 6029 O O . TYR B 1 329 ? -13.562 -10.656 3.523 1 94.94 329 TYR B O 1
ATOM 6037 N N . SER B 1 330 ? -13.5 -10.633 1.265 1 92 330 SER B N 1
ATOM 6038 C CA . SER B 1 330 ? -14.898 -11.016 1.131 1 92 330 SER B CA 1
ATOM 6039 C C . SER B 1 330 ? -15.156 -12.398 1.735 1 92 330 SER B C 1
ATOM 6041 O O . SER B 1 330 ? -16.172 -12.609 2.395 1 92 330 SER B O 1
ATOM 6043 N N . ALA B 1 331 ? -14.25 -13.32 1.524 1 92 331 ALA B N 1
ATOM 6044 C CA . ALA B 1 331 ? -14.383 -14.672 2.055 1 92 331 ALA B CA 1
ATOM 6045 C C . ALA B 1 331 ? -14.398 -14.664 3.58 1 92 331 ALA B C 1
ATOM 6047 O O . ALA B 1 331 ? -15.219 -15.352 4.203 1 92 331 ALA B O 1
ATOM 6048 N N . ILE B 1 332 ? -13.539 -13.906 4.164 1 92.44 332 ILE B N 1
ATOM 6049 C CA . ILE B 1 332 ? -13.398 -13.859 5.613 1 92.44 332 ILE B CA 1
ATOM 6050 C C . ILE B 1 332 ? -14.617 -13.188 6.234 1 92.44 332 ILE B C 1
ATOM 6052 O O . ILE B 1 332 ? -15.141 -13.656 7.25 1 92.44 332 ILE B O 1
ATOM 6056 N N . THR B 1 333 ? -15.062 -12.07 5.629 1 88.5 333 THR B N 1
ATOM 6057 C CA . THR B 1 333 ? -16.172 -11.32 6.195 1 88.5 333 THR B CA 1
ATOM 6058 C C . THR B 1 333 ? -17.484 -12.078 6.012 1 88.5 333 THR B C 1
ATOM 6060 O O . THR B 1 333 ? -18.406 -11.945 6.82 1 88.5 333 THR B O 1
ATOM 6063 N N . SER B 1 334 ? -17.578 -12.867 5.027 1 84.31 334 SER B N 1
ATOM 6064 C CA . SER B 1 334 ? -18.781 -13.656 4.793 1 84.31 334 SER B CA 1
ATOM 6065 C C . SER B 1 334 ? -18.859 -14.844 5.754 1 84.31 334 SER B C 1
ATOM 6067 O O . SER B 1 334 ? -19.938 -15.32 6.074 1 84.31 334 SER B O 1
ATOM 6069 N N . SER B 1 335 ? -17.797 -15.344 6.156 1 77.94 335 SER B N 1
ATOM 6070 C CA . SER B 1 335 ? -17.75 -16.516 7.027 1 77.94 335 SER B CA 1
ATOM 6071 C C . SER B 1 335 ? -17.984 -16.125 8.484 1 77.94 335 SER B C 1
ATOM 6073 O O . SER B 1 335 ? -18.156 -16.984 9.344 1 77.94 335 SER B O 1
ATOM 6075 N N . GLY B 1 336 ? -18.172 -14.844 8.727 1 71.31 336 GLY B N 1
ATOM 6076 C CA . GLY B 1 336 ? -18.375 -14.391 10.094 1 71.31 336 GLY B CA 1
ATOM 6077 C C . GLY B 1 336 ? -17.109 -14.359 10.922 1 71.31 336 GLY B C 1
ATOM 6078 O O . GLY B 1 336 ? -17.141 -14.062 12.117 1 71.31 336 GLY B O 1
ATOM 6079 N N . ASN B 1 337 ? -16.016 -14.898 10.43 1 62.16 337 ASN B N 1
ATOM 6080 C CA . ASN B 1 337 ? -14.727 -14.922 11.125 1 62.16 337 ASN B CA 1
ATOM 6081 C C . ASN B 1 337 ? -14.086 -13.531 11.164 1 62.16 337 ASN B C 1
ATOM 6083 O O . ASN B 1 337 ? -13.219 -13.219 10.352 1 62.16 337 ASN B O 1
ATOM 6087 N N . ILE B 1 338 ? -14.75 -12.594 11.703 1 63.16 338 ILE B N 1
ATOM 6088 C CA . ILE B 1 338 ? -14.203 -11.242 11.688 1 63.16 338 ILE B CA 1
ATOM 6089 C C . ILE B 1 338 ? -13.109 -11.117 12.742 1 63.16 338 ILE B C 1
ATOM 6091 O O . ILE B 1 338 ? -13.297 -11.516 13.898 1 63.16 338 ILE B O 1
ATOM 6095 N N . PHE B 1 339 ? -11.859 -10.953 12.258 1 61.28 339 PHE B N 1
ATOM 6096 C CA . PHE B 1 339 ? -10.797 -10.609 13.195 1 61.28 339 PHE B CA 1
ATOM 6097 C C . PHE B 1 339 ? -11.305 -9.664 14.273 1 61.28 339 PHE B C 1
ATOM 6099 O O . PHE B 1 339 ? -12.086 -8.75 13.992 1 61.28 339 PHE B O 1
ATOM 6106 N N . LEU B 1 340 ? -11.625 -10.289 15.406 1 56.72 340 LEU B N 1
ATOM 6107 C CA . LEU B 1 340 ? -12.195 -9.57 16.547 1 56.72 340 LEU B CA 1
ATOM 6108 C C . LEU B 1 340 ? -11.641 -8.148 16.625 1 56.72 340 LEU B C 1
ATOM 6110 O O . LEU B 1 340 ? -10.438 -7.938 16.438 1 56.72 340 LEU B O 1
ATOM 6114 N N . GLU B 1 341 ? -12.586 -7.238 16.5 1 58.38 341 GLU B N 1
ATOM 6115 C CA . GLU B 1 341 ? -12.469 -5.789 16.641 1 58.38 341 GLU B CA 1
ATOM 6116 C C . GLU B 1 341 ? -11.875 -5.402 17.984 1 58.38 341 GLU B C 1
ATOM 6118 O O . GLU B 1 341 ? -12.586 -5.367 19 1 58.38 341 GLU B O 1
ATOM 6123 N N . ASN B 1 342 ? -10.648 -5.941 18.422 1 60.56 342 ASN B N 1
ATOM 6124 C CA . ASN B 1 342 ? -10.141 -5.316 19.625 1 60.56 342 ASN B CA 1
ATOM 6125 C C . ASN B 1 342 ? -9.609 -3.912 19.359 1 60.56 342 ASN B C 1
ATOM 6127 O O . ASN B 1 342 ? -9.055 -3.646 18.297 1 60.56 342 ASN B O 1
ATOM 6131 N N . SER B 1 343 ? -10.141 -3.074 20.234 1 73.75 343 SER B N 1
ATOM 6132 C CA . SER B 1 343 ? -9.617 -1.714 20.141 1 73.75 343 SER B CA 1
ATOM 6133 C C . SER B 1 343 ? -8.102 -1.69 20.281 1 73.75 343 SER B C 1
ATOM 6135 O O . SER B 1 343 ? -7.531 -2.438 21.078 1 73.75 343 SER B O 1
ATOM 6137 N N . ASN B 1 344 ? -7.438 -1.05 19.375 1 85.38 344 ASN B N 1
ATOM 6138 C CA . ASN B 1 344 ? -5.992 -0.858 19.453 1 85.38 344 ASN B CA 1
ATOM 6139 C C . ASN B 1 344 ? -5.637 0.272 20.422 1 85.38 344 ASN B C 1
ATOM 6141 O O . ASN B 1 344 ? -4.473 0.659 20.531 1 85.38 344 ASN B O 1
ATOM 6145 N N . VAL B 1 345 ? -6.703 0.741 21.281 1 93.69 345 VAL B N 1
ATOM 6146 C CA . VAL B 1 345 ? -6.473 1.858 22.188 1 93.69 345 VAL B CA 1
ATOM 6147 C C . VAL B 1 345 ? -6.273 1.337 23.609 1 93.69 345 VAL B C 1
ATOM 6149 O O . VAL B 1 345 ? -7.16 0.688 24.172 1 93.69 345 VAL B O 1
ATOM 6152 N N . ASP B 1 346 ? -5.145 1.659 24.219 1 95.69 346 ASP B N 1
ATOM 6153 C CA . ASP B 1 346 ? -4.852 1.259 25.594 1 95.69 346 ASP B CA 1
ATOM 6154 C C . ASP B 1 346 ? -5.512 2.205 26.594 1 95.69 346 ASP B C 1
ATOM 6156 O O . ASP B 1 346 ? -6.016 1.767 27.625 1 95.69 346 ASP B O 1
ATOM 6160 N N . PHE B 1 347 ? -5.484 3.527 26.297 1 97.31 347 PHE B N 1
ATOM 6161 C CA . PHE B 1 347 ? -6.051 4.547 27.172 1 97.31 347 PHE B CA 1
ATOM 6162 C C . PHE B 1 347 ? -6.855 5.562 26.375 1 97.31 347 PHE B C 1
ATOM 6164 O O . PHE B 1 347 ? -6.41 6.023 25.328 1 97.31 347 PHE B O 1
ATOM 6171 N N . TYR B 1 348 ? -8.039 5.805 26.844 1 97.19 348 TYR B N 1
ATOM 6172 C CA . TYR B 1 348 ? -8.852 6.914 26.344 1 97.19 348 TYR B CA 1
ATOM 6173 C C . TYR B 1 348 ? -8.93 8.031 27.375 1 97.19 348 TYR B C 1
ATOM 6175 O O . TYR B 1 348 ? -9.438 7.828 28.484 1 97.19 348 TYR B O 1
ATOM 6183 N N . ILE B 1 349 ? -8.406 9.227 27.047 1 97.69 349 ILE B N 1
ATOM 6184 C CA . ILE B 1 349 ? -8.328 10.336 28 1 97.69 349 ILE B CA 1
ATOM 6185 C C . ILE B 1 349 ? -9.422 11.359 27.688 1 97.69 349 ILE B C 1
ATOM 6187 O O . ILE B 1 349 ? -9.547 11.812 26.547 1 97.69 349 ILE B O 1
ATOM 6191 N N . ILE B 1 350 ? -10.164 11.742 28.688 1 96.44 350 ILE B N 1
ATOM 6192 C CA . ILE B 1 350 ? -11.25 12.711 28.578 1 96.44 350 ILE B CA 1
ATOM 6193 C C . ILE B 1 350 ? -10.922 13.945 29.422 1 96.44 350 ILE B C 1
ATOM 6195 O O . ILE B 1 350 ? -10.984 13.891 30.656 1 96.44 350 ILE B O 1
ATOM 6199 N N . PRO B 1 351 ? -10.648 15.047 28.797 1 96.19 351 PRO B N 1
ATOM 6200 C CA . PRO B 1 351 ? -10.375 16.281 29.547 1 96.19 351 PRO B CA 1
ATOM 6201 C C . PRO B 1 351 ? -11.648 16.953 30.047 1 96.19 351 PRO B C 1
ATOM 6203 O O . PRO B 1 351 ? -12.633 17.047 29.297 1 96.19 351 PRO B O 1
ATOM 6206 N N . LEU B 1 352 ? -11.68 17.359 31.203 1 94.44 352 LEU B N 1
ATOM 6207 C CA . LEU B 1 352 ? -12.688 18.266 31.75 1 94.44 352 LEU B CA 1
ATOM 6208 C C . LEU B 1 352 ? -12.078 19.625 32.031 1 94.44 352 LEU B C 1
ATOM 6210 O O . LEU B 1 352 ? -11.648 19.906 33.156 1 94.44 352 LEU B O 1
ATOM 6214 N N . ASN B 1 353 ? -12.094 20.438 31 1 93 353 ASN B N 1
ATOM 6215 C CA . ASN B 1 353 ? -11.5 21.781 31.047 1 93 353 ASN B CA 1
ATOM 6216 C C . ASN B 1 353 ? -10 21.703 31.312 1 93 353 ASN B C 1
ATOM 6218 O O . ASN B 1 353 ? -9.453 22.547 32.031 1 93 353 ASN B O 1
ATOM 6222 N N . THR B 1 354 ? -9.32 20.656 30.859 1 95.56 354 THR B N 1
ATOM 6223 C CA . THR B 1 354 ? -7.895 20.422 31.062 1 95.56 354 THR B CA 1
ATOM 6224 C C . THR B 1 354 ? -7.23 19.938 29.781 1 95.56 354 THR B C 1
ATOM 6226 O O . THR B 1 354 ? -6.492 18.938 29.812 1 95.56 354 THR B O 1
ATOM 6229 N N . LYS B 1 355 ? -7.465 20.609 28.734 1 95.81 355 LYS B N 1
ATOM 6230 C CA . LYS B 1 355 ? -7.016 20.156 27.422 1 95.81 355 LYS B CA 1
ATOM 6231 C C . LYS B 1 355 ? -5.496 20.078 27.359 1 95.81 355 LYS B C 1
ATOM 6233 O O . LYS B 1 355 ? -4.941 19.047 26.953 1 95.81 355 LYS B O 1
ATOM 6238 N N . LYS B 1 356 ? -4.785 21.125 27.766 1 96.31 356 LYS B N 1
ATOM 6239 C CA . LYS B 1 356 ? -3.332 21.109 27.641 1 96.31 356 LYS B CA 1
ATOM 6240 C C . LYS B 1 356 ? -2.699 20.094 28.578 1 96.31 356 LYS B C 1
ATOM 6242 O O . LYS B 1 356 ? -1.748 19.406 28.203 1 96.31 356 LYS B O 1
ATOM 6247 N N . GLU B 1 357 ? -3.299 19.922 29.812 1 97.31 357 GLU B N 1
ATOM 6248 C CA . GLU B 1 357 ? -2.811 18.938 30.766 1 97.31 357 GLU B CA 1
ATOM 6249 C C . GLU B 1 357 ? -3.037 17.516 30.25 1 97.31 357 GLU B C 1
ATOM 6251 O O . GLU B 1 357 ? -2.17 16.656 30.391 1 97.31 357 GLU B O 1
ATOM 6256 N N . SER B 1 358 ? -4.211 17.312 29.672 1 97.5 358 SER B N 1
ATOM 6257 C CA . SER B 1 358 ? -4.535 16 29.109 1 97.5 358 SER B CA 1
ATOM 6258 C C . SER B 1 358 ? -3.637 15.68 27.922 1 97.5 358 SER B C 1
ATOM 6260 O O . SER B 1 358 ? -3.252 14.523 27.719 1 97.5 358 SER B O 1
ATOM 6262 N N . LEU B 1 359 ? -3.355 16.719 27.094 1 98 359 LEU B N 1
ATOM 6263 C CA . LEU B 1 359 ? -2.436 16.562 25.984 1 98 359 LEU B CA 1
ATOM 6264 C C . LEU B 1 359 ? -1.059 16.125 26.469 1 98 359 LEU B C 1
ATOM 6266 O O . LEU B 1 359 ? -0.428 15.258 25.844 1 98 359 LEU B O 1
ATOM 6270 N N . LEU B 1 360 ? -0.576 16.703 27.531 1 98.19 360 LEU B N 1
ATOM 6271 C CA . LEU B 1 360 ? 0.712 16.344 28.125 1 98.19 360 LEU B CA 1
ATOM 6272 C C . LEU B 1 360 ? 0.706 14.906 28.609 1 98.19 360 LEU B C 1
ATOM 6274 O O . LEU B 1 360 ? 1.661 14.164 28.375 1 98.19 360 LEU B O 1
ATOM 6278 N N . LEU B 1 361 ? -0.366 14.508 29.297 1 98.12 361 LEU B N 1
ATOM 6279 C CA . LEU B 1 361 ? -0.461 13.141 29.812 1 98.12 361 LEU B CA 1
ATOM 6280 C C . LEU B 1 361 ? -0.486 12.133 28.656 1 98.12 361 LEU B C 1
ATOM 6282 O O . LEU B 1 361 ? 0.154 11.086 28.734 1 98.12 361 LEU B O 1
ATOM 6286 N N . ALA B 1 362 ? -1.293 12.453 27.656 1 98.44 362 ALA B N 1
ATOM 6287 C CA . ALA B 1 362 ? -1.338 11.586 26.484 1 98.44 362 ALA B CA 1
ATOM 6288 C C . ALA B 1 362 ? 0.056 11.375 25.891 1 98.44 362 ALA B C 1
ATOM 6290 O O . ALA B 1 362 ? 0.44 10.25 25.578 1 98.44 362 ALA B O 1
ATOM 6291 N N . SER B 1 363 ? 0.77 12.477 25.75 1 98.19 363 SER B N 1
ATOM 6292 C CA . SER B 1 363 ? 2.131 12.414 25.219 1 98.19 363 SER B CA 1
ATOM 6293 C C . SER B 1 363 ? 3.02 11.539 26.109 1 98.19 363 SER B C 1
ATOM 6295 O O . SER B 1 363 ? 3.791 10.727 25.594 1 98.19 363 SER B O 1
ATOM 6297 N N . TYR B 1 364 ? 2.902 11.695 27.375 1 97.69 364 TYR B N 1
ATOM 6298 C CA . TYR B 1 364 ? 3.693 10.93 28.328 1 97.69 364 TYR B CA 1
ATOM 6299 C C . TYR B 1 364 ? 3.404 9.438 28.203 1 97.69 364 TYR B C 1
ATOM 6301 O O . TYR B 1 364 ? 4.328 8.625 28.094 1 97.69 364 TYR B O 1
ATOM 6309 N N . LEU B 1 365 ? 2.133 9.062 28.141 1 98.06 365 LEU B N 1
ATOM 6310 C CA . LEU B 1 365 ? 1.747 7.656 28.047 1 98.06 365 LEU B CA 1
ATOM 6311 C C . LEU B 1 365 ? 2.211 7.051 26.734 1 98.06 365 LEU B C 1
ATOM 6313 O O . LEU B 1 365 ? 2.582 5.879 26.672 1 98.06 365 LEU B O 1
ATOM 6317 N N . ARG B 1 366 ? 2.225 7.84 25.672 1 98.25 366 ARG B N 1
ATOM 6318 C CA . ARG B 1 366 ? 2.691 7.363 24.375 1 98.25 366 ARG B CA 1
ATOM 6319 C C . ARG B 1 366 ? 4.195 7.094 24.391 1 98.25 366 ARG B C 1
ATOM 6321 O O . ARG B 1 366 ? 4.672 6.164 23.75 1 98.25 366 ARG B O 1
ATOM 6328 N N . THR B 1 367 ? 4.98 7.895 25.125 1 96.62 367 THR B N 1
ATOM 6329 C CA . THR B 1 367 ? 6.414 7.652 25.25 1 96.62 367 THR B CA 1
ATOM 6330 C C . THR B 1 367 ? 6.684 6.324 25.938 1 96.62 367 THR B C 1
ATOM 6332 O O . THR B 1 367 ? 7.754 5.734 25.781 1 96.62 367 THR B O 1
ATOM 6335 N N . LYS B 1 368 ? 5.727 5.855 26.734 1 96.88 368 LYS B N 1
ATOM 6336 C CA . LYS B 1 368 ? 5.855 4.574 27.422 1 96.88 368 LYS B CA 1
ATOM 6337 C C . LYS B 1 368 ? 5.43 3.42 26.516 1 96.88 368 LYS B C 1
ATOM 6339 O O . LYS B 1 368 ? 5.496 2.256 26.906 1 96.88 368 LYS B O 1
ATOM 6344 N N . GLY B 1 369 ? 4.926 3.764 25.328 1 96.56 369 GLY B N 1
ATOM 6345 C CA . GLY B 1 369 ? 4.633 2.734 24.344 1 96.56 369 GLY B CA 1
ATOM 6346 C C . GLY B 1 369 ? 3.15 2.439 24.219 1 96.56 369 GLY B C 1
ATOM 6347 O O . GLY B 1 369 ? 2.752 1.574 23.438 1 96.56 369 GLY B O 1
ATOM 6348 N N . TYR B 1 370 ? 2.248 3.193 24.891 1 97.56 370 TYR B N 1
ATOM 6349 C CA . TYR B 1 370 ? 0.817 2.906 24.875 1 97.56 370 TYR B CA 1
ATOM 6350 C C . TYR B 1 370 ? 0.137 3.602 23.703 1 97.56 370 TYR B C 1
ATOM 6352 O O . TYR B 1 370 ? 0.546 4.691 23.297 1 97.56 370 TYR B O 1
ATOM 6360 N N . ASN B 1 371 ? -0.847 2.953 23.156 1 97.88 371 ASN B N 1
ATOM 6361 C CA . ASN B 1 371 ? -1.782 3.611 22.25 1 97.88 371 ASN B CA 1
ATOM 6362 C C . ASN B 1 371 ? -2.803 4.453 23 1 97.88 371 ASN B C 1
ATOM 6364 O O . ASN B 1 371 ? -3.613 3.92 23.766 1 97.88 371 ASN B O 1
ATOM 6368 N N . VAL B 1 372 ? -2.779 5.777 22.781 1 98.12 372 VAL B N 1
ATOM 6369 C CA . VAL B 1 372 ? -3.59 6.68 23.594 1 98.12 372 VAL B CA 1
ATOM 6370 C C . VAL B 1 372 ? -4.469 7.543 22.688 1 98.12 372 VAL B C 1
ATOM 6372 O O . VAL B 1 372 ? -3.965 8.242 21.812 1 98.12 372 VAL B O 1
ATOM 6375 N N . GLU B 1 373 ? -5.727 7.473 22.844 1 97 373 GLU B N 1
ATOM 6376 C CA . GLU B 1 373 ? -6.652 8.391 22.203 1 97 373 GLU B CA 1
ATOM 6377 C C . GLU B 1 373 ? -7.074 9.508 23.141 1 97 373 GLU B C 1
ATOM 6379 O O . GLU B 1 373 ? -7.543 9.25 24.25 1 97 373 GLU B O 1
ATOM 6384 N N . LEU B 1 374 ? -6.832 10.703 22.781 1 97.5 374 LEU B N 1
ATOM 6385 C CA . LEU B 1 374 ? -7.266 11.891 23.516 1 97.5 374 LEU B CA 1
ATOM 6386 C C . LEU B 1 374 ? -8.562 12.445 22.938 1 97.5 374 LEU B C 1
ATOM 6388 O O . LEU B 1 374 ? -8.672 12.656 21.719 1 97.5 374 LEU B O 1
ATOM 6392 N N . GLU B 1 375 ? -9.562 12.578 23.797 1 95.69 375 GLU B N 1
ATOM 6393 C CA . GLU B 1 375 ? -10.789 13.234 23.359 1 95.69 375 GLU B CA 1
ATOM 6394 C C . GLU B 1 375 ? -10.555 14.711 23.062 1 95.69 375 GLU B C 1
ATOM 6396 O O . GLU B 1 375 ? -10.336 15.508 23.969 1 95.69 375 GLU B O 1
ATOM 6401 N N . LEU B 1 376 ? -10.648 15.055 21.797 1 93.88 376 LEU B N 1
ATOM 6402 C CA . LEU B 1 376 ? -10.305 16.406 21.359 1 93.88 376 LEU B CA 1
ATOM 6403 C C . LEU B 1 376 ? -11.562 17.25 21.188 1 93.88 376 LEU B C 1
ATOM 6405 O O . LEU B 1 376 ? -11.477 18.484 21.078 1 93.88 376 LEU B O 1
ATOM 6409 N N . GLY B 1 377 ? -12.602 16.531 21.203 1 86.75 377 GLY B N 1
ATOM 6410 C CA . GLY B 1 377 ? -13.859 17.234 21.031 1 86.75 377 GLY B CA 1
ATOM 6411 C C . GLY B 1 377 ? -14.398 17.797 22.328 1 86.75 377 GLY B C 1
ATOM 6412 O O . GLY B 1 377 ? -13.742 17.719 23.375 1 86.75 377 GLY B O 1
ATOM 6413 N N . ASN B 1 378 ? -15.43 18.578 22.406 1 80 378 ASN B N 1
ATOM 6414 C CA . ASN B 1 378 ? -16.078 19.141 23.594 1 80 378 ASN B CA 1
ATOM 6415 C C . ASN B 1 378 ? -17.266 18.297 24.031 1 80 378 ASN B C 1
ATOM 6417 O O . ASN B 1 378 ? -18.266 18.812 24.531 1 80 378 ASN B O 1
ATOM 6421 N N . LYS B 1 379 ? -17.016 17 23.938 1 79.94 379 LYS B N 1
ATOM 6422 C CA . LYS B 1 379 ? -18.125 16.109 24.297 1 79.94 379 LYS B CA 1
ATOM 6423 C C . LYS B 1 379 ? -18.359 16.109 25.797 1 79.94 379 LYS B C 1
ATOM 6425 O O . LYS B 1 379 ? -17.422 16.266 26.594 1 79.94 379 LYS B O 1
ATOM 6430 N N . LYS B 1 380 ? -19.656 15.836 26.016 1 88.88 380 LYS B N 1
ATOM 6431 C CA . LYS B 1 380 ? -20 15.547 27.406 1 88.88 380 LYS B CA 1
ATOM 6432 C C . LYS B 1 380 ? -19.391 14.227 27.859 1 88.88 380 LYS B C 1
ATOM 6434 O O . LYS B 1 380 ? -19.203 13.312 27.047 1 88.88 380 LYS B O 1
ATOM 6439 N N . ILE B 1 381 ? -19.094 14.148 29.062 1 90.5 381 ILE B N 1
ATOM 6440 C CA . ILE B 1 381 ? -18.453 12.969 29.641 1 90.5 381 ILE B CA 1
ATOM 6441 C C . ILE B 1 381 ? -19.266 11.719 29.312 1 90.5 381 ILE B C 1
ATOM 6443 O O . ILE B 1 381 ? -18.703 10.68 28.969 1 90.5 381 ILE B O 1
ATOM 6447 N N . SER B 1 382 ? -20.562 11.852 29.375 1 91.56 382 SER B N 1
ATOM 6448 C CA . SER B 1 382 ? -21.438 10.703 29.125 1 91.56 382 SER B CA 1
ATOM 6449 C C . SER B 1 382 ? -21.281 10.18 27.703 1 91.56 382 SER B C 1
ATOM 6451 O O . SER B 1 382 ? -21.234 8.969 27.484 1 91.56 382 SER B O 1
ATOM 6453 N N . LYS B 1 383 ? -21.219 11.07 26.828 1 91.75 383 LYS B N 1
ATOM 6454 C CA . LYS B 1 383 ? -21.062 10.695 25.422 1 91.75 383 LYS B CA 1
ATOM 6455 C C . LYS B 1 383 ? -19.688 10.078 25.172 1 91.75 383 LYS B C 1
ATOM 6457 O O . LYS B 1 383 ? -19.562 9.164 24.359 1 91.75 383 LYS B O 1
ATOM 6462 N N . ALA B 1 384 ? -18.703 10.609 25.859 1 92.5 384 ALA B N 1
ATOM 6463 C CA . ALA B 1 384 ? -17.359 10.07 25.734 1 92.5 384 ALA B CA 1
ATOM 6464 C C . ALA B 1 384 ? -17.266 8.656 26.297 1 92.5 384 ALA B C 1
ATOM 6466 O O . ALA B 1 384 ? -16.609 7.789 25.703 1 92.5 384 ALA B O 1
ATOM 6467 N N . LEU B 1 385 ? -17.906 8.461 27.359 1 91.19 385 LEU B N 1
ATOM 6468 C CA . LEU B 1 385 ? -17.922 7.137 27.969 1 91.19 385 LEU B CA 1
ATOM 6469 C C . LEU B 1 385 ? -18.688 6.145 27.094 1 91.19 385 LEU B C 1
ATOM 6471 O O . LEU B 1 385 ? -18.312 4.977 27 1 91.19 385 LEU B O 1
ATOM 6475 N N . ASP B 1 386 ? -19.734 6.629 26.484 1 90.94 386 ASP B N 1
ATOM 6476 C CA . ASP B 1 386 ? -20.484 5.797 25.547 1 90.94 386 ASP B CA 1
ATOM 6477 C C . ASP B 1 386 ? -19.609 5.367 24.375 1 90.94 386 ASP B C 1
ATOM 6479 O O . ASP B 1 386 ? -19.672 4.219 23.938 1 90.94 386 ASP B O 1
ATOM 6483 N N . LYS B 1 387 ? -18.906 6.324 23.922 1 89 387 LYS B N 1
ATOM 6484 C CA . LYS B 1 387 ? -17.969 6.016 22.844 1 89 387 LYS B CA 1
ATOM 6485 C C . LYS B 1 387 ? -16.969 4.957 23.281 1 89 387 LYS B C 1
ATOM 6487 O O . LYS B 1 387 ? -16.688 4.012 22.547 1 89 387 LYS B O 1
ATOM 6492 N N . ALA B 1 388 ? -16.406 5.117 24.422 1 90.69 388 ALA B N 1
ATOM 6493 C CA . ALA B 1 388 ? -15.422 4.168 24.953 1 90.69 388 ALA B CA 1
ATOM 6494 C C . ALA B 1 388 ? -16.016 2.768 25.062 1 90.69 388 ALA B C 1
ATOM 6496 O O . ALA B 1 388 ? -15.352 1.779 24.75 1 90.69 388 ALA B O 1
ATOM 6497 N N . ASN B 1 389 ? -17.266 2.729 25.422 1 89 389 ASN B N 1
ATOM 6498 C CA . ASN B 1 389 ? -17.953 1.447 25.531 1 89 389 ASN B CA 1
ATOM 6499 C C . ASN B 1 389 ? -18.172 0.812 24.156 1 89 389 ASN B C 1
ATOM 6501 O O . ASN B 1 389 ? -17.922 -0.382 23.984 1 89 389 ASN B O 1
ATOM 6505 N N . LYS B 1 390 ? -18.625 1.603 23.312 1 85.75 390 LYS B N 1
ATOM 6506 C CA . LYS B 1 390 ? -18.922 1.117 21.969 1 85.75 390 LYS B CA 1
ATOM 6507 C C . LYS B 1 390 ? -17.656 0.619 21.281 1 85.75 390 LYS B C 1
ATOM 6509 O O . LYS B 1 390 ? -17.688 -0.354 20.516 1 85.75 390 LYS B O 1
ATOM 6514 N N . GLU B 1 391 ? -16.594 1.307 21.578 1 87.62 391 GLU B N 1
ATOM 6515 C CA . GLU B 1 391 ? -15.336 0.951 20.938 1 87.62 391 GLU B CA 1
ATOM 6516 C C . GLU B 1 391 ? -14.547 -0.052 21.766 1 87.62 391 GLU B C 1
ATOM 6518 O O . GLU B 1 391 ? -13.414 -0.397 21.438 1 87.62 391 GLU B O 1
ATOM 6523 N N . LYS B 1 392 ? -15.047 -0.47 22.875 1 88.31 392 LYS B N 1
ATOM 6524 C CA . LYS B 1 392 ? -14.5 -1.498 23.75 1 88.31 392 LYS B CA 1
ATOM 6525 C C . LYS B 1 392 ? -13.125 -1.097 24.281 1 88.31 392 LYS B C 1
ATOM 6527 O O . LYS B 1 392 ? -12.203 -1.911 24.297 1 88.31 392 LYS B O 1
ATOM 6532 N N . VAL B 1 393 ? -13.016 0.197 24.656 1 92.38 393 VAL B N 1
ATOM 6533 C CA . VAL B 1 393 ? -11.797 0.666 25.297 1 92.38 393 VAL B CA 1
ATOM 6534 C C . VAL B 1 393 ? -11.773 0.206 26.766 1 92.38 393 VAL B C 1
ATOM 6536 O O . VAL B 1 393 ? -12.742 0.416 27.5 1 92.38 393 VAL B O 1
ATOM 6539 N N . ARG B 1 394 ? -10.727 -0.34 27.203 1 90.06 394 ARG B N 1
ATOM 6540 C CA . ARG B 1 394 ? -10.672 -0.955 28.516 1 90.06 394 ARG B CA 1
ATOM 6541 C C . ARG B 1 394 ? -10.383 0.085 29.594 1 90.06 394 ARG B C 1
ATOM 6543 O O . ARG B 1 394 ? -10.945 0.025 30.688 1 90.06 394 ARG B O 1
ATOM 6550 N N . ASN B 1 395 ? -9.492 1.051 29.297 1 96.19 395 ASN B N 1
ATOM 6551 C CA . ASN B 1 395 ? -9.062 2.008 30.312 1 96.19 395 ASN B CA 1
ATOM 6552 C C . ASN B 1 395 ? -9.414 3.439 29.906 1 96.19 395 ASN B C 1
ATOM 6554 O O . ASN B 1 395 ? -8.969 3.93 28.875 1 96.19 395 ASN B O 1
ATOM 6558 N N . VAL B 1 396 ? -10.125 4.07 30.781 1 97.31 396 VAL B N 1
ATOM 6559 C CA . VAL B 1 396 ? -10.508 5.461 30.562 1 97.31 396 VAL B CA 1
ATOM 6560 C C . VAL B 1 396 ? -9.906 6.34 31.672 1 97.31 396 VAL B C 1
ATOM 6562 O O . VAL B 1 396 ? -9.883 5.949 32.844 1 97.31 396 VAL B O 1
ATOM 6565 N N . ILE B 1 397 ? -9.406 7.484 31.281 1 97.81 397 ILE B N 1
ATOM 6566 C CA . ILE B 1 397 ? -8.844 8.461 32.219 1 97.81 397 ILE B CA 1
ATOM 6567 C C . ILE B 1 397 ? -9.609 9.773 32.094 1 97.81 397 ILE B C 1
ATOM 6569 O O . ILE B 1 397 ? -9.703 10.352 31.016 1 97.81 397 ILE B O 1
ATOM 6573 N N . ILE B 1 398 ? -10.164 10.211 33.125 1 95.25 398 ILE B N 1
ATOM 6574 C CA . ILE B 1 398 ? -10.812 11.516 33.188 1 95.25 398 ILE B CA 1
ATOM 6575 C C . ILE B 1 398 ? -9.93 12.5 33.938 1 95.25 398 ILE B C 1
ATOM 6577 O O . ILE B 1 398 ? -9.547 12.234 35.094 1 95.25 398 ILE B O 1
ATOM 6581 N N . ILE B 1 399 ? -9.57 13.609 33.344 1 96.25 399 ILE B N 1
ATOM 6582 C CA . ILE B 1 399 ? -8.695 14.594 34 1 96.25 399 ILE B CA 1
ATOM 6583 C C . ILE B 1 399 ? -9.461 15.891 34.219 1 96.25 399 ILE B C 1
ATOM 6585 O O . ILE B 1 399 ? -9.812 16.594 33.281 1 96.25 399 ILE B O 1
ATOM 6589 N N . GLY B 1 400 ? -9.719 16.188 35.375 1 94.94 400 GLY B N 1
ATOM 6590 C CA . GLY B 1 400 ? -10.281 17.469 35.781 1 94.94 400 GLY B CA 1
ATOM 6591 C C . GLY B 1 400 ? -9.297 18.328 36.531 1 94.94 400 GLY B C 1
ATOM 6592 O O . GLY B 1 400 ? -8.102 18.016 36.594 1 94.94 400 GLY B O 1
ATOM 6593 N N . GLU B 1 401 ? -9.805 19.344 37.062 1 95.38 401 GLU B N 1
ATOM 6594 C CA . GLU B 1 401 ? -8.977 20.297 37.781 1 95.38 401 GLU B CA 1
ATOM 6595 C C . GLU B 1 401 ? -8.359 19.672 39.031 1 95.38 401 GLU B C 1
ATOM 6597 O O . GLU B 1 401 ? -7.223 19.984 39.406 1 95.38 401 GLU B O 1
ATOM 6602 N N . ASP B 1 402 ? -9.102 18.812 39.688 1 94.81 402 ASP B N 1
ATOM 6603 C CA . ASP B 1 402 ? -8.617 18.172 40.906 1 94.81 402 ASP B CA 1
ATOM 6604 C C . ASP B 1 402 ? -7.422 17.266 40.594 1 94.81 402 ASP B C 1
ATOM 6606 O O . ASP B 1 402 ? -6.441 17.25 41.344 1 94.81 402 ASP B O 1
ATOM 6610 N N . GLU B 1 403 ? -7.559 16.5 39.531 1 95.31 403 GLU B N 1
ATOM 6611 C CA . GLU B 1 403 ? -6.461 15.633 39.094 1 95.31 403 GLU B CA 1
ATOM 6612 C C . GLU B 1 403 ? -5.191 16.438 38.844 1 95.31 403 GLU B C 1
ATOM 6614 O O . GLU B 1 403 ? -4.102 16.047 39.25 1 95.31 403 GLU B O 1
ATOM 6619 N N . VAL B 1 404 ? -5.34 17.594 38.188 1 96.5 404 VAL B N 1
ATOM 6620 C CA . VAL B 1 404 ? -4.211 18.438 37.812 1 96.5 404 VAL B CA 1
ATOM 6621 C C . VAL B 1 404 ? -3.588 19.031 39.094 1 96.5 404 VAL B C 1
ATOM 6623 O O . VAL B 1 404 ? -2.369 18.984 39.25 1 96.5 404 VAL B O 1
ATOM 6626 N N . LYS B 1 405 ? -4.434 19.469 39.969 1 95.75 405 LYS B N 1
ATOM 6627 C CA . LYS B 1 405 ? -3.975 20.094 41.188 1 95.75 405 LYS B CA 1
ATOM 6628 C C . LYS B 1 405 ? -3.227 19.078 42.062 1 95.75 405 LYS B C 1
ATOM 6630 O O . LYS B 1 405 ? -2.221 19.422 42.688 1 95.75 405 LYS B O 1
ATOM 6635 N N . ASN B 1 406 ? -3.711 17.844 42.094 1 95.69 406 ASN B N 1
ATOM 6636 C CA . ASN B 1 406 ? -3.162 16.812 42.969 1 95.69 406 ASN B CA 1
ATOM 6637 C C . ASN B 1 406 ? -2.045 16.031 42.281 1 95.69 406 ASN B C 1
ATOM 6639 O O . ASN B 1 406 ? -1.453 15.133 42.906 1 95.69 406 ASN B O 1
ATOM 6643 N N . ASN B 1 407 ? -1.774 16.391 41.031 1 96.62 407 ASN B N 1
ATOM 6644 C CA . ASN B 1 407 ? -0.742 15.711 40.25 1 96.62 407 ASN B CA 1
ATOM 6645 C C . ASN B 1 407 ? -0.978 14.203 40.219 1 96.62 407 ASN B C 1
ATOM 6647 O O . ASN B 1 407 ? -0.079 13.422 40.562 1 96.62 407 ASN B O 1
ATOM 6651 N N . GLN B 1 408 ? -2.232 13.914 39.906 1 96.25 408 GLN B N 1
ATOM 6652 C CA . GLN B 1 408 ? -2.648 12.523 39.781 1 96.25 408 GLN B CA 1
ATOM 6653 C C . GLN B 1 408 ? -3.709 12.367 38.688 1 96.25 408 GLN B C 1
ATOM 6655 O O . GLN B 1 408 ? -4.328 13.352 38.281 1 96.25 408 GLN B O 1
ATOM 6660 N N . PHE B 1 409 ? -3.764 11.219 38.188 1 95.69 409 PHE B N 1
ATOM 6661 C CA . PHE B 1 409 ? -4.883 10.891 37.312 1 95.69 409 PHE B CA 1
ATOM 6662 C C . PHE B 1 409 ? -5.469 9.531 37.656 1 95.69 409 PHE B C 1
ATOM 6664 O O . PHE B 1 409 ? -4.785 8.688 38.25 1 95.69 409 PHE B O 1
ATOM 6671 N N . LYS B 1 410 ? -6.719 9.344 37.406 1 94.5 410 LYS B N 1
ATOM 6672 C CA . LYS B 1 410 ? -7.449 8.117 37.719 1 94.5 410 LYS B CA 1
ATOM 6673 C C . LYS B 1 410 ? -7.719 7.293 36.469 1 94.5 410 LYS B C 1
ATOM 6675 O O . LYS B 1 410 ? -8.133 7.836 35.438 1 94.5 410 LYS B O 1
ATOM 6680 N N . ILE B 1 411 ? -7.414 6.039 36.562 1 96.88 411 ILE B N 1
ATOM 6681 C CA . ILE B 1 411 ? -7.699 5.09 35.5 1 96.88 411 ILE B CA 1
ATOM 6682 C C . ILE B 1 411 ? -8.93 4.262 35.875 1 96.88 411 ILE B C 1
ATOM 6684 O O . ILE B 1 411 ? -8.977 3.625 36.906 1 96.88 411 ILE B O 1
ATOM 6688 N N . LYS B 1 412 ? -9.914 4.305 35.031 1 95.5 412 LYS B N 1
ATOM 6689 C CA . LYS B 1 412 ? -11.117 3.502 35.219 1 95.5 412 LYS B CA 1
ATOM 6690 C C . LYS B 1 412 ? -11.125 2.305 34.25 1 95.5 412 LYS B C 1
ATOM 6692 O O . LYS B 1 412 ? -11.031 2.469 33.031 1 95.5 412 LYS B O 1
ATOM 6697 N N . ASP B 1 413 ? -11.211 1.154 34.812 1 94.75 413 ASP B N 1
ATOM 6698 C CA . ASP B 1 413 ? -11.406 -0.053 34.031 1 94.75 413 ASP B CA 1
ATOM 6699 C C . ASP B 1 413 ? -12.867 -0.206 33.594 1 94.75 413 ASP B C 1
ATOM 6701 O O . ASP B 1 413 ? -13.742 -0.392 34.469 1 94.75 413 ASP B O 1
ATOM 6705 N N . MET B 1 414 ? -13.094 -0.156 32.375 1 92.25 414 MET B N 1
ATOM 6706 C CA . MET B 1 414 ? -14.469 -0.121 31.891 1 92.25 414 MET B CA 1
ATOM 6707 C C . MET B 1 414 ? -15.125 -1.488 32 1 92.25 414 MET B C 1
ATOM 6709 O O . MET B 1 414 ? -16.359 -1.595 31.984 1 92.25 414 MET B O 1
ATOM 6713 N N . GLY B 1 415 ? -14.352 -2.504 32.125 1 89.06 415 GLY B N 1
ATOM 6714 C CA . GLY B 1 415 ? -14.906 -3.83 32.344 1 89.06 415 GLY B CA 1
ATOM 6715 C C . GLY B 1 415 ? -15.352 -4.062 33.781 1 89.06 415 GLY B C 1
ATOM 6716 O O . GLY B 1 415 ? -16.516 -4.355 34.031 1 89.06 415 GLY B O 1
ATOM 6717 N N . SER B 1 416 ? -14.477 -3.859 34.75 1 92.06 416 SER B N 1
ATOM 6718 C CA . SER B 1 416 ? -14.727 -4.148 36.156 1 92.06 416 SER B CA 1
ATOM 6719 C C . SER B 1 416 ? -15.32 -2.939 36.875 1 92.06 416 SER B C 1
ATOM 6721 O O . SER B 1 416 ? -15.977 -3.084 37.906 1 92.06 416 SER B O 1
ATOM 6723 N N . GLY B 1 417 ? -15.047 -1.735 36.344 1 91 417 GLY B N 1
ATOM 6724 C CA . GLY B 1 417 ? -15.453 -0.51 37.031 1 91 417 GLY B CA 1
ATOM 6725 C C . GLY B 1 417 ? -14.453 -0.036 38.062 1 91 417 GLY B C 1
ATOM 6726 O O . GLY B 1 417 ? -14.586 1.066 38.594 1 91 417 GLY B O 1
ATOM 6727 N N . GLU B 1 418 ? -13.453 -0.803 38.219 1 94.44 418 GLU B N 1
ATOM 6728 C CA . GLU B 1 418 ? -12.438 -0.451 39.188 1 94.44 418 GLU B CA 1
ATOM 6729 C C . GLU B 1 418 ? -11.648 0.785 38.781 1 94.44 418 GLU B C 1
ATOM 6731 O O . GLU B 1 418 ? -11.422 0.995 37.594 1 94.44 418 GLU B O 1
ATOM 6736 N N . GLU B 1 419 ? -11.312 1.564 39.75 1 94.5 419 GLU B N 1
ATOM 6737 C CA . GLU B 1 419 ? -10.531 2.775 39.531 1 94.5 419 GLU B CA 1
ATOM 6738 C C . GLU B 1 419 ? -9.195 2.727 40.25 1 94.5 419 GLU B C 1
ATOM 6740 O O . GLU B 1 419 ? -9.109 2.205 41.375 1 94.5 419 GLU B O 1
ATOM 6745 N N . LYS B 1 420 ? -8.172 3.172 39.594 1 94.81 420 LYS B N 1
ATOM 6746 C CA . LYS B 1 420 ? -6.832 3.246 40.156 1 94.81 420 LYS B CA 1
ATOM 6747 C C . LYS B 1 420 ? -6.223 4.629 39.938 1 94.81 420 LYS B C 1
ATOM 6749 O O . LYS B 1 420 ? -6.371 5.227 38.875 1 94.81 420 LYS B O 1
ATOM 6754 N N . ASN B 1 421 ? -5.551 5.098 41 1 95 421 ASN B N 1
ATOM 6755 C CA . ASN B 1 421 ? -4.875 6.391 40.906 1 95 421 ASN B CA 1
ATOM 6756 C C . ASN B 1 421 ? -3.398 6.227 40.562 1 95 421 ASN B C 1
ATOM 6758 O O . ASN B 1 421 ? -2.738 5.309 41.062 1 95 421 ASN B O 1
ATOM 6762 N N . GLU B 1 422 ? -2.891 7.066 39.719 1 96.56 422 GLU B N 1
ATOM 6763 C CA . GLU B 1 422 ? -1.475 7.125 39.375 1 96.56 422 GLU B CA 1
ATOM 6764 C C . GLU B 1 422 ? -0.936 8.547 39.469 1 96.56 422 GLU B C 1
ATOM 6766 O O . GLU B 1 422 ? -1.65 9.508 39.188 1 96.56 422 GLU B O 1
ATOM 6771 N N . ASP B 1 423 ? 0.312 8.633 39.875 1 96.19 423 ASP B N 1
ATOM 6772 C CA . ASP B 1 423 ? 0.935 9.945 40 1 96.19 423 ASP B CA 1
ATOM 6773 C C . ASP B 1 423 ? 1.448 10.453 38.656 1 96.19 423 ASP B C 1
ATOM 6775 O O . ASP B 1 423 ? 1.92 9.672 37.844 1 96.19 423 ASP B O 1
ATOM 6779 N N . PHE B 1 424 ? 1.283 11.742 38.469 1 96.56 424 PHE B N 1
ATOM 6780 C CA . PHE B 1 424 ? 1.8 12.445 37.281 1 96.56 424 PHE B CA 1
ATOM 6781 C C . PHE B 1 424 ? 1.928 13.938 37.562 1 96.56 424 PHE B C 1
ATOM 6783 O O . PHE B 1 424 ? 0.972 14.57 38 1 96.56 424 PHE B O 1
ATOM 6790 N N . MET B 1 425 ? 3.127 14.469 37.281 1 95 425 MET B N 1
ATOM 6791 C CA . MET B 1 425 ? 3.369 15.883 37.531 1 95 425 MET B CA 1
ATOM 6792 C C . MET B 1 425 ? 2.949 16.75 36.344 1 95 425 MET B C 1
ATOM 6794 O O . MET B 1 425 ? 3.586 16.703 35.281 1 95 425 MET B O 1
ATOM 6798 N N . PHE B 1 426 ? 1.887 17.5 36.531 1 94.88 426 PHE B N 1
ATOM 6799 C CA . PHE B 1 426 ? 1.458 18.453 35.5 1 94.88 426 PHE B CA 1
ATOM 6800 C C . PHE B 1 426 ? 2.248 19.75 35.625 1 94.88 426 PHE B C 1
ATOM 6802 O O . PHE B 1 426 ? 2.85 20.031 36.656 1 94.88 426 PHE B O 1
ATOM 6809 N N . LYS B 1 427 ? 2.322 20.484 34.531 1 88.44 427 LYS B N 1
ATOM 6810 C CA . LYS B 1 427 ? 3.025 21.766 34.562 1 88.44 427 LYS B CA 1
ATOM 6811 C C . LYS B 1 427 ? 2.141 22.875 35.125 1 88.44 427 LYS B C 1
ATOM 6813 O O . LYS B 1 427 ? 0.935 22.891 34.844 1 88.44 427 LYS B O 1
ATOM 6818 N N . LYS B 1 428 ? 2.684 23.688 36.031 1 73.94 428 LYS B N 1
ATOM 6819 C CA . LYS B 1 428 ? 1.965 24.797 36.688 1 73.94 428 LYS B CA 1
ATOM 6820 C C . LYS B 1 428 ? 2.047 26.062 35.844 1 73.94 428 LYS B C 1
ATOM 6822 O O . LYS B 1 428 ? 3.039 26.297 35.156 1 73.94 428 LYS B O 1
#

Organism: NCBI:txid1637975

Foldseek 3Di:
DDDDPDDDDAQDDDQDDQLVVQLVVLVVLLVVLLVVLVAAEDDFDQKDQLCQCPFPLHFPDVQNVFWAWDADPVRGTITGAQDDPSRVLVVCLVCVVDDPFHKHWYKDWHATNDDDDVLGGRIFIKIKIKTWADQACVVVLSVVVSVVVSVVVVVFAKAKEKFWQLQLLLQLVLLVHDPVCSLVLLVLLQCCVPPHDVSSLVVVVVVPDDPSSSVSVSCLVPPPCNQPLVVLVVSLVVTVSNVVQSVRVVRSVVSCVVVVNPVRYGYDHSNRSSGPQAHTMKMFMAGPVPPPVDTQKIWHWGQQSNCSVSVHRDTITMIMMMGTSSVSSVVCVVVVVRPPLQQLAAEEEEEDPCQVQSVVVQVVVVVVPGHYHYDPDPDDPVVSVVVCVVSVHQWYWYDYPVCQVVQKIWIAGPVPRDIDIDGHHGDD/DDPDPDDDDAQDDDQDDQLVVQLVVLVVLLVVLLVVLVAAEDDFDQKDQLCQCPFPLHFPDVQNVFWAWDADPVRGTITGAQDVPSRVLVVCLVCVVDDPFHKHWYKDWHATNDDDDVLGGRIFIKIKIKTWADQACVVVLSVVVSVCVSVVVVVFAKAKEKFWQLQLLLQLVLLVHDPVCSLVLLVLLQCCVPPHDVSSLVVVVVVPDDPSSSVSVSCLVPPPCNQPLVVLVVSLVVTVSNVVQSVRVVRSVVSCVVVVNPVRYGYDHSNRSSGPQAHTMKMFMAGPVPPPVDTQKIWHWGQQSNCSVSVHRDTITMIMMMGTSSVSSVVCVVVVVRPPLQDLAAEEEEEDPCQVQSVVVQVVVVVVPGHYHYDPDPDDPVVSVVVCVVSVHQWYWYDYPVCQVVQKIWIAGPVPRDIDIDGHHGDD

InterPro domains:
  IPR004154 Anticodon-binding [PF03129] (347-420)
  IPR004516 Histidine-tRNA ligase/ATP phosphoribosyltransferase regulatory subunit [PIRSF001549] (3-421)
  IPR006195 Aminoacyl-tRNA synthetase, class II [PS50862] (1-351)
  IPR015807 Histidine-tRNA ligase [MF_00127] (4-428)
  IPR015807 Histidine-tRNA ligase [TIGR00442] (7-421)
  IPR036621 Anticodon-binding domain superfamily [G3DSA:3.40.50.800] (340-427)
  IPR041715 Class II Histidinyl-tRNA synthetase (HisRS)-like catalytic core domain [PF13393] (11-326)
  IPR041715 Class II Histidinyl-tRNA synthetase (HisRS)-like catalytic core domain [cd00773] (21-332)
  IPR045864 Class II Aminoacyl-tRNA synthetase/Biotinyl protein ligase (BPL) and lipoyl protein ligase (LPL) [G3DSA:3.30.930.10] (1-338)
  IPR045864 Class II Aminoacyl-tRNA synthetase/Biotinyl protein ligase (BPL) and lipoyl protein ligase (LPL) [SSF55681] (6-337)

Sequence (856 aa):
MRKMNIQNVKGTQDYLPNAEMVRKEITKILEETFVQYGCKPLETPILNYTELLASKYGGGAEILEEMYTLSDRGERDLALRYDLTIPFAKVVAMNPAIRMPFKRYEIGKVFRDGPIKAGRFREFTQCDVDIVGVESQIAEAELMKMALDAFKKLELNVIIQYNNRKLLTGMLEFFETDNKQINKVVLILDKLEKVGLEAVLSELTKLGLQASTIKLIEQFLIDKNNKNYSYFEPASKKNDLVKQGLEELKELDMYLEYLDINGQCVFNPFLARGLEIYTGTIYEIFLADQLIKSSIGSGGRYDNAIGGLMGTNESFSTVGISFGLDVIYSAITSSGNIFLENSNVDFYIIPLNTKKESLLLASYLRTKGYNVELELGNKKISKALDKANKEKVRNVIIIGEDEVKNNQFKIKDMGSGEEKNEDFMFKKMRKMNIQNVKGTQDYLPNAEMVRKEITKILEETFVQYGCKPLETPILNYTELLASKYGGGAEILEEMYTLSDRGERDLALRYDLTIPFAKVVAMNPAIRMPFKRYEIGKVFRDGPIKAGRFREFTQCDVDIVGVESQIAEAELMKMALDAFKKLELNVIIQYNNRKLLTGMLEFFETDNKQINKVVLILDKLEKVGLEAVLSELTKLGLQASTIKLIEQFLIDKNNKNYSYFEPASKKNDLVKQGLEELKELDMYLEYLDINGQCVFNPFLARGLEIYTGTIYEIFLADQLIKSSIGSGGRYDNAIGGLMGTNESFSTVGISFGLDVIYSAITSSGNIFLENSNVDFYIIPLNTKKESLLLASYLRTKGYNVELELGNKKISKALDKANKEKVRNVIIIGEDEVKNNQFKIKDMGSGEEKNEDFMFKK

pLDDT: mean 93.13, std 7.99, range [44.16, 98.88]

=== Feature glossary ===
The record interleaves many kinds of information about one protein. Here is each kind framed as the question it answers.

Q: What does the local fold look like, residue by residue?
A: A 3Di character summarizes, for each residue, the relative orientation of the Cα frame of its nearest spatial neighbor. Because it encodes fold topology rather than chemistry, 3Di alignments detect remote structural similarity that sequence alignment misses.

Q: Which residues are in helices, strands, or loops?
A: Secondary structure is the local, repeating backbone conformation. DSSP classifies it into eight states by reading the hydrogen-bond network: three helix types (H, G, I), two β types (E, B), two non-regular types (T, S), and unstructured coil (-).

Q: How big and how compact is the whole molecule?
A: Three whole-structure scalars: the radius of gyration (RMS distance of Cα from centroid, in Å), the count of Cα–Cα contacts (pairs closer than 8 Å and separated by more than four residues in sequence — i.e. tertiary, not local, contacts), and the bounding-box dimensions. Together they distinguish compact globular folds from extended fibres or disordered chains.

Q: How confident is the AlphaFold model at each residue?
A: For AlphaFold models, the B-factor field carries pLDDT — the model's own estimate of local accuracy on a 0–100 scale. Regions with pLDDT<50 should be treated as essentially unmodeled; they often correspond to intrinsically disordered segments.

Q: What family and function is it annotated with?
A: Functional annotations link the protein to curated databases. InterPro entries identify conserved domains and families by matching the sequence against member-database signatures (Pfam, PROSITE, CDD, …). Gene Ontology (GO) terms describe molecular function, biological process, and cellular component in a controlled vocabulary. CATH places the structure in a hierarchical fold classification (Class/Architecture/Topology/Homologous-superfamily). The organism is the source species.

Q: What known structures does this most resemble?
A: Nearest PDB neighbors are the top structural matches found by Foldseek when searching this structure against the entire Protein Data Bank. Each hit reports a TM-score (0 to 1; >0.5 almost always implies the same fold) and an E-value. These are *structural* homologs — they may share no detectable sequence similarity.

Q: Which residues are buried vs exposed?
A: Solvent-accessible surface area (SASA) is the area in Å² traced out by the centre of a 1.4 Å probe sphere (a water molecule) rolled over the protein's van der Waals surface (Shrake–Rupley / Lee–Richards construction). Buried residues have near-zero SASA; fully exposed residues can exceed 200 Å². The total SASA scales roughly with the number of surface residues.

Q: What are the backbone torsion angles?
A: φ (phi) and ψ (psi) are the two rotatable backbone dihedrals per residue: φ is the C(i-1)–N–Cα–C torsion, ψ is the N–Cα–C–N(i+1) torsion, both in degrees on (−180°, 180°]. α-helical residues cluster near (−60°, −45°); β-strand residues near (−120°, +130°). A Ramachandran plot is simply a scatter of (φ, ψ) for every residue.

Q: Are the domains correctly placed relative to each other?
A: Predicted aligned error is AlphaFold's pairwise confidence. Unlike pLDDT (per-residue), PAE is per-residue-pair and captures whether two parts of the structure are correctly placed relative to each other. Units are ångströms of expected positional error.

Q: What if only a Cα trace is available?
A: P-SEA three-state annotation labels each residue as helix, strand, or coil based purely on the geometry of the Cα trace. It serves as a fallback when the full backbone (and thus DSSP) is unavailable.

Q: What is the amino-acid chain?
A: This is the polypeptide sequence — one letter per residue, N-terminus first. Length ranges from a few dozen residues for small domains to over a thousand for large multi-domain proteins.

Q: What do the rendered images show?
A: The six renders are orthographic views along the three Cartesian axes in both directions. Representation (cartoon, sticks, or surface) and color scheme (sequence-rainbow or by-chain) vary across proteins so the training set covers all the common visualization conventions.

Q: What do the diagnostic plots show?
A: Plot images: a contact map (which residues are close in 3D, as an N×N binary image), a Ramachandran scatter (backbone torsion angles, revealing secondary-structure composition at a glance), and — for AlphaFold structures — a PAE heatmap (pairwise prediction confidence).

Q: How mobile is each atom in the crystal?
A: B-factor (Debye–Waller factor) reflects atomic displacement in the crystal lattice. It is an experimental observable (units Å²), not a prediction; low values mean the atom is pinned down, high values mean it moves or is heterogeneous across the crystal.

Q: Where is each backbone atom in 3D?
A: The mmCIF table is the protein's shape written out atom by atom. For each backbone N, Cα, C, and carbonyl O, it records an (x, y, z) coordinate triple in Å plus the residue type, chain letter, and residue number.